Protein 1G2O (pdb70)

Secondary structure (DSSP, 8-state):
-HHHHHHHHHHHHHHHHS-S--SEEEEE-TT-GGGSGGG---SEEEEGGGSTT-PPP-STT---EEEEEEETTEEEEEEE----GGGT--HHHHSHHHHHHHHTT--EEEEEEEEEE-STT--TT-EEEEEEEEE-SS--S--SS-----TTSS-HHHHHHHHHH-TT-EEEEEEE---SSPPPHHHHHHHHHHT-SEEESSSHHHHHHHHHTT-EEEEEEEEEEEPTTSS-PPP-HHHHHHHHHTTHHHHHHHHHHHHHH-/-HHHHHHHHHHHHHHHHS-S--SEEEEE-TT-GGGGGGG---SEEEEGGGSTT-PPP-STT---EEEEEEETTEEEEEEE----GGGT--HHHHSHHHHHHHHTT--EEEEEEEEEE-STT--TT-EEEEEEEEE-SS--S--SS-----TTSS-HHHHHHHHHH-TT-EEEEEEE---SSPPPHHHHHHHHHTT-SEEESSSHHHHHHHHHTT-EEEEEEEEEEEPTTSS-PPP-HHHHHHHHHHHHHHHHHHHHHHHHH-/-HHHHHHHHHHHHHHHHT-S--SEEEEE-TT-GGGHHHH---SEEEEGGGSTT-PPP-STT---EEEEEEETTEEEEEEE----GGGT--HHHHSHHHHHHHHTT--EEEEEEEEEE-STT--TT-EEEEEEEEE-SS--S--SS-----TTSS-HHHHHHHHHH-TT-EEEEEEE---SSPPPHHHHHHHHHHT-SEEESSSHHHHHHHHHTT-EEEEEEEEEEEPTTTS-PPP-HHHHHHHHHHHHHHHHHHHHHHHHT-

Structure (mmCIF, N/CA/C/O backbone):
data_1G2O
#
_entry.id   1G2O
#
_cell.length_a   102.625
_cell.length_b   102.625
_cell.length_c   128.478
_cell.angle_alpha   90
_cell.angle_beta   90
_cell.angle_gamma   120
#
_symmetry.space_group_name_H-M   'P 32 2 1'
#
loop_
_entity.id
_entity.type
_entity.pdbx_description
1 polymer 'PURINE NUCLEOSIDE PHOSPHORYLASE'
2 non-polymer 'PHOSPHATE ION'
3 non-polymer 1,4-DIDEOXY-4-AZA-1-(S)-(9-DEAZAHYPOXANTHIN-9-YL)-D-RIBITOL
4 water water
#
loop_
_atom_site.group_PDB
_atom_site.id
_atom_site.type_symbol
_atom_site.label_atom_id
_atom_site.label_alt_id
_atom_site.label_comp_id
_atom_site.label_asym_id
_atom_site.label_entity_id
_atom_site.label_seq_id
_atom_site.pdbx_PDB_ins_code
_atom_site.Cartn_x
_atom_site.Cartn_y
_atom_site.Cartn_z
_atom_site.occupancy
_atom_site.B_iso_or_equiv
_atom_site.auth_seq_id
_atom_site.auth_comp_id
_atom_site.auth_asym_id
_atom_site.auth_atom_id
_atom_site.pdbx_PDB_model_num
ATOM 1 N N . ASP A 1 7 ? 65.481 35.981 63.049 1.00 32.87 7 ASP A N 1
ATOM 2 C CA . ASP A 1 7 ? 66.390 36.448 61.964 1.00 32.60 7 ASP A CA 1
ATOM 3 C C . ASP A 1 7 ? 66.999 35.279 61.191 1.00 31.94 7 ASP A C 1
ATOM 4 O O . ASP A 1 7 ? 67.744 34.469 61.746 1.00 31.65 7 ASP A O 1
ATOM 9 N N . PRO A 1 8 ? 66.690 35.184 59.888 1.00 31.28 8 PRO A N 1
ATOM 10 C CA . PRO A 1 8 ? 67.188 34.123 59.006 1.00 30.67 8 PRO A CA 1
ATOM 11 C C . PRO A 1 8 ? 68.711 33.987 58.958 1.00 30.02 8 PRO A C 1
ATOM 12 O O . PRO A 1 8 ? 69.236 32.876 58.885 1.00 29.34 8 PRO A O 1
ATOM 16 N N . ASP A 1 9 ? 69.414 35.115 58.993 1.00 29.69 9 ASP A N 1
ATOM 17 C CA . ASP A 1 9 ? 70.873 35.109 58.930 1.00 29.32 9 ASP A CA 1
ATOM 18 C C . ASP A 1 9 ? 71.523 34.460 60.142 1.00 28.25 9 ASP A C 1
ATOM 19 O O . ASP A 1 9 ? 72.393 33.600 60.003 1.00 27.74 9 ASP A O 1
ATOM 24 N N . GLU A 1 10 ? 71.101 34.875 61.331 1.00 27.20 10 GLU A N 1
ATOM 25 C CA . GLU A 1 10 ? 71.657 34.335 62.563 1.00 26.30 10 GLU A CA 1
ATOM 26 C C . GLU A 1 10 ? 71.332 32.848 62.676 1.00 24.81 10 GLU A C 1
ATOM 27 O O . GLU A 1 10 ? 72.147 32.059 63.156 1.00 24.04 10 GLU A O 1
ATOM 33 N N . LEU A 1 11 ? 70.141 32.469 62.224 1.00 22.74 11 LEU A N 1
ATOM 34 C CA . LEU A 1 11 ? 69.726 31.073 62.269 1.00 21.40 11 LEU A CA 1
ATOM 35 C C . LEU A 1 11 ? 70.626 30.269 61.333 1.00 20.44 11 LEU A C 1
ATOM 36 O O . LEU A 1 11 ? 71.039 29.155 61.652 1.00 19.96 11 LEU A O 1
ATOM 41 N N . ALA A 1 12 ? 70.930 30.850 60.177 1.00 19.58 12 ALA A N 1
ATOM 42 C CA . ALA A 1 12 ? 71.787 30.193 59.198 1.00 19.06 12 ALA A CA 1
ATOM 43 C C . ALA A 1 12 ? 73.193 30.024 59.763 1.00 18.93 12 ALA A C 1
ATOM 44 O O . ALA A 1 12 ? 73.813 28.975 59.597 1.00 17.53 12 ALA A O 1
ATOM 46 N N . ARG A 1 13 ? 73.692 31.057 60.437 1.00 19.27 13 ARG A N 1
ATOM 47 C CA . ARG A 1 13 ? 75.031 30.997 61.013 1.00 19.99 13 ARG A CA 1
ATOM 48 C C . ARG A 1 13 ? 75.121 29.913 62.078 1.00 19.28 13 ARG A C 1
ATOM 49 O O . ARG A 1 13 ? 76.093 29.164 62.125 1.00 18.91 13 ARG A O 1
ATOM 57 N N . ARG A 1 14 ? 74.106 29.829 62.932 1.00 18.80 14 ARG A N 1
ATOM 58 C CA . ARG A 1 14 ? 74.091 28.814 63.979 1.00 18.80 14 ARG A CA 1
ATOM 59 C C . ARG A 1 14 ? 74.100 27.418 63.361 1.00 17.94 14 ARG A C 1
ATOM 60 O O . ARG A 1 14 ? 74.800 26.524 63.831 1.00 17.73 14 ARG A O 1
ATOM 68 N N . ALA A 1 15 ? 73.317 27.235 62.302 1.00 16.91 15 ALA A N 1
ATOM 69 C CA . ALA A 1 15 ? 73.259 25.944 61.630 1.00 16.12 15 ALA A CA 1
ATOM 70 C C . ALA A 1 15 ? 74.612 25.617 61.010 1.00 15.61 15 ALA A C 1
ATOM 71 O O . ALA A 1 15 ? 75.092 24.489 61.111 1.00 14.76 15 ALA A O 1
ATOM 73 N N . ALA A 1 16 ? 75.224 26.610 60.373 1.00 14.94 16 ALA A N 1
ATOM 74 C CA . ALA A 1 16 ? 76.522 26.422 59.733 1.00 15.22 16 ALA A CA 1
ATOM 75 C C . ALA A 1 16 ? 77.598 26.077 60.759 1.00 15.39 16 ALA A C 1
ATOM 76 O O . ALA A 1 16 ? 78.499 25.288 60.478 1.00 15.44 16 ALA A O 1
ATOM 78 N N . GLN A 1 17 ? 77.508 26.669 61.946 1.00 16.09 17 GLN A N 1
ATOM 79 C CA . GLN A 1 17 ? 78.486 26.388 62.994 1.00 16.71 17 GLN A CA 1
ATOM 80 C C . GLN A 1 17 ? 78.382 24.926 63.412 1.00 15.94 17 GLN A C 1
ATOM 81 O O . GLN A 1 17 ? 79.396 24.254 63.611 1.00 16.58 17 GLN A O 1
ATOM 87 N N . VAL A 1 18 ? 77.157 24.428 63.544 1.00 15.25 18 VAL A N 1
ATOM 88 C CA . VAL A 1 18 ? 76.958 23.033 63.923 1.00 14.73 18 VAL A CA 1
ATOM 89 C C . VAL A 1 18 ? 77.482 22.128 62.808 1.00 14.87 18 VAL A C 1
ATOM 90 O O . VAL A 1 18 ? 78.108 21.103 63.075 1.00 14.75 18 VAL A O 1
ATOM 94 N N . ILE A 1 19 ? 77.236 22.514 61.556 1.00 14.91 19 ILE A N 1
ATOM 95 C CA . ILE A 1 19 ? 77.717 21.722 60.425 1.00 14.61 19 ILE A CA 1
ATOM 96 C C . ILE A 1 19 ? 79.238 21.620 60.488 1.00 15.22 19 ILE A C 1
ATOM 97 O O . ILE A 1 19 ? 79.811 20.548 60.282 1.00 14.58 19 ILE A O 1
ATOM 102 N N . ALA A 1 20 ? 79.888 22.739 60.789 1.00 15.56 20 ALA A N 1
ATOM 103 C CA . ALA A 1 20 ? 81.339 22.767 60.881 1.00 16.33 20 ALA A CA 1
ATOM 104 C C . ALA A 1 20 ? 81.832 21.901 62.035 1.00 17.04 20 ALA A C 1
ATOM 105 O O . ALA A 1 20 ? 82.807 21.167 61.889 1.00 16.60 20 ALA A O 1
ATOM 107 N N . ASP A 1 21 ? 81.152 21.984 63.176 1.00 18.27 21 ASP A N 1
ATOM 108 C CA . ASP A 1 21 ? 81.538 21.212 64.358 1.00 19.74 21 ASP A CA 1
ATOM 109 C C . ASP A 1 21 ? 81.367 19.706 64.193 1.00 20.27 21 ASP A C 1
ATOM 110 O O . ASP A 1 21 ? 82.193 18.925 64.667 1.00 20.30 21 ASP A O 1
ATOM 115 N N . ARG A 1 22 ? 80.294 19.303 63.520 1.00 20.50 22 ARG A N 1
ATOM 116 C CA . ARG A 1 22 ? 79.999 17.888 63.318 1.00 20.83 22 ARG A CA 1
ATOM 117 C C . ARG A 1 22 ? 80.760 17.232 62.164 1.00 20.97 22 ARG A C 1
ATOM 118 O O . ARG A 1 22 ? 81.063 16.039 62.218 1.00 20.92 22 ARG A O 1
ATOM 126 N N . THR A 1 23 ? 81.065 18.001 61.124 1.00 20.73 23 THR A N 1
ATOM 127 C CA . THR A 1 23 ? 81.784 17.458 59.975 1.00 20.70 23 THR A CA 1
ATOM 128 C C . THR A 1 23 ? 83.294 17.633 60.102 1.00 21.20 23 THR A C 1
ATOM 129 O O . THR A 1 23 ? 84.062 16.960 59.416 1.00 20.93 23 THR A O 1
ATOM 133 N N . GLY A 1 24 ? 83.714 18.537 60.980 1.00 21.53 24 GLY A N 1
ATOM 134 C CA . GLY A 1 24 ? 85.134 18.776 61.159 1.00 22.09 24 GLY A CA 1
ATOM 135 C C . GLY A 1 24 ? 85.697 19.577 60.003 1.00 22.49 24 GLY A C 1
ATOM 136 O O . GLY A 1 24 ? 86.911 19.721 59.864 1.00 22.64 24 GLY A O 1
ATOM 137 N N . ILE A 1 25 ? 84.804 20.094 59.165 1.00 22.59 25 ILE A N 1
ATOM 138 C CA . ILE A 1 25 ? 85.193 20.894 58.011 1.00 23.04 25 ILE A CA 1
ATOM 139 C C . ILE A 1 25 ? 84.741 22.329 58.248 1.00 22.94 25 ILE A C 1
ATOM 140 O O . ILE A 1 25 ? 83.546 22.607 58.342 1.00 23.00 25 ILE A O 1
ATOM 145 N N . GLY A 1 26 ? 85.705 23.239 58.340 1.00 22.75 26 GLY A N 1
ATOM 146 C CA . GLY A 1 26 ? 85.388 24.633 58.589 1.00 22.76 26 GLY A CA 1
ATOM 147 C C . GLY A 1 26 ? 84.571 25.324 57.517 1.00 22.34 26 GLY A C 1
ATOM 148 O O . GLY A 1 26 ? 83.841 26.272 57.807 1.00 22.85 26 GLY A O 1
ATOM 149 N N . GLU A 1 27 ? 84.681 24.857 56.279 1.00 21.86 27 GLU A N 1
ATOM 150 C CA . GLU A 1 27 ? 83.946 25.473 55.183 1.00 21.49 27 GLU A CA 1
ATOM 151 C C . GLU A 1 27 ? 83.736 24.525 54.008 1.00 20.00 27 GLU A C 1
ATOM 152 O O . GLU A 1 27 ? 84.655 23.819 53.595 1.00 20.53 27 GLU A O 1
ATOM 158 N N . HIS A 1 28 ? 82.514 24.500 53.482 1.00 17.89 28 HIS A N 1
ATOM 159 C CA . HIS A 1 28 ? 82.207 23.657 52.335 1.00 15.65 28 HIS A CA 1
ATOM 160 C C . HIS A 1 28 ? 82.155 24.545 51.097 1.00 15.14 28 HIS A C 1
ATOM 161 O O . HIS A 1 28 ? 82.022 25.763 51.207 1.00 14.73 28 HIS A O 1
ATOM 168 N N . ASP A 1 29 ? 82.257 23.939 49.921 1.00 14.12 29 ASP A N 1
ATOM 169 C CA . ASP A 1 29 ? 82.298 24.703 48.682 1.00 13.95 29 ASP A CA 1
ATOM 170 C C . ASP A 1 29 ? 81.050 24.643 47.821 1.00 12.87 29 ASP A C 1
ATOM 171 O O . ASP A 1 29 ? 80.736 25.589 47.098 1.00 12.63 29 ASP A O 1
ATOM 176 N N . VAL A 1 30 ? 80.350 23.520 47.890 1.00 11.79 30 VAL A N 1
ATOM 177 C CA . VAL A 1 30 ? 79.154 23.325 47.090 1.00 10.47 30 VAL A CA 1
ATOM 178 C C . VAL A 1 30 ? 78.109 22.607 47.924 1.00 10.64 30 VAL A C 1
ATOM 179 O O . VAL A 1 30 ? 78.442 21.879 48.855 1.00 10.81 30 VAL A O 1
ATOM 183 N N . ALA A 1 31 ? 76.844 22.829 47.595 1.00 9.75 31 ALA A N 1
ATOM 184 C CA . ALA A 1 31 ? 75.752 22.160 48.288 1.00 9.53 31 ALA A CA 1
ATOM 185 C C . ALA A 1 31 ? 74.821 21.610 47.221 1.00 8.86 31 ALA A C 1
ATOM 186 O O . ALA A 1 31 ? 74.597 22.248 46.193 1.00 9.30 31 ALA A O 1
ATOM 188 N N . VAL A 1 32 ? 74.297 20.415 47.455 1.00 8.29 32 VAL A N 1
ATOM 189 C CA . VAL A 1 32 ? 73.383 19.796 46.507 1.00 8.93 32 VAL A CA 1
ATOM 190 C C . VAL A 1 32 ? 72.140 19.335 47.241 1.00 8.36 32 VAL A C 1
ATOM 191 O O . VAL A 1 32 ? 72.238 18.678 48.271 1.00 8.68 32 VAL A O 1
ATOM 195 N N . VAL A 1 33 ? 70.970 19.694 46.725 1.00 8.34 33 VAL A N 1
ATOM 196 C CA . VAL A 1 33 ? 69.719 19.264 47.343 1.00 7.77 33 VAL A CA 1
ATOM 197 C C . VAL A 1 33 ? 69.128 18.181 46.451 1.00 7.92 33 VAL A C 1
ATOM 198 O O . VAL A 1 33 ? 68.870 18.418 45.272 1.00 7.27 33 VAL A O 1
ATOM 202 N N . LEU A 1 34 ? 68.937 16.988 47.010 1.00 7.72 34 LEU A N 1
ATOM 203 C CA . LEU A 1 34 ? 68.366 15.872 46.263 1.00 7.08 34 LEU A CA 1
ATOM 204 C C . LEU A 1 34 ? 66.849 15.890 46.455 1.00 7.56 34 LEU A C 1
ATOM 205 O O . LEU A 1 34 ? 66.362 15.798 47.581 1.00 7.87 34 LEU A O 1
ATOM 210 N N . GLY A 1 35 ? 66.111 16.011 45.353 1.00 6.47 35 GLY A N 1
ATOM 211 C CA . GLY A 1 35 ? 64.658 16.060 45.423 1.00 6.84 35 GLY A CA 1
ATOM 212 C C . GLY A 1 35 ? 63.957 14.720 45.280 1.00 6.85 35 GLY A C 1
ATOM 213 O O . GLY A 1 35 ? 64.574 13.662 45.417 1.00 7.84 35 GLY A O 1
ATOM 214 N N . SER A 1 36 ? 62.656 14.759 45.005 1.00 7.45 36 SER A N 1
ATOM 215 C CA . SER A 1 36 ? 61.886 13.527 44.853 1.00 7.34 36 SER A CA 1
ATOM 216 C C . SER A 1 36 ? 62.441 12.652 43.735 1.00 7.57 36 SER A C 1
ATOM 217 O O . SER A 1 36 ? 62.689 13.126 42.623 1.00 7.25 36 SER A O 1
ATOM 220 N N . GLY A 1 37 ? 62.634 11.374 44.045 1.00 7.38 37 GLY A N 1
ATOM 221 C CA . GLY A 1 37 ? 63.155 10.438 43.067 1.00 8.15 37 GLY A CA 1
ATOM 222 C C . GLY A 1 37 ? 64.669 10.376 43.017 1.00 8.32 37 GLY A C 1
ATOM 223 O O . GLY A 1 37 ? 65.228 9.423 42.470 1.00 7.94 37 GLY A O 1
ATOM 224 N N . TRP A 1 38 ? 65.330 11.377 43.595 1.00 7.81 38 TRP A N 1
ATOM 225 C CA . TRP A 1 38 ? 66.792 11.446 43.591 1.00 8.11 38 TRP A CA 1
ATOM 226 C C . TRP A 1 38 ? 67.483 10.764 44.769 1.00 8.44 38 TRP A C 1
ATOM 227 O O . TRP A 1 38 ? 68.711 10.658 44.795 1.00 8.90 38 TRP A O 1
ATOM 238 N N . LEU A 1 39 ? 66.707 10.309 45.743 1.00 8.52 39 LEU A N 1
ATOM 239 C CA . LEU A 1 39 ? 67.278 9.672 46.923 1.00 9.17 39 LEU A CA 1
ATOM 240 C C . LEU A 1 39 ? 68.350 8.613 46.642 1.00 10.25 39 LEU A C 1
ATOM 241 O O . LEU A 1 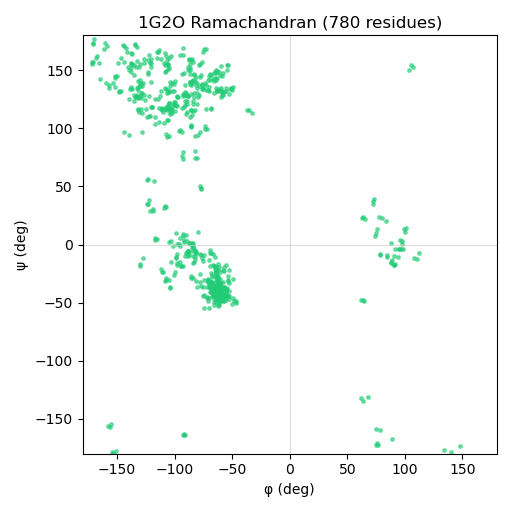39 ? 69.427 8.644 47.238 1.00 9.42 39 LEU A O 1
ATOM 246 N N . PRO A 1 40 ? 68.079 7.668 45.728 1.00 11.11 40 PRO A N 1
ATOM 247 C CA . PRO A 1 40 ? 69.084 6.637 45.441 1.00 11.78 40 PRO A CA 1
ATOM 248 C C . PRO A 1 40 ? 70.359 7.087 44.716 1.00 12.60 40 PRO A C 1
ATOM 249 O O . PRO A 1 40 ? 71.303 6.313 44.578 1.00 13.00 40 PRO A O 1
ATOM 253 N N . ALA A 1 41 ? 70.402 8.337 44.275 1.00 12.90 41 ALA A N 1
ATOM 254 C CA . ALA A 1 41 ? 71.580 8.842 43.574 1.00 13.56 41 ALA A CA 1
ATOM 255 C C . ALA A 1 41 ? 72.684 9.331 44.514 1.00 14.04 41 ALA A C 1
ATOM 256 O O . ALA A 1 41 ? 73.785 9.668 44.070 1.00 14.29 41 ALA A O 1
ATOM 258 N N . VAL A 1 42 ? 72.402 9.349 45.812 1.00 14.18 42 VAL A N 1
ATOM 259 C CA . VAL A 1 42 ? 73.357 9.854 46.795 1.00 15.19 42 VAL A CA 1
ATOM 260 C C . VAL A 1 42 ? 74.705 9.143 46.885 1.00 15.91 42 VAL A C 1
ATOM 261 O O . VAL A 1 42 ? 75.739 9.794 47.018 1.00 15.85 42 VAL A O 1
ATOM 265 N N . ALA A 1 43 ? 74.701 7.818 46.806 1.00 17.21 43 ALA A N 1
ATOM 266 C CA . ALA A 1 43 ? 75.936 7.045 46.905 1.00 18.30 43 ALA A CA 1
ATOM 267 C C . ALA A 1 43 ? 76.957 7.357 45.810 1.00 18.75 43 ALA A C 1
ATOM 268 O O . ALA A 1 43 ? 78.158 7.447 46.081 1.00 19.37 43 ALA A O 1
ATOM 270 N N . ALA A 1 44 ? 76.483 7.520 44.581 1.00 18.57 44 ALA A N 1
ATOM 271 C CA . ALA A 1 44 ? 77.369 7.802 43.454 1.00 18.98 44 ALA A CA 1
ATOM 272 C C . ALA A 1 44 ? 78.128 9.120 43.589 1.00 18.95 44 ALA A C 1
ATOM 273 O O . ALA A 1 44 ? 79.116 9.345 42.891 1.00 18.75 44 ALA A O 1
ATOM 275 N N . LEU A 1 45 ? 77.674 9.991 44.483 1.00 18.57 45 LEU A N 1
ATOM 276 C CA . LEU A 1 45 ? 78.336 11.277 44.673 1.00 18.84 45 LEU A CA 1
ATOM 277 C C . LEU A 1 45 ? 79.728 11.111 45.269 1.00 19.05 45 LEU A C 1
ATOM 278 O O . LEU A 1 45 ? 80.600 11.957 45.070 1.00 19.52 45 LEU A O 1
ATOM 283 N N . GLY A 1 46 ? 79.928 10.015 45.994 1.00 18.85 46 GLY A N 1
ATOM 284 C CA . GLY A 1 46 ? 81.211 9.750 46.617 1.00 19.56 46 GLY A CA 1
ATOM 285 C C . GLY A 1 46 ? 81.053 9.173 48.011 1.00 19.70 46 GLY A C 1
ATOM 286 O O . GLY A 1 46 ? 79.933 8.956 48.474 1.00 19.19 46 GLY A O 1
ATOM 287 N N . SER A 1 47 ? 82.171 8.923 48.685 1.00 19.58 47 SER A N 1
ATOM 288 C CA . SER A 1 47 ? 82.138 8.367 50.034 1.00 20.19 47 SER A CA 1
ATOM 289 C C . SER A 1 47 ? 82.071 9.485 51.075 1.00 19.66 47 SER A C 1
ATOM 290 O O . SER A 1 47 ? 83.010 10.265 51.231 1.00 19.21 47 SER A O 1
ATOM 293 N N . PRO A 1 48 ? 80.948 9.574 51.804 1.00 19.35 48 PRO A N 1
ATOM 294 C CA . PRO A 1 48 ? 80.741 10.598 52.835 1.00 19.01 48 PRO A CA 1
ATOM 295 C C . PRO A 1 48 ? 81.683 10.451 54.027 1.00 18.80 48 PRO A C 1
ATOM 296 O O . PRO A 1 48 ? 81.964 9.338 54.471 1.00 19.51 48 PRO A O 1
ATOM 300 N N . THR A 1 49 ? 82.164 11.574 54.548 1.00 18.06 49 THR A N 1
ATOM 301 C CA . THR A 1 49 ? 83.040 11.544 55.712 1.00 17.76 49 THR A CA 1
ATOM 302 C C . THR A 1 49 ? 82.175 11.768 56.948 1.00 17.65 49 THR A C 1
ATOM 303 O O . THR A 1 49 ? 82.597 11.516 58.077 1.00 17.63 49 THR A O 1
ATOM 307 N N . THR A 1 50 ? 80.951 12.236 56.717 1.00 16.98 50 THR A N 1
ATOM 308 C CA . THR A 1 50 ? 79.998 12.490 57.790 1.00 16.36 50 THR A CA 1
ATOM 309 C C . THR A 1 50 ? 78.574 12.373 57.263 1.00 15.53 50 THR A C 1
ATOM 310 O O . THR A 1 50 ? 78.274 12.812 56.150 1.00 15.01 50 THR A O 1
ATOM 314 N N . VAL A 1 51 ? 77.705 11.760 58.059 1.00 14.06 51 VAL A N 1
ATOM 315 C CA . VAL A 1 51 ? 76.300 11.616 57.699 1.00 13.49 51 VAL A CA 1
ATOM 316 C C . VAL A 1 51 ? 75.519 11.867 58.974 1.00 13.26 51 VAL A C 1
ATOM 317 O O . VAL A 1 51 ? 75.774 11.234 60.000 1.00 13.64 51 VAL A O 1
ATOM 321 N N . LEU A 1 52 ? 74.582 12.801 58.923 1.00 13.05 52 LEU A N 1
ATOM 322 C CA . LEU A 1 52 ? 73.791 13.107 60.104 1.00 12.63 52 LEU A CA 1
ATOM 323 C C . LEU A 1 52 ? 72.377 13.508 59.725 1.00 12.40 52 LEU A C 1
ATOM 324 O O . LEU A 1 52 ? 72.106 13.871 58.575 1.00 11.93 52 LEU A O 1
ATOM 329 N N . PRO A 1 53 ? 71.446 13.431 60.687 1.00 11.69 53 PRO A N 1
ATOM 330 C CA . PRO A 1 53 ? 70.047 13.788 60.443 1.00 11.52 53 PRO A CA 1
ATOM 331 C C . PRO A 1 53 ? 69.889 15.293 60.315 1.00 10.56 53 PRO A C 1
ATOM 332 O O . PRO A 1 53 ? 70.418 16.049 61.133 1.00 10.63 53 PRO A O 1
ATOM 336 N N . GLN A 1 54 ? 69.167 15.731 59.289 1.00 10.67 54 GLN A N 1
ATOM 337 C CA . GLN A 1 54 ? 68.948 17.156 59.098 1.00 10.53 54 GLN A CA 1
ATOM 338 C C . GLN A 1 54 ? 68.285 17.725 60.351 1.00 10.99 54 GLN A C 1
ATOM 339 O O . GLN A 1 54 ? 68.571 18.847 60.759 1.00 10.96 54 GLN A O 1
ATOM 345 N N . ALA A 1 55 ? 67.408 16.930 60.957 1.00 11.83 55 ALA A N 1
ATOM 346 C CA . ALA A 1 55 ? 66.681 17.335 62.154 1.00 13.13 55 ALA A CA 1
ATOM 347 C C . ALA A 1 55 ? 67.596 17.818 63.275 1.00 12.99 55 ALA A C 1
ATOM 348 O O . ALA A 1 55 ? 67.216 18.677 64.068 1.00 13.39 55 ALA A O 1
ATOM 350 N N . GLU A 1 56 ? 68.800 17.265 63.342 1.00 13.35 56 GLU A N 1
ATOM 351 C CA . GLU A 1 56 ? 69.753 17.650 64.380 1.00 13.30 56 GLU A CA 1
ATOM 352 C C . GLU A 1 56 ? 70.152 19.124 64.284 1.00 13.53 56 GLU A C 1
ATOM 353 O O . GLU A 1 56 ? 70.404 19.784 65.297 1.00 13.61 56 GLU A O 1
ATOM 359 N N . LEU A 1 57 ? 70.182 19.638 63.060 1.00 13.29 57 LEU A N 1
ATOM 360 C CA . LEU A 1 57 ? 70.593 21.014 62.790 1.00 12.84 57 LEU A CA 1
ATOM 361 C C . LEU A 1 57 ? 69.600 22.123 63.134 1.00 12.61 57 LEU A C 1
ATOM 362 O O . LEU A 1 57 ? 68.417 22.036 62.813 1.00 12.99 57 LEU A O 1
ATOM 367 N N . PRO A 1 58 ? 70.081 23.195 63.789 1.00 12.77 58 PRO A N 1
ATOM 368 C CA . PRO A 1 58 ? 69.214 24.318 64.161 1.00 12.52 58 PRO A CA 1
ATOM 369 C C . PRO A 1 58 ? 68.485 24.888 62.945 1.00 12.35 58 PRO A C 1
ATOM 370 O O . PRO A 1 58 ? 69.094 25.126 61.902 1.00 11.78 58 PRO A O 1
ATOM 374 N N . GLY A 1 59 ? 67.178 25.087 63.081 1.00 12.14 59 GLY A N 1
ATOM 375 C CA . GLY A 1 59 ? 66.399 25.650 61.993 1.00 12.43 59 GLY A CA 1
ATOM 376 C C . GLY A 1 59 ? 65.904 24.667 60.950 1.00 12.32 59 GLY A C 1
ATOM 377 O O . GLY A 1 59 ? 65.072 25.023 60.115 1.00 12.32 59 GLY A O 1
ATOM 378 N N . PHE A 1 60 ? 66.400 23.434 60.983 1.00 12.22 60 PHE A N 1
ATOM 379 C CA . PHE A 1 60 ? 65.969 22.443 60.001 1.00 12.29 60 PHE A CA 1
ATOM 380 C C . PHE A 1 60 ? 64.694 21.701 60.366 1.00 12.32 60 PHE A C 1
ATOM 381 O O . PHE A 1 60 ? 64.666 20.912 61.316 1.00 12.24 60 PHE A O 1
ATOM 389 N N . VAL A 1 61 ? 63.637 21.963 59.606 1.00 12.04 61 VAL A N 1
ATOM 390 C CA . VAL A 1 61 ? 62.371 21.276 59.797 1.00 11.84 61 VAL A CA 1
ATOM 391 C C . VAL A 1 61 ? 62.626 19.949 59.095 1.00 12.28 61 VAL A C 1
ATOM 392 O O . VAL A 1 61 ? 63.029 19.927 57.933 1.00 12.01 61 VAL A O 1
ATOM 396 N N . PRO A 1 62 ? 62.397 18.823 59.781 1.00 12.49 62 PRO A N 1
ATOM 397 C CA . PRO A 1 62 ? 62.656 17.556 59.094 1.00 12.91 62 PRO A CA 1
ATOM 398 C C . PRO A 1 62 ? 61.777 17.264 57.880 1.00 13.17 62 PRO A C 1
ATOM 399 O O . PRO A 1 62 ? 60.562 17.475 57.906 1.00 13.34 62 PRO A O 1
ATOM 403 N N . PRO A 1 63 ? 62.394 16.806 56.780 1.00 12.73 63 PRO A N 1
ATOM 404 C CA . PRO A 1 63 ? 61.612 16.491 55.585 1.00 12.85 63 PRO A CA 1
ATOM 405 C C . PRO A 1 63 ? 60.636 15.376 55.952 1.00 13.12 63 PRO A C 1
ATOM 406 O O . PRO A 1 63 ? 60.944 14.536 56.801 1.00 13.94 63 PRO A O 1
ATOM 410 N N . THR A 1 64 ? 59.467 15.366 55.322 1.00 12.66 64 THR A N 1
ATOM 411 C CA . THR A 1 64 ? 58.468 14.345 55.611 1.00 13.25 64 THR A CA 1
ATOM 412 C C . THR A 1 64 ? 57.907 13.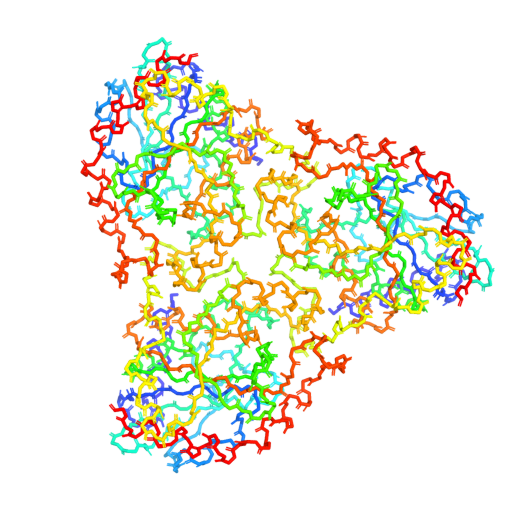665 54.367 1.00 12.72 64 THR A C 1
ATOM 413 O O . THR A 1 64 ? 57.297 12.601 54.464 1.00 13.53 64 THR A O 1
ATOM 417 N N . ALA A 1 65 ? 58.107 14.268 53.200 1.00 12.01 65 ALA A N 1
ATOM 418 C CA . ALA A 1 65 ? 57.590 13.690 51.963 1.00 11.30 65 ALA A CA 1
ATOM 419 C C . ALA A 1 65 ? 58.284 12.378 51.613 1.00 10.83 65 ALA A C 1
ATOM 420 O O . ALA A 1 65 ? 59.487 12.220 51.829 1.00 10.46 65 ALA A O 1
ATOM 422 N N . ALA A 1 66 ? 57.516 11.436 51.075 1.00 10.19 66 ALA A N 1
ATOM 423 C CA . ALA A 1 66 ? 58.070 10.148 50.682 1.00 10.11 66 ALA A CA 1
ATOM 424 C C . ALA A 1 66 ? 59.197 10.369 49.678 1.00 9.66 66 ALA A C 1
ATOM 425 O O . ALA A 1 66 ? 59.030 11.108 48.708 1.00 9.78 66 ALA A O 1
ATOM 427 N N . GLY A 1 67 ? 60.339 9.727 49.913 1.00 9.53 67 GLY A N 1
ATOM 428 C CA . GLY A 1 67 ? 61.466 9.868 49.005 1.00 9.80 67 GLY A CA 1
ATOM 429 C C . GLY A 1 67 ? 62.510 10.883 49.433 1.00 9.56 67 GLY A C 1
ATOM 430 O O . GLY A 1 67 ? 63.475 11.138 48.707 1.00 10.05 67 GLY A O 1
ATOM 431 N N . HIS A 1 68 ? 62.320 11.477 50.605 1.00 9.25 68 HIS A N 1
ATOM 432 C CA . HIS A 1 68 ? 63.271 12.450 51.128 1.00 8.93 68 HIS A CA 1
ATOM 433 C C . HIS A 1 68 ? 63.854 11.882 52.420 1.00 9.29 68 HIS A C 1
ATOM 434 O O . HIS A 1 68 ? 63.164 11.782 53.431 1.00 9.80 68 HIS A O 1
ATOM 441 N N . ALA A 1 69 ? 65.127 11.498 52.365 1.00 9.35 69 ALA A N 1
ATOM 442 C CA . ALA A 1 69 ? 65.814 10.884 53.502 1.00 9.70 69 ALA A CA 1
ATOM 443 C C . ALA A 1 69 ? 65.950 11.740 54.754 1.00 9.23 69 ALA A C 1
ATOM 444 O O . ALA A 1 69 ? 65.984 11.210 55.870 1.00 8.93 69 ALA A O 1
ATOM 446 N N . GLY A 1 70 ? 66.039 13.053 54.576 1.00 9.30 70 GLY A N 1
ATOM 447 C CA . GLY A 1 70 ? 66.193 13.933 55.718 1.00 9.46 70 GLY A CA 1
ATOM 448 C C . GLY A 1 70 ? 67.586 13.830 56.314 1.00 9.85 70 GLY A C 1
ATOM 449 O O . GLY A 1 70 ? 67.759 13.926 57.531 1.00 9.57 70 GLY A O 1
ATOM 450 N N . GLU A 1 71 ? 68.587 13.632 55.461 1.00 10.26 71 GLU A N 1
ATOM 451 C CA . GLU A 1 71 ? 69.966 13.527 55.925 1.00 11.40 71 GLU A CA 1
ATOM 452 C C . GLU A 1 71 ? 70.865 14.585 55.307 1.00 10.94 71 GLU A C 1
ATOM 453 O O . GLU A 1 71 ? 70.574 15.124 54.236 1.00 9.92 71 GLU A O 1
ATOM 459 N N . LEU A 1 72 ? 71.960 14.875 56.000 1.00 11.25 72 LEU A N 1
ATOM 460 C CA . LEU A 1 72 ? 72.958 15.813 55.510 1.00 11.41 72 LEU A CA 1
ATOM 461 C C . LEU A 1 72 ? 74.260 15.027 55.462 1.00 11.81 72 LEU A C 1
ATOM 462 O O . LEU A 1 72 ? 74.647 14.394 56.446 1.00 11.24 72 LEU A O 1
ATOM 467 N N . LEU A 1 73 ? 74.923 15.051 54.313 1.00 11.71 73 LEU A N 1
ATOM 468 C CA . LEU A 1 73 ? 76.187 14.343 54.161 1.00 12.21 73 LEU A CA 1
ATOM 469 C C . LEU A 1 73 ? 77.267 15.321 53.738 1.00 12.24 73 LEU A C 1
ATOM 470 O O . LEU A 1 73 ? 76.990 16.305 53.052 1.00 12.45 73 LEU A O 1
ATOM 475 N N . SER A 1 74 ? 78.493 15.056 54.169 1.00 12.04 74 SER A N 1
ATOM 476 C CA . SER A 1 74 ? 79.634 15.871 53.775 1.00 12.77 74 SER A CA 1
ATOM 477 C C . SER A 1 74 ? 80.404 14.916 52.878 1.00 12.65 74 SER A C 1
ATOM 478 O O . SER A 1 74 ? 80.845 13.853 53.325 1.00 12.74 74 SER A O 1
ATOM 481 N N . VAL A 1 75 ? 80.546 15.280 51.610 1.00 12.71 75 VAL A N 1
ATOM 482 C CA . VAL A 1 75 ? 81.219 14.411 50.658 1.00 13.32 75 VAL A CA 1
ATOM 483 C C . VAL A 1 75 ? 82.276 15.116 49.822 1.00 13.43 75 VAL A C 1
ATOM 484 O O . VAL A 1 75 ? 82.047 16.210 49.304 1.00 12.90 75 VAL A O 1
ATOM 488 N N . PRO A 1 76 ? 83.463 14.507 49.701 1.00 13.93 76 PRO A N 1
ATOM 489 C CA . PRO A 1 76 ? 84.494 15.148 48.888 1.00 14.46 76 PRO A CA 1
ATOM 490 C C . PRO A 1 76 ? 84.229 14.754 47.430 1.00 14.28 76 PRO A C 1
ATOM 491 O O . PRO A 1 76 ? 84.130 13.569 47.106 1.00 14.06 76 PRO A O 1
ATOM 495 N N . ILE A 1 77 ? 84.070 15.749 46.567 1.00 14.50 77 ILE A N 1
ATOM 496 C CA . ILE A 1 77 ? 83.822 15.506 45.148 1.00 14.59 77 ILE A CA 1
ATOM 497 C C . ILE A 1 77 ? 84.798 16.383 44.380 1.00 15.17 77 ILE A C 1
ATOM 498 O O . ILE A 1 77 ? 84.708 17.611 44.425 1.00 14.89 77 ILE A O 1
ATOM 503 N N . GLY A 1 78 ? 85.730 15.750 43.676 1.00 15.49 78 GLY A N 1
ATOM 504 C CA . GLY A 1 78 ? 86.729 16.514 42.955 1.00 16.15 78 GLY A CA 1
ATOM 505 C C . GLY A 1 78 ? 87.588 17.175 44.014 1.00 16.74 78 GLY A C 1
ATOM 506 O O . GLY A 1 78 ? 88.021 16.514 44.961 1.00 17.34 78 GLY A O 1
ATOM 507 N N . ALA A 1 79 ? 87.817 18.476 43.880 1.00 16.61 79 ALA A N 1
ATOM 508 C CA . ALA A 1 79 ? 88.622 19.204 44.853 1.00 16.70 79 ALA A CA 1
ATOM 509 C C . ALA A 1 79 ? 87.727 19.930 45.848 1.00 16.53 79 ALA A C 1
ATOM 510 O O . ALA A 1 79 ? 88.205 20.737 46.645 1.00 16.87 79 ALA A O 1
ATOM 512 N N . HIS A 1 80 ? 86.432 19.627 45.810 1.00 16.24 80 HIS A N 1
ATOM 513 C CA . HIS A 1 80 ? 85.469 20.286 46.689 1.00 15.88 80 HIS A CA 1
ATOM 514 C C . HIS A 1 80 ? 84.956 19.444 47.851 1.00 15.27 80 HIS A C 1
ATOM 515 O O . HIS A 1 80 ? 84.958 18.214 47.805 1.00 14.90 80 HIS A O 1
ATOM 522 N N . ARG A 1 81 ? 84.520 20.139 48.897 1.00 15.32 81 ARG A N 1
ATOM 523 C CA . ARG A 1 81 ? 83.905 19.513 50.055 1.00 15.21 81 ARG A CA 1
ATOM 524 C C . ARG A 1 81 ? 82.452 19.882 49.802 1.00 14.07 81 ARG A C 1
ATOM 525 O O . ARG A 1 81 ? 82.098 21.061 49.765 1.00 13.61 81 ARG A O 1
ATOM 533 N N . VAL A 1 82 ? 81.621 18.871 49.591 1.00 13.21 82 VAL A N 1
ATOM 534 C CA . VAL A 1 82 ? 80.225 19.100 49.255 1.00 12.32 82 VAL A CA 1
ATOM 535 C C . VAL A 1 82 ? 79.202 18.700 50.303 1.00 12.13 82 VAL A C 1
ATOM 536 O O . VAL A 1 82 ? 79.253 17.600 50.851 1.00 12.02 82 VAL A O 1
ATOM 540 N N . LEU A 1 83 ? 78.267 19.608 50.570 1.00 11.41 83 LEU A N 1
ATOM 541 C CA . LEU A 1 83 ? 77.190 19.343 51.511 1.00 10.99 83 LEU A CA 1
ATOM 542 C C . LEU A 1 83 ? 76.053 18.759 50.685 1.00 10.94 83 LEU A C 1
ATOM 543 O O . LEU A 1 83 ? 75.601 19.375 49.717 1.00 11.27 83 LEU A O 1
ATOM 548 N N . VAL A 1 84 ? 75.601 17.568 51.052 1.00 10.30 84 VAL A N 1
ATOM 549 C CA . VAL A 1 84 ? 74.507 16.946 50.331 1.00 10.02 84 VAL A CA 1
ATOM 550 C C . VAL A 1 84 ? 73.278 16.914 51.215 1.00 9.45 84 VAL A C 1
ATOM 551 O O . VAL A 1 84 ? 73.272 16.263 52.262 1.00 9.70 84 VAL A O 1
ATOM 555 N N . LEU A 1 85 ? 72.247 17.637 50.797 1.00 9.08 85 LEU A N 1
ATOM 556 C CA . LEU A 1 85 ? 70.993 17.670 51.530 1.00 9.42 85 LEU A CA 1
ATOM 557 C C . LEU A 1 85 ? 70.104 16.624 50.878 1.00 9.45 85 LEU A C 1
ATOM 558 O O . LEU A 1 85 ? 69.508 16.859 49.822 1.00 9.71 85 LEU A O 1
ATOM 563 N N . ALA A 1 86 ? 70.058 15.450 51.496 1.00 8.09 86 ALA A N 1
ATOM 564 C CA . ALA A 1 86 ? 69.252 14.355 50.990 1.00 7.83 86 ALA A CA 1
ATOM 565 C C . ALA A 1 86 ? 67.829 14.586 51.460 1.00 7.51 86 ALA A C 1
ATOM 566 O O . ALA A 1 86 ? 67.463 14.198 52.565 1.00 8.11 86 ALA A O 1
ATOM 568 N N . GLY A 1 87 ? 67.039 15.243 50.616 1.00 7.23 87 GLY A N 1
ATOM 569 C CA . GLY A 1 87 ? 65.663 15.536 50.964 1.00 6.75 87 GLY A CA 1
ATOM 570 C C . GLY A 1 87 ? 65.475 17.007 51.283 1.00 6.34 87 GLY A C 1
ATOM 571 O O . GLY A 1 87 ? 66.407 17.689 51.714 1.00 6.04 87 GLY A O 1
ATOM 572 N N . ARG A 1 88 ? 64.259 17.495 51.070 1.00 6.97 88 ARG A N 1
ATOM 573 C CA . ARG A 1 88 ? 63.929 18.895 51.323 1.00 7.39 88 ARG A CA 1
ATOM 574 C C . ARG A 1 88 ? 62.509 19.016 51.867 1.00 7.50 88 ARG A C 1
ATOM 575 O O . ARG A 1 88 ? 61.758 18.038 51.901 1.00 7.45 88 ARG A O 1
ATOM 583 N N . ILE A 1 89 ? 62.151 20.215 52.316 1.00 7.58 89 ILE A N 1
ATOM 584 C CA . ILE A 1 89 ? 60.791 20.453 52.767 1.00 7.93 89 ILE A CA 1
ATOM 585 C C . ILE A 1 89 ? 60.164 21.334 51.690 1.00 7.66 89 ILE A C 1
ATOM 586 O O . ILE A 1 89 ? 60.877 21.896 50.850 1.00 6.94 89 ILE A O 1
ATOM 591 N N . HIS A 1 90 ? 58.840 21.438 51.694 1.00 7.54 90 HIS A N 1
ATOM 592 C CA . HIS A 1 90 ? 58.140 22.224 50.677 1.00 8.51 90 HIS A CA 1
ATOM 593 C C . HIS A 1 90 ? 57.103 23.155 51.282 1.00 8.68 90 HIS A C 1
ATOM 594 O O . HIS A 1 90 ? 56.610 22.915 52.383 1.00 8.71 90 HIS A O 1
ATOM 601 N N . ALA A 1 91 ? 56.753 24.204 50.544 1.00 8.87 91 ALA A N 1
ATOM 602 C CA . ALA A 1 91 ? 55.755 25.153 51.018 1.00 8.32 91 ALA A CA 1
ATOM 603 C C . ALA A 1 91 ? 54.415 24.471 51.235 1.00 8.61 91 ALA A C 1
ATOM 604 O O . ALA A 1 91 ? 53.672 24.854 52.133 1.00 8.59 91 ALA A O 1
ATOM 606 N N . TYR A 1 92 ? 54.099 23.461 50.427 1.00 8.41 92 TYR A N 1
ATOM 607 C CA . TYR A 1 92 ? 52.815 22.786 50.583 1.00 8.55 92 TYR A CA 1
ATOM 608 C C . TYR A 1 92 ? 52.673 22.050 51.913 1.00 9.27 92 TYR A C 1
ATOM 609 O O . TYR A 1 92 ? 51.579 21.615 52.269 1.00 8.99 92 TYR A O 1
ATOM 618 N N . GLU A 1 93 ? 53.774 21.924 52.648 1.00 9.34 93 GLU A N 1
ATOM 619 C CA . GLU A 1 93 ? 53.751 21.264 53.946 1.00 10.46 93 GLU A CA 1
ATOM 620 C C . GLU A 1 93 ? 53.283 22.233 55.034 1.00 11.61 93 GLU A C 1
ATOM 621 O O . GLU A 1 93 ? 53.101 21.844 56.198 1.00 12.32 93 GLU A O 1
ATOM 627 N N . GLY A 1 94 ? 53.082 23.491 54.641 1.00 11.91 94 GLY A N 1
ATOM 628 C CA . GLY A 1 94 ? 52.591 24.506 55.562 1.00 13.31 94 GLY A CA 1
ATOM 629 C C . GLY A 1 94 ? 53.607 25.383 56.267 1.00 13.82 94 GLY A C 1
ATOM 630 O O . GLY A 1 94 ? 53.234 26.307 56.989 1.00 15.06 94 GLY A O 1
ATOM 631 N N . HIS A 1 95 ? 54.889 25.117 56.055 1.00 14.30 95 HIS A N 1
ATOM 632 C CA . HIS A 1 95 ? 55.938 25.887 56.711 1.00 14.83 95 HIS A CA 1
ATOM 633 C C . HIS A 1 95 ? 56.204 27.248 56.079 1.00 14.53 95 HIS A C 1
ATOM 634 O O . HIS A 1 95 ? 56.115 27.406 54.859 1.00 14.08 95 HIS A O 1
ATOM 641 N N . ASP A 1 96 ? 56.526 28.226 56.924 1.00 14.22 96 ASP A N 1
ATOM 642 C CA . ASP A 1 96 ? 56.847 29.575 56.463 1.00 14.30 96 ASP A CA 1
ATOM 643 C C . ASP A 1 96 ? 58.039 29.418 55.529 1.00 12.86 96 ASP A C 1
ATOM 644 O O . ASP A 1 96 ? 58.901 28.574 55.773 1.00 12.14 96 ASP A O 1
ATOM 649 N N . LEU A 1 97 ? 58.108 30.226 54.474 1.00 11.41 97 LEU A N 1
ATOM 650 C CA . LEU A 1 97 ? 59.212 30.099 53.527 1.00 10.41 97 LEU A CA 1
ATOM 651 C C . LEU A 1 97 ? 60.592 30.270 54.152 1.00 11.00 97 LEU A C 1
ATOM 652 O O . LEU A 1 97 ? 61.587 29.792 53.603 1.00 9.60 97 LEU A O 1
ATOM 657 N N . ARG A 1 98 ? 60.660 30.935 55.299 1.00 11.11 98 ARG A N 1
ATOM 658 C CA . ARG A 1 98 ? 61.940 31.120 55.967 1.00 13.15 98 ARG A CA 1
ATOM 659 C C . ARG A 1 98 ? 62.539 29.749 56.284 1.00 12.63 98 ARG A C 1
ATOM 660 O O . ARG A 1 98 ? 63.758 29.561 56.253 1.00 11.95 98 ARG A O 1
ATOM 668 N N . TYR A 1 99 ? 61.676 28.783 56.575 1.00 11.62 99 TYR A N 1
ATOM 669 C CA . TYR A 1 99 ? 62.144 27.436 56.872 1.00 11.66 99 TYR A CA 1
ATOM 670 C C . TYR A 1 99 ? 62.449 26.669 55.595 1.00 10.52 99 TYR A C 1
ATOM 671 O O . TYR A 1 99 ? 63.394 25.883 55.544 1.00 10.48 99 TYR A O 1
ATOM 680 N N . VAL A 1 100 ? 61.647 26.903 54.565 1.00 9.80 100 VAL A N 1
ATOM 681 C CA . VAL A 1 100 ? 61.835 26.230 53.283 1.00 9.11 100 VAL A CA 1
ATOM 682 C C . VAL A 1 100 ? 63.196 26.568 52.673 1.00 9.10 100 VAL A C 1
ATOM 683 O O . VAL A 1 100 ? 63.858 25.696 52.105 1.00 9.19 100 VAL A O 1
ATOM 687 N N . VAL A 1 101 ? 63.618 27.827 52.796 1.00 8.42 101 VAL A N 1
ATOM 688 C CA . VAL A 1 101 ? 64.905 28.243 52.231 1.00 8.54 101 VAL A CA 1
ATOM 689 C C . VAL A 1 101 ? 66.073 28.213 53.218 1.00 8.82 101 VAL A C 1
ATOM 690 O O . VAL A 1 101 ? 67.208 28.515 52.846 1.00 8.50 101 VAL A O 1
ATOM 694 N N . HIS A 1 102 ? 65.803 27.847 54.469 1.00 8.90 102 HIS A N 1
ATOM 695 C CA . HIS A 1 102 ? 66.860 27.779 55.479 1.00 9.63 102 HIS A CA 1
ATOM 696 C C . HIS A 1 102 ? 68.008 26.841 55.084 1.00 9.50 102 HIS A C 1
ATOM 697 O O . HIS A 1 102 ? 69.175 27.174 55.275 1.00 9.18 102 HIS A O 1
ATOM 704 N N . PRO A 1 103 ? 67.697 25.652 54.538 1.00 9.23 103 PRO A N 1
ATOM 705 C CA . PRO A 1 103 ? 68.801 24.762 54.163 1.00 8.88 103 PRO A CA 1
ATOM 706 C C . PRO A 1 103 ? 69.805 25.430 53.215 1.00 9.13 103 PRO A C 1
ATOM 707 O O . PRO A 1 103 ? 71.017 25.309 53.400 1.00 9.39 103 PRO A O 1
ATOM 711 N N . VAL A 1 104 ? 69.305 26.130 52.200 1.00 9.19 104 VAL A N 1
ATOM 712 C CA . VAL A 1 104 ? 70.186 26.819 51.257 1.00 9.31 104 VAL A CA 1
ATOM 713 C C . VAL A 1 104 ? 70.961 27.942 51.961 1.00 9.29 104 VAL A C 1
ATOM 714 O O . VAL A 1 104 ? 72.141 28.148 51.695 1.00 9.45 104 VAL A O 1
ATOM 718 N N . ARG A 1 105 ? 70.298 28.666 52.857 1.00 9.14 105 ARG A N 1
ATOM 719 C CA . ARG A 1 105 ? 70.962 29.748 53.582 1.00 9.25 105 ARG A CA 1
ATOM 720 C C . ARG A 1 105 ? 72.015 29.195 54.535 1.00 9.50 105 ARG A C 1
ATOM 721 O O . ARG A 1 105 ? 73.092 29.778 54.686 1.00 10.07 105 ARG A O 1
ATOM 729 N N . ALA A 1 106 ? 71.706 28.075 55.179 1.00 9.22 106 ALA A N 1
ATOM 730 C CA . ALA A 1 106 ? 72.661 27.449 56.089 1.00 9.45 106 ALA A CA 1
ATOM 731 C C . ALA A 1 106 ? 73.870 26.995 55.276 1.00 9.48 106 ALA A C 1
ATOM 732 O O . ALA A 1 106 ? 75.012 27.171 55.699 1.00 9.44 106 ALA A O 1
ATOM 734 N N . ALA A 1 107 ? 73.615 26.413 54.106 1.00 9.65 107 ALA A N 1
ATOM 735 C CA . ALA A 1 107 ? 74.695 25.944 53.240 1.00 9.98 107 ALA A CA 1
ATOM 736 C C . ALA A 1 107 ? 75.590 27.110 52.844 1.00 10.36 107 ALA A C 1
ATOM 737 O O . ALA A 1 107 ? 76.818 26.988 52.835 1.00 9.99 107 ALA A O 1
ATOM 739 N N . ARG A 1 108 ? 74.968 28.238 52.504 1.00 10.89 108 ARG A N 1
ATOM 740 C CA . ARG A 1 108 ? 75.713 29.432 52.118 1.00 12.02 108 ARG A CA 1
ATOM 741 C C . ARG A 1 108 ? 76.566 29.893 53.293 1.00 12.01 108 ARG A C 1
ATOM 742 O O . ARG A 1 108 ? 77.728 30.256 53.119 1.00 12.07 108 ARG A O 1
ATOM 750 N N . ALA A 1 109 ? 75.978 29.889 54.487 1.00 12.06 109 ALA A N 1
ATOM 751 C CA . ALA A 1 109 ? 76.693 30.307 55.689 1.00 12.51 109 ALA A CA 1
ATOM 752 C C . ALA A 1 109 ? 77.852 29.357 55.976 1.00 12.78 109 ALA A C 1
ATOM 753 O O . ALA A 1 109 ? 78.829 29.733 56.632 1.00 12.76 109 ALA A O 1
ATOM 755 N N . ALA A 1 110 ? 77.738 28.128 55.478 1.00 12.69 110 ALA A N 1
ATOM 756 C CA . ALA A 1 110 ? 78.774 27.117 55.665 1.00 12.74 110 ALA A CA 1
ATOM 757 C C . ALA A 1 110 ? 79.871 27.263 54.614 1.00 12.76 110 ALA A C 1
ATOM 758 O O . ALA A 1 110 ? 80.816 26.473 54.585 1.00 13.29 110 ALA A O 1
ATOM 760 N N . GLY A 1 111 ? 79.733 28.266 53.749 1.00 12.52 111 GLY A N 1
ATOM 761 C CA . GLY A 1 111 ? 80.730 28.516 52.720 1.00 12.24 111 GLY A CA 1
ATOM 762 C C . GLY A 1 111 ? 80.363 28.184 51.282 1.00 12.46 111 GLY A C 1
ATOM 763 O O . GLY A 1 111 ? 81.075 28.576 50.353 1.00 12.45 111 GLY A O 1
ATOM 764 N N . ALA A 1 112 ? 79.255 27.476 51.085 1.00 11.72 112 ALA A N 1
ATOM 765 C CA . ALA A 1 112 ? 78.836 27.077 49.744 1.00 11.83 112 ALA A CA 1
ATOM 766 C C . ALA A 1 112 ? 78.396 28.244 48.865 1.00 12.41 112 ALA A C 1
ATOM 767 O O . ALA A 1 112 ? 77.421 28.928 49.171 1.00 12.18 112 ALA A O 1
ATOM 769 N N . GLN A 1 113 ? 79.115 28.456 47.767 1.00 13.24 113 GLN A N 1
ATOM 770 C CA . GLN A 1 113 ? 78.788 29.531 46.844 1.00 14.46 113 GLN A CA 1
ATOM 771 C C . GLN A 1 113 ? 78.118 29.019 45.571 1.00 13.57 113 GLN A C 1
ATOM 772 O O . GLN A 1 113 ? 77.818 29.790 44.660 1.00 13.53 113 GLN A O 1
ATOM 778 N N . ILE A 1 114 ? 77.897 27.708 45.516 1.00 12.88 114 ILE A N 1
ATOM 779 C CA . ILE A 1 114 ? 77.203 27.092 44.389 1.00 11.78 114 ILE A CA 1
ATOM 780 C C . ILE A 1 114 ? 76.160 26.129 44.944 1.00 11.30 114 ILE A C 1
ATOM 781 O O . ILE A 1 114 ? 76.473 25.271 45.774 1.00 10.76 114 ILE A O 1
ATOM 786 N N . MET A 1 115 ? 74.920 26.287 44.497 1.00 10.43 115 MET A N 1
ATOM 787 C CA . MET A 1 115 ? 73.831 25.423 44.936 1.00 10.06 115 MET A CA 1
ATOM 788 C C . MET A 1 115 ? 73.335 24.599 43.758 1.00 9.87 115 MET A C 1
ATOM 789 O O . MET A 1 115 ? 72.987 25.152 42.715 1.00 10.55 115 MET A O 1
ATOM 794 N N . VAL A 1 116 ? 73.323 23.280 43.911 1.00 9.03 116 VAL A N 1
ATOM 795 C CA . VAL A 1 116 ? 72.799 22.419 42.860 1.00 8.36 116 VAL A CA 1
ATOM 796 C C . VAL A 1 116 ? 71.443 21.962 43.392 1.00 8.56 116 VAL A C 1
ATOM 797 O O . VAL A 1 116 ? 71.365 21.169 44.334 1.00 8.42 116 VAL A O 1
ATOM 801 N N . LEU A 1 117 ? 70.380 22.499 42.806 1.00 7.91 117 LEU A N 1
ATOM 802 C CA . LEU A 1 117 ? 69.023 22.166 43.217 1.00 7.88 117 LEU A CA 1
ATOM 803 C C . LEU A 1 117 ? 68.394 21.183 42.240 1.00 7.78 117 LEU A C 1
ATOM 804 O O . LEU A 1 117 ? 68.179 21.515 41.074 1.00 8.66 117 LEU A O 1
ATOM 809 N N . THR A 1 118 ? 68.097 19.976 42.713 1.00 7.59 118 THR A N 1
ATOM 810 C CA . THR A 1 118 ? 67.480 18.974 41.854 1.00 7.58 118 THR A CA 1
ATOM 811 C C . THR A 1 118 ? 66.036 18.758 42.277 1.00 7.59 118 THR A C 1
ATOM 812 O O . THR A 1 118 ? 65.659 19.028 43.420 1.00 6.77 118 THR A O 1
ATOM 816 N N . ASN A 1 119 ? 65.216 18.289 41.349 1.00 7.02 119 ASN A N 1
ATOM 817 C CA . ASN A 1 119 ? 63.828 18.026 41.679 1.00 7.17 119 ASN A CA 1
ATOM 818 C C . ASN A 1 119 ? 63.182 17.087 40.683 1.00 6.87 119 ASN A C 1
ATOM 819 O O . ASN A 1 119 ? 63.797 16.703 39.682 1.00 6.69 119 ASN A O 1
ATOM 824 N N . ALA A 1 120 ? 61.952 16.697 40.997 1.00 7.17 120 ALA A N 1
ATOM 825 C CA . ALA A 1 120 ? 61.146 15.832 40.149 1.00 6.95 120 ALA A CA 1
ATOM 826 C C . ALA A 1 120 ? 60.139 16.791 39.535 1.00 7.20 120 ALA A C 1
ATOM 827 O O . ALA A 1 120 ? 59.534 17.593 40.248 1.00 7.01 120 ALA A O 1
ATOM 829 N N . ALA A 1 121 ? 59.963 16.726 38.222 1.00 7.58 121 ALA A N 1
ATOM 830 C CA . ALA A 1 121 ? 59.034 17.629 37.561 1.00 7.60 121 ALA A CA 1
ATOM 831 C C . ALA A 1 121 ? 58.203 16.932 36.496 1.00 8.52 121 ALA A C 1
ATOM 832 O O . ALA A 1 121 ? 58.596 15.897 35.961 1.00 7.69 121 ALA A O 1
ATOM 834 N N . GLY A 1 122 ? 57.038 17.500 36.209 1.00 8.39 122 GLY A N 1
ATOM 835 C CA . GLY A 1 122 ? 56.195 16.952 35.167 1.00 8.62 122 GLY A CA 1
ATOM 836 C C . GLY A 1 122 ? 56.719 17.587 33.892 1.00 9.28 122 GLY A C 1
ATOM 837 O O . GLY A 1 122 ? 57.071 18.766 33.897 1.00 8.50 122 GLY A O 1
ATOM 838 N N . GLY A 1 123 ? 56.801 16.820 32.808 1.00 8.92 123 GLY A N 1
ATOM 839 C CA . GLY A 1 123 ? 57.301 17.382 31.563 1.00 10.03 123 GLY A CA 1
ATOM 840 C C . GLY A 1 123 ? 56.181 17.918 30.691 1.00 10.80 123 GLY A C 1
ATOM 841 O O . GLY A 1 123 ? 55.201 17.216 30.443 1.00 10.93 123 GLY A O 1
ATOM 842 N N . LEU A 1 124 ? 56.320 19.155 30.220 1.00 11.85 124 LEU A N 1
ATOM 843 C CA . LEU A 1 124 ? 55.292 19.760 29.379 1.00 13.81 124 LEU A CA 1
ATOM 844 C C . LEU A 1 124 ? 55.659 19.841 27.904 1.00 15.41 124 LEU A C 1
ATOM 845 O O . LEU A 1 124 ? 54.773 19.800 27.048 1.00 16.59 124 LEU A O 1
ATOM 850 N N . ARG A 1 125 ? 56.947 19.968 27.594 1.00 16.50 125 ARG A N 1
ATOM 851 C CA . ARG A 1 125 ? 57.346 20.055 26.194 1.00 17.96 125 ARG A CA 1
ATOM 852 C C . ARG A 1 125 ? 57.387 18.669 25.562 1.00 18.59 125 ARG A C 1
ATOM 853 O O . ARG A 1 125 ? 57.913 17.720 26.143 1.00 17.92 125 ARG A O 1
ATOM 861 N N . ALA A 1 126 ? 56.817 18.574 24.363 1.00 18.94 126 ALA A N 1
ATOM 862 C CA . ALA A 1 126 ? 56.714 17.327 23.609 1.00 19.41 126 ALA A CA 1
ATOM 863 C C . ALA A 1 126 ? 57.977 16.482 23.453 1.00 19.44 126 ALA A C 1
ATOM 864 O O . ALA A 1 126 ? 57.888 15.260 23.341 1.00 19.82 126 ALA A O 1
ATOM 866 N N . ASP A 1 127 ? 59.141 17.121 23.438 1.00 19.42 127 ASP A N 1
ATOM 867 C CA . ASP A 1 127 ? 60.404 16.407 23.263 1.00 19.54 127 ASP A CA 1
ATOM 868 C C . ASP A 1 127 ? 60.949 15.782 24.544 1.00 19.16 127 ASP A C 1
ATOM 869 O O . ASP A 1 127 ? 61.956 15.071 24.516 1.00 19.21 127 ASP A O 1
ATOM 874 N N . LEU A 1 128 ? 60.291 16.044 25.667 1.00 18.06 128 LEU A N 1
ATOM 875 C CA . LEU A 1 128 ? 60.742 15.500 26.944 1.00 17.67 128 LEU A CA 1
ATOM 876 C C . LEU A 1 128 ? 60.174 14.111 27.198 1.00 17.89 128 LEU A C 1
ATOM 877 O O . LEU A 1 128 ? 58.999 13.849 26.933 1.00 18.66 128 LEU A O 1
ATOM 882 N N . GLN A 1 129 ? 61.015 13.219 27.711 1.00 17.44 129 GLN A N 1
ATOM 883 C CA . GLN A 1 129 ? 60.594 11.856 28.000 1.00 17.26 129 GLN A CA 1
ATOM 884 C C . GLN A 1 129 ? 60.791 11.551 29.479 1.00 16.15 129 GLN A C 1
ATOM 885 O O . GLN A 1 129 ? 61.650 12.141 30.133 1.00 15.33 129 GLN A O 1
ATOM 891 N N . VAL A 1 130 ? 59.984 10.639 30.007 1.00 15.43 130 VAL A N 1
ATOM 892 C CA . VAL A 1 130 ? 60.098 10.262 31.408 1.00 14.77 130 VAL A CA 1
ATOM 893 C C . VAL A 1 130 ? 61.482 9.671 31.669 1.00 14.70 130 VAL A C 1
ATOM 894 O O . VAL A 1 130 ? 61.963 8.834 30.900 1.00 14.83 130 VAL A O 1
ATOM 898 N N . GLY A 1 131 ? 62.121 10.121 32.749 1.00 14.03 131 GLY A N 1
ATOM 899 C CA . GLY A 1 131 ? 63.443 9.628 33.102 1.00 13.62 131 GLY A CA 1
ATOM 900 C C . GLY A 1 131 ? 64.573 10.504 32.589 1.00 13.40 131 GLY A C 1
ATOM 901 O O . GLY A 1 131 ? 65.747 10.260 32.871 1.00 13.92 131 GLY A O 1
ATOM 902 N N . GLN A 1 132 ? 64.217 11.541 31.841 1.00 13.25 132 GLN A N 1
ATOM 903 C CA . GLN A 1 132 ? 65.203 12.447 31.268 1.00 12.44 132 GLN A CA 1
ATOM 904 C C . GLN A 1 132 ? 65.552 13.629 32.172 1.00 12.12 132 GLN A C 1
ATOM 905 O O . GLN A 1 132 ? 64.668 14.300 32.702 1.00 12.05 132 GLN A O 1
ATOM 911 N N . PRO A 1 133 ? 66.853 13.879 32.377 1.00 11.26 133 PRO A N 1
ATOM 912 C CA . PRO A 1 133 ? 67.305 14.996 33.212 1.00 11.50 133 PRO A CA 1
ATOM 913 C C . PRO A 1 133 ? 67.247 16.256 32.350 1.00 11.42 133 PRO A C 1
ATOM 914 O O . PRO A 1 133 ? 67.630 16.226 31.180 1.00 12.24 133 PRO A O 1
ATOM 918 N N . VAL A 1 134 ? 66.764 17.355 32.913 1.00 10.66 134 VAL A N 1
ATOM 919 C CA . VAL A 1 134 ? 66.669 18.598 32.161 1.00 10.28 134 VAL A CA 1
ATOM 920 C C . VAL A 1 134 ? 67.253 19.742 32.976 1.00 10.03 134 VAL A C 1
ATOM 921 O O . VAL A 1 134 ? 66.870 19.952 34.127 1.00 10.37 134 VAL A O 1
ATOM 925 N N . LEU A 1 135 ? 68.193 20.471 32.388 1.00 9.39 135 LEU A N 1
ATOM 926 C CA . LEU A 1 135 ? 68.796 21.601 33.083 1.00 9.26 135 LEU A CA 1
ATOM 927 C C . LEU A 1 135 ? 67.761 22.723 33.111 1.00 8.75 135 LEU A C 1
ATOM 928 O O . LEU A 1 135 ? 67.051 22.948 32.129 1.00 9.48 135 LEU A O 1
ATOM 933 N N . ILE A 1 136 ? 67.657 23.407 34.242 1.00 8.34 136 ILE A N 1
ATOM 934 C CA . ILE A 1 136 ? 66.709 24.502 34.364 1.00 8.15 136 ILE A CA 1
ATOM 935 C C . ILE A 1 136 ? 67.364 25.783 33.848 1.00 8.21 136 ILE A C 1
ATOM 936 O O . ILE A 1 136 ? 68.357 26.258 34.404 1.00 8.73 136 ILE A O 1
ATOM 941 N N . SER A 1 137 ? 66.815 26.322 32.764 1.00 8.01 137 SER A N 1
ATOM 942 C CA . SER A 1 137 ? 67.348 27.540 32.162 1.00 8.74 137 SER A CA 1
ATOM 943 C C . SER A 1 137 ? 66.803 28.785 32.841 1.00 8.19 137 SER A C 1
ATOM 944 O O . SER A 1 137 ? 67.459 29.821 32.873 1.00 8.62 137 SER A O 1
ATOM 947 N N . ASP A 1 138 ? 65.594 28.678 33.380 1.00 7.84 138 ASP A N 1
ATOM 948 C CA . ASP A 1 138 ? 64.963 29.804 34.054 1.00 7.69 138 ASP A CA 1
ATOM 949 C C . ASP A 1 138 ? 63.725 29.254 34.752 1.00 7.54 138 ASP A C 1
ATOM 950 O O . ASP A 1 138 ? 63.412 28.070 34.625 1.00 7.19 138 ASP A O 1
ATOM 955 N N . HIS A 1 139 ? 63.022 30.099 35.494 1.00 7.52 139 HIS A N 1
ATOM 956 C CA . HIS A 1 139 ? 61.822 29.629 36.161 1.00 7.19 139 HIS A CA 1
ATOM 957 C C . HIS A 1 139 ? 60.689 30.636 36.154 1.00 7.56 139 HIS A C 1
ATOM 958 O O . HIS A 1 139 ? 60.873 31.817 35.835 1.00 7.02 139 HIS A O 1
ATOM 965 N N . LEU A 1 140 ? 59.510 30.126 36.479 1.00 7.29 140 LEU A N 1
ATOM 966 C CA . LEU A 1 140 ? 58.299 30.914 36.588 1.00 7.52 140 LEU A CA 1
ATOM 967 C C . LEU A 1 140 ? 57.801 30.649 38.003 1.00 7.91 140 LEU A C 1
ATOM 968 O O . LEU A 1 140 ? 57.381 29.538 38.327 1.00 8.26 140 LEU A O 1
ATOM 973 N N . ASN A 1 141 ? 57.890 31.665 38.851 1.00 7.40 141 ASN A N 1
ATOM 974 C CA . ASN A 1 141 ? 57.426 31.553 40.226 1.00 7.26 141 ASN A CA 1
ATOM 975 C C . ASN A 1 141 ? 55.940 31.879 40.199 1.00 7.58 141 ASN A C 1
ATOM 976 O O . ASN A 1 141 ? 55.563 33.045 40.133 1.00 7.15 141 ASN A O 1
ATOM 981 N N . LEU A 1 142 ? 55.104 30.846 40.248 1.00 7.47 142 LEU A N 1
ATOM 982 C CA . LEU A 1 142 ? 53.658 31.036 40.211 1.00 7.85 142 LEU A CA 1
ATOM 983 C C . LEU A 1 142 ? 53.013 30.768 41.568 1.00 8.19 142 LEU A C 1
ATOM 984 O O . LEU A 1 142 ? 51.866 30.320 41.643 1.00 8.28 142 LEU A O 1
ATOM 989 N N . THR A 1 143 ? 53.748 31.066 42.636 1.00 7.95 143 THR A N 1
ATOM 990 C CA . THR A 1 143 ? 53.262 30.841 43.994 1.00 7.50 143 THR A CA 1
ATOM 991 C C . THR A 1 143 ? 52.700 32.094 44.655 1.00 7.53 143 THR A C 1
ATOM 992 O O . THR A 1 143 ? 52.075 32.006 45.710 1.00 7.36 143 THR A O 1
ATOM 996 N N . ALA A 1 144 ? 52.935 33.251 44.039 1.00 7.61 144 ALA A N 1
ATOM 997 C CA . ALA A 1 144 ? 52.478 34.538 44.564 1.00 7.71 144 ALA A CA 1
ATOM 998 C C . ALA A 1 144 ? 53.184 34.845 45.883 1.00 7.41 144 ALA A C 1
ATOM 999 O O . ALA A 1 144 ? 52.706 35.643 46.691 1.00 7.06 144 ALA A O 1
ATOM 1001 N N . ARG A 1 145 ? 54.333 34.205 46.082 1.00 7.18 145 ARG A N 1
ATOM 1002 C CA . ARG A 1 145 ? 55.121 34.391 47.293 1.00 7.48 145 ARG A CA 1
ATOM 1003 C C . ARG A 1 145 ? 56.591 34.619 46.965 1.00 7.28 145 ARG A C 1
ATOM 1004 O O . ARG A 1 145 ? 57.025 34.452 45.826 1.00 6.44 145 ARG A O 1
ATOM 1012 N N . SER A 1 146 ? 57.342 35.011 47.988 1.00 7.57 146 SER A N 1
ATOM 1013 C CA . SER A 1 146 ? 58.779 35.239 47.892 1.00 7.40 146 SER A CA 1
ATOM 1014 C C . SER A 1 146 ? 59.341 34.918 49.263 1.00 7.82 146 SER A C 1
ATOM 1015 O O . SER A 1 146 ? 58.682 35.154 50.279 1.00 8.50 146 SER A O 1
ATOM 1018 N N . PRO A 1 147 ? 60.555 34.355 49.314 1.00 8.48 147 PRO A N 1
ATOM 1019 C CA . PRO A 1 147 ? 61.168 34.024 50.601 1.00 8.90 147 PRO A CA 1
ATOM 1020 C C . PRO A 1 147 ? 61.819 35.266 51.205 1.00 9.94 147 PRO A C 1
ATOM 1021 O O . PRO A 1 147 ? 62.288 35.249 52.340 1.00 10.10 147 PRO A O 1
ATOM 1025 N N . LEU A 1 148 ? 61.836 36.347 50.431 1.00 10.42 148 LEU A N 1
ATOM 1026 C CA . LEU A 1 148 ? 62.429 37.600 50.877 1.00 11.28 148 LEU A CA 1
ATOM 1027 C C . LEU A 1 148 ? 61.368 38.499 51.501 1.00 12.59 148 LEU A C 1
ATOM 1028 O O . LEU A 1 148 ? 60.208 38.487 51.086 1.00 12.12 148 LEU A O 1
ATOM 1033 N N . VAL A 1 149 ? 61.770 39.270 52.505 1.00 13.71 149 VAL A N 1
ATOM 1034 C CA . VAL A 1 149 ? 60.855 40.183 53.177 1.00 15.21 149 VAL A CA 1
ATOM 1035 C C . VAL A 1 149 ? 61.496 41.562 53.254 1.00 15.30 149 VAL A C 1
ATOM 1036 O O . VAL A 1 149 ? 62.689 41.686 53.532 1.00 16.36 149 VAL A O 1
ATOM 1040 N N . GLY A 1 150 ? 60.705 42.599 52.995 1.00 15.31 150 GLY A N 1
ATOM 1041 C CA . GLY A 1 150 ? 61.239 43.945 53.024 1.00 15.05 150 GLY A CA 1
ATOM 1042 C C . GLY A 1 150 ? 61.782 44.336 51.664 1.00 15.64 150 GLY A C 1
ATOM 1043 O O . GLY A 1 150 ? 61.536 43.650 50.670 1.00 15.59 150 GLY A O 1
ATOM 1044 N N . GLY A 1 151 ? 62.535 45.430 51.618 1.00 15.86 151 GLY A N 1
ATOM 1045 C CA . GLY A 1 151 ? 63.086 45.901 50.358 1.00 16.61 151 GLY A CA 1
ATOM 1046 C C . GLY A 1 151 ? 64.305 45.161 49.836 1.00 16.34 151 GLY A C 1
ATOM 1047 O O . GLY A 1 151 ? 65.304 45.788 49.490 1.00 16.93 151 GLY A O 1
ATOM 1048 N N . GLU A 1 152 ? 64.234 43.834 49.783 1.00 15.95 152 GLU A N 1
ATOM 1049 C CA . GLU A 1 152 ? 65.345 43.029 49.274 1.00 15.40 152 GLU A CA 1
ATOM 1050 C C . GLU A 1 152 ? 65.102 42.814 47.787 1.00 13.99 152 GLU A C 1
ATOM 1051 O O . GLU A 1 152 ? 64.636 41.755 47.371 1.00 12.83 152 GLU A O 1
ATOM 1057 N N . PHE A 1 153 ? 65.435 43.822 46.990 1.00 12.71 153 PHE A N 1
ATOM 1058 C CA . PHE A 1 153 ? 65.213 43.763 45.550 1.00 11.68 153 PHE A CA 1
ATOM 1059 C C . PHE A 1 153 ? 66.312 43.013 44.809 1.00 11.39 153 PHE A C 1
ATOM 1060 O O . PHE A 1 153 ? 67.204 43.610 44.210 1.00 11.24 153 PHE A O 1
ATOM 1068 N N . VAL A 1 154 ? 66.218 41.691 44.838 1.00 10.43 154 VAL A N 1
ATOM 1069 C CA . VAL A 1 154 ? 67.211 40.841 44.201 1.00 10.41 154 VAL A CA 1
ATOM 1070 C C . VAL A 1 154 ? 66.942 40.601 42.721 1.00 9.89 154 VAL A C 1
ATOM 1071 O O . VAL A 1 154 ? 65.833 40.236 42.324 1.00 9.12 154 VAL A O 1
ATOM 1075 N N . ASP A 1 155 ? 67.971 40.822 41.908 1.00 9.76 155 ASP A N 1
ATOM 1076 C CA . ASP A 1 155 ? 67.862 40.615 40.473 1.00 9.79 155 ASP A CA 1
ATOM 1077 C C . ASP A 1 155 ? 67.911 39.125 40.159 1.00 9.75 155 ASP A C 1
ATOM 1078 O O . ASP A 1 155 ? 68.730 38.392 40.721 1.00 10.26 155 ASP A O 1
ATOM 1083 N N . LEU A 1 156 ? 67.039 38.684 39.256 1.00 9.42 156 LEU A N 1
ATOM 1084 C CA . LEU A 1 156 ? 66.981 37.278 38.861 1.00 9.75 156 LEU A CA 1
ATOM 1085 C C . LEU A 1 156 ? 67.273 37.083 37.371 1.00 10.49 156 LEU A C 1
ATOM 1086 O O . LEU A 1 156 ? 66.767 36.148 36.758 1.00 10.56 156 LEU A O 1
ATOM 1091 N N . THR A 1 157 ? 68.098 37.949 36.787 1.00 11.42 157 THR A N 1
ATOM 1092 C CA . THR A 1 157 ? 68.394 37.829 35.360 1.00 13.69 157 THR A CA 1
ATOM 1093 C C . THR A 1 157 ? 69.067 36.519 34.957 1.00 15.26 157 THR A C 1
ATOM 1094 O O . THR A 1 157 ? 68.604 35.837 34.042 1.00 18.07 157 THR A O 1
ATOM 1098 N N . ASP A 1 158 ? 70.155 36.156 35.614 1.00 15.49 158 ASP A N 1
ATOM 1099 C CA . ASP A 1 158 ? 70.799 34.884 35.284 1.00 14.90 158 ASP A CA 1
ATOM 1100 C C . ASP A 1 158 ? 70.746 34.030 36.541 1.00 13.67 158 ASP A C 1
ATOM 1101 O O . ASP A 1 158 ? 71.767 33.546 37.037 1.00 13.44 158 ASP A O 1
ATOM 1106 N N . ALA A 1 159 ? 69.529 33.863 37.051 1.00 12.05 159 ALA A N 1
ATOM 1107 C CA . ALA A 1 159 ? 69.287 33.090 38.265 1.00 11.60 159 ALA A CA 1
ATOM 1108 C C . ALA A 1 159 ? 69.901 31.700 38.181 1.00 10.98 159 ALA A C 1
ATOM 1109 O O . ALA A 1 159 ? 70.443 31.193 39.163 1.00 10.99 159 ALA A O 1
ATOM 1111 N N . TYR A 1 160 ? 69.795 31.077 37.013 1.00 10.75 160 TYR A N 1
ATOM 1112 C CA . TYR A 1 160 ? 70.383 29.762 36.799 1.00 10.73 160 TYR A CA 1
ATOM 1113 C C . TYR A 1 160 ? 71.604 29.991 35.917 1.00 10.93 160 TYR A C 1
ATOM 1114 O O . TYR A 1 160 ? 71.513 30.041 34.685 1.00 10.94 160 TYR A O 1
ATOM 1123 N N . SER A 1 161 ? 72.739 30.160 36.586 1.00 11.69 161 SER A N 1
ATOM 1124 C CA . SER A 1 161 ? 74.023 30.435 35.953 1.00 12.15 161 SER A CA 1
ATOM 1125 C C . SER A 1 161 ? 74.284 29.760 34.612 1.00 12.64 161 SER A C 1
ATOM 1126 O O . SER A 1 161 ? 74.359 28.532 34.521 1.00 12.20 161 SER A O 1
ATOM 1129 N N . PRO A 1 162 ? 74.426 30.562 33.546 1.00 13.04 162 PRO A N 1
ATOM 1130 C CA . PRO A 1 162 ? 74.692 29.993 32.221 1.00 13.66 162 PRO A CA 1
ATOM 1131 C C . PRO A 1 162 ? 76.002 29.200 32.251 1.00 13.93 162 PRO A C 1
ATOM 1132 O O . PRO A 1 162 ? 76.129 28.157 31.609 1.00 14.22 162 PRO A O 1
ATOM 1136 N N . ARG A 1 163 ? 76.966 29.706 33.013 1.00 14.84 163 ARG A N 1
ATOM 1137 C CA . ARG A 1 163 ? 78.273 29.068 33.132 1.00 15.67 163 ARG A CA 1
ATOM 1138 C C . ARG A 1 163 ? 78.136 27.643 33.662 1.00 14.98 163 ARG A C 1
ATOM 1139 O O . ARG A 1 163 ? 78.743 26.715 33.127 1.00 14.41 163 ARG A O 1
ATOM 1147 N N . LEU A 1 164 ? 77.332 27.469 34.708 1.00 13.96 164 LEU A N 1
ATOM 1148 C CA . LEU A 1 164 ? 77.140 26.146 35.290 1.00 13.26 164 LEU A CA 1
ATOM 1149 C C . LEU A 1 164 ? 76.426 25.191 34.342 1.00 13.42 164 LEU A C 1
ATOM 1150 O O . LEU A 1 164 ? 76.701 23.990 34.338 1.00 12.86 164 LEU A O 1
ATOM 1155 N N . ARG A 1 165 ? 75.501 25.715 33.544 1.00 13.08 165 ARG A N 1
ATOM 1156 C CA . ARG A 1 165 ? 74.791 24.874 32.592 1.00 13.61 165 ARG A CA 1
ATOM 1157 C C . ARG A 1 165 ? 75.768 24.442 31.493 1.00 14.16 165 ARG A C 1
ATOM 1158 O O . ARG A 1 165 ? 75.677 23.331 30.976 1.00 14.13 165 ARG A O 1
ATOM 1166 N N . GLU A 1 166 ? 76.714 25.313 31.154 1.00 15.00 166 GLU A N 1
ATOM 1167 C CA . GLU A 1 166 ? 77.700 24.989 30.124 1.00 15.66 166 GLU A CA 1
ATOM 1168 C C . GLU A 1 166 ? 78.613 23.881 30.654 1.00 15.20 166 GLU A C 1
ATOM 1169 O O . GLU A 1 166 ? 78.970 22.955 29.923 1.00 14.40 166 GLU A O 1
ATOM 1175 N N . LEU A 1 167 ? 78.990 23.980 31.928 1.00 14.42 167 LEU A N 1
ATOM 1176 C CA . LEU A 1 167 ? 79.840 22.965 32.547 1.00 14.11 167 LEU A CA 1
ATOM 1177 C C . LEU A 1 167 ? 79.107 21.626 32.586 1.00 13.93 167 LEU A C 1
ATOM 1178 O O . LEU A 1 167 ? 79.708 20.571 32.371 1.00 12.92 167 LEU A O 1
ATOM 1183 N N . ALA A 1 168 ? 77.806 21.667 32.856 1.00 13.80 168 ALA A N 1
ATOM 1184 C CA . ALA A 1 168 ? 77.012 20.445 32.890 1.00 14.52 168 ALA A CA 1
ATOM 1185 C C . ALA A 1 168 ? 77.053 19.819 31.500 1.00 15.30 168 ALA A C 1
ATOM 1186 O O . ALA A 1 168 ? 77.203 18.604 31.352 1.00 14.66 168 ALA A O 1
ATOM 1188 N N . ARG A 1 169 ? 76.929 20.672 30.489 1.00 16.08 169 ARG A N 1
ATOM 1189 C CA . ARG A 1 169 ? 76.945 20.248 29.096 1.00 18.38 169 ARG A CA 1
ATOM 1190 C C . ARG A 1 169 ? 78.304 19.646 28.732 1.00 18.60 169 ARG A C 1
ATOM 1191 O O . ARG A 1 169 ? 78.405 18.828 27.817 1.00 18.73 169 ARG A O 1
ATOM 1199 N N . GLN A 1 170 ? 79.350 20.064 29.438 1.00 18.90 170 GLN A N 1
ATOM 1200 C CA . GLN A 1 170 ? 80.685 19.531 29.185 1.00 19.73 170 GLN A CA 1
ATOM 1201 C C . GLN A 1 170 ? 80.748 18.087 29.668 1.00 19.86 170 GLN A C 1
ATOM 1202 O O . GLN A 1 170 ? 81.459 17.258 29.098 1.00 19.52 170 GLN A O 1
ATOM 1208 N N . SER A 1 171 ? 79.997 17.792 30.723 1.00 19.80 171 SER A N 1
ATOM 1209 C CA . SER A 1 171 ? 79.947 16.442 31.272 1.00 20.02 171 SER A CA 1
ATOM 1210 C C . SER A 1 171 ? 79.098 15.559 30.360 1.00 20.04 171 SER A C 1
ATOM 1211 O O . SER A 1 171 ? 79.470 14.425 30.050 1.00 19.87 171 SER A O 1
ATOM 1214 N N . ASP A 1 172 ? 77.956 16.090 29.932 1.00 19.39 172 ASP A N 1
ATOM 1215 C CA . ASP A 1 172 ? 77.046 15.371 29.046 1.00 19.07 172 ASP A CA 1
ATOM 1216 C C . ASP A 1 172 ? 76.412 16.357 28.064 1.00 18.85 172 ASP A C 1
ATOM 1217 O O . ASP A 1 172 ? 75.424 17.022 28.380 1.00 17.71 172 ASP A O 1
ATOM 1222 N N . PRO A 1 173 ? 76.977 16.454 26.852 1.00 19.14 173 PRO A N 1
ATOM 1223 C CA . PRO A 1 173 ? 76.526 17.340 25.775 1.00 18.74 173 PRO A CA 1
ATOM 1224 C C . PRO A 1 173 ? 75.058 17.235 25.372 1.00 18.64 173 PRO A C 1
ATOM 1225 O O . PRO A 1 173 ? 74.480 18.207 24.889 1.00 18.94 173 PRO A O 1
ATOM 1229 N N . GLN A 1 174 ? 74.456 16.068 25.572 1.00 17.94 174 GLN A N 1
ATOM 1230 C CA . GLN A 1 174 ? 73.065 15.860 25.174 1.00 18.24 174 GLN A CA 1
ATOM 1231 C C . GLN A 1 174 ? 72.009 16.506 26.066 1.00 17.48 174 GLN A C 1
ATOM 1232 O O . GLN A 1 174 ? 70.847 16.608 25.671 1.00 17.67 174 GLN A O 1
ATOM 1238 N N . LEU A 1 175 ? 72.404 16.944 27.256 1.00 16.20 175 LEU A N 1
ATOM 1239 C CA . LEU A 1 175 ? 71.456 17.554 28.183 1.00 15.11 175 LEU A CA 1
ATOM 1240 C C . LEU A 1 175 ? 70.641 18.695 27.585 1.00 14.64 175 LEU A C 1
ATOM 1241 O O . LEU A 1 175 ? 71.186 19.620 26.983 1.00 13.76 175 LEU A O 1
ATOM 1246 N N . ALA A 1 176 ? 69.326 18.613 27.762 1.00 14.01 176 ALA A N 1
ATOM 1247 C CA . ALA A 1 176 ? 68.414 19.636 27.271 1.00 13.73 176 ALA A CA 1
ATOM 1248 C C . ALA A 1 176 ? 68.181 20.652 28.386 1.00 13.58 176 ALA A C 1
ATOM 1249 O O . ALA A 1 176 ? 68.581 20.426 29.529 1.00 12.49 176 ALA A O 1
ATOM 1251 N N . GLU A 1 177 ? 67.553 21.772 28.040 1.00 13.73 177 GLU A N 1
ATOM 1252 C CA . GLU A 1 177 ? 67.242 22.829 29.000 1.00 14.09 177 GLU A CA 1
ATOM 1253 C C . GLU A 1 177 ? 65.758 23.132 28.915 1.00 12.96 177 GLU A C 1
ATOM 1254 O O . GLU A 1 177 ? 65.116 22.841 27.911 1.00 13.32 177 GLU A O 1
ATOM 1260 N N . GLY A 1 178 ? 65.221 23.746 29.963 1.00 11.98 178 GLY A N 1
ATOM 1261 C CA . GLY A 1 178 ? 63.813 24.084 29.957 1.00 10.46 178 GLY A CA 1
ATOM 1262 C C . GLY A 1 178 ? 63.453 25.022 31.087 1.00 9.33 178 GLY A C 1
ATOM 1263 O O . GLY A 1 178 ? 64.182 25.132 32.071 1.00 8.39 178 GLY A O 1
ATOM 1264 N N . VAL A 1 179 ? 62.323 25.702 30.936 1.00 8.52 179 VAL A N 1
ATOM 1265 C CA . VAL A 1 179 ? 61.836 26.629 31.945 1.00 8.74 179 VAL A CA 1
ATOM 1266 C C . VAL A 1 179 ? 60.972 25.865 32.944 1.00 8.59 179 VAL A C 1
ATOM 1267 O O . VAL A 1 179 ? 60.045 25.149 32.559 1.00 8.82 179 VAL A O 1
ATOM 1271 N N . TYR A 1 180 ? 61.286 26.022 34.226 1.00 7.95 180 TYR A N 1
ATOM 1272 C CA . TYR A 1 180 ? 60.566 25.346 35.300 1.00 8.28 180 TYR A CA 1
ATOM 1273 C C . TYR A 1 180 ? 59.506 26.243 35.944 1.00 7.33 180 TYR A C 1
ATOM 1274 O O . TYR A 1 180 ? 59.800 27.366 36.356 1.00 7.21 180 TYR A O 1
ATOM 1283 N N . ALA A 1 181 ? 58.278 25.744 36.028 1.00 7.31 181 ALA A N 1
ATOM 1284 C CA . ALA A 1 181 ? 57.198 26.497 36.654 1.00 7.24 181 ALA A CA 1
ATOM 1285 C C . ALA A 1 181 ? 57.021 25.958 38.065 1.00 6.86 181 ALA A C 1
ATOM 1286 O O . ALA A 1 181 ? 56.813 24.754 38.258 1.00 7.08 181 ALA A O 1
ATOM 1288 N N . GLY A 1 182 ? 57.136 26.847 39.047 1.00 6.37 182 GLY A N 1
ATOM 1289 C CA . GLY A 1 182 ? 56.972 26.450 40.432 1.00 6.00 182 GLY A CA 1
ATOM 1290 C C . GLY A 1 182 ? 55.592 26.839 40.931 1.00 6.43 182 GLY A C 1
ATOM 1291 O O . GLY A 1 182 ? 55.234 28.021 40.923 1.00 6.29 182 GLY A O 1
ATOM 1292 N N . LEU A 1 183 ? 54.813 25.844 41.346 1.00 6.57 183 LEU A N 1
ATOM 1293 C CA . LEU A 1 183 ? 53.461 26.064 41.859 1.00 6.37 183 LEU A CA 1
ATOM 1294 C C . LEU A 1 183 ? 53.389 25.703 43.346 1.00 7.05 183 LEU A C 1
ATOM 1295 O O . LEU A 1 183 ? 54.302 25.080 43.885 1.00 7.10 183 LEU A O 1
ATOM 1300 N N . PRO A 1 184 ? 52.301 26.096 44.026 1.00 7.32 184 PRO A N 1
ATOM 1301 C CA . PRO A 1 184 ? 52.125 25.806 45.454 1.00 7.84 184 PRO A CA 1
ATOM 1302 C C . PRO A 1 184 ? 51.980 24.324 45.788 1.00 7.68 184 PRO A C 1
ATOM 1303 O O . PRO A 1 184 ? 52.622 23.821 46.708 1.00 7.26 184 PRO A O 1
ATOM 1307 N N . GLY A 1 185 ? 51.134 23.629 45.038 1.00 8.19 185 GLY A N 1
ATOM 1308 C CA . GLY A 1 185 ? 50.901 22.226 45.329 1.00 7.90 185 GLY A CA 1
ATOM 1309 C C . GLY A 1 185 ? 50.001 22.175 46.555 1.00 7.82 185 GLY A C 1
ATOM 1310 O O . GLY A 1 185 ? 49.545 23.225 47.014 1.00 7.66 185 GLY A O 1
ATOM 1311 N N . PRO A 1 186 ? 49.776 20.995 47.155 1.00 8.01 186 PRO A N 1
ATOM 1312 C CA . PRO A 1 186 ? 50.313 19.689 46.769 1.00 7.64 186 PRO A CA 1
ATOM 1313 C C . PRO A 1 186 ? 49.494 18.930 45.727 1.00 8.09 186 PRO A C 1
ATOM 1314 O O . PRO A 1 186 ? 49.904 17.866 45.262 1.00 7.66 186 PRO A O 1
ATOM 1318 N N . HIS A 1 187 ? 48.326 19.450 45.371 1.00 7.33 187 HIS A N 1
ATOM 1319 C CA . HIS A 1 187 ? 47.526 18.775 44.359 1.00 7.70 187 HIS A CA 1
ATOM 1320 C C . HIS A 1 187 ? 48.257 18.901 43.023 1.00 7.94 187 HIS A C 1
ATOM 1321 O O . HIS A 1 187 ? 48.930 19.902 42.776 1.00 7.82 187 HIS A O 1
ATOM 1328 N N . TYR A 1 188 ? 48.152 17.881 42.176 1.00 7.59 188 TYR A N 1
ATOM 1329 C CA . TYR A 1 188 ? 48.777 17.943 40.861 1.00 8.13 188 TYR A CA 1
ATOM 1330 C C . TYR A 1 188 ? 47.911 18.868 40.013 1.00 8.05 188 TYR A C 1
ATOM 1331 O O . TYR A 1 188 ? 46.778 19.183 40.388 1.00 8.19 188 TYR A O 1
ATOM 1340 N N . GLU A 1 189 ? 48.436 19.300 38.872 1.00 8.15 189 GLU A N 1
ATOM 1341 C CA . GLU A 1 189 ? 47.708 20.214 37.994 1.00 8.22 189 GLU A CA 1
ATOM 1342 C C . GLU A 1 189 ? 46.590 19.562 37.179 1.00 8.34 189 GLU A C 1
ATOM 1343 O O . GLU A 1 189 ? 46.594 18.353 36.941 1.00 7.71 189 GLU A O 1
ATOM 1349 N N . THR A 1 190 ? 45.630 20.377 36.749 1.00 8.33 190 THR A N 1
ATOM 1350 C CA . THR A 1 190 ? 44.550 19.877 35.908 1.00 7.96 190 THR A CA 1
ATOM 1351 C C . THR A 1 190 ? 45.088 20.000 34.487 1.00 8.28 190 THR A C 1
ATOM 1352 O O . THR A 1 190 ? 46.030 20.748 34.238 1.00 8.15 190 THR A O 1
ATOM 1356 N N . PRO A 1 191 ? 44.513 19.247 33.543 1.00 8.06 191 PRO A N 1
ATOM 1357 C CA . PRO A 1 191 ? 44.983 19.334 32.159 1.00 8.42 191 PRO A CA 1
ATOM 1358 C C . PRO A 1 191 ? 44.892 20.767 31.632 1.00 8.23 191 PRO A C 1
ATOM 1359 O O . PRO A 1 191 ? 45.764 21.222 30.891 1.00 8.57 191 PRO A O 1
ATOM 1363 N N . ALA A 1 192 ? 43.844 21.487 32.025 1.00 8.09 192 ALA A N 1
ATOM 1364 C CA . ALA A 1 192 ? 43.684 22.866 31.577 1.00 7.93 192 ALA A CA 1
ATOM 1365 C C . ALA A 1 192 ? 44.807 23.741 32.133 1.00 7.88 192 ALA A C 1
ATOM 1366 O O . ALA A 1 192 ? 45.303 24.631 31.445 1.00 8.10 192 ALA A O 1
ATOM 1368 N N . GLU A 1 193 ? 45.212 23.494 33.376 1.00 7.58 193 GLU A N 1
ATOM 1369 C CA . GLU A 1 193 ? 46.292 24.278 33.967 1.00 7.66 193 GLU A CA 1
ATOM 1370 C C . GLU A 1 193 ? 47.597 23.998 33.230 1.00 7.80 193 GLU A C 1
ATOM 1371 O O . GLU A 1 193 ? 48.416 24.893 33.040 1.00 7.63 193 GLU A O 1
ATOM 1377 N N . ILE A 1 194 ? 47.785 22.756 32.798 1.00 8.07 194 ILE A N 1
ATOM 1378 C CA . ILE A 1 194 ? 48.991 22.404 32.062 1.00 9.35 194 ILE A CA 1
ATOM 1379 C C . ILE A 1 194 ? 49.006 23.138 30.717 1.00 9.34 194 ILE A C 1
ATOM 1380 O O . ILE A 1 194 ? 50.036 23.678 30.307 1.00 9.44 194 ILE A O 1
ATOM 1385 N N . ARG A 1 195 ? 47.865 23.179 30.034 1.00 9.79 195 ARG A N 1
ATOM 1386 C CA . ARG A 1 195 ? 47.802 23.899 28.767 1.00 9.73 195 ARG A CA 1
ATOM 1387 C C . ARG A 1 195 ? 48.107 25.375 29.018 1.00 9.77 195 ARG A C 1
ATOM 1388 O O . ARG A 1 195 ? 48.767 26.028 28.208 1.00 9.31 195 ARG A O 1
ATOM 1396 N N . MET A 1 196 ? 47.618 25.897 30.140 1.00 9.08 196 MET A N 1
ATOM 1397 C CA . MET A 1 196 ? 47.877 27.287 30.512 1.00 9.20 196 MET A CA 1
ATOM 1398 C C . MET A 1 196 ? 49.383 27.481 30.717 1.00 9.26 196 MET A C 1
ATOM 1399 O O . MET A 1 196 ? 49.967 28.445 30.218 1.00 9.04 196 MET A O 1
ATOM 1404 N N . LEU A 1 197 ? 50.012 26.568 31.454 1.00 9.89 197 LEU A N 1
ATOM 1405 C CA . LEU A 1 197 ? 51.450 26.674 31.710 1.00 9.95 197 LEU A CA 1
ATOM 1406 C C . LEU A 1 197 ? 52.256 26.650 30.416 1.00 10.42 197 LEU A C 1
ATOM 1407 O O . LEU A 1 197 ? 53.269 27.343 30.289 1.00 9.86 197 LEU A O 1
ATOM 1412 N N . GLN A 1 198 ? 51.815 25.841 29.459 1.00 10.32 198 GLN A N 1
ATOM 1413 C CA . GLN A 1 198 ? 52.500 25.772 28.175 1.00 11.16 198 GLN A CA 1
ATOM 1414 C C . GLN A 1 198 ? 52.441 27.148 27.527 1.00 11.20 198 GLN A C 1
ATOM 1415 O O . GLN A 1 198 ? 53.438 27.646 26.994 1.00 10.51 198 GLN A O 1
ATOM 1421 N N . THR A 1 199 ? 51.271 27.773 27.592 1.00 11.43 199 THR A N 1
ATOM 1422 C CA . THR A 1 199 ? 51.101 29.098 27.015 1.00 11.45 199 THR A CA 1
ATOM 1423 C C . THR A 1 199 ? 51.993 30.119 27.715 1.00 11.77 199 THR A C 1
ATOM 1424 O O . THR A 1 199 ? 52.466 31.070 27.087 1.00 11.87 199 THR A O 1
ATOM 1428 N N . LEU A 1 200 ? 52.234 29.909 29.008 1.00 11.79 200 LEU A N 1
ATOM 1429 C CA . LEU A 1 200 ? 53.072 30.808 29.798 1.00 12.59 200 LEU A CA 1
ATOM 1430 C C . LEU A 1 200 ? 54.568 30.608 29.540 1.00 12.30 200 LEU A C 1
ATOM 1431 O O . LEU A 1 200 ? 55.390 31.390 30.019 1.00 11.99 200 LEU A O 1
ATOM 1436 N N . GLY A 1 201 ? 54.919 29.556 28.803 1.00 11.93 201 GLY A N 1
ATOM 1437 C CA . GLY A 1 201 ? 56.321 29.305 28.496 1.00 11.33 201 GLY A CA 1
ATOM 1438 C C . GLY A 1 201 ? 57.009 28.260 29.361 1.00 11.23 201 GLY A C 1
ATOM 1439 O O . GLY A 1 201 ? 58.238 28.144 29.342 1.00 11.61 201 GLY A O 1
ATOM 1440 N N . ALA A 1 202 ? 56.228 27.491 30.111 1.00 10.57 202 ALA A N 1
ATOM 1441 C CA . ALA A 1 202 ? 56.787 26.463 30.984 1.00 10.41 202 ALA A CA 1
ATOM 1442 C C . ALA A 1 202 ? 57.050 25.152 30.250 1.00 10.16 202 ALA A C 1
ATOM 1443 O O . ALA A 1 202 ? 56.238 24.711 29.433 1.00 10.75 202 ALA A O 1
ATOM 1445 N N . ASP A 1 203 ? 58.182 24.525 30.564 1.00 9.93 203 ASP A N 1
ATOM 1446 C CA . ASP A 1 203 ? 58.559 23.250 29.955 1.00 9.46 203 ASP A CA 1
ATOM 1447 C C . ASP A 1 203 ? 58.508 22.142 30.999 1.00 8.97 203 ASP A C 1
ATOM 1448 O O . ASP A 1 203 ? 58.408 20.958 30.669 1.00 9.17 203 ASP A O 1
ATOM 1453 N N . LEU A 1 204 ? 58.586 22.549 32.262 1.00 8.17 204 LEU A N 1
ATOM 1454 C CA . LEU A 1 204 ? 58.587 21.640 33.404 1.00 8.34 204 LEU A CA 1
ATOM 1455 C C . LEU A 1 204 ? 57.692 22.231 34.486 1.00 7.74 204 LEU A C 1
ATOM 1456 O O . LEU A 1 204 ? 57.552 23.449 34.566 1.00 8.20 204 LEU A O 1
ATOM 1461 N N . VAL A 1 205 ? 57.104 21.377 35.319 1.00 8.12 205 VAL A N 1
ATOM 1462 C CA . VAL A 1 205 ? 56.252 21.848 36.413 1.00 6.99 205 VAL A CA 1
ATOM 1463 C C . VAL A 1 205 ? 56.531 21.083 37.706 1.00 6.56 205 VAL A C 1
ATOM 1464 O O . VAL A 1 205 ? 56.631 19.852 37.710 1.00 6.33 205 VAL A O 1
ATOM 1468 N N . GLY A 1 206 ? 56.654 21.827 38.803 1.00 6.21 206 GLY A N 1
ATOM 1469 C CA . GLY A 1 206 ? 56.928 21.227 40.097 1.00 6.22 206 GLY A CA 1
ATOM 1470 C C . GLY A 1 206 ? 56.403 22.095 41.222 1.00 6.26 206 GLY A C 1
ATOM 1471 O O . GLY A 1 206 ? 55.846 23.167 40.971 1.00 6.24 206 GLY A O 1
ATOM 1472 N N . MET A 1 207 ? 56.602 21.649 42.462 1.00 6.60 207 MET A N 1
ATOM 1473 C CA . MET A 1 207 ? 56.119 22.368 43.639 1.00 6.95 207 MET A CA 1
ATOM 1474 C C . MET A 1 207 ? 57.241 22.736 44.610 1.00 6.88 207 MET A C 1
ATOM 1475 O O . MET A 1 207 ? 57.066 22.680 45.833 1.00 6.96 207 MET A O 1
ATOM 1480 N N . SER A 1 208 ? 58.395 23.113 44.076 1.00 7.02 208 SER A N 1
ATOM 1481 C CA . SER A 1 208 ? 59.520 23.479 44.925 1.00 7.11 208 SER A CA 1
ATOM 1482 C C . SER A 1 208 ? 60.471 24.354 44.135 1.00 7.12 208 SER A C 1
ATOM 1483 O O . SER A 1 208 ? 60.075 25.028 43.185 1.00 6.65 208 SER A O 1
ATOM 1486 N N . THR A 1 209 ? 61.722 24.354 44.585 1.00 6.80 209 THR A N 1
ATOM 1487 C CA . THR A 1 209 ? 62.826 25.025 43.921 1.00 7.15 209 THR A CA 1
ATOM 1488 C C . THR A 1 209 ? 62.888 26.541 43.724 1.00 7.07 209 THR A C 1
ATOM 1489 O O . THR A 1 209 ? 63.918 27.145 44.000 1.00 6.56 209 THR A O 1
ATOM 1493 N N . VAL A 1 210 ? 61.811 27.161 43.254 1.00 7.40 210 VAL A N 1
ATOM 1494 C CA . VAL A 1 210 ? 61.857 28.599 42.994 1.00 7.18 210 VAL A CA 1
ATOM 1495 C C . VAL A 1 210 ? 62.270 29.491 44.166 1.00 7.54 210 VAL A C 1
ATOM 1496 O O . VAL A 1 210 ? 63.075 30.406 43.992 1.00 7.66 210 VAL A O 1
ATOM 1500 N N . HIS A 1 211 ? 61.748 29.233 45.360 1.00 7.52 211 HIS A N 1
ATOM 1501 C CA . HIS A 1 211 ? 62.120 30.055 46.510 1.00 7.17 211 HIS A CA 1
ATOM 1502 C C . HIS A 1 211 ? 63.559 29.815 46.925 1.00 7.36 211 HIS A C 1
ATOM 1503 O O . HIS A 1 211 ? 64.269 30.743 47.317 1.00 7.69 211 HIS A O 1
ATOM 1510 N N . GLU A 1 212 ? 63.998 28.569 46.819 1.00 7.34 212 GLU A N 1
ATOM 1511 C CA . GLU A 1 212 ? 65.366 28.229 47.177 1.00 7.35 212 GLU A CA 1
ATOM 1512 C C . GLU A 1 212 ? 66.328 28.952 46.235 1.00 7.25 212 GLU A C 1
ATOM 1513 O O . GLU A 1 212 ? 67.365 29.463 46.664 1.00 6.37 212 GLU A O 1
ATOM 1519 N N . THR A 1 213 ? 65.971 29.006 44.954 1.00 7.04 213 THR A N 1
ATOM 1520 C CA . THR A 1 213 ? 66.795 29.691 43.962 1.00 7.05 213 THR A CA 1
ATOM 1521 C C . THR A 1 213 ? 66.846 31.177 44.289 1.00 6.78 213 THR A C 1
ATOM 1522 O O . THR A 1 213 ? 67.906 31.798 44.261 1.00 6.48 213 THR A O 1
ATOM 1526 N N . ILE A 1 214 ? 65.691 31.754 44.599 1.00 6.85 214 ILE A N 1
ATOM 1527 C CA . ILE A 1 214 ? 65.646 33.169 44.937 1.00 6.57 214 ILE A CA 1
ATOM 1528 C C . ILE A 1 214 ? 66.513 33.445 46.164 1.00 6.81 214 ILE A C 1
ATOM 1529 O O . ILE A 1 214 ? 67.309 34.383 46.164 1.00 7.17 214 ILE A O 1
ATOM 1534 N N . ALA A 1 215 ? 66.373 32.618 47.197 1.00 6.54 215 ALA A N 1
ATOM 1535 C CA . ALA A 1 215 ? 67.150 32.783 48.422 1.00 7.35 215 ALA A CA 1
ATOM 1536 C C . ALA A 1 215 ? 68.645 32.639 48.151 1.00 7.92 215 ALA A C 1
ATOM 1537 O O . ALA A 1 215 ? 69.459 33.381 48.708 1.00 7.83 215 ALA A O 1
ATOM 1539 N N . ALA A 1 216 ? 69.001 31.681 47.299 1.00 8.06 216 ALA A N 1
ATOM 1540 C CA . ALA A 1 216 ? 70.398 31.452 46.952 1.00 9.44 216 ALA A CA 1
ATOM 1541 C C . ALA A 1 216 ? 70.978 32.700 46.301 1.00 9.56 216 ALA A C 1
ATOM 1542 O O . ALA A 1 216 ? 72.049 33.167 46.690 1.00 9.33 216 ALA A O 1
ATOM 1544 N N . ARG A 1 217 ? 70.267 33.242 45.312 1.00 10.05 217 ARG A N 1
ATOM 1545 C CA . ARG A 1 217 ? 70.721 34.444 44.613 1.00 11.27 217 ARG A CA 1
ATOM 1546 C C . ARG A 1 217 ? 70.840 35.623 45.577 1.00 11.13 217 ARG A C 1
ATOM 1547 O O . ARG A 1 217 ? 71.789 36.412 45.499 1.00 11.19 217 ARG A O 1
ATOM 1555 N N . ALA A 1 218 ? 69.872 35.743 46.481 1.00 10.85 218 ALA A N 1
ATOM 1556 C CA . ALA A 1 218 ? 69.869 36.824 47.460 1.00 10.85 218 ALA A CA 1
ATOM 1557 C C . ALA A 1 218 ? 71.069 36.702 48.391 1.00 11.21 218 ALA A C 1
ATOM 1558 O O . ALA A 1 218 ? 71.571 37.706 48.907 1.00 11.37 218 ALA A O 1
ATOM 1560 N N . ALA A 1 219 ? 71.529 35.469 48.590 1.00 11.37 219 ALA A N 1
ATOM 1561 C CA . ALA A 1 219 ? 72.665 35.199 49.464 1.00 12.13 219 ALA A CA 1
ATOM 1562 C C . ALA A 1 219 ? 74.001 35.198 48.725 1.00 12.53 219 ALA A C 1
ATOM 1563 O O . ALA A 1 219 ? 75.042 34.920 49.322 1.00 14.00 219 ALA A O 1
ATOM 1565 N N . GLY A 1 220 ? 73.966 35.488 47.426 1.00 12.77 220 GLY A N 1
ATOM 1566 C CA . GLY A 1 220 ? 75.186 35.550 46.634 1.00 12.86 220 GLY A CA 1
ATOM 1567 C C . GLY A 1 220 ? 75.748 34.250 46.087 1.00 12.84 220 GLY A C 1
ATOM 1568 O O . GLY A 1 220 ? 76.929 34.181 45.748 1.00 13.76 220 GLY A O 1
ATOM 1569 N N . ALA A 1 221 ? 74.919 33.218 45.998 1.00 12.44 221 ALA A N 1
ATOM 1570 C CA . ALA A 1 221 ? 75.369 31.933 45.479 1.00 12.01 221 ALA A CA 1
ATOM 1571 C C . ALA A 1 221 ? 74.836 31.690 44.076 1.00 11.85 221 ALA A C 1
ATOM 1572 O O . ALA A 1 221 ? 73.768 32.189 43.716 1.00 11.55 221 ALA A O 1
ATOM 1574 N N . GLU A 1 222 ? 75.591 30.933 43.282 1.00 11.69 222 GLU A N 1
ATOM 1575 C CA . GLU A 1 222 ? 75.165 30.598 41.929 1.00 11.75 222 GLU A CA 1
ATOM 1576 C C . GLU A 1 222 ? 74.291 29.366 42.054 1.00 11.18 222 GLU A C 1
ATOM 1577 O O . GLU A 1 222 ? 74.400 28.622 43.031 1.00 10.96 222 GLU A O 1
ATOM 1583 N N . VAL A 1 223 ? 73.451 29.137 41.054 1.00 9.65 223 VAL A N 1
ATOM 1584 C CA . VAL A 1 223 ? 72.550 27.994 41.073 1.00 9.18 223 VAL A CA 1
ATOM 1585 C C . VAL A 1 223 ? 72.545 27.188 39.782 1.00 9.18 223 VAL A C 1
ATOM 1586 O O . VAL A 1 223 ? 72.531 27.749 38.683 1.00 9.93 223 VAL A O 1
ATOM 1590 N N . LEU A 1 224 ? 72.577 25.867 39.936 1.00 9.03 224 LEU A N 1
ATOM 1591 C CA . LEU A 1 224 ? 72.473 24.939 38.821 1.00 8.71 224 LEU A CA 1
ATOM 1592 C C . LEU A 1 224 ? 71.215 24.153 39.186 1.00 8.79 224 LEU A C 1
ATOM 1593 O O . LEU A 1 224 ? 71.160 23.519 40.248 1.00 8.94 224 LEU A O 1
ATOM 1598 N N . GLY A 1 225 ? 70.196 24.225 38.337 1.00 7.78 225 GLY A N 1
ATOM 1599 C CA . GLY A 1 225 ? 68.969 23.499 38.610 1.00 8.11 225 GLY A CA 1
ATOM 1600 C C . GLY A 1 225 ? 68.822 22.309 37.686 1.00 8.25 225 GLY A C 1
ATOM 1601 O O . GLY A 1 225 ? 69.026 22.430 36.481 1.00 7.94 225 GLY A O 1
ATOM 1602 N N . VAL A 1 226 ? 68.474 21.155 38.239 1.00 8.00 226 VAL A N 1
ATOM 1603 C CA . VAL A 1 226 ? 68.303 19.968 37.410 1.00 8.60 226 VAL A CA 1
ATOM 1604 C C . VAL A 1 226 ? 67.001 19.257 37.726 1.00 8.37 226 VAL A C 1
ATOM 1605 O O . VAL A 1 226 ? 66.797 18.780 38.842 1.00 8.17 226 VAL A O 1
ATOM 1609 N N . SER A 1 227 ? 66.114 19.201 36.740 1.00 8.41 227 SER A N 1
ATOM 1610 C CA . SER A 1 227 ? 64.842 18.519 36.907 1.00 8.97 227 SER A CA 1
ATOM 1611 C C . SER A 1 227 ? 64.916 17.139 36.282 1.00 9.76 227 SER A C 1
ATOM 1612 O O . SER A 1 227 ? 65.526 16.955 35.230 1.00 10.01 227 SER A O 1
ATOM 1615 N N . LEU A 1 228 ? 64.315 16.163 36.948 1.00 9.85 228 LEU A N 1
ATOM 1616 C CA . LEU A 1 228 ? 64.245 14.822 36.401 1.00 10.06 228 LEU A CA 1
ATOM 1617 C C . LEU A 1 228 ? 62.776 14.704 35.995 1.00 9.99 228 LEU A C 1
ATOM 1618 O O . LEU A 1 228 ? 61.888 14.830 36.840 1.00 9.36 228 LEU A O 1
ATOM 1623 N N . VAL A 1 229 ? 62.510 14.505 34.708 1.00 8.75 229 VAL A N 1
ATOM 1624 C CA . VAL A 1 229 ? 61.127 14.382 34.258 1.00 9.66 229 VAL A CA 1
ATOM 1625 C C . VAL A 1 229 ? 60.621 13.034 34.755 1.00 9.84 229 VAL A C 1
ATOM 1626 O O . VAL A 1 229 ? 60.903 11.991 34.163 1.00 10.97 229 VAL A O 1
ATOM 1630 N N . THR A 1 230 ? 59.890 13.066 35.864 1.00 9.85 230 THR A N 1
ATOM 1631 C CA . THR A 1 230 ? 59.370 11.852 36.482 1.00 9.20 230 THR A CA 1
ATOM 1632 C C . THR A 1 230 ? 58.020 11.410 35.939 1.00 9.22 230 THR A C 1
ATOM 1633 O O . THR A 1 230 ? 57.548 10.312 36.248 1.00 9.65 230 THR A O 1
ATOM 1637 N N . ASN A 1 231 ? 57.402 12.266 35.132 1.00 9.59 231 ASN A N 1
ATOM 1638 C CA . ASN A 1 231 ? 56.094 11.980 34.565 1.00 9.94 231 ASN A CA 1
ATOM 1639 C C . ASN A 1 231 ? 55.753 13.048 33.535 1.00 10.22 231 ASN A C 1
ATOM 1640 O O . ASN A 1 231 ? 56.286 14.157 33.588 1.00 10.10 231 ASN A O 1
ATOM 1645 N N . LEU A 1 232 ? 54.885 12.718 32.586 1.00 10.13 232 LEU A N 1
ATOM 1646 C CA . LEU A 1 232 ? 54.468 13.724 31.624 1.00 10.47 232 LEU A CA 1
ATOM 1647 C C . LEU A 1 232 ? 53.392 14.504 32.370 1.00 10.44 232 LEU A C 1
ATOM 1648 O O . LEU A 1 232 ? 52.648 13.928 33.175 1.00 10.03 232 LEU A O 1
ATOM 1653 N N . ALA A 1 233 ? 53.338 15.812 32.134 1.00 10.86 233 ALA A N 1
ATOM 1654 C CA . ALA A 1 233 ? 52.375 16.676 32.807 1.00 11.41 233 ALA A CA 1
ATOM 1655 C C . ALA A 1 233 ? 50.935 16.196 32.641 1.00 11.70 233 ALA A C 1
ATOM 1656 O O . ALA A 1 233 ? 50.601 15.508 31.675 1.00 11.31 233 ALA A O 1
ATOM 1658 N N . ALA A 1 234 ? 50.087 16.568 33.596 1.00 11.77 234 ALA A N 1
ATOM 1659 C CA . ALA A 1 234 ? 48.685 16.167 33.584 1.00 12.39 234 ALA A CA 1
ATOM 1660 C C . ALA A 1 234 ? 48.007 16.438 32.248 1.00 13.23 234 ALA A C 1
ATOM 1661 O O . ALA A 1 234 ? 48.142 17.524 31.682 1.00 12.89 234 ALA A O 1
ATOM 1663 N N . GLY A 1 235 ? 47.283 15.439 31.749 1.00 15.19 235 GLY A N 1
ATOM 1664 C CA . GLY A 1 235 ? 46.570 15.597 30.494 1.00 17.51 235 GLY A CA 1
ATOM 1665 C C . GLY A 1 235 ? 47.317 15.209 29.231 1.00 19.72 235 GLY A C 1
ATOM 1666 O O . GLY A 1 235 ? 46.695 15.009 28.189 1.00 19.66 235 GLY A O 1
ATOM 1667 N N . ILE A 1 236 ? 48.641 15.103 29.304 1.00 21.32 236 ILE A N 1
ATOM 1668 C CA . ILE A 1 236 ? 49.428 14.741 28.129 1.00 23.16 236 ILE A CA 1
ATOM 1669 C C . ILE A 1 236 ? 49.112 13.312 27.696 1.00 24.00 236 ILE A C 1
ATOM 1670 O O . ILE A 1 236 ? 48.792 13.064 26.531 1.00 25.13 236 ILE A O 1
ATOM 1675 N N . THR A 1 237 ? 49.198 12.375 28.634 1.00 24.78 237 THR A N 1
ATOM 1676 C CA . THR A 1 237 ? 48.903 10.976 28.342 1.00 25.36 237 THR A CA 1
ATOM 1677 C C . THR A 1 237 ? 47.493 10.645 28.811 1.00 25.85 237 THR A C 1
ATOM 1678 O O . THR A 1 237 ? 46.861 9.713 28.311 1.00 26.06 237 THR A O 1
ATOM 1682 N N . GLY A 1 238 ? 47.005 11.421 29.774 1.00 25.58 238 GLY A N 1
ATOM 1683 C CA . GLY A 1 238 ? 45.677 11.187 30.307 1.00 25.05 238 GLY A CA 1
ATOM 1684 C C . GLY A 1 238 ? 45.751 10.248 31.493 1.00 24.50 238 GLY A C 1
ATOM 1685 O O . GLY A 1 238 ? 44.767 10.047 32.206 1.00 24.78 238 GLY A O 1
ATOM 1686 N N . GLU A 1 239 ? 46.927 9.666 31.703 1.00 23.84 239 GLU A N 1
ATOM 1687 C CA . GLU A 1 239 ? 47.134 8.749 32.815 1.00 22.80 239 GLU A CA 1
ATOM 1688 C C . GLU A 1 239 ? 47.268 9.551 34.101 1.00 21.66 239 GLU A C 1
ATOM 1689 O O . GLU A 1 239 ? 47.986 10.548 34.148 1.00 22.37 239 GLU A O 1
ATOM 1695 N N . PRO A 1 240 ? 46.575 9.124 35.164 1.00 20.45 240 PRO A N 1
ATOM 1696 C CA . PRO A 1 240 ? 46.642 9.832 36.445 1.00 18.91 240 PRO A CA 1
ATOM 1697 C C . PRO A 1 240 ? 48.058 9.858 37.010 1.00 17.31 240 PRO A C 1
ATOM 1698 O O . PRO A 1 240 ? 48.829 8.911 36.833 1.00 16.42 240 PRO A O 1
ATOM 1702 N N . LEU A 1 241 ? 48.398 10.951 37.682 1.00 15.35 241 LEU A N 1
ATOM 1703 C CA . LEU A 1 241 ? 49.717 11.091 38.275 1.00 13.63 241 LEU A CA 1
ATOM 1704 C C . LEU A 1 241 ? 49.705 10.501 39.681 1.00 13.13 241 LEU A C 1
ATOM 1705 O O . LEU A 1 241 ? 48.678 10.506 40.362 1.00 12.71 241 LEU A O 1
ATOM 1710 N N . SER A 1 242 ? 50.856 9.990 40.105 1.00 11.91 242 SER A N 1
ATOM 1711 C CA . SER A 1 242 ? 51.007 9.377 41.419 1.00 12.07 242 SER A CA 1
ATOM 1712 C C . SER A 1 242 ? 52.427 9.605 41.925 1.00 11.30 242 SER A C 1
ATOM 1713 O O . SER A 1 242 ? 53.390 9.370 41.199 1.00 11.42 242 SER A O 1
ATOM 1716 N N . HIS A 1 243 ? 52.555 10.057 43.170 1.00 10.43 243 HIS A N 1
ATOM 1717 C CA . HIS A 1 243 ? 53.871 10.308 43.746 1.00 9.45 243 HIS A CA 1
ATOM 1718 C C . HIS A 1 243 ? 54.702 9.030 43.797 1.00 8.97 243 HIS A C 1
ATOM 1719 O O . HIS A 1 243 ? 55.906 9.068 43.578 1.00 8.55 243 HIS A O 1
ATOM 1726 N N . ALA A 1 244 ? 54.070 7.898 44.088 1.00 8.82 244 ALA A N 1
ATOM 1727 C CA . ALA A 1 244 ? 54.806 6.641 44.137 1.00 8.61 244 ALA A CA 1
ATOM 1728 C C . ALA A 1 244 ? 55.434 6.379 42.770 1.00 9.11 244 ALA A C 1
ATOM 1729 O O . ALA A 1 244 ? 56.573 5.916 42.679 1.00 8.97 244 ALA A O 1
ATOM 1731 N N . GLU A 1 245 ? 54.693 6.680 41.710 1.00 9.74 245 GLU A N 1
ATOM 1732 C CA . GLU A 1 245 ? 55.204 6.478 40.360 1.00 10.61 245 GLU A CA 1
ATOM 1733 C C . GLU A 1 245 ? 56.299 7.492 40.058 1.00 10.08 245 GLU A C 1
ATOM 1734 O O . GLU A 1 245 ? 57.224 7.216 39.290 1.00 9.54 245 GLU A O 1
ATOM 1740 N N . VAL A 1 246 ? 56.198 8.667 40.670 1.00 9.80 246 VAL A N 1
ATOM 1741 C CA . VAL A 1 246 ? 57.218 9.689 40.492 1.00 9.11 246 VAL A CA 1
ATOM 1742 C C . VAL A 1 246 ? 58.524 9.146 41.081 1.00 9.08 246 VAL A C 1
ATOM 1743 O O . VAL A 1 246 ? 59.585 9.256 40.470 1.00 8.64 246 VAL A O 1
ATOM 1747 N N . LEU A 1 247 ? 58.439 8.549 42.266 1.00 9.02 247 LEU A N 1
ATOM 1748 C CA . LEU A 1 247 ? 59.622 7.987 42.907 1.00 9.44 247 LEU A CA 1
ATOM 1749 C C . LEU A 1 247 ? 60.180 6.817 42.093 1.00 9.72 247 LEU A C 1
ATOM 1750 O O . LEU A 1 247 ? 61.395 6.662 41.970 1.00 10.54 247 LEU A O 1
ATOM 17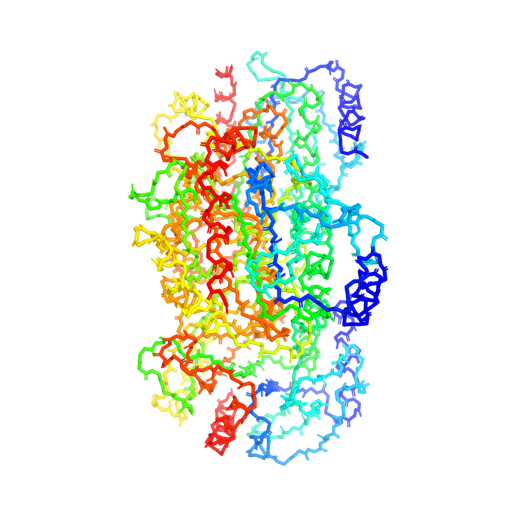55 N N . ALA A 1 248 ? 59.293 6.008 41.523 1.00 9.96 248 ALA A N 1
ATOM 1756 C CA . ALA A 1 248 ? 59.714 4.867 40.715 1.00 10.37 248 ALA A CA 1
ATOM 1757 C C . ALA A 1 248 ? 60.430 5.344 39.447 1.00 10.76 248 ALA A C 1
ATOM 1758 O O . ALA A 1 248 ? 61.479 4.810 39.074 1.00 10.79 248 ALA A O 1
ATOM 1760 N N . ALA A 1 249 ? 59.867 6.360 38.796 1.00 9.94 249 ALA A N 1
ATOM 1761 C CA . ALA A 1 249 ? 60.455 6.904 37.575 1.00 10.60 249 ALA A CA 1
ATOM 1762 C C .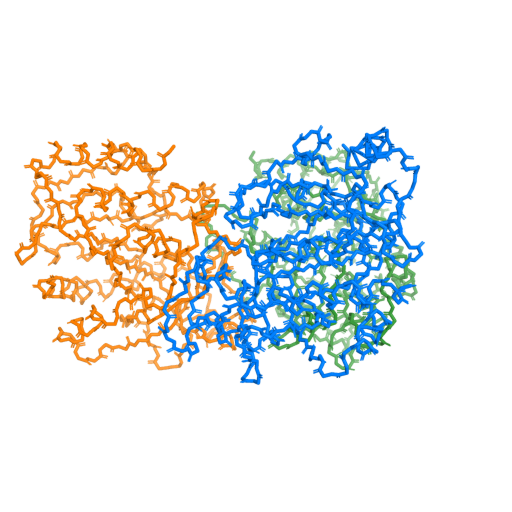 ALA A 1 249 ? 61.841 7.464 37.872 1.00 10.93 249 ALA A C 1
ATOM 1763 O O . ALA A 1 249 ? 62.770 7.313 37.075 1.00 10.50 249 ALA A O 1
ATOM 1765 N N . GLY A 1 250 ? 61.973 8.117 39.022 1.00 10.54 250 GLY A N 1
ATOM 1766 C CA . GLY A 1 250 ? 63.256 8.675 39.404 1.00 10.61 250 GLY A CA 1
ATOM 1767 C C . GLY A 1 250 ? 64.288 7.592 39.664 1.00 11.02 250 GLY A C 1
ATOM 1768 O O . GLY A 1 250 ? 65.460 7.738 39.310 1.00 11.62 250 GLY A O 1
ATOM 1769 N N . ALA A 1 251 ? 63.854 6.495 40.275 1.00 10.07 251 ALA A N 1
ATOM 1770 C CA . ALA A 1 251 ? 64.757 5.387 40.584 1.00 10.48 251 ALA A CA 1
ATOM 1771 C C . ALA A 1 251 ? 65.366 4.785 39.319 1.00 10.92 251 ALA A C 1
ATOM 1772 O O . ALA A 1 251 ? 66.521 4.350 39.316 1.00 10.83 251 ALA A O 1
ATOM 1774 N N . ALA A 1 252 ? 64.589 4.765 38.243 1.00 10.73 252 ALA A N 1
ATOM 1775 C CA . ALA A 1 252 ? 65.058 4.205 36.979 1.00 11.91 252 ALA A CA 1
ATOM 1776 C C . ALA A 1 252 ? 66.197 5.008 36.355 1.00 12.61 252 ALA A C 1
ATOM 1777 O O . ALA A 1 252 ? 66.923 4.493 35.503 1.00 13.24 252 ALA A O 1
ATOM 1779 N N . SER A 1 253 ? 66.360 6.259 36.777 1.00 12.80 253 SER A N 1
ATOM 1780 C CA . SER A 1 253 ? 67.424 7.107 36.241 1.00 13.90 253 SER A CA 1
ATOM 1781 C C . SER A 1 253 ? 68.450 7.482 37.299 1.00 14.48 253 SER A C 1
ATOM 1782 O O . SER A 1 253 ? 69.372 8.258 37.034 1.00 13.96 253 SER A O 1
ATOM 1785 N N . ALA A 1 254 ? 68.289 6.918 38.492 1.00 15.90 254 ALA A N 1
ATOM 1786 C CA . ALA A 1 254 ? 69.175 7.203 39.616 1.00 17.08 254 ALA A CA 1
ATOM 1787 C C . ALA A 1 254 ? 70.658 7.019 39.312 1.00 17.85 254 ALA A C 1
ATOM 1788 O O . ALA A 1 254 ? 71.476 7.877 39.644 1.00 18.07 254 ALA A O 1
ATOM 1790 N N . THR A 1 255 ? 71.008 5.904 38.680 1.00 18.65 255 THR A N 1
ATOM 1791 C CA . THR A 1 255 ? 72.405 5.636 38.364 1.00 19.11 255 THR A CA 1
ATOM 1792 C C . THR A 1 255 ? 73.002 6.706 37.450 1.00 18.78 255 THR A C 1
ATOM 1793 O O . THR A 1 255 ? 74.108 7.194 37.696 1.00 19.22 255 THR A O 1
ATOM 1797 N N . ARG A 1 256 ? 72.269 7.090 36.411 1.00 18.47 256 ARG A N 1
ATOM 1798 C CA . ARG A 1 256 ? 72.756 8.118 35.499 1.00 18.35 256 ARG A CA 1
ATOM 1799 C C . ARG A 1 256 ? 72.875 9.457 36.226 1.00 17.76 256 ARG A C 1
ATOM 1800 O O . ARG A 1 256 ? 73.867 10.167 36.074 1.00 17.63 256 ARG A O 1
ATOM 1808 N N . MET A 1 257 ? 71.861 9.788 37.021 1.00 16.68 257 MET A N 1
ATOM 1809 C CA . MET A 1 257 ? 71.842 11.050 37.756 1.00 16.60 257 MET A CA 1
ATOM 1810 C C . MET A 1 257 ? 72.985 11.206 38.746 1.00 15.63 257 MET A C 1
ATOM 1811 O O . MET A 1 257 ? 73.589 12.275 38.836 1.00 14.75 257 MET A O 1
ATOM 1816 N N . GLY A 1 258 ? 73.270 10.148 39.497 1.00 14.79 258 GLY A N 1
ATOM 1817 C CA . GLY A 1 258 ? 74.350 10.208 40.462 1.00 15.04 258 GLY A CA 1
ATOM 1818 C C . GLY A 1 258 ? 75.667 10.440 39.749 1.00 15.53 258 GLY A C 1
ATOM 1819 O O . GLY A 1 258 ? 76.482 11.261 40.170 1.00 15.55 258 GLY A O 1
ATOM 1820 N N . ALA A 1 259 ? 75.870 9.714 38.656 1.00 15.65 259 ALA A N 1
ATOM 1821 C CA . ALA A 1 259 ? 77.093 9.840 37.874 1.00 16.18 259 ALA A CA 1
ATOM 1822 C C . ALA A 1 259 ? 77.224 11.253 37.318 1.00 16.03 259 ALA A C 1
ATOM 1823 O O . ALA A 1 259 ? 78.311 11.836 37.319 1.00 16.89 259 ALA A O 1
ATOM 1825 N N . LEU A 1 260 ? 76.108 11.795 36.844 1.00 15.98 260 LEU A N 1
ATOM 1826 C CA . LEU A 1 260 ? 76.077 13.137 36.279 1.00 15.42 260 LEU A CA 1
ATOM 1827 C C . LEU A 1 260 ? 76.458 14.189 37.323 1.00 14.68 260 LEU A C 1
ATOM 1828 O O . LEU A 1 260 ? 77.321 15.036 37.077 1.00 14.31 260 LEU A O 1
ATOM 1833 N N . LEU A 1 261 ? 75.814 14.131 38.486 1.00 13.88 261 LEU A N 1
ATOM 1834 C CA . LEU A 1 261 ? 76.093 15.085 39.554 1.00 13.52 261 LEU A CA 1
ATOM 1835 C C . LEU A 1 261 ? 77.554 15.030 39.986 1.00 13.33 261 LEU A C 1
ATOM 1836 O O . LEU A 1 261 ? 78.194 16.064 40.174 1.00 12.59 261 LEU A O 1
ATOM 1841 N N . ALA A 1 262 ? 78.072 13.817 40.149 1.00 13.34 262 ALA A N 1
ATOM 1842 C CA . ALA A 1 262 ? 79.458 13.624 40.562 1.00 13.36 262 ALA A CA 1
ATOM 1843 C C . ALA A 1 262 ? 80.434 14.247 39.564 1.00 13.73 262 ALA A C 1
ATOM 1844 O O . ALA A 1 262 ? 81.404 14.900 39.951 1.00 14.16 262 ALA A O 1
ATOM 1846 N N . ASP A 1 263 ? 80.169 14.050 38.278 1.00 13.74 263 ASP A N 1
ATOM 1847 C CA . ASP A 1 263 ? 81.043 14.580 37.237 1.00 14.51 263 ASP A CA 1
ATOM 1848 C C . ASP A 1 263 ? 80.954 16.099 37.086 1.00 14.10 263 ASP A C 1
ATOM 1849 O O . ASP A 1 263 ? 81.974 16.783 36.994 1.00 14.62 263 ASP A O 1
ATOM 1854 N N . VAL A 1 264 ? 79.736 16.627 37.060 1.00 13.64 264 VAL A N 1
ATOM 1855 C CA . VAL A 1 264 ? 79.541 18.066 36.898 1.00 13.41 264 VAL A CA 1
ATOM 1856 C C . VAL A 1 264 ? 80.123 18.864 38.061 1.00 13.02 264 VAL A C 1
ATOM 1857 O O . VAL A 1 264 ? 80.824 19.854 37.858 1.00 12.45 264 VAL A O 1
ATOM 1861 N N . ILE A 1 265 ? 79.835 18.428 39.282 1.00 12.55 265 ILE A N 1
ATOM 1862 C CA . ILE A 1 265 ? 80.333 19.120 40.464 1.00 12.47 265 ILE A CA 1
ATOM 1863 C C . ILE A 1 265 ? 81.860 19.167 40.477 1.00 13.68 265 ILE A C 1
ATOM 1864 O O . ILE A 1 265 ? 82.453 20.172 40.862 1.00 13.94 265 ILE A O 1
ATOM 1869 N N . ALA A 1 266 ? 82.492 18.082 40.046 1.00 14.51 266 ALA A N 1
ATOM 1870 C CA . ALA A 1 266 ? 83.951 18.024 40.009 1.00 16.00 266 ALA A CA 1
ATOM 1871 C C . ALA A 1 266 ? 84.499 19.035 39.003 1.00 16.68 266 ALA A C 1
ATOM 1872 O O . ALA A 1 266 ? 85.663 19.439 39.081 1.00 17.64 266 ALA A O 1
ATOM 1874 N N . ARG A 1 267 ? 83.657 19.452 38.062 1.00 17.31 267 ARG A N 1
ATOM 1875 C CA . ARG A 1 267 ? 84.077 20.413 37.049 1.00 18.35 267 ARG A CA 1
ATOM 1876 C C . ARG A 1 267 ? 83.969 21.850 37.547 1.00 18.21 267 ARG A C 1
ATOM 1877 O O . ARG A 1 267 ? 84.553 22.760 36.956 1.00 18.25 267 ARG A O 1
ATOM 1885 N N . PHE A 1 268 ? 83.229 22.057 38.634 1.00 18.05 268 PHE A N 1
ATOM 1886 C CA . PHE A 1 268 ? 83.077 23.396 39.196 1.00 18.23 268 PHE A CA 1
ATOM 1887 C C . PHE A 1 268 ? 84.433 23.954 39.620 1.00 18.50 268 PHE A C 1
ATOM 1888 O O . PHE A 1 268 ? 84.600 25.189 39.564 1.00 19.07 268 PHE A O 1
ATOM 1897 N N . ASP B 1 7 ? 42.278 17.919 62.707 1.00 32.74 7 ASP B N 1
ATOM 1898 C CA . ASP B 1 7 ? 42.078 16.868 61.671 1.00 32.32 7 ASP B CA 1
ATOM 1899 C C . ASP B 1 7 ? 40.742 17.051 60.956 1.00 31.44 7 ASP B C 1
ATOM 1900 O O . ASP B 1 7 ? 39.676 16.820 61.531 1.00 31.08 7 ASP B O 1
ATOM 1905 N N . PRO B 1 8 ? 40.789 17.481 59.685 1.00 30.36 8 PRO B N 1
ATOM 1906 C CA . PRO B 1 8 ? 39.597 17.707 58.862 1.00 29.22 8 PRO B CA 1
ATOM 1907 C C . PRO B 1 8 ? 38.686 16.483 58.771 1.00 28.34 8 PRO B C 1
ATOM 1908 O O . PRO B 1 8 ? 37.462 16.603 58.835 1.00 27.29 8 PRO B O 1
ATOM 1912 N N . ASP B 1 9 ? 39.290 15.310 58.615 1.00 27.97 9 ASP B N 1
ATOM 1913 C CA . ASP B 1 9 ? 38.532 14.071 58.503 1.00 28.13 9 ASP B CA 1
ATOM 1914 C C . ASP B 1 9 ? 37.677 13.779 59.730 1.00 27.47 9 ASP B C 1
ATOM 1915 O O . ASP B 1 9 ? 36.546 13.311 59.603 1.00 27.26 9 ASP B O 1
ATOM 1920 N N . GLU B 1 10 ? 38.214 14.050 60.916 1.00 26.94 10 GLU B N 1
ATOM 1921 C CA . GLU B 1 10 ? 37.472 13.803 62.147 1.00 26.40 10 GLU B CA 1
ATOM 1922 C C . GLU B 1 10 ? 36.319 14.792 62.255 1.00 25.15 10 GLU B C 1
ATOM 1923 O O . GLU B 1 10 ? 35.213 14.429 62.648 1.00 24.65 10 GLU B O 1
ATOM 1929 N N . LEU B 1 11 ? 36.582 16.045 61.898 1.00 23.42 11 LEU B N 1
ATOM 1930 C CA . LEU B 1 11 ? 35.553 17.073 61.946 1.00 22.29 11 LEU B CA 1
ATOM 1931 C C . LEU B 1 11 ? 34.450 16.711 60.957 1.00 21.17 11 LEU B C 1
ATOM 1932 O O . LEU B 1 11 ? 33.268 16.916 61.228 1.00 20.86 11 LEU B O 1
ATOM 1937 N N . ALA B 1 12 ? 34.848 16.165 59.811 1.00 19.93 12 ALA B N 1
ATOM 1938 C CA . ALA B 1 12 ? 33.898 15.767 58.779 1.00 18.91 12 ALA B CA 1
ATOM 1939 C C . ALA B 1 12 ? 33.012 14.632 59.281 1.00 18.48 12 ALA B C 1
ATOM 1940 O O . ALA B 1 12 ? 31.797 14.650 59.077 1.00 17.31 12 ALA B O 1
ATOM 1942 N N . ARG B 1 13 ? 33.616 13.648 59.941 1.00 18.60 13 ARG B N 1
ATOM 1943 C CA . ARG B 1 13 ? 32.848 12.522 60.463 1.00 19.84 13 ARG B CA 1
ATOM 1944 C C . ARG B 1 13 ? 31.855 12.983 61.525 1.00 19.36 13 ARG B C 1
ATOM 1945 O O . ARG B 1 13 ? 30.713 12.522 61.552 1.00 19.31 13 ARG B O 1
ATOM 1953 N N . ARG B 1 14 ? 32.296 13.884 62.402 1.00 19.08 14 ARG B N 1
ATOM 1954 C CA . ARG B 1 14 ? 31.439 14.413 63.462 1.00 18.93 14 ARG B CA 1
ATOM 1955 C C . ARG B 1 14 ? 30.221 15.095 62.862 1.00 17.99 14 ARG B C 1
ATOM 1956 O O . ARG B 1 14 ? 29.094 14.880 63.307 1.00 17.54 14 ARG B O 1
ATOM 1964 N N . ALA B 1 15 ? 30.456 15.932 61.855 1.00 16.22 15 ALA B N 1
ATOM 1965 C CA . ALA B 1 15 ? 29.373 16.640 61.200 1.00 15.80 15 ALA B CA 1
ATOM 1966 C C . ALA B 1 15 ? 28.428 15.628 60.566 1.00 15.28 15 ALA B C 1
ATOM 1967 O O . ALA B 1 15 ? 27.210 15.760 60.666 1.00 15.79 15 ALA B O 1
ATOM 1969 N N . ALA B 1 16 ? 28.997 14.609 59.926 1.00 14.78 16 ALA B N 1
ATOM 1970 C CA . ALA B 1 16 ? 28.195 13.578 59.279 1.00 14.40 16 ALA B CA 1
ATOM 1971 C C . ALA B 1 16 ? 27.297 12.863 60.283 1.00 14.34 16 ALA B C 1
ATOM 1972 O O . ALA B 1 16 ? 26.171 12.498 59.959 1.00 14.16 16 ALA B O 1
ATOM 1974 N N . GLN B 1 17 ? 27.793 12.662 61.501 1.00 14.58 17 GLN B N 1
ATOM 1975 C CA . GLN B 1 17 ? 26.998 11.992 62.525 1.00 14.93 17 GLN B CA 1
ATOM 1976 C C . GLN B 1 17 ? 25.833 12.877 62.949 1.00 14.81 17 GLN B C 1
ATOM 1977 O O . GLN B 1 17 ? 24.718 12.394 63.150 1.00 14.50 17 GLN B O 1
ATOM 1983 N N . VAL B 1 18 ? 26.095 14.174 63.085 1.00 14.60 18 VAL B N 1
ATOM 1984 C CA . VAL B 1 18 ? 25.050 15.111 63.470 1.00 15.17 18 VAL B CA 1
ATOM 1985 C C . VAL B 1 18 ? 24.006 15.197 62.361 1.00 15.07 18 VAL B C 1
ATOM 1986 O O . VAL B 1 18 ? 22.808 15.285 62.631 1.00 15.31 18 VAL B O 1
ATOM 1990 N N . ILE B 1 19 ? 24.467 15.169 61.113 1.00 15.42 19 ILE B N 1
ATOM 1991 C CA . ILE B 1 19 ? 23.565 15.222 59.966 1.00 15.26 19 ILE B CA 1
ATOM 1992 C C . ILE B 1 19 ? 22.650 13.998 59.988 1.00 15.63 19 ILE B C 1
ATOM 1993 O O . ILE B 1 19 ? 21.438 14.108 59.792 1.00 15.58 19 ILE B O 1
ATOM 1998 N N . ALA B 1 20 ? 23.237 12.832 60.235 1.00 15.87 20 ALA B N 1
ATOM 1999 C CA . ALA B 1 20 ? 22.470 11.592 60.295 1.00 16.62 20 ALA B CA 1
ATOM 2000 C C . ALA B 1 20 ? 21.412 11.668 61.398 1.00 17.46 20 ALA B C 1
ATOM 2001 O O . ALA B 1 20 ? 20.254 11.308 61.184 1.00 17.53 20 ALA B O 1
ATOM 2003 N N . ASP B 1 21 ? 21.809 12.147 62.574 1.00 18.17 21 ASP B N 1
ATOM 2004 C CA . ASP B 1 21 ? 20.881 12.250 63.696 1.00 18.98 21 ASP B CA 1
ATOM 2005 C C . ASP B 1 21 ? 19.753 13.246 63.458 1.00 19.70 21 ASP B C 1
ATOM 2006 O O . ASP B 1 21 ? 18.597 12.964 63.766 1.00 19.77 21 ASP B O 1
ATOM 2011 N N . ARG B 1 22 ? 20.097 14.410 62.917 1.00 20.45 22 ARG B N 1
ATOM 2012 C CA . ARG B 1 22 ? 19.122 15.469 62.663 1.00 21.65 22 ARG B CA 1
ATOM 2013 C C . ARG B 1 22 ? 18.143 15.182 61.525 1.00 21.65 22 ARG B C 1
ATOM 2014 O O . ARG B 1 22 ? 17.010 15.664 61.539 1.00 21.15 22 ARG B O 1
ATOM 2022 N N . THR B 1 23 ? 18.576 14.405 60.541 1.00 21.33 23 THR B N 1
ATOM 2023 C CA . THR B 1 23 ? 17.723 14.090 59.401 1.00 21.68 23 THR B CA 1
ATOM 2024 C C . THR B 1 23 ? 17.048 12.730 59.544 1.00 22.08 23 THR B C 1
ATOM 2025 O O . THR B 1 23 ? 16.095 12.425 58.827 1.00 21.74 23 THR B O 1
ATOM 2029 N N . GLY B 1 24 ? 17.548 11.914 60.465 1.00 22.37 24 GLY B N 1
ATOM 2030 C CA . GLY B 1 24 ? 16.976 10.595 60.657 1.00 22.90 24 GLY B CA 1
ATOM 2031 C C . GLY B 1 24 ? 17.365 9.673 59.517 1.00 23.23 24 GLY B C 1
ATOM 2032 O O . GLY B 1 24 ? 16.877 8.548 59.419 1.00 23.85 24 GLY B O 1
ATOM 2033 N N . ILE B 1 25 ? 18.246 10.159 58.649 1.00 23.36 25 ILE B N 1
ATOM 2034 C CA . ILE B 1 25 ? 18.724 9.388 57.506 1.00 22.96 25 ILE B CA 1
ATOM 2035 C C . ILE B 1 25 ? 20.169 8.978 57.787 1.00 22.33 25 ILE B C 1
ATOM 2036 O O . ILE B 1 25 ? 21.051 9.827 57.917 1.00 22.27 25 ILE B O 1
ATOM 2041 N N . GLY B 1 26 ? 20.400 7.673 57.879 1.00 21.77 26 GLY B N 1
ATOM 2042 C CA . GLY B 1 26 ? 21.727 7.163 58.181 1.00 20.85 26 GLY B CA 1
ATOM 2043 C C . GLY B 1 26 ? 22.816 7.413 57.158 1.00 20.33 26 GLY B C 1
ATOM 2044 O O . GLY B 1 26 ? 24.001 7.322 57.478 1.00 19.84 26 GLY B O 1
ATOM 2045 N N . GLU B 1 27 ? 22.430 7.731 55.929 1.00 19.78 27 GLU B N 1
ATOM 2046 C CA . GLU B 1 27 ? 23.411 7.973 54.879 1.00 19.20 27 GLU B CA 1
ATOM 2047 C C . GLU B 1 27 ? 22.789 8.670 53.675 1.00 17.76 27 GLU B C 1
ATOM 2048 O O . GLU B 1 27 ? 21.647 8.400 53.315 1.00 18.09 27 GLU B O 1
ATOM 2054 N N . HIS B 1 28 ? 23.541 9.583 53.071 1.00 15.88 28 HIS B N 1
ATOM 2055 C CA . HIS B 1 28 ? 23.071 10.291 51.888 1.00 14.70 28 HIS B CA 1
ATOM 2056 C C . HIS B 1 28 ? 23.908 9.847 50.692 1.00 13.88 28 HIS B C 1
ATOM 2057 O O . HIS B 1 28 ? 25.013 9.338 50.861 1.00 14.13 28 HIS B O 1
ATOM 2064 N N . ASP B 1 29 ? 23.383 10.041 49.487 1.00 13.11 29 ASP B N 1
ATOM 2065 C CA . ASP B 1 29 ? 24.062 9.582 48.282 1.00 12.63 29 ASP B CA 1
ATOM 2066 C C . ASP B 1 29 ? 24.671 10.650 47.394 1.00 12.29 29 ASP B C 1
ATOM 2067 O O . ASP B 1 29 ? 25.671 10.407 46.722 1.00 12.17 29 ASP B O 1
ATOM 2072 N N . VAL B 1 30 ? 24.055 11.820 47.379 1.00 12.03 30 VAL B N 1
ATOM 2073 C CA . VAL B 1 30 ? 24.527 12.910 46.541 1.00 11.91 30 VAL B CA 1
ATOM 2074 C C . VAL B 1 30 ? 24.462 14.207 47.328 1.00 11.74 30 VAL B C 1
ATOM 2075 O O . VAL B 1 30 ? 23.608 14.366 48.197 1.00 11.71 30 VAL B O 1
ATOM 2079 N N . ALA B 1 31 ? 25.374 15.123 47.032 1.00 11.53 31 ALA B N 1
ATOM 2080 C CA . ALA B 1 31 ? 25.386 16.415 47.699 1.00 11.10 31 ALA B CA 1
ATOM 2081 C C . ALA B 1 31 ? 25.404 17.494 46.627 1.00 11.19 31 ALA B C 1
ATOM 2082 O O . ALA B 1 31 ? 26.098 17.366 45.619 1.00 11.21 31 ALA B O 1
ATOM 2084 N N . VAL B 1 32 ? 24.633 18.551 46.846 1.00 10.88 32 VAL B N 1
ATOM 2085 C CA . VAL B 1 32 ? 24.567 19.651 45.894 1.00 10.98 32 VAL B CA 1
ATOM 2086 C C . VAL B 1 32 ? 24.785 20.973 46.615 1.00 10.38 32 VAL B C 1
ATOM 2087 O O . VAL B 1 32 ? 24.111 21.259 47.603 1.00 10.30 32 VAL B O 1
ATOM 2091 N N . VAL B 1 33 ? 25.741 21.765 46.136 1.00 9.59 33 VAL B N 1
ATOM 2092 C CA . VAL B 1 33 ? 25.994 23.074 46.733 1.00 8.95 33 VAL B CA 1
ATOM 2093 C C . VAL B 1 33 ? 25.403 24.118 45.798 1.00 8.94 33 VAL B C 1
ATOM 2094 O O . VAL B 1 33 ? 25.819 24.226 44.647 1.00 8.54 33 VAL B O 1
ATOM 2098 N N . LEU B 1 34 ? 24.422 24.873 46.291 1.00 8.71 34 LEU B N 1
ATOM 2099 C CA . LEU B 1 34 ? 23.783 25.914 45.493 1.00 8.38 34 LEU B CA 1
ATOM 2100 C C . LEU B 1 34 ? 24.552 27.217 45.681 1.00 8.22 34 LEU B C 1
ATOM 2101 O O . LEU B 1 34 ? 24.677 27.717 46.801 1.00 8.14 34 LEU B O 1
ATOM 2106 N N . GLY B 1 35 ? 25.058 27.767 44.583 1.00 8.03 35 GLY B N 1
ATOM 2107 C CA . GLY B 1 35 ? 25.826 28.998 44.662 1.00 7.82 35 GLY B CA 1
ATOM 2108 C C . GLY B 1 35 ? 25.008 30.264 44.507 1.00 7.65 35 GLY B C 1
ATOM 2109 O O . GLY B 1 35 ? 23.777 30.243 44.617 1.00 8.01 35 GLY B O 1
ATOM 2110 N N . SER B 1 36 ? 25.698 31.372 44.246 1.00 7.85 36 SER B N 1
ATOM 2111 C CA . SER B 1 36 ? 25.039 32.666 44.080 1.00 7.92 36 SER B CA 1
ATOM 2112 C C . SER B 1 36 ? 24.009 32.638 42.957 1.00 8.11 36 SER B C 1
ATOM 2113 O O . SER B 1 36 ? 24.305 32.226 41.831 1.00 7.97 36 SER B O 1
ATOM 2116 N N . GLY B 1 37 ? 22.798 33.083 43.275 1.00 8.75 37 GLY B N 1
ATOM 2117 C CA . GLY B 1 37 ? 21.738 33.117 42.287 1.00 9.02 37 GLY B CA 1
ATOM 2118 C C . GLY B 1 37 ? 20.935 31.833 42.190 1.00 9.68 37 GLY B C 1
ATOM 2119 O O . GLY B 1 37 ? 19.852 31.833 41.608 1.00 9.78 37 GLY B O 1
ATOM 2120 N N . TRP B 1 38 ? 21.455 30.749 42.762 1.00 9.29 38 TRP B N 1
ATOM 2121 C CA . TRP B 1 38 ? 20.779 29.451 42.715 1.00 9.89 38 TRP B CA 1
ATOM 2122 C C . TRP B 1 38 ? 19.807 29.190 43.863 1.00 10.29 38 TRP B C 1
ATOM 2123 O O . TRP B 1 38 ? 19.098 28.185 43.854 1.00 10.19 38 TRP B O 1
ATOM 2134 N N . LEU B 1 39 ? 19.769 30.080 44.849 1.00 10.74 39 LEU B N 1
ATOM 2135 C CA . LEU B 1 39 ? 18.888 29.881 45.998 1.00 11.48 39 LEU B CA 1
ATOM 2136 C C . LEU B 1 39 ? 17.453 29.471 45.641 1.00 11.96 39 LEU B C 1
ATOM 2137 O O . LEU B 1 39 ? 16.928 28.494 46.180 1.00 11.06 39 LEU B O 1
ATOM 2142 N N . PRO B 1 40 ? 16.799 30.200 44.722 1.00 12.69 40 PRO B N 1
ATOM 2143 C CA . PRO B 1 40 ? 15.425 29.830 44.368 1.00 13.72 40 PRO B CA 1
ATOM 2144 C C . PRO B 1 40 ? 15.243 28.517 43.599 1.00 14.54 40 PRO B C 1
ATOM 2145 O O . PRO B 1 40 ? 14.112 28.090 43.346 1.00 15.06 40 PRO B O 1
ATOM 2149 N N . ALA B 1 41 ? 16.344 27.869 43.234 1.00 15.20 41 ALA B N 1
ATOM 2150 C CA . ALA B 1 41 ? 16.265 26.608 42.503 1.00 16.65 41 ALA B CA 1
ATOM 2151 C C . ALA B 1 41 ? 15.931 25.435 43.426 1.00 17.72 41 ALA B C 1
ATOM 2152 O O . ALA B 1 41 ? 15.671 24.326 42.960 1.00 18.49 41 ALA B O 1
ATOM 2154 N N . VAL B 1 42 ? 15.930 25.689 44.731 1.00 18.92 42 VAL B N 1
ATOM 2155 C CA . VAL B 1 42 ? 15.652 24.661 45.738 1.00 20.38 42 VAL B CA 1
ATOM 2156 C C . VAL B 1 42 ? 14.330 23.917 45.595 1.00 21.04 42 VAL B C 1
ATOM 2157 O O . VAL B 1 42 ? 14.291 22.690 45.686 1.00 21.21 42 VAL B O 1
ATOM 2161 N N . ALA B 1 43 ? 13.251 24.666 45.395 1.00 21.85 43 ALA B N 1
ATOM 2162 C CA . ALA B 1 43 ? 11.915 24.095 45.273 1.00 22.70 43 ALA B CA 1
ATOM 2163 C C . ALA B 1 43 ? 11.796 22.934 44.287 1.00 22.88 43 ALA B C 1
ATOM 2164 O O . ALA B 1 43 ? 11.193 21.905 44.601 1.00 23.20 43 ALA B O 1
ATOM 2166 N N . ALA B 1 44 ? 12.373 23.099 43.101 1.00 22.81 44 ALA B N 1
ATOM 2167 C CA . ALA B 1 44 ? 12.303 22.078 42.059 1.00 22.97 44 ALA B CA 1
ATOM 2168 C C . ALA B 1 44 ? 12.985 20.755 42.401 1.00 23.31 44 ALA B C 1
ATOM 2169 O O . ALA B 1 44 ? 12.692 19.728 41.788 1.00 22.74 44 ALA B O 1
ATOM 2171 N N . LEU B 1 45 ? 13.888 20.772 43.375 1.00 23.36 45 LEU B N 1
ATOM 2172 C CA . LEU B 1 45 ? 14.603 19.558 43.755 1.00 24.03 45 LEU B CA 1
ATOM 2173 C C . LEU B 1 45 ? 13.711 18.512 44.418 1.00 24.38 45 LEU B C 1
ATOM 2174 O O . LEU B 1 45 ? 14.018 17.319 44.385 1.00 25.14 45 LEU B O 1
ATOM 2179 N N . GLY B 1 46 ? 12.610 18.960 45.013 1.00 24.47 46 GLY B N 1
ATOM 2180 C CA . GLY B 1 46 ? 11.697 18.045 45.677 1.00 24.77 46 GLY B CA 1
ATOM 2181 C C . GLY B 1 46 ? 11.275 18.549 47.045 1.00 24.91 46 GLY B C 1
ATOM 2182 O O . GLY B 1 46 ? 11.650 19.647 47.450 1.00 24.98 46 GLY B O 1
ATOM 2183 N N . SER B 1 47 ? 10.495 17.746 47.762 1.00 25.03 47 SER B N 1
ATOM 2184 C CA . SER B 1 47 ? 10.025 18.126 49.090 1.00 24.99 47 SER B CA 1
ATOM 2185 C C . SER B 1 47 ? 11.007 17.656 50.158 1.00 24.39 47 SER B C 1
ATOM 2186 O O . SER B 1 47 ? 11.165 16.456 50.385 1.00 24.30 47 SER B O 1
ATOM 2189 N N . PRO B 1 48 ? 11.680 18.603 50.829 1.00 24.02 48 PRO B N 1
ATOM 2190 C CA . PRO B 1 48 ? 12.654 18.292 51.881 1.00 23.40 48 PRO B CA 1
ATOM 2191 C C . PRO B 1 48 ? 12.000 17.600 53.069 1.00 22.97 48 PRO B C 1
ATOM 2192 O O . PRO B 1 48 ? 10.868 17.921 53.431 1.00 23.33 48 PRO B O 1
ATOM 2196 N N . THR B 1 49 ? 12.710 16.653 53.672 1.00 22.22 49 THR B N 1
ATOM 2197 C CA . THR B 1 49 ? 12.184 15.953 54.837 1.00 22.01 49 THR B CA 1
ATOM 2198 C C . THR B 1 49 ? 12.771 16.601 56.086 1.00 21.45 49 THR B C 1
ATOM 2199 O O . THR B 1 49 ? 12.259 16.431 57.192 1.00 21.39 49 THR B O 1
ATOM 2203 N N . THR B 1 50 ? 13.848 17.354 55.891 1.00 20.54 50 THR B N 1
ATOM 2204 C CA . THR B 1 50 ? 14.507 18.057 56.982 1.00 20.09 50 THR B CA 1
ATOM 2205 C C . THR B 1 50 ? 15.202 19.304 56.453 1.00 19.73 50 THR B C 1
ATOM 2206 O O . THR B 1 50 ? 15.845 19.273 55.401 1.00 18.97 50 THR B O 1
ATOM 2210 N N . VAL B 1 51 ? 15.047 20.407 57.175 1.00 19.02 51 VAL B N 1
ATOM 2211 C CA . VAL B 1 51 ? 15.683 21.665 56.804 1.00 19.18 51 VAL B CA 1
ATOM 2212 C C . VAL B 1 51 ? 16.275 22.235 58.080 1.00 19.04 51 VAL B C 1
ATOM 2213 O O . VAL B 1 51 ? 15.566 22.428 59.068 1.00 19.32 51 VAL B O 1
ATOM 2217 N N . LEU B 1 52 ? 17.578 22.489 58.068 1.00 18.75 52 LEU B N 1
ATOM 2218 C CA . LEU B 1 52 ? 18.236 23.025 59.250 1.00 18.46 52 LEU B CA 1
ATOM 2219 C C . LEU B 1 52 ? 19.330 24.019 58.901 1.00 17.66 52 LEU B C 1
ATOM 2220 O O . LEU B 1 52 ? 19.864 24.011 57.789 1.00 17.66 52 LEU B O 1
ATOM 2225 N N . PRO B 1 53 ? 19.666 24.906 59.849 1.00 16.83 53 PRO B N 1
ATOM 2226 C CA . PRO B 1 53 ? 20.710 25.911 59.635 1.00 16.07 53 PRO B CA 1
ATOM 2227 C C . PRO B 1 53 ? 22.079 25.241 59.601 1.00 14.99 53 PRO B C 1
ATOM 2228 O O . PRO B 1 53 ? 22.399 24.420 60.457 1.00 14.58 53 PRO B O 1
ATOM 2232 N N . GLN B 1 54 ? 22.883 25.591 58.607 1.00 14.18 54 GLN B N 1
ATOM 2233 C CA . GLN B 1 54 ? 24.217 25.026 58.493 1.00 13.97 54 GLN B CA 1
ATOM 2234 C C . GLN B 1 54 ? 25.012 25.334 59.755 1.00 14.61 54 GLN B C 1
ATOM 2235 O O . GLN B 1 54 ? 25.789 24.508 60.234 1.00 14.76 54 GLN B O 1
ATOM 2241 N N . ALA B 1 55 ? 24.795 26.527 60.295 1.00 15.52 55 ALA B N 1
ATOM 2242 C CA . ALA B 1 55 ? 25.493 26.986 61.490 1.00 16.98 55 ALA B CA 1
ATOM 2243 C C . ALA B 1 55 ? 25.327 26.083 62.709 1.00 17.51 55 ALA B C 1
ATOM 2244 O O . ALA B 1 55 ? 26.125 26.153 63.642 1.00 18.37 55 ALA B O 1
ATOM 2246 N N . GLU B 1 56 ? 24.299 25.240 62.708 1.00 17.53 56 GLU B N 1
ATOM 2247 C CA . GLU B 1 56 ? 24.065 24.344 63.835 1.00 17.55 56 GLU B CA 1
ATOM 2248 C C . GLU B 1 56 ? 24.799 23.018 63.685 1.00 17.06 56 GLU B C 1
ATOM 2249 O O . GLU B 1 56 ? 24.674 22.127 64.528 1.00 17.13 56 GLU B O 1
ATOM 2255 N N . LEU B 1 57 ? 25.570 22.895 62.610 1.00 15.94 57 LEU B N 1
ATOM 2256 C CA . LEU B 1 57 ? 26.335 21.683 62.343 1.00 15.47 57 LEU B CA 1
ATOM 2257 C C . LEU B 1 57 ? 27.807 21.918 62.666 1.00 14.81 57 LEU B C 1
ATOM 2258 O O . LEU B 1 57 ? 28.351 22.986 62.380 1.00 14.15 57 LEU B O 1
ATOM 2263 N N . PRO B 1 58 ? 28.473 20.921 63.266 1.00 14.20 58 PRO B N 1
ATOM 2264 C CA . PRO B 1 58 ? 29.889 21.066 63.610 1.00 14.12 58 PRO B CA 1
ATOM 2265 C C . PRO B 1 58 ? 30.756 21.435 62.407 1.00 14.05 58 PRO B C 1
ATOM 2266 O O . PRO B 1 58 ? 30.613 20.858 61.329 1.00 13.64 58 PRO B O 1
ATOM 2270 N N . GLY B 1 59 ? 31.644 22.406 62.599 1.00 13.73 59 GLY B N 1
ATOM 2271 C CA . GLY B 1 59 ? 32.550 22.807 61.537 1.00 14.22 59 GLY B CA 1
ATOM 2272 C C . GLY B 1 59 ? 32.004 23.702 60.443 1.00 14.34 59 GLY B C 1
ATOM 2273 O O . GLY B 1 59 ? 32.774 24.186 59.613 1.00 14.70 59 GLY B O 1
ATOM 2274 N N . PHE B 1 60 ? 30.694 23.926 60.417 1.00 14.48 60 PHE B N 1
ATOM 2275 C CA . PHE B 1 60 ? 30.114 24.779 59.381 1.00 14.66 60 PHE B CA 1
ATOM 2276 C C . PHE B 1 60 ? 30.125 26.262 59.725 1.00 15.28 60 PHE B C 1
ATOM 2277 O O . PHE B 1 60 ? 29.395 26.710 60.611 1.00 16.20 60 PHE B O 1
ATOM 2285 N N . VAL B 1 61 ? 30.956 27.022 59.021 1.00 15.01 61 VAL B N 1
ATOM 2286 C CA . VAL B 1 61 ? 31.012 28.463 59.218 1.00 15.09 61 VAL B CA 1
ATOM 2287 C C . VAL B 1 61 ? 29.797 28.967 58.456 1.00 15.25 61 VAL B C 1
ATOM 2288 O O . VAL B 1 61 ? 29.605 28.621 57.293 1.00 15.00 61 VAL B O 1
ATOM 2292 N N . PRO B 1 62 ? 28.955 29.784 59.098 1.00 15.25 62 PRO B N 1
ATOM 2293 C CA . PRO B 1 62 ? 27.773 30.282 58.394 1.00 15.38 62 PRO B CA 1
ATOM 2294 C C . PRO B 1 62 ? 28.052 31.156 57.177 1.00 15.12 62 PRO B C 1
ATOM 2295 O O . PRO B 1 62 ? 28.902 32.050 57.213 1.00 14.89 62 PRO B O 1
ATOM 2299 N N . PRO B 1 63 ? 27.360 30.878 56.064 1.00 14.97 63 PRO B N 1
ATOM 2300 C CA . PRO B 1 63 ? 27.553 31.677 54.853 1.00 14.90 63 PRO B CA 1
ATOM 2301 C C . PRO B 1 63 ? 27.102 33.102 55.168 1.00 15.20 63 PRO B C 1
ATOM 2302 O O . PRO B 1 63 ? 26.212 33.304 55.999 1.00 15.34 63 PRO B O 1
ATOM 2306 N N . THR B 1 64 ? 27.708 34.086 54.514 1.00 15.67 64 THR B N 1
ATOM 2307 C CA . THR B 1 64 ? 27.353 35.479 54.760 1.00 15.85 64 THR B CA 1
ATOM 2308 C C . THR B 1 64 ? 27.073 36.283 53.490 1.00 15.59 64 THR B C 1
ATOM 2309 O O . THR B 1 64 ? 26.451 37.346 53.547 1.00 15.47 64 THR B O 1
ATOM 2313 N N . ALA B 1 65 ? 27.530 35.781 52.348 1.00 14.94 65 ALA B N 1
ATOM 2314 C CA . ALA B 1 65 ? 27.324 36.477 51.080 1.00 14.01 65 ALA B CA 1
ATOM 2315 C C . ALA B 1 65 ? 25.841 36.547 50.744 1.00 13.51 65 ALA B C 1
ATOM 2316 O O . ALA B 1 65 ? 25.091 35.605 51.008 1.00 13.73 65 ALA B O 1
ATOM 2318 N N . ALA B 1 66 ? 25.421 37.667 50.162 1.00 13.09 66 ALA B N 1
ATOM 2319 C CA . ALA B 1 66 ? 24.024 37.849 49.785 1.00 12.87 66 ALA B CA 1
ATOM 2320 C C . ALA B 1 66 ? 23.617 36.752 48.812 1.00 12.25 66 ALA B C 1
ATOM 2321 O O . ALA B 1 66 ? 24.332 36.477 47.853 1.00 11.64 66 ALA B O 1
ATOM 2323 N N . GLY B 1 67 ? 22.471 36.124 49.064 1.00 12.60 67 GLY B N 1
ATOM 2324 C CA . GLY B 1 67 ? 22.002 35.070 48.182 1.00 13.09 67 GLY B CA 1
ATOM 2325 C C . GLY B 1 67 ? 22.339 33.669 48.657 1.00 13.05 67 GLY B C 1
ATOM 2326 O O . GLY B 1 67 ? 22.013 32.685 47.994 1.00 13.77 67 GLY B O 1
ATOM 2327 N N . HIS B 1 68 ? 22.998 33.576 49.807 1.00 12.82 68 HIS B N 1
ATOM 2328 C CA . HIS B 1 68 ? 23.371 32.290 50.378 1.00 12.33 68 HIS B CA 1
ATOM 2329 C C . HIS B 1 68 ? 22.590 32.109 51.675 1.00 12.47 68 HIS B C 1
ATOM 2330 O O . HIS B 1 68 ? 22.890 32.740 52.690 1.00 12.47 68 HIS B O 1
ATOM 2337 N N . ALA B 1 69 ? 21.577 31.248 51.615 1.00 12.61 69 ALA B N 1
ATOM 2338 C CA . ALA B 1 69 ? 20.683 30.987 52.744 1.00 12.52 69 ALA B CA 1
ATOM 2339 C C . ALA B 1 69 ? 21.326 30.371 53.978 1.00 12.35 69 ALA B C 1
ATOM 2340 O O . ALA B 1 69 ? 20.862 30.592 55.098 1.00 11.85 69 ALA B O 1
ATOM 2342 N N . GLY B 1 70 ? 22.376 29.589 53.775 1.00 12.00 70 GLY B N 1
ATOM 2343 C CA . GLY B 1 70 ? 23.039 28.956 54.899 1.00 12.47 70 GLY B CA 1
ATOM 2344 C C . GLY B 1 70 ? 22.211 27.830 55.494 1.00 13.11 70 GLY B C 1
ATOM 2345 O O . GLY B 1 70 ? 22.179 27.650 56.713 1.00 12.90 70 GLY B O 1
ATOM 2346 N N . GLU B 1 71 ? 21.528 27.072 54.641 1.00 13.68 71 GLU B N 1
ATOM 2347 C CA . GLU B 1 71 ? 20.711 25.963 55.117 1.00 14.26 71 GLU B CA 1
ATOM 2348 C C . GLU B 1 71 ? 21.159 24.637 54.525 1.00 14.18 71 GLU B C 1
ATOM 2349 O O . GLU B 1 71 ? 21.831 24.588 53.495 1.00 13.28 71 GLU B O 1
ATOM 2355 N N . LEU B 1 72 ? 20.781 23.562 55.200 1.00 13.89 72 LEU B N 1
ATOM 2356 C CA . LEU B 1 72 ? 21.080 22.223 54.730 1.00 14.39 72 LEU B CA 1
ATOM 2357 C C . LEU B 1 72 ? 19.747 21.494 54.674 1.00 14.60 72 LEU B C 1
ATOM 2358 O O . LEU B 1 72 ? 19.023 21.440 55.666 1.00 14.61 72 LEU B O 1
ATOM 2363 N N . LEU B 1 73 ? 19.415 20.957 53.504 1.00 14.56 73 LEU B N 1
ATOM 2364 C CA . LEU B 1 73 ? 18.163 20.237 53.335 1.00 15.26 73 LEU B CA 1
ATOM 2365 C C . LEU B 1 73 ? 18.413 18.805 52.896 1.00 15.57 73 LEU B C 1
ATOM 2366 O O . LEU B 1 73 ? 19.299 18.545 52.077 1.00 15.70 73 LEU B O 1
ATOM 2371 N N . SER B 1 74 ? 17.637 17.879 53.452 1.00 15.11 74 SER B N 1
ATOM 2372 C CA . SER B 1 74 ? 17.728 16.476 53.071 1.00 15.63 74 SER B CA 1
ATOM 2373 C C . SER B 1 74 ? 16.514 16.294 52.175 1.00 15.89 74 SER B C 1
ATOM 2374 O O . SER B 1 74 ? 15.378 16.456 52.625 1.00 15.61 74 SER B O 1
ATOM 2377 N N . VAL B 1 75 ? 16.753 15.985 50.908 1.00 15.94 75 VAL B N 1
ATOM 2378 C CA . VAL B 1 75 ? 15.664 15.828 49.957 1.00 16.99 75 VAL B CA 1
ATOM 2379 C C . VAL B 1 75 ? 15.800 14.560 49.130 1.00 17.11 75 VAL B C 1
ATOM 2380 O O . VAL B 1 75 ? 16.883 14.238 48.646 1.00 16.79 75 VAL B O 1
ATOM 2384 N N . PRO B 1 76 ? 14.699 13.811 48.970 1.00 17.49 76 PRO B N 1
ATOM 2385 C CA . PRO B 1 76 ? 14.784 12.592 48.170 1.00 17.82 76 PRO B CA 1
ATOM 2386 C C . PRO B 1 76 ? 14.608 12.970 46.698 1.00 17.74 76 PRO B C 1
ATOM 2387 O O . PRO B 1 76 ? 13.602 13.567 46.320 1.00 18.18 76 PRO B O 1
ATOM 2391 N N . ILE B 1 77 ? 15.603 12.652 45.877 1.00 17.91 77 ILE B N 1
ATOM 2392 C CA . ILE B 1 77 ? 15.545 12.954 44.450 1.00 17.32 77 ILE B CA 1
ATOM 2393 C C . ILE B 1 77 ? 15.762 11.642 43.712 1.00 17.85 77 ILE B C 1
ATOM 2394 O O . ILE B 1 77 ? 16.824 11.025 43.817 1.00 17.67 77 ILE B O 1
ATOM 2399 N N . GLY B 1 78 ? 14.753 11.214 42.963 1.00 17.79 78 GLY B N 1
ATOM 2400 C CA . GLY B 1 78 ? 14.871 9.951 42.266 1.00 17.81 78 GLY B CA 1
ATOM 2401 C C . GLY B 1 78 ? 15.035 8.886 43.332 1.00 17.65 78 GLY B C 1
ATOM 2402 O O . GLY B 1 78 ? 14.298 8.873 44.318 1.00 18.49 78 GLY B O 1
ATOM 2403 N N . ALA B 1 79 ? 16.015 8.008 43.155 1.00 17.42 79 ALA B N 1
ATOM 2404 C CA . ALA B 1 79 ? 16.263 6.940 44.119 1.00 17.14 79 ALA B CA 1
ATOM 2405 C C . ALA B 1 79 ? 17.294 7.355 45.164 1.00 16.59 79 ALA B C 1
ATOM 2406 O O . ALA B 1 79 ? 17.707 6.543 45.995 1.00 16.99 79 ALA B O 1
ATOM 2408 N N . HIS B 1 80 ? 17.690 8.624 45.137 1.00 16.08 80 HIS B N 1
ATOM 2409 C CA . HIS B 1 80 ? 18.716 9.119 46.052 1.00 15.58 80 HIS B CA 1
ATOM 2410 C C . HIS B 1 80 ? 18.242 9.998 47.201 1.00 15.17 80 HIS B C 1
ATOM 2411 O O . HIS B 1 80 ? 17.202 10.649 47.122 1.00 14.70 80 HIS B O 1
ATOM 2418 N N . ARG B 1 81 ? 19.030 9.998 48.272 1.00 14.93 81 ARG B N 1
ATOM 2419 C CA . ARG B 1 81 ? 18.783 10.852 49.427 1.00 15.23 81 ARG B CA 1
ATOM 2420 C C . ARG B 1 81 ? 19.853 11.911 49.199 1.00 14.41 81 ARG B C 1
ATOM 2421 O O . ARG B 1 81 ? 21.047 11.619 49.253 1.00 13.83 81 ARG B O 1
ATOM 2429 N N . VAL B 1 82 ? 19.416 13.133 48.925 1.00 13.70 82 VAL B N 1
ATOM 2430 C CA . VAL B 1 82 ? 20.337 14.213 48.605 1.00 13.04 82 VAL B CA 1
ATOM 2431 C C . VAL B 1 82 ? 20.511 15.298 49.661 1.00 12.95 82 VAL B C 1
ATOM 2432 O O . VAL B 1 82 ? 19.541 15.787 50.235 1.00 13.26 82 VAL B O 1
ATOM 2436 N N . LEU B 1 83 ? 21.765 15.664 49.907 1.00 12.47 83 LEU B N 1
ATOM 2437 C CA . LEU B 1 83 ? 22.077 16.726 50.850 1.00 12.54 83 LEU B CA 1
ATOM 2438 C C . LEU B 1 83 ? 22.188 17.986 50.011 1.00 12.51 83 LEU B C 1
ATOM 2439 O O . LEU B 1 83 ? 23.039 18.074 49.122 1.00 12.57 83 LEU B O 1
ATOM 2444 N N . VAL B 1 84 ? 21.319 18.953 50.270 1.00 12.19 84 VAL B N 1
ATOM 2445 C CA . VAL B 1 84 ? 21.362 20.200 49.531 1.00 11.91 84 VAL B CA 1
ATOM 2446 C C . VAL B 1 84 ? 21.922 21.287 50.428 1.00 12.31 84 VAL B C 1
ATOM 2447 O O . VAL B 1 84 ? 21.329 21.632 51.453 1.00 11.66 84 VAL B O 1
ATOM 2451 N N . LEU B 1 85 ? 23.080 21.809 50.043 1.00 12.14 85 LEU B N 1
ATOM 2452 C CA . LEU B 1 85 ? 23.722 22.872 50.796 1.00 12.74 85 LEU B CA 1
ATOM 2453 C C . LEU B 1 85 ? 23.335 24.188 50.139 1.00 12.53 85 LEU B C 1
ATOM 2454 O O . LEU B 1 85 ? 23.919 24.589 49.130 1.00 12.61 85 LEU B O 1
ATOM 2459 N N . ALA B 1 86 ? 22.321 24.842 50.701 1.00 11.59 86 ALA B N 1
ATOM 2460 C CA . ALA B 1 86 ? 21.850 26.110 50.171 1.00 11.07 86 ALA B CA 1
ATOM 2461 C C . ALA B 1 86 ? 22.789 27.200 50.655 1.00 10.39 86 ALA B C 1
ATOM 2462 O O . ALA B 1 86 ? 22.634 27.733 51.756 1.00 9.99 86 ALA B O 1
ATOM 2464 N N . GLY B 1 87 ? 23.770 27.521 49.817 1.00 10.20 87 GLY B N 1
ATOM 2465 C CA . GLY B 1 87 ? 24.743 28.537 50.163 1.00 8.98 87 GLY B CA 1
ATOM 2466 C C . GLY B 1 87 ? 26.079 27.924 50.527 1.00 8.79 87 GLY B C 1
ATOM 2467 O O . GLY B 1 87 ? 26.155 26.769 50.959 1.00 8.09 87 GLY B O 1
ATOM 2468 N N . ARG B 1 88 ? 27.141 28.701 50.351 1.00 8.41 88 ARG B N 1
ATOM 2469 C CA . ARG B 1 88 ? 28.491 28.241 50.663 1.00 7.81 88 ARG B CA 1
ATOM 2470 C C . ARG B 1 88 ? 29.306 29.404 51.211 1.00 7.67 88 ARG B C 1
ATOM 2471 O O . ARG B 1 88 ? 28.854 30.546 51.190 1.00 7.75 88 ARG B O 1
ATOM 2479 N N . ILE B 1 89 ? 30.504 29.111 51.709 1.00 7.75 89 ILE B N 1
ATOM 2480 C CA . ILE B 1 89 ? 31.382 30.170 52.185 1.00 7.61 89 ILE B CA 1
ATOM 2481 C C . ILE B 1 89 ? 32.483 30.275 51.140 1.00 7.96 89 ILE B C 1
ATOM 2482 O O . ILE B 1 89 ? 32.663 29.360 50.331 1.00 8.33 89 ILE B O 1
ATOM 2487 N N . HIS B 1 90 ? 33.205 31.389 51.142 1.00 7.83 90 HIS B N 1
ATOM 2488 C CA . HIS B 1 90 ? 34.250 31.611 50.150 1.00 8.28 90 HIS B CA 1
ATOM 2489 C C . HIS B 1 90 ? 35.559 32.033 50.790 1.00 8.23 90 HIS B C 1
ATOM 2490 O O . HIS B 1 90 ? 35.576 32.590 51.880 1.00 9.08 90 HIS B O 1
ATOM 2497 N N . ALA B 1 91 ? 36.662 31.778 50.097 1.00 8.12 91 ALA B N 1
ATOM 2498 C CA . ALA B 1 91 ? 37.963 32.161 50.612 1.00 8.14 91 ALA B CA 1
ATOM 2499 C C . ALA B 1 91 ? 38.059 33.673 50.806 1.00 8.58 91 ALA B C 1
ATOM 2500 O O . ALA B 1 91 ? 38.768 34.135 51.698 1.00 8.50 91 ALA B O 1
ATOM 2502 N N . TYR B 1 92 ? 37.341 34.451 49.997 1.00 9.00 92 TYR B N 1
ATOM 2503 C CA . TYR B 1 92 ? 37.425 35.903 50.145 1.00 9.23 92 TYR B CA 1
ATOM 2504 C C . TYR B 1 92 ? 36.801 36.402 51.442 1.00 9.81 92 TYR B C 1
ATOM 2505 O O . TYR B 1 92 ? 36.926 37.574 51.787 1.00 10.17 92 TYR B O 1
ATOM 2514 N N . GLU B 1 93 ? 36.142 35.505 52.167 1.00 10.28 93 GLU B N 1
ATOM 2515 C CA . GLU B 1 93 ? 35.537 35.868 53.440 1.00 10.91 93 GLU B CA 1
ATOM 2516 C C . GLU B 1 93 ? 36.587 35.761 54.544 1.00 11.82 93 GLU B C 1
ATOM 2517 O O . GLU B 1 93 ? 36.319 36.076 55.704 1.00 12.63 93 GLU B O 1
ATOM 2523 N N . GLY B 1 94 ? 37.781 35.308 54.165 1.00 12.16 94 GLY B N 1
ATOM 2524 C CA . GLY B 1 94 ? 38.888 35.208 55.105 1.00 13.11 94 GLY B CA 1
ATOM 2525 C C . GLY B 1 94 ? 39.105 33.913 55.861 1.00 13.53 94 GLY B C 1
ATOM 2526 O O . GLY B 1 94 ? 40.088 33.788 56.594 1.00 14.92 94 GLY B O 1
ATOM 2527 N N . HIS B 1 95 ? 38.218 32.942 55.682 1.00 13.32 95 HIS B N 1
ATOM 2528 C CA . HIS B 1 95 ? 38.334 31.673 56.390 1.00 13.65 95 HIS B CA 1
ATOM 2529 C C . HIS B 1 95 ? 39.388 30.739 55.808 1.00 13.49 95 HIS B C 1
ATOM 2530 O O . HIS B 1 95 ? 39.605 30.703 54.597 1.00 12.86 95 HIS B O 1
ATOM 2537 N N . ASP B 1 96 ? 40.037 29.979 56.684 1.00 13.69 96 ASP B N 1
ATOM 2538 C CA . ASP B 1 96 ? 41.042 29.014 56.255 1.00 14.37 96 ASP B CA 1
ATOM 2539 C C . ASP B 1 96 ? 40.330 28.067 55.294 1.00 13.33 96 ASP B C 1
ATOM 2540 O O . ASP B 1 96 ? 39.144 27.792 55.467 1.00 13.30 96 ASP B O 1
ATOM 2545 N N . LEU B 1 97 ? 41.042 27.552 54.297 1.00 12.46 97 LEU B N 1
ATOM 2546 C CA . LEU B 1 97 ? 40.408 26.667 53.324 1.00 12.16 97 LEU B CA 1
ATOM 2547 C C . LEU B 1 97 ? 39.835 25.386 53.920 1.00 12.67 97 LEU B C 1
ATOM 2548 O O . LEU B 1 97 ? 38.982 24.744 53.307 1.00 11.62 97 LEU B O 1
ATOM 2553 N N . ARG B 1 98 ? 40.301 25.014 55.109 1.00 12.88 98 ARG B N 1
ATOM 2554 C CA . ARG B 1 98 ? 39.792 23.822 55.777 1.00 14.40 98 ARG B CA 1
ATOM 2555 C C . ARG B 1 98 ? 38.289 24.002 55.990 1.00 13.85 98 ARG B C 1
ATOM 2556 O O . ARG B 1 98 ? 37.508 23.054 55.876 1.00 13.02 98 ARG B O 1
ATOM 2564 N N . TYR B 1 99 ? 37.885 25.228 56.301 1.00 12.88 99 TYR B N 1
ATOM 2565 C CA . TYR B 1 99 ? 36.475 25.520 56.513 1.00 12.91 99 TYR B CA 1
ATOM 2566 C C . TYR B 1 99 ? 35.722 25.626 55.197 1.00 11.71 99 TYR B C 1
ATOM 2567 O O . TYR B 1 99 ? 34.561 25.222 55.101 1.00 11.46 99 TYR B O 1
ATOM 2576 N N . VAL B 1 100 ? 36.384 26.166 54.180 1.00 10.33 100 VAL B N 1
ATOM 2577 C CA . VAL B 1 100 ? 35.762 26.309 52.871 1.00 9.72 100 VAL B CA 1
ATOM 2578 C C . VAL B 1 100 ? 35.379 24.959 52.271 1.00 9.56 100 VAL B C 1
ATOM 2579 O O . VAL B 1 100 ? 34.330 24.842 51.637 1.00 10.12 100 VAL B O 1
ATOM 2583 N N . VAL B 1 101 ? 36.213 23.939 52.474 1.00 8.82 101 VAL B N 1
ATOM 2584 C CA . VAL B 1 101 ? 35.922 22.619 51.911 1.00 8.93 101 VAL B CA 1
ATOM 2585 C C . VAL B 1 101 ? 35.272 21.647 52.896 1.00 9.33 101 VAL B C 1
ATOM 2586 O O . VAL B 1 101 ? 34.985 20.505 52.546 1.00 9.30 101 VAL B O 1
ATOM 2590 N N . HIS B 1 102 ? 35.035 22.097 54.125 1.00 9.77 102 HIS B N 1
ATOM 2591 C CA . HIS B 1 102 ? 34.416 21.236 55.129 1.00 10.70 102 HIS B CA 1
ATOM 2592 C C . HIS B 1 102 ? 33.048 20.699 54.695 1.00 10.38 102 HIS B C 1
ATOM 2593 O O . HIS B 1 102 ? 32.767 19.511 54.851 1.00 10.26 102 HIS B O 1
ATOM 2600 N N . PRO B 1 103 ? 32.177 21.564 54.149 1.00 9.98 103 PRO B N 1
ATOM 2601 C CA . PRO B 1 103 ? 30.858 21.080 53.723 1.00 10.05 103 PRO B CA 1
ATOM 2602 C C . PRO B 1 103 ? 30.952 19.878 52.789 1.00 9.90 103 PRO B C 1
ATOM 2603 O O . PRO B 1 103 ? 30.216 18.902 52.944 1.00 9.77 103 PRO B O 1
ATOM 2607 N N . VAL B 1 104 ? 31.859 19.950 51.819 1.00 9.93 104 VAL B N 1
ATOM 2608 C CA . VAL B 1 104 ? 32.045 18.848 50.886 1.00 10.19 104 VAL B CA 1
ATOM 2609 C C . VAL B 1 104 ? 32.592 17.608 51.598 1.00 9.48 104 VAL B C 1
ATOM 2610 O O . VAL B 1 104 ? 32.163 16.488 51.320 1.00 9.85 104 VAL B O 1
ATOM 2614 N N . ARG B 1 105 ? 33.532 17.800 52.518 1.00 9.58 105 ARG B N 1
ATOM 2615 C CA . ARG B 1 105 ? 34.100 16.671 53.251 1.00 9.66 105 ARG B CA 1
ATOM 2616 C C . ARG B 1 105 ? 33.056 16.056 54.185 1.00 10.06 105 ARG B C 1
ATOM 2617 O O . ARG B 1 105 ? 33.008 14.839 54.352 1.00 10.65 105 ARG B O 1
ATOM 2625 N N . ALA B 1 106 ? 32.222 16.898 54.787 1.00 10.46 106 ALA B N 1
ATOM 2626 C CA . ALA B 1 106 ? 31.166 16.416 55.674 1.00 10.26 106 ALA B CA 1
ATOM 2627 C C . ALA B 1 106 ? 30.177 15.608 54.846 1.00 10.78 106 ALA B C 1
ATOM 2628 O O . ALA B 1 106 ? 29.687 14.563 55.283 1.00 10.85 106 ALA B O 1
ATOM 2630 N N . ALA B 1 107 ? 29.884 16.096 53.644 1.00 10.62 107 ALA B N 1
ATOM 2631 C CA . ALA B 1 107 ? 28.957 15.410 52.749 1.00 11.24 107 ALA B CA 1
ATOM 2632 C C . ALA B 1 107 ? 29.523 14.046 52.368 1.00 11.40 107 ALA B C 1
ATOM 2633 O O . ALA B 1 107 ? 28.797 13.054 52.328 1.00 11.23 107 ALA B O 1
ATOM 2635 N N . ARG B 1 108 ? 30.821 13.997 52.084 1.00 11.67 108 ARG B N 1
ATOM 2636 C CA . ARG B 1 108 ? 31.453 12.732 51.725 1.00 12.00 108 ARG B CA 1
ATOM 2637 C C . ARG B 1 108 ? 31.360 11.768 52.903 1.00 11.83 108 ARG B C 1
ATOM 2638 O O . ARG B 1 108 ? 31.027 10.598 52.729 1.00 11.93 108 ARG B O 1
ATOM 2646 N N . ALA B 1 109 ? 31.648 12.270 54.101 1.00 12.09 109 ALA B N 1
ATOM 2647 C CA . ALA B 1 109 ? 31.600 11.445 55.304 1.00 12.62 109 ALA B CA 1
ATOM 2648 C C . ALA B 1 109 ? 30.182 10.954 55.578 1.00 12.91 109 ALA B C 1
ATOM 2649 O O . ALA B 1 109 ? 29.990 9.933 56.244 1.00 13.23 109 ALA B O 1
ATOM 2651 N N . ALA B 1 110 ? 29.192 11.680 55.064 1.00 12.48 110 ALA B N 1
ATOM 2652 C CA . ALA B 1 110 ? 27.798 11.297 55.251 1.00 12.62 110 ALA B CA 1
ATOM 2653 C C . ALA B 1 110 ? 27.398 10.259 54.206 1.00 12.68 110 ALA B C 1
ATOM 2654 O O . ALA B 1 110 ? 26.268 9.769 54.209 1.00 12.97 110 ALA B O 1
ATOM 2656 N N . GLY B 1 111 ? 28.329 9.929 53.312 1.00 12.61 111 GLY B N 1
ATOM 2657 C CA . GLY B 1 111 ? 28.054 8.928 52.294 1.00 12.83 111 GLY B CA 1
ATOM 2658 C C . GLY B 1 111 ? 27.975 9.391 50.848 1.00 12.93 111 GLY B C 1
ATOM 2659 O O . GLY B 1 111 ? 27.892 8.566 49.935 1.00 12.34 111 GLY B O 1
ATOM 2660 N N . ALA B 1 112 ? 28.009 10.700 50.626 1.00 13.15 112 ALA B N 1
ATOM 2661 C CA . ALA B 1 112 ? 27.913 11.239 49.274 1.00 13.27 112 ALA B CA 1
ATOM 2662 C C . ALA B 1 112 ? 29.178 11.023 48.456 1.00 13.62 112 ALA B C 1
ATOM 2663 O O . ALA B 1 112 ? 30.231 11.551 48.793 1.00 13.50 112 ALA B O 1
ATOM 2665 N N . GLN B 1 113 ? 29.063 10.255 47.375 1.00 13.93 113 GLN B N 1
ATOM 2666 C CA . GLN B 1 113 ? 30.199 9.991 46.500 1.00 14.32 113 GLN B CA 1
ATOM 2667 C C . GLN B 1 113 ? 30.106 10.831 45.226 1.00 13.39 113 GLN B C 1
ATOM 2668 O O . GLN B 1 113 ? 30.941 10.719 44.327 1.00 13.25 113 GLN B O 1
ATOM 2674 N N . ILE B 1 114 ? 29.076 11.668 45.160 1.00 12.59 114 ILE B N 1
ATOM 2675 C CA . ILE B 1 114 ? 28.887 12.572 44.030 1.00 12.29 114 ILE B CA 1
ATOM 2676 C C . ILE B 1 114 ? 28.592 13.962 44.576 1.00 11.66 114 ILE B C 1
ATOM 2677 O O . ILE B 1 114 ? 27.709 14.129 45.419 1.00 11.00 114 ILE B O 1
ATOM 2682 N N . MET B 1 115 ? 29.338 14.949 44.095 1.00 11.03 115 MET B N 1
ATOM 2683 C CA . MET B 1 115 ? 29.158 16.333 44.518 1.00 10.91 115 MET B CA 1
ATOM 2684 C C . MET B 1 115 ? 28.745 17.166 43.314 1.00 10.27 115 MET B C 1
ATOM 2685 O O . MET B 1 115 ? 29.427 17.163 42.289 1.00 10.02 115 MET B O 1
ATOM 2690 N N . VAL B 1 116 ? 27.626 17.870 43.427 1.00 8.91 116 VAL B N 1
ATOM 2691 C CA . VAL B 1 116 ? 27.203 18.735 42.340 1.00 8.99 116 VAL B CA 1
ATOM 2692 C C . VAL B 1 116 ? 27.495 20.133 42.849 1.00 8.47 116 VAL B C 1
ATOM 2693 O O . VAL B 1 116 ? 26.813 20.627 43.748 1.00 8.43 116 VAL B O 1
ATOM 2697 N N . LEU B 1 117 ? 28.529 20.750 42.294 1.00 8.76 117 LEU B N 1
ATOM 2698 C CA . LEU B 1 117 ? 28.922 22.089 42.705 1.00 8.65 117 LEU B CA 1
ATOM 2699 C C . LEU B 1 117 ? 28.439 23.110 41.689 1.00 8.42 117 LEU B C 1
ATOM 2700 O O . LEU B 1 117 ? 28.901 23.121 40.551 1.00 8.74 117 LEU B O 1
ATOM 2705 N N . THR B 1 118 ? 27.504 23.964 42.100 1.00 8.60 118 THR B N 1
ATOM 2706 C CA . THR B 1 118 ? 26.982 24.994 41.211 1.00 8.02 118 THR B CA 1
ATOM 2707 C C . THR B 1 118 ? 27.530 26.351 41.624 1.00 7.82 118 THR B C 1
ATOM 2708 O O . THR B 1 118 ? 27.918 26.556 42.771 1.00 7.21 118 THR B O 1
ATOM 2712 N N . ASN B 1 119 ? 27.574 27.280 40.682 1.00 7.91 119 ASN B N 1
ATOM 2713 C CA . ASN B 1 119 ? 28.054 28.613 41.003 1.00 8.19 119 ASN B CA 1
ATOM 2714 C C . ASN B 1 119 ? 27.611 29.621 39.964 1.00 8.06 119 ASN B C 1
ATOM 2715 O O . ASN B 1 119 ? 27.067 29.249 38.924 1.00 8.56 119 ASN B O 1
ATOM 2720 N N . ALA B 1 120 ? 27.792 30.898 40.287 1.00 8.01 120 ALA B N 1
ATOM 2721 C CA . ALA B 1 120 ? 27.473 31.992 39.381 1.00 8.49 120 ALA B CA 1
ATOM 2722 C C . ALA B 1 120 ? 28.826 32.378 38.800 1.00 8.71 120 ALA B C 1
ATOM 2723 O O . ALA B 1 120 ? 29.800 32.525 39.538 1.00 8.77 120 ALA B O 1
ATOM 2725 N N . ALA B 1 121 ? 28.900 32.524 37.484 1.00 9.10 121 ALA B N 1
ATOM 2726 C CA . ALA B 1 121 ? 30.164 32.871 36.851 1.00 8.78 121 ALA B CA 1
ATOM 2727 C C . ALA B 1 121 ? 30.004 33.904 35.753 1.00 9.57 121 ALA B C 1
ATOM 2728 O O . ALA B 1 121 ? 28.926 34.053 35.172 1.00 9.08 121 ALA B O 1
ATOM 2730 N N . GLY B 1 122 ? 31.087 34.624 35.477 1.00 9.07 122 GLY B N 1
ATOM 2731 C CA . GLY B 1 122 ? 31.063 35.601 34.410 1.00 9.08 122 GLY B CA 1
ATOM 2732 C C . GLY B 1 122 ? 31.412 34.827 33.152 1.00 9.51 122 GLY B C 1
ATOM 2733 O O . G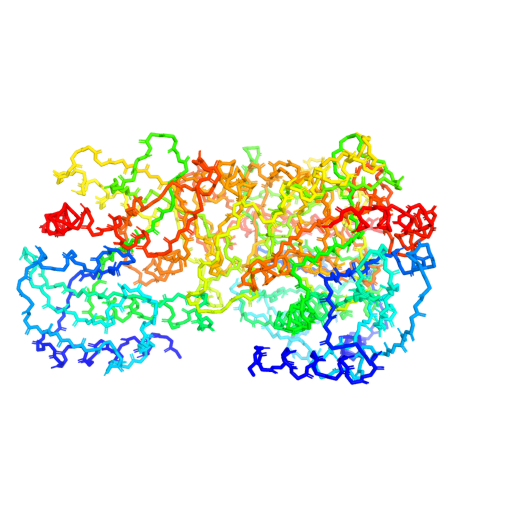LY B 1 122 ? 32.279 33.954 33.188 1.00 8.21 122 GLY B O 1
ATOM 2734 N N . GLY B 1 123 ? 30.742 35.121 32.043 1.00 9.60 123 GLY B N 1
ATOM 2735 C CA . GLY B 1 123 ? 31.030 34.399 30.815 1.00 10.75 123 GLY B CA 1
ATOM 2736 C C . GLY B 1 123 ? 32.076 35.073 29.947 1.00 11.53 123 GLY B C 1
ATOM 2737 O O . GLY B 1 123 ? 31.962 36.264 29.658 1.00 12.14 123 GLY B O 1
ATOM 2738 N N . LEU B 1 124 ? 33.093 34.321 29.531 1.00 12.56 124 LEU B N 1
ATOM 2739 C CA . LEU B 1 124 ? 34.150 34.872 28.688 1.00 14.11 124 LEU B CA 1
ATOM 2740 C C . LEU B 1 124 ? 34.037 34.454 27.223 1.00 15.35 124 LEU B C 1
ATOM 2741 O O . LEU B 1 124 ? 34.340 35.244 26.329 1.00 16.32 124 LEU B O 1
ATOM 2746 N N . ARG B 1 125 ? 33.608 33.221 26.971 1.00 16.37 125 ARG B N 1
ATOM 2747 C CA . ARG B 1 125 ? 33.490 32.744 25.593 1.00 17.52 125 ARG B CA 1
ATOM 2748 C C . ARG B 1 125 ? 32.333 33.444 24.885 1.00 18.07 125 ARG B C 1
ATOM 2749 O O . ARG B 1 125 ? 31.246 33.588 25.439 1.00 17.71 125 ARG B O 1
ATOM 2757 N N . ALA B 1 126 ? 32.581 33.869 23.651 1.00 18.49 126 ALA B N 1
ATOM 2758 C CA . ALA B 1 126 ? 31.598 34.598 22.854 1.00 19.07 126 ALA B CA 1
ATOM 2759 C C . ALA B 1 126 ? 30.214 33.973 22.680 1.00 19.34 126 ALA B C 1
ATOM 2760 O O . ALA B 1 126 ? 29.224 34.700 22.584 1.00 19.43 126 ALA B O 1
ATOM 2762 N N . ASP B 1 127 ? 30.129 32.647 22.638 1.00 19.67 127 ASP B N 1
ATOM 2763 C CA . ASP B 1 127 ? 28.834 31.993 22.447 1.00 20.51 127 ASP B CA 1
ATOM 2764 C C . ASP B 1 127 ? 28.012 31.769 23.712 1.00 20.33 127 ASP B C 1
ATOM 2765 O O . ASP B 1 127 ? 26.911 31.220 23.649 1.00 19.87 127 ASP B O 1
ATOM 2770 N N . LEU B 1 128 ? 28.541 32.186 24.858 1.00 19.64 128 LEU B N 1
ATOM 2771 C CA . LEU B 1 128 ? 27.826 32.023 26.118 1.00 19.49 128 LEU B CA 1
ATOM 2772 C C . LEU B 1 128 ? 26.969 33.255 26.398 1.00 19.42 128 LEU B C 1
ATOM 2773 O O . LEU B 1 128 ? 27.408 34.387 26.196 1.00 20.47 128 LEU B O 1
ATOM 2778 N N . GLN B 1 129 ? 25.741 33.034 26.858 1.00 18.85 129 GLN B N 1
ATOM 2779 C CA . GLN B 1 129 ? 24.836 34.138 27.157 1.00 18.20 129 GLN B CA 1
ATOM 2780 C C . GLN B 1 129 ? 24.387 34.125 28.605 1.00 16.69 129 GLN B C 1
ATOM 2781 O O . GLN B 1 129 ? 24.390 33.086 29.259 1.00 15.99 129 GLN B O 1
ATOM 2787 N N . VAL B 1 130 ? 23.993 35.292 29.095 1.00 16.22 130 VAL B N 1
ATOM 2788 C CA . VAL B 1 130 ? 23.515 35.415 30.461 1.00 15.36 130 VAL B CA 1
ATOM 2789 C C . VAL B 1 130 ? 22.288 34.523 30.615 1.00 15.47 130 VAL B C 1
ATOM 2790 O O . VAL B 1 130 ? 21.389 34.533 29.766 1.00 15.37 130 VAL B O 1
ATOM 2794 N N . GLY B 1 131 ? 22.271 33.737 31.687 1.00 14.98 131 GLY B N 1
ATOM 2795 C CA . GLY B 1 131 ? 21.157 32.842 31.946 1.00 14.83 131 GLY B CA 1
ATOM 2796 C C . GLY B 1 131 ? 21.405 31.425 31.461 1.00 15.02 131 GLY B C 1
ATOM 2797 O O . GLY B 1 131 ? 20.585 30.533 31.678 1.00 15.14 131 GLY B O 1
ATOM 2798 N N . GLN B 1 132 ? 22.544 31.213 30.812 1.00 14.84 132 GLN B N 1
ATOM 2799 C CA . GLN B 1 132 ? 22.886 29.898 30.290 1.00 14.68 132 GLN B CA 1
ATOM 2800 C C . GLN B 1 132 ? 23.682 29.059 31.280 1.00 14.69 132 GLN B C 1
ATOM 2801 O O . GLN B 1 132 ? 24.644 29.539 31.885 1.00 13.28 132 GLN B O 1
ATOM 2807 N N . PRO B 1 133 ? 23.268 27.803 31.485 1.00 14.22 133 PRO B N 1
ATOM 2808 C CA . PRO B 1 133 ? 23.992 26.925 32.405 1.00 14.21 133 PRO B CA 1
ATOM 2809 C C . PRO B 1 133 ? 25.134 26.331 31.588 1.00 14.12 133 PRO B C 1
ATOM 2810 O O . PRO B 1 133 ? 24.961 26.025 30.405 1.00 14.05 133 PRO B O 1
ATOM 2814 N N . VAL B 1 134 ? 26.304 26.182 32.199 1.00 12.76 134 VAL B N 1
ATOM 2815 C CA . VAL B 1 134 ? 27.446 25.631 31.487 1.00 12.17 134 VAL B CA 1
ATOM 2816 C C . VAL B 1 134 ? 28.128 24.584 32.349 1.00 11.38 134 VAL B C 1
ATOM 2817 O O . VAL B 1 134 ? 28.457 24.837 33.507 1.00 11.43 134 VAL B O 1
ATOM 2821 N N . LEU B 1 135 ? 28.316 23.395 31.791 1.00 11.17 135 LEU B N 1
ATOM 2822 C CA . LEU B 1 135 ? 28.985 22.333 32.523 1.00 10.55 135 LEU B CA 1
ATOM 2823 C C . LEU B 1 135 ? 30.470 22.676 32.597 1.00 10.29 135 LEU B C 1
ATOM 2824 O O . LEU B 1 135 ? 31.059 23.132 31.619 1.00 10.99 135 LEU B O 1
ATOM 2829 N N . ILE B 1 136 ? 31.071 22.474 33.763 1.00 9.08 136 ILE B N 1
ATOM 2830 C CA . ILE B 1 136 ? 32.488 22.761 33.923 1.00 9.35 136 ILE B CA 1
ATOM 2831 C C . ILE B 1 136 ? 33.282 21.537 33.473 1.00 9.21 136 ILE B C 1
ATOM 2832 O O . ILE B 1 136 ? 33.165 20.459 34.056 1.00 9.53 136 ILE B O 1
ATOM 2837 N N . SER B 1 137 ? 34.070 21.700 32.416 1.00 8.96 137 SER B N 1
ATOM 2838 C CA . SER B 1 137 ? 34.861 20.591 31.895 1.00 10.12 137 SER B CA 1
ATOM 2839 C C . SER B 1 137 ? 36.194 20.461 32.617 1.00 9.52 137 SER B C 1
ATOM 2840 O O . SER B 1 137 ? 36.758 19.374 32.699 1.00 9.90 137 SER B O 1
ATOM 2843 N N . ASP B 1 138 ? 36.695 21.575 33.141 1.00 8.97 138 ASP B N 1
ATOM 2844 C CA . ASP B 1 138 ? 37.969 21.578 33.856 1.00 8.65 138 ASP B CA 1
ATOM 2845 C C . ASP B 1 138 ? 38.104 22.949 34.503 1.00 8.51 138 ASP B C 1
ATOM 2846 O O . ASP B 1 138 ? 37.287 23.839 34.258 1.00 7.27 138 ASP B O 1
ATOM 2851 N N . HIS B 1 139 ? 39.127 23.131 35.328 1.00 8.27 139 HIS B N 1
ATOM 2852 C CA . HIS B 1 139 ? 39.301 24.429 35.957 1.00 8.01 139 HIS B CA 1
ATOM 2853 C C . HIS B 1 139 ? 40.735 24.916 35.996 1.00 8.26 139 HIS B C 1
ATOM 2854 O O . HIS B 1 139 ? 41.686 24.159 35.763 1.00 7.80 139 HIS B O 1
ATOM 2861 N N . LEU B 1 140 ? 40.866 26.209 36.262 1.00 7.59 140 LEU B N 1
ATOM 2862 C CA . LEU B 1 140 ? 42.158 26.847 36.397 1.00 7.45 140 LEU B CA 1
ATOM 2863 C C . LEU B 1 140 ? 42.129 27.441 37.801 1.00 7.64 140 LEU B C 1
ATOM 2864 O O . LEU B 1 140 ? 41.367 28.367 38.075 1.00 7.43 140 LEU B O 1
ATOM 2869 N N . ASN B 1 141 ? 42.931 26.871 38.694 1.00 6.96 141 ASN B N 1
ATOM 2870 C CA . ASN B 1 141 ? 43.025 27.354 40.066 1.00 7.37 141 ASN B CA 1
ATOM 2871 C C . ASN B 1 141 ? 44.060 28.472 40.050 1.00 7.47 141 ASN B C 1
ATOM 2872 O O . ASN B 1 141 ? 45.266 28.216 39.992 1.00 7.79 141 ASN B O 1
ATOM 2877 N N . LEU B 1 142 ? 43.583 29.709 40.088 1.00 6.91 142 LEU B N 1
ATOM 2878 C CA . LEU B 1 142 ? 44.471 30.861 40.059 1.00 7.38 142 LEU B CA 1
ATOM 2879 C C . LEU B 1 142 ? 44.488 31.568 41.412 1.00 7.75 142 LEU B C 1
ATOM 2880 O O . LEU B 1 142 ? 44.682 32.783 41.487 1.00 8.72 142 LEU B O 1
ATOM 2885 N N . THR B 1 143 ? 44.304 30.799 42.482 1.00 7.70 143 THR B N 1
ATOM 2886 C CA . THR B 1 143 ? 44.291 31.359 43.837 1.00 7.46 143 THR B CA 1
ATOM 2887 C C . THR B 1 143 ? 45.632 31.216 44.553 1.00 7.18 143 THR B C 1
ATOM 2888 O O . THR B 1 143 ? 45.816 31.768 45.640 1.00 7.03 143 THR B O 1
ATOM 2892 N N . ALA B 1 144 ? 46.555 30.472 43.947 1.00 7.07 144 ALA B N 1
ATOM 2893 C CA . ALA B 1 144 ? 47.877 30.228 44.525 1.00 7.33 144 ALA B CA 1
ATOM 2894 C C . ALA B 1 144 ? 47.748 29.468 45.845 1.00 7.17 144 ALA B C 1
ATOM 2895 O O . ALA B 1 144 ? 48.645 29.499 46.690 1.00 7.28 144 ALA B O 1
ATOM 2897 N N . ARG B 1 145 ? 46.629 28.773 46.009 1.00 7.19 145 ARG B N 1
ATOM 2898 C CA . ARG B 1 145 ? 46.374 28.004 47.226 1.00 7.11 145 ARG B CA 1
ATOM 2899 C C . ARG B 1 145 ? 45.849 26.604 46.930 1.00 7.30 145 ARG B C 1
ATOM 2900 O O . ARG B 1 145 ? 45.537 26.263 45.788 1.00 7.69 145 ARG B O 1
ATOM 2908 N N . SER B 1 146 ? 45.751 25.804 47.986 1.00 6.94 146 SER B N 1
ATOM 2909 C CA . SER B 1 146 ? 45.240 24.440 47.905 1.00 7.49 146 SER B CA 1
ATOM 2910 C C . SER B 1 146 ? 44.628 24.102 49.253 1.00 7.69 146 SER B C 1
ATOM 2911 O O . SER B 1 146 ? 45.115 24.558 50.287 1.00 7.65 146 SER B O 1
ATOM 2914 N N . PRO B 1 147 ? 43.541 23.314 49.263 1.00 8.41 147 PRO B N 1
ATOM 2915 C CA . PRO B 1 147 ? 42.909 22.946 50.532 1.00 8.65 147 PRO B CA 1
ATOM 2916 C C . PRO B 1 147 ? 43.648 21.769 51.171 1.00 9.73 147 PRO B C 1
ATOM 2917 O O . PRO B 1 147 ? 43.410 21.420 52.331 1.00 9.89 147 PRO B O 1
ATOM 2921 N N . LEU B 1 148 ? 44.557 21.172 50.405 1.00 10.20 148 LEU B N 1
ATOM 2922 C CA . LEU B 1 148 ? 45.329 20.032 50.882 1.00 11.02 148 LEU B CA 1
ATOM 2923 C C . LEU B 1 148 ? 46.610 20.480 51.592 1.00 12.24 148 LEU B C 1
ATOM 2924 O O . LEU B 1 148 ? 47.152 21.548 51.312 1.00 11.00 148 LEU B O 1
ATOM 2929 N N . VAL B 1 149 ? 47.085 19.657 52.521 1.00 13.90 149 VAL B N 1
ATOM 2930 C CA . VAL B 1 149 ? 48.296 19.968 53.271 1.00 15.81 149 VAL B CA 1
ATOM 2931 C C . VAL B 1 149 ? 49.186 18.736 53.352 1.00 16.21 149 VAL B C 1
ATOM 2932 O O . VAL B 1 149 ? 48.695 17.610 53.428 1.00 16.92 149 VAL B O 1
ATOM 2936 N N . GLY B 1 150 ? 50.497 18.952 53.336 1.00 16.53 150 GLY B N 1
ATOM 2937 C CA . GLY B 1 150 ? 51.419 17.835 53.398 1.00 16.52 150 GLY B CA 1
ATOM 2938 C C . GLY B 1 150 ? 51.481 17.112 52.068 1.00 16.83 150 GLY B C 1
ATOM 2939 O O . GLY B 1 150 ? 51.113 17.674 51.036 1.00 16.96 150 GLY B O 1
ATOM 2940 N N . GLY B 1 151 ? 51.924 15.858 52.099 1.00 17.03 151 GLY B N 1
ATOM 2941 C CA . GLY B 1 151 ? 52.046 15.069 50.885 1.00 16.64 151 GLY B CA 1
ATOM 2942 C C . GLY B 1 151 ? 50.772 14.487 50.297 1.00 16.52 151 GLY B C 1
ATOM 2943 O O . GLY B 1 151 ? 50.722 13.299 49.972 1.00 16.89 151 GLY B O 1
ATOM 2944 N N . GLU B 1 152 ? 49.737 15.308 50.160 1.00 16.12 152 GLU B N 1
ATOM 2945 C CA . GLU B 1 152 ? 48.481 14.849 49.573 1.00 15.56 152 GLU B CA 1
ATOM 2946 C C . GLU B 1 152 ? 48.542 15.151 48.079 1.00 14.23 152 GLU B C 1
ATOM 2947 O O . GLU B 1 152 ? 47.889 16.072 47.589 1.00 13.52 152 GLU B O 1
ATOM 2953 N N . PHE B 1 153 ? 49.336 14.359 47.364 1.00 13.25 153 PHE B N 1
ATOM 2954 C CA . PHE B 1 153 ? 49.532 14.540 45.930 1.00 12.09 153 PHE B CA 1
ATOM 2955 C C . PHE B 1 153 ? 48.378 13.946 45.131 1.00 12.21 153 PHE B C 1
ATOM 2956 O O . PHE B 1 153 ? 48.509 12.894 44.504 1.00 12.31 153 PHE B O 1
ATOM 2964 N N . VAL B 1 154 ? 47.251 14.646 45.151 1.00 10.93 154 VAL B N 1
ATOM 2965 C CA . VAL B 1 154 ? 46.043 14.199 44.470 1.00 11.07 154 VAL B CA 1
ATOM 2966 C C . VAL B 1 154 ? 46.003 14.540 42.983 1.00 10.02 154 VAL B C 1
ATOM 2967 O O . VAL B 1 154 ? 46.251 15.678 42.585 1.00 9.77 154 VAL B O 1
ATOM 2971 N N . ASP B 1 155 ? 45.690 13.540 42.167 1.00 10.03 155 ASP B N 1
ATOM 2972 C CA . ASP B 1 155 ? 45.604 13.736 40.727 1.00 9.64 155 ASP B CA 1
ATOM 2973 C C . ASP B 1 155 ? 44.292 14.423 40.352 1.00 10.17 155 ASP B C 1
ATOM 2974 O O . ASP B 1 155 ? 43.233 14.067 40.867 1.00 10.48 155 ASP B O 1
ATOM 2979 N N . LEU B 1 156 ? 44.368 15.403 39.455 1.00 10.06 156 LEU B N 1
ATOM 2980 C CA . LEU B 1 156 ? 43.182 16.135 39.018 1.00 10.98 156 LEU B CA 1
ATOM 2981 C C . LEU B 1 156 ? 42.932 15.980 37.517 1.00 11.99 156 LEU B C 1
ATOM 2982 O O . LEU B 1 156 ? 42.349 16.860 36.894 1.00 12.00 156 LEU B O 1
ATOM 2987 N N . THR B 1 157 ? 43.350 14.854 36.944 1.00 13.45 157 THR B N 1
ATOM 2988 C CA . THR B 1 157 ? 43.178 14.620 35.507 1.00 15.65 157 THR B CA 1
ATOM 2989 C C . THR B 1 157 ? 41.743 14.691 34.986 1.00 16.75 157 THR B C 1
ATOM 2990 O O . THR B 1 157 ? 41.477 15.342 33.974 1.00 19.30 157 THR B O 1
ATOM 2994 N N . ASP B 1 158 ? 40.823 14.005 35.646 1.00 16.60 158 ASP B N 1
ATOM 2995 C CA . ASP B 1 158 ? 39.419 14.056 35.239 1.00 16.25 158 ASP B CA 1
ATOM 2996 C C . ASP B 1 158 ? 38.663 14.538 36.464 1.00 14.72 158 ASP B C 1
ATOM 2997 O O . ASP B 1 158 ? 37.744 13.875 36.946 1.00 14.24 158 ASP B O 1
ATOM 3002 N N . ALA B 1 159 ? 39.073 15.699 36.969 1.00 13.07 159 ALA B N 1
ATOM 3003 C CA . ALA B 1 159 ? 38.460 16.277 38.157 1.00 12.27 159 ALA B CA 1
ATOM 3004 C C . ALA B 1 159 ? 36.951 16.437 38.020 1.00 11.62 159 ALA B C 1
ATOM 3005 O O . ALA B 1 159 ? 36.210 16.224 38.979 1.00 11.98 159 ALA B O 1
ATOM 3007 N N . TYR B 1 160 ? 36.495 16.836 36.837 1.00 11.04 160 TYR B N 1
ATOM 3008 C CA . TYR B 1 160 ? 35.064 16.974 36.606 1.00 11.25 160 TYR B CA 1
ATOM 3009 C C . TYR B 1 160 ? 34.655 15.780 35.750 1.00 11.08 160 TYR B C 1
ATOM 3010 O O . TYR B 1 160 ? 34.762 15.795 34.523 1.00 10.80 160 TYR B O 1
ATOM 3019 N N . SER B 1 161 ? 34.213 14.737 36.441 1.00 11.91 161 SER B N 1
ATOM 3020 C CA . SER B 1 161 ? 33.804 13.472 35.842 1.00 12.47 161 SER B CA 1
ATOM 3021 C C . SER B 1 161 ? 33.168 13.535 34.459 1.00 13.16 161 SER B C 1
ATOM 3022 O O . SER B 1 161 ? 32.073 14.070 34.290 1.00 12.46 161 SER B O 1
ATOM 3025 N N . PRO B 1 162 ? 33.855 12.989 33.444 1.00 13.57 162 PRO B N 1
ATOM 3026 C CA . PRO B 1 162 ? 33.286 13.009 32.094 1.00 14.65 162 PRO B CA 1
ATOM 3027 C C . PRO B 1 162 ? 31.962 12.238 32.097 1.00 15.05 162 PRO B C 1
ATOM 3028 O O . PRO B 1 162 ? 31.017 12.582 31.384 1.00 15.55 162 PRO B O 1
ATOM 3032 N N . ARG B 1 163 ? 31.909 11.200 32.924 1.00 15.85 163 ARG B N 1
ATOM 3033 C CA . ARG B 1 163 ? 30.725 10.361 33.046 1.00 16.73 163 ARG B CA 1
ATOM 3034 C C . ARG B 1 163 ? 29.522 11.176 33.518 1.00 16.12 163 ARG B C 1
ATOM 3035 O O . ARG B 1 163 ? 28.433 11.057 32.960 1.00 15.98 163 ARG B O 1
ATOM 3043 N N . LEU B 1 164 ? 29.714 12.007 34.539 1.00 15.19 164 LEU B N 1
ATOM 3044 C CA . LEU B 1 164 ? 28.617 12.821 35.047 1.00 14.95 164 LEU B CA 1
ATOM 3045 C C . LEU B 1 164 ? 28.185 13.877 34.038 1.00 15.28 164 LEU B C 1
ATOM 3046 O O . LEU B 1 164 ? 27.012 14.234 33.975 1.00 14.85 164 LEU B O 1
ATOM 3051 N N . ARG B 1 165 ? 29.130 14.381 33.250 1.00 15.82 165 ARG B N 1
ATOM 3052 C CA . ARG B 1 165 ? 28.803 15.379 32.241 1.00 17.42 165 ARG B CA 1
ATOM 3053 C C . ARG B 1 165 ? 27.949 14.723 31.156 1.00 18.21 165 ARG B C 1
ATOM 3054 O O . ARG B 1 165 ? 27.074 15.359 30.568 1.00 18.18 165 ARG B O 1
ATOM 3062 N N . GLU B 1 166 ? 28.198 13.441 30.912 1.00 19.28 166 GLU B N 1
ATOM 3063 C CA . GLU B 1 166 ? 27.442 12.687 29.914 1.00 20.98 166 GLU B CA 1
ATOM 3064 C C . GLU B 1 166 ? 25.997 12.561 30.403 1.00 20.78 166 GLU B C 1
ATOM 3065 O O . GLU B 1 166 ? 25.053 12.761 29.639 1.00 20.78 166 GLU B O 1
ATOM 3071 N N . LEU B 1 167 ? 25.832 12.236 31.683 1.00 21.18 167 LEU B N 1
ATOM 3072 C CA . LEU B 1 167 ? 24.503 12.097 32.275 1.00 21.28 167 LEU B CA 1
ATOM 3073 C C . LEU B 1 167 ? 23.731 13.411 32.204 1.00 21.77 167 LEU B C 1
ATOM 3074 O O . LEU B 1 167 ? 22.549 13.429 31.862 1.00 21.44 167 LEU B O 1
ATOM 3079 N N . ALA B 1 168 ? 24.401 14.509 32.535 1.00 22.00 168 ALA B N 1
ATOM 3080 C CA . ALA B 1 168 ? 23.768 15.820 32.491 1.00 22.90 168 ALA B CA 1
ATOM 3081 C C . ALA B 1 168 ? 23.297 16.088 31.066 1.00 23.95 168 ALA B C 1
ATOM 3082 O O . ALA B 1 168 ? 22.238 16.677 30.844 1.00 23.28 168 ALA B O 1
ATOM 3084 N N . ARG B 1 169 ? 24.093 15.635 30.104 1.00 25.25 169 ARG B N 1
ATOM 3085 C CA . ARG B 1 169 ? 23.778 15.821 28.695 1.00 27.36 169 ARG B CA 1
ATOM 3086 C C . ARG B 1 169 ? 22.541 15.016 28.290 1.00 28.05 169 ARG B C 1
ATOM 3087 O O . ARG B 1 169 ? 21.826 15.391 27.359 1.00 28.40 169 ARG B O 1
ATOM 3095 N N . GLN B 1 170 ? 22.291 13.907 28.979 1.00 28.60 170 GLN B N 1
ATOM 3096 C CA . GLN B 1 170 ? 21.126 13.088 28.665 1.00 29.23 170 GLN B CA 1
ATOM 3097 C C . GLN B 1 170 ? 19.870 13.848 29.068 1.00 29.32 170 GLN B C 1
ATOM 3098 O O . GLN B 1 170 ? 18.816 13.705 28.446 1.00 29.40 170 GLN B O 1
ATOM 3104 N N . SER B 1 171 ? 19.990 14.660 30.114 1.00 28.80 171 SER B N 1
ATOM 3105 C CA . SER B 1 171 ? 18.868 15.456 30.588 1.00 28.88 171 SER B CA 1
ATOM 3106 C C . SER B 1 171 ? 18.646 16.613 29.619 1.00 28.88 171 SER B C 1
ATOM 3107 O O . SER B 1 171 ? 17.547 16.803 29.101 1.00 29.13 171 SER B O 1
ATOM 3110 N N . ASP B 1 172 ? 19.701 17.384 29.380 1.00 28.59 172 ASP B N 1
ATOM 3111 C CA . ASP B 1 172 ? 19.635 18.512 28.461 1.00 28.40 172 ASP B CA 1
ATOM 3112 C C . ASP B 1 172 ? 20.770 18.396 27.452 1.00 28.02 172 ASP B C 1
ATOM 3113 O O . ASP B 1 172 ? 21.903 18.797 27.720 1.00 28.16 172 ASP B O 1
ATOM 3118 N N . PRO B 1 173 ? 20.473 17.833 26.271 1.00 27.84 173 PRO B N 1
ATOM 3119 C CA . PRO B 1 173 ? 21.425 17.628 25.175 1.00 27.26 173 PRO B CA 1
ATOM 3120 C C . PRO B 1 173 ? 22.128 18.880 24.662 1.00 26.69 173 PRO B C 1
ATOM 3121 O O . PRO B 1 173 ? 23.198 18.787 24.065 1.00 26.85 173 PRO B O 1
ATOM 3125 N N . GLN B 1 174 ? 21.532 20.046 24.887 1.00 26.32 174 GLN B N 1
ATOM 3126 C CA . GLN B 1 174 ? 22.119 21.298 24.415 1.00 25.66 174 GLN B CA 1
ATOM 3127 C C . GLN B 1 174 ? 23.135 21.924 25.368 1.00 24.43 174 GLN B C 1
ATOM 3128 O O . GLN B 1 174 ? 23.688 22.985 25.073 1.00 24.26 174 GLN B O 1
ATOM 3134 N N . LEU B 1 175 ? 23.381 21.277 26.503 1.00 22.68 175 LEU B N 1
ATOM 3135 C CA . LEU B 1 175 ? 24.327 21.808 27.482 1.00 20.94 175 LEU B CA 1
ATOM 3136 C C . LEU B 1 175 ? 25.733 22.008 26.932 1.00 19.73 175 LEU B C 1
ATOM 3137 O O . LEU B 1 175 ? 26.320 21.096 26.351 1.00 19.40 175 LEU B O 1
ATOM 3142 N N . ALA B 1 176 ? 26.268 23.208 27.127 1.00 18.63 176 ALA B N 1
ATOM 3143 C CA . ALA B 1 176 ? 27.615 23.535 26.676 1.00 17.16 176 ALA B CA 1
ATOM 3144 C C . ALA B 1 176 ? 28.591 23.261 27.814 1.00 16.50 176 ALA B C 1
ATOM 3145 O O . ALA B 1 176 ? 28.178 23.119 28.964 1.00 15.34 176 ALA B O 1
ATOM 3147 N N . GLU B 1 177 ? 29.879 23.177 27.483 1.00 15.74 177 GLU B N 1
ATOM 3148 C CA . GLU B 1 177 ? 30.925 22.939 28.477 1.00 15.18 177 GLU B CA 1
ATOM 3149 C C . GLU B 1 177 ? 31.939 24.067 28.413 1.00 13.85 177 GLU B C 1
ATOM 3150 O O . GLU B 1 177 ? 32.064 24.739 27.394 1.00 13.98 177 GLU B O 1
ATOM 3156 N N . GLY B 1 178 ? 32.686 24.249 29.495 1.00 12.66 178 GLY B N 1
ATOM 3157 C CA . GLY B 1 178 ? 33.688 25.294 29.511 1.00 11.57 178 GLY B CA 1
ATOM 3158 C C . GLY B 1 178 ? 34.641 25.167 30.678 1.00 10.66 178 GLY B C 1
ATOM 3159 O O . GLY B 1 178 ? 34.354 24.475 31.654 1.00 10.30 178 GLY B O 1
ATOM 3160 N N . VAL B 1 179 ? 35.784 25.836 30.568 1.00 10.24 179 VAL B N 1
ATOM 3161 C CA . VAL B 1 179 ? 36.792 25.822 31.615 1.00 9.69 179 VAL B CA 1
ATOM 3162 C C . VAL B 1 179 ? 36.529 26.975 32.580 1.00 9.33 179 VAL B C 1
ATOM 3163 O O . VAL B 1 179 ? 36.373 28.125 32.172 1.00 8.88 179 VAL B O 1
ATOM 3167 N N . TYR B 1 180 ? 36.480 26.644 33.864 1.00 8.67 180 TYR B N 1
ATOM 3168 C CA . TYR B 1 180 ? 36.219 27.615 34.920 1.00 8.77 180 TYR B CA 1
ATOM 3169 C C . TYR B 1 180 ? 37.506 28.122 35.567 1.00 8.42 180 TYR B C 1
ATOM 3170 O O . TYR B 1 180 ? 38.332 27.332 36.021 1.00 8.83 180 TYR B O 1
ATOM 3179 N N . ALA B 1 181 ? 37.673 29.438 35.615 1.00 7.75 181 ALA B N 1
ATOM 3180 C CA . ALA B 1 181 ? 38.853 30.019 36.244 1.00 7.58 181 ALA B CA 1
ATOM 3181 C C . ALA B 1 181 ? 38.460 30.460 37.654 1.00 7.52 181 ALA B C 1
ATOM 3182 O O . ALA B 1 181 ? 37.554 31.279 37.829 1.00 7.87 181 ALA B O 1
ATOM 3184 N N . GLY B 1 182 ? 39.121 29.894 38.660 1.00 7.40 182 GLY B N 1
ATOM 3185 C CA . GLY B 1 182 ? 38.826 30.257 40.035 1.00 7.08 182 GLY B CA 1
ATOM 3186 C C . GLY B 1 182 ? 39.814 31.282 40.563 1.00 7.57 182 GLY B C 1
ATOM 3187 O O . GLY B 1 182 ? 41.018 31.024 40.610 1.00 7.19 182 GLY B O 1
ATOM 3188 N N . LEU B 1 183 ? 39.306 32.449 40.950 1.00 7.31 183 LEU B N 1
ATOM 3189 C CA . LEU B 1 183 ? 40.140 33.527 41.471 1.00 7.31 183 LEU B CA 1
ATOM 3190 C C . LEU B 1 183 ? 39.830 33.801 42.941 1.00 7.59 183 LEU B C 1
ATOM 3191 O O . LEU B 1 183 ? 38.810 33.356 43.459 1.00 7.37 183 LEU B O 1
ATOM 3196 N N . PRO B 1 184 ? 40.712 34.544 43.630 1.00 8.00 184 PRO B N 1
ATOM 3197 C CA . PRO B 1 184 ? 40.522 34.869 45.047 1.00 8.20 184 PRO B CA 1
ATOM 3198 C C . PRO B 1 184 ? 39.304 35.739 45.355 1.00 8.13 184 PRO B C 1
ATOM 3199 O O . PRO B 1 184 ? 38.556 35.457 46.294 1.00 7.62 184 PRO B O 1
ATOM 3203 N N . GLY B 1 185 ? 39.106 36.795 44.567 1.00 8.15 185 GLY B N 1
ATOM 3204 C CA . GLY B 1 185 ? 37.999 37.701 44.831 1.00 7.96 185 GLY B CA 1
ATOM 3205 C C . GLY B 1 185 ? 38.377 38.544 46.040 1.00 7.70 185 GLY B C 1
ATOM 3206 O O . GLY B 1 185 ? 39.505 38.437 46.511 1.00 7.56 185 GLY B O 1
ATOM 3207 N N . PRO B 1 186 ? 37.463 39.359 46.594 1.00 7.37 186 PRO B N 1
ATOM 3208 C CA . PRO B 1 186 ? 36.077 39.547 46.161 1.00 7.00 186 PRO B CA 1
ATOM 3209 C C . PRO B 1 186 ? 35.871 40.633 45.105 1.00 7.21 186 PRO B C 1
ATOM 3210 O O . PRO B 1 186 ? 34.759 40.822 44.621 1.00 6.79 186 PRO B O 1
ATOM 3214 N N . HIS B 1 187 ? 36.921 41.370 44.759 1.00 6.84 187 HIS B N 1
ATOM 3215 C CA . HIS B 1 187 ? 36.756 42.386 43.727 1.00 6.49 187 HIS B CA 1
ATOM 3216 C C . HIS B 1 187 ? 36.542 41.667 42.397 1.00 6.58 187 HIS B C 1
ATOM 3217 O O . HIS B 1 187 ? 37.084 40.584 42.188 1.00 6.38 187 HIS B O 1
ATOM 3224 N N . TYR B 1 188 ? 35.738 42.251 41.514 1.00 6.45 188 TYR B N 1
ATOM 3225 C CA . TYR B 1 188 ? 35.519 41.659 40.196 1.00 6.77 188 TYR B CA 1
ATOM 3226 C C . TYR B 1 188 ? 36.775 41.917 39.367 1.00 7.07 188 TYR B C 1
ATOM 3227 O O . TYR B 1 188 ? 37.630 42.712 39.757 1.00 7.38 188 TYR B O 1
ATOM 3236 N N . GLU B 1 189 ? 36.884 41.261 38.218 1.00 6.73 189 GLU B N 1
ATOM 3237 C CA . GLU B 1 189 ? 38.064 41.410 37.369 1.00 7.09 189 GLU B CA 1
ATOM 3238 C C . GLU B 1 189 ? 38.106 42.692 36.541 1.00 7.23 189 GLU B C 1
ATOM 3239 O O . GLU B 1 189 ? 37.071 43.291 36.245 1.00 8.24 189 GLU B O 1
ATOM 3245 N N . THR B 1 190 ? 39.311 43.112 36.170 1.00 7.56 190 THR B N 1
ATOM 3246 C CA . THR B 1 190 ? 39.455 44.283 35.315 1.00 7.26 190 THR B CA 1
ATOM 3247 C C . THR B 1 190 ? 39.350 43.716 33.906 1.00 7.62 190 THR B C 1
ATOM 3248 O O . THR B 1 190 ? 39.551 42.515 33.692 1.00 8.05 190 THR B O 1
ATOM 3252 N N . PRO B 1 191 ? 39.009 44.559 32.927 1.00 7.63 191 PRO B N 1
ATOM 3253 C CA . PRO B 1 191 ? 38.903 44.059 31.553 1.00 7.99 191 PRO B CA 1
ATOM 3254 C C . PRO B 1 191 ? 40.210 43.404 31.093 1.00 8.02 191 PRO B C 1
ATOM 3255 O O . PRO B 1 191 ? 40.195 42.381 30.397 1.00 8.67 191 PRO B O 1
ATOM 3259 N N . ALA B 1 192 ? 41.340 43.986 31.488 1.00 7.47 192 ALA B N 1
ATOM 3260 C CA . ALA B 1 192 ? 42.639 43.435 31.117 1.00 7.76 192 ALA B CA 1
ATOM 3261 C C . ALA B 1 192 ? 42.811 42.037 31.710 1.00 7.50 192 ALA B C 1
ATOM 3262 O O . ALA B 1 192 ? 43.370 41.146 31.072 1.00 7.61 192 ALA B O 1
ATOM 3264 N N . GLU B 1 193 ? 42.331 41.844 32.935 1.00 7.68 193 GLU B N 1
ATOM 3265 C CA . GLU B 1 193 ? 42.441 40.537 33.573 1.00 7.54 193 GLU B CA 1
ATOM 3266 C C . GLU B 1 193 ? 41.580 39.526 32.833 1.00 7.46 193 GLU B C 1
ATOM 3267 O O . GLU B 1 193 ? 41.961 38.367 32.686 1.00 6.75 193 GLU B O 1
ATOM 3273 N N . ILE B 1 194 ? 40.425 39.971 32.346 1.00 7.73 194 ILE B N 1
ATOM 3274 C CA . ILE B 1 194 ? 39.548 39.080 31.603 1.00 8.96 194 ILE B CA 1
ATOM 3275 C C . ILE B 1 194 ? 40.219 38.680 30.288 1.00 9.68 194 ILE B C 1
ATOM 3276 O O . ILE B 1 194 ? 40.133 37.524 29.870 1.00 9.56 194 ILE B O 1
ATOM 3281 N N . ARG B 1 195 ? 40.887 39.625 29.632 1.00 9.50 195 ARG B N 1
ATOM 3282 C CA . ARG B 1 195 ? 41.573 39.293 28.386 1.00 10.02 195 ARG B CA 1
ATOM 3283 C C . ARG B 1 195 ? 42.659 38.269 28.699 1.00 9.58 195 ARG B C 1
ATOM 3284 O O . ARG B 1 195 ? 42.890 37.330 27.934 1.00 9.98 195 ARG B O 1
ATOM 3292 N N . MET B 1 196 ? 43.328 38.455 29.832 1.00 9.32 196 MET B N 1
ATOM 3293 C CA . MET B 1 196 ? 44.360 37.519 30.259 1.00 9.44 196 MET B CA 1
ATOM 3294 C C . MET B 1 196 ? 43.748 36.125 30.462 1.00 9.83 196 MET B C 1
ATOM 3295 O O . MET B 1 196 ? 44.293 35.124 29.990 1.00 9.43 196 MET B O 1
ATOM 3300 N N . LEU B 1 197 ? 42.618 36.058 31.161 1.00 9.99 197 LEU B N 1
ATOM 3301 C CA . LEU B 1 197 ? 41.975 34.770 31.413 1.00 10.18 197 LEU B CA 1
ATOM 3302 C C . LEU B 1 197 ? 41.604 34.059 30.115 1.00 10.62 197 LEU B C 1
ATOM 3303 O O . LEU B 1 197 ? 41.689 32.834 30.027 1.00 10.18 197 LEU B O 1
ATOM 3308 N N . GLN B 1 198 ? 41.190 34.823 29.108 1.00 10.96 198 GLN B N 1
ATOM 3309 C CA . GLN B 1 198 ? 40.839 34.228 27.823 1.00 11.93 198 GLN B CA 1
ATOM 3310 C C . GLN B 1 198 ? 42.077 33.572 27.222 1.00 11.66 198 GLN B C 1
ATOM 3311 O O . GLN B 1 198 ? 42.015 32.459 26.700 1.00 12.01 198 GLN B O 1
ATOM 3317 N N . THR B 1 199 ? 43.206 34.267 27.311 1.00 11.70 199 THR B N 1
ATOM 3318 C CA . THR B 1 199 ? 44.465 33.751 26.792 1.00 12.06 199 THR B CA 1
ATOM 3319 C C . THR B 1 199 ? 44.853 32.473 27.531 1.00 12.27 199 THR B C 1
ATOM 3320 O O . THR B 1 199 ? 45.401 31.541 26.932 1.00 12.64 199 THR B O 1
ATOM 3324 N N . LEU B 1 200 ? 44.555 32.429 28.829 1.00 11.78 200 LEU B N 1
ATOM 3325 C CA . LEU B 1 200 ? 44.873 31.269 29.661 1.00 11.89 200 LEU B CA 1
ATOM 3326 C C . LEU B 1 200 ? 43.949 30.079 29.396 1.00 11.55 200 LEU B C 1
ATOM 3327 O O . LEU B 1 200 ? 44.184 28.984 29.911 1.00 11.72 200 LEU B O 1
ATOM 3332 N N . GLY B 1 201 ? 42.895 30.302 28.611 1.00 10.68 201 GLY B N 1
ATOM 3333 C CA . GLY B 1 201 ? 41.968 29.228 28.281 1.00 10.64 201 GLY B CA 1
ATOM 3334 C C . GLY B 1 201 ? 40.666 29.182 29.063 1.00 10.79 201 GLY B C 1
ATOM 3335 O O . GLY B 1 201 ? 39.920 28.205 28.973 1.00 10.76 201 GLY B O 1
ATOM 3336 N N . ALA B 1 202 ? 40.382 30.232 29.826 1.00 10.10 202 ALA B N 1
ATOM 3337 C CA . ALA B 1 202 ? 39.163 30.283 30.626 1.00 10.50 202 ALA B CA 1
ATOM 3338 C C . ALA B 1 202 ? 37.929 30.676 29.816 1.00 10.30 202 ALA B C 1
ATOM 3339 O O . ALA B 1 202 ? 37.992 31.566 28.964 1.00 10.46 202 ALA B O 1
ATOM 3341 N N . ASP B 1 203 ? 36.813 30.008 30.099 1.00 10.07 203 ASP B N 1
ATOM 3342 C CA . ASP B 1 203 ? 35.540 30.283 29.437 1.00 9.99 203 ASP B CA 1
ATOM 3343 C C . ASP B 1 203 ? 34.591 30.920 30.450 1.00 9.47 203 ASP B C 1
ATOM 3344 O O . ASP B 1 203 ? 33.650 31.627 30.086 1.00 9.99 203 ASP B O 1
ATOM 3349 N N . LEU B 1 204 ? 34.856 30.650 31.725 1.00 9.03 204 LEU B N 1
ATOM 3350 C CA . LEU B 1 204 ? 34.048 31.146 32.836 1.00 8.40 204 LEU B CA 1
ATOM 3351 C C . LEU B 1 204 ? 34.985 31.653 33.924 1.00 8.72 204 LEU B C 1
ATOM 3352 O O . LEU B 1 204 ? 36.123 31.195 34.022 1.00 7.50 204 LEU B O 1
ATOM 3357 N N . VAL B 1 205 ? 34.510 32.589 34.741 1.00 8.41 205 VAL B N 1
ATOM 3358 C CA . VAL B 1 205 ? 35.323 33.115 35.832 1.00 7.93 205 VAL B CA 1
ATOM 3359 C C . VAL B 1 205 ? 34.477 33.259 37.096 1.00 8.36 205 VAL B C 1
ATOM 3360 O O . VAL B 1 205 ? 33.341 33.736 37.045 1.00 7.95 205 VAL B O 1
ATOM 3364 N N . GLY B 1 206 ? 35.040 32.833 38.225 1.00 7.05 206 GLY B N 1
ATOM 3365 C CA . GLY B 1 206 ? 34.336 32.910 39.491 1.00 7.50 206 GLY B CA 1
ATOM 3366 C C . GLY B 1 206 ? 35.299 32.978 40.661 1.00 6.82 206 GLY B C 1
ATOM 3367 O O . GLY B 1 206 ? 36.514 32.978 40.468 1.00 6.18 206 GLY B O 1
ATOM 3368 N N . MET B 1 207 ? 34.758 33.014 41.876 1.00 6.63 207 MET B N 1
ATOM 3369 C CA . MET B 1 207 ? 35.579 33.120 43.080 1.00 6.86 207 MET B CA 1
ATOM 3370 C C . MET B 1 207 ? 35.331 31.999 44.078 1.00 6.97 207 MET B C 1
ATOM 3371 O O . MET B 1 207 ? 35.395 32.219 45.285 1.00 7.54 207 MET B O 1
ATOM 3376 N N . SER B 1 208 ? 35.053 30.800 43.583 1.00 7.38 208 SER B N 1
ATOM 3377 C CA . SER B 1 208 ? 34.787 29.669 44.466 1.00 7.44 208 SER B CA 1
ATOM 3378 C C . SER B 1 208 ? 35.088 28.389 43.713 1.00 7.64 208 SER B C 1
ATOM 3379 O O . SER B 1 208 ? 35.890 28.380 42.780 1.00 7.51 208 SER B O 1
ATOM 3382 N N . THR B 1 209 ? 34.459 27.313 44.173 1.00 7.11 209 THR B N 1
ATOM 3383 C CA . THR B 1 209 ? 34.509 26.003 43.533 1.00 7.54 209 THR B CA 1
ATOM 3384 C C . THR B 1 209 ? 35.787 25.175 43.389 1.00 7.83 209 THR B C 1
ATOM 3385 O O . THR B 1 209 ? 35.776 23.983 43.687 1.00 7.90 209 THR B O 1
ATOM 3389 N N . VAL B 1 210 ? 36.874 25.777 42.922 1.00 7.80 210 VAL B N 1
ATOM 3390 C CA . VAL B 1 210 ? 38.100 25.008 42.705 1.00 7.77 210 VAL B CA 1
ATOM 3391 C C . VAL B 1 210 ? 38.610 24.214 43.904 1.00 7.86 210 VAL B C 1
ATOM 3392 O O . VAL B 1 210 ? 38.977 23.047 43.762 1.00 8.40 210 VAL B O 1
ATOM 3396 N N . HIS B 1 211 ? 38.622 24.822 45.084 1.00 7.13 211 HIS B N 1
ATOM 3397 C CA . HIS B 1 211 ? 39.111 24.117 46.261 1.00 6.86 211 HIS B CA 1
ATOM 3398 C C . HIS B 1 211 ? 38.162 23.007 46.673 1.00 6.95 211 HIS B C 1
ATOM 3399 O O . HIS B 1 211 ? 38.595 21.946 47.123 1.00 6.72 211 HIS B O 1
ATOM 3406 N N . GLU B 1 212 ? 36.867 23.247 46.505 1.00 6.64 212 GLU B N 1
ATOM 3407 C CA . GLU B 1 212 ? 35.878 22.242 46.854 1.00 7.33 212 GLU B CA 1
ATOM 3408 C C . GLU B 1 212 ? 36.044 21.041 45.929 1.00 7.27 212 GLU B C 1
ATOM 3409 O O . GLU B 1 212 ? 35.948 19.891 46.365 1.00 7.86 212 GLU B O 1
ATOM 3415 N N . THR B 1 213 ? 36.318 21.307 44.655 1.00 7.36 213 THR B N 1
ATOM 3416 C CA . THR B 1 213 ? 36.522 20.229 43.695 1.00 7.49 213 THR B CA 1
ATOM 3417 C C . THR B 1 213 ? 37.747 19.413 44.087 1.00 7.46 213 THR B C 1
ATOM 3418 O O . THR B 1 213 ? 37.706 18.188 44.093 1.00 7.81 213 THR B O 1
ATOM 3422 N N . ILE B 1 214 ? 38.838 20.096 44.421 1.00 7.42 214 ILE B N 1
ATOM 3423 C CA . ILE B 1 214 ? 40.064 19.414 44.824 1.00 6.63 214 ILE B CA 1
ATOM 3424 C C . ILE B 1 214 ? 39.826 18.548 46.061 1.00 7.15 214 ILE B C 1
ATOM 3425 O O . ILE B 1 214 ? 40.244 17.389 46.104 1.00 6.91 214 ILE B O 1
ATOM 3430 N N . ALA B 1 215 ? 39.150 19.108 47.061 1.00 7.04 215 ALA B N 1
ATOM 3431 C CA . ALA B 1 215 ? 38.858 18.376 48.293 1.00 7.42 215 ALA B CA 1
ATOM 3432 C C . ALA B 1 215 ? 37.979 17.161 47.991 1.00 7.68 215 ALA B C 1
ATOM 3433 O O . ALA B 1 215 ? 38.210 16.068 48.518 1.00 7.58 215 ALA B O 1
ATOM 3435 N N . ALA B 1 216 ? 36.980 17.351 47.134 1.00 7.92 216 ALA B N 1
ATOM 3436 C CA . ALA B 1 216 ? 36.090 16.256 46.761 1.00 8.79 216 ALA B CA 1
ATOM 3437 C C . ALA B 1 216 ? 36.896 15.123 46.128 1.00 9.36 216 ALA B C 1
ATOM 3438 O O . ALA B 1 216 ? 36.700 13.956 46.456 1.00 9.21 216 ALA B O 1
ATOM 3440 N N . ARG B 1 217 ? 37.800 15.473 45.216 1.00 10.45 217 ARG B N 1
ATOM 3441 C CA . ARG B 1 217 ? 38.626 14.471 44.546 1.00 11.05 217 ARG B CA 1
ATOM 3442 C C . ARG B 1 217 ? 39.527 13.749 45.547 1.00 11.14 217 ARG B C 1
ATOM 3443 O O . ARG B 1 217 ? 39.681 12.527 45.492 1.00 11.10 217 ARG B O 1
ATOM 3451 N N . ALA B 1 218 ? 40.123 14.505 46.463 1.00 10.45 218 ALA B N 1
ATOM 3452 C CA . ALA B 1 218 ? 41.009 13.913 47.462 1.00 10.67 218 ALA B CA 1
ATOM 3453 C C . ALA B 1 218 ? 40.238 12.965 48.374 1.00 10.91 218 ALA B C 1
ATOM 3454 O O . ALA B 1 218 ? 40.806 12.010 48.914 1.00 10.89 218 ALA B O 1
ATOM 3456 N N . ALA B 1 219 ? 38.941 13.228 48.528 1.00 10.89 219 ALA B N 1
ATOM 3457 C CA . ALA B 1 219 ? 38.073 12.418 49.377 1.00 11.65 219 ALA B CA 1
ATOM 3458 C C . ALA B 1 219 ? 37.383 11.277 48.629 1.00 11.77 219 ALA B C 1
ATOM 3459 O O . ALA B 1 219 ? 36.544 10.571 49.197 1.00 12.28 219 ALA B O 1
ATOM 3461 N N . GLY B 1 220 ? 37.715 11.114 47.353 1.00 11.99 220 GLY B N 1
ATOM 3462 C CA . GLY B 1 220 ? 37.137 10.032 46.571 1.00 12.27 220 GLY B CA 1
ATOM 3463 C C . GLY B 1 220 ? 35.740 10.213 46.007 1.00 12.46 220 GLY B C 1
ATOM 3464 O O . GLY B 1 220 ? 35.050 9.228 45.724 1.00 12.91 220 GLY B O 1
ATOM 3465 N N . ALA B 1 221 ? 35.305 11.456 45.842 1.00 11.79 221 ALA B N 1
ATOM 3466 C CA . ALA B 1 221 ? 33.982 11.708 45.282 1.00 11.62 221 ALA B CA 1
ATOM 3467 C C . ALA B 1 221 ? 34.117 12.265 43.874 1.00 11.75 221 ALA B C 1
ATOM 3468 O O . ALA B 1 221 ? 35.093 12.952 43.563 1.00 11.64 221 ALA B O 1
ATOM 3470 N N . GLU B 1 222 ? 33.144 11.956 43.023 1.00 11.49 222 GLU B N 1
ATOM 3471 C CA . GLU B 1 222 ? 33.135 12.471 41.661 1.00 12.57 222 GLU B CA 1
ATOM 3472 C C . GLU B 1 222 ? 32.502 13.851 41.758 1.00 12.07 222 GLU B C 1
ATOM 3473 O O . GLU B 1 222 ? 31.752 14.129 42.697 1.00 12.56 222 GLU B O 1
ATOM 3479 N N . VAL B 1 223 ? 32.788 14.703 40.784 1.00 11.14 223 VAL B N 1
ATOM 3480 C CA . VAL B 1 223 ? 32.253 16.055 40.791 1.0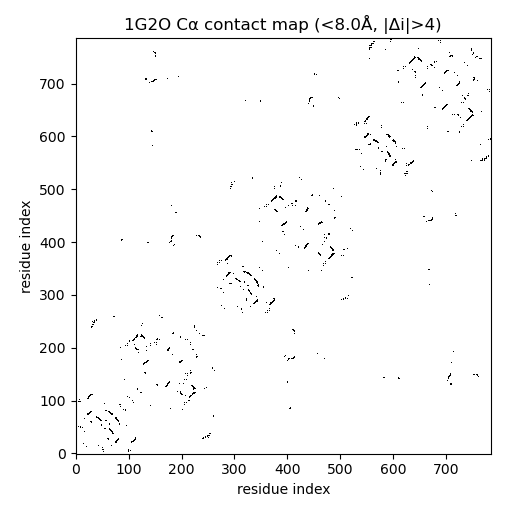0 10.21 223 VAL B CA 1
ATOM 3481 C C . VAL B 1 223 ? 31.592 16.455 39.476 1.00 9.82 223 VAL B C 1
ATOM 3482 O O . VAL B 1 223 ? 32.114 16.175 38.397 1.00 9.56 223 VAL B O 1
ATOM 3486 N N . LEU B 1 224 ? 30.432 17.097 39.583 1.00 9.70 224 LEU B N 1
ATOM 3487 C CA . LEU B 1 224 ? 29.721 17.623 38.421 1.00 9.83 224 LEU B CA 1
ATOM 3488 C C . LEU B 1 224 ? 29.667 19.112 38.719 1.00 9.76 224 LEU B C 1
ATOM 3489 O O . LEU B 1 224 ? 29.104 19.522 39.735 1.00 10.26 224 LEU B O 1
ATOM 3494 N N . GLY B 1 225 ? 30.273 19.914 37.854 1.00 9.27 225 GLY B N 1
ATOM 3495 C CA . GLY B 1 225 ? 30.277 21.347 38.074 1.00 9.15 225 GLY B CA 1
ATOM 3496 C C . GLY B 1 225 ? 29.348 22.062 37.122 1.00 8.76 225 GLY B C 1
ATOM 3497 O O . GLY B 1 225 ? 29.396 21.837 35.916 1.00 8.65 225 GLY B O 1
ATOM 3498 N N . VAL B 1 226 ? 28.496 22.926 37.657 1.00 7.84 226 VAL B N 1
ATOM 3499 C CA . VAL B 1 226 ? 27.577 23.665 36.810 1.00 8.60 226 VAL B CA 1
ATOM 3500 C C . VAL B 1 226 ? 27.636 25.150 37.108 1.00 8.63 226 VAL B C 1
ATOM 3501 O O . VAL B 1 226 ? 27.326 25.580 38.217 1.00 7.95 226 VAL B O 1
ATOM 3505 N N . SER B 1 227 ? 28.050 25.929 36.118 1.00 9.12 227 SER B N 1
ATOM 3506 C CA . SER B 1 227 ? 28.106 27.375 36.269 1.00 9.72 227 SER B CA 1
ATOM 3507 C C . SER B 1 227 ? 26.916 27.981 35.553 1.00 10.23 227 SER B C 1
ATOM 3508 O O . SER B 1 227 ? 26.538 27.533 34.468 1.00 10.92 227 SER B O 1
ATOM 3511 N N . LEU B 1 228 ? 26.307 28.979 36.176 1.00 9.84 228 LEU B N 1
ATOM 3512 C CA . LEU B 1 228 ? 25.216 29.697 35.543 1.00 9.85 228 LEU B CA 1
ATOM 3513 C C . LEU B 1 228 ? 25.866 31.014 35.140 1.00 9.81 228 LEU B C 1
ATOM 3514 O O . LEU B 1 228 ? 26.423 31.711 35.989 1.00 9.29 228 LEU B O 1
ATOM 3519 N N . VAL B 1 229 ? 25.836 31.344 33.852 1.00 9.51 229 VAL B N 1
ATOM 3520 C CA . VAL B 1 229 ? 26.425 32.603 33.408 1.00 9.62 229 VAL B CA 1
ATOM 3521 C C . VAL B 1 229 ? 25.477 33.699 33.870 1.00 10.41 229 VAL B C 1
ATOM 3522 O O . VAL B 1 229 ? 24.426 33.925 33.263 1.00 10.83 229 VAL B O 1
ATOM 3526 N N . THR B 1 230 ? 25.855 34.367 34.955 1.00 9.83 230 THR B N 1
ATOM 3527 C CA . THR B 1 230 ? 25.035 35.419 35.538 1.00 9.80 230 THR B CA 1
ATOM 3528 C C . THR B 1 230 ? 25.346 36.803 34.990 1.00 9.51 230 THR B C 1
ATOM 3529 O O . THR B 1 230 ? 24.617 37.760 35.251 1.00 10.12 230 THR B O 1
ATOM 3533 N N . ASN B 1 231 ? 26.428 36.896 34.228 1.00 9.68 231 ASN B N 1
ATOM 3534 C CA . ASN B 1 231 ? 26.863 38.160 33.651 1.00 9.83 231 ASN B CA 1
ATOM 3535 C C . ASN B 1 231 ? 27.984 37.874 32.671 1.00 10.14 231 ASN B C 1
ATOM 3536 O O . ASN B 1 231 ? 28.645 36.845 32.765 1.00 10.11 231 ASN B O 1
ATOM 3541 N N . LEU B 1 232 ? 28.193 38.773 31.717 1.00 10.55 232 LEU B N 1
ATOM 3542 C CA . LEU B 1 232 ? 29.297 38.585 30.796 1.00 10.89 232 LEU B CA 1
ATOM 3543 C C . LEU B 1 232 ? 30.494 39.153 31.555 1.00 10.47 232 LEU B C 1
ATOM 3544 O O . LEU B 1 232 ? 30.341 40.091 32.343 1.00 10.04 232 LEU B O 1
ATOM 3549 N N . ALA B 1 233 ? 31.668 38.564 31.348 1.00 10.49 233 ALA B N 1
ATOM 3550 C CA . ALA B 1 233 ? 32.884 38.994 32.039 1.00 11.14 233 ALA B CA 1
ATOM 3551 C C . ALA B 1 233 ? 33.179 40.484 31.864 1.00 11.12 233 ALA B C 1
ATOM 3552 O O . ALA B 1 233 ? 32.824 41.086 30.850 1.00 11.53 233 ALA B O 1
ATOM 3554 N N . ALA B 1 234 ? 33.829 41.073 32.865 1.00 11.09 234 ALA B N 1
ATOM 3555 C CA . ALA B 1 234 ? 34.159 42.497 32.843 1.00 11.98 234 ALA B CA 1
ATOM 3556 C C . ALA B 1 234 ? 34.822 42.920 31.538 1.00 12.88 234 ALA B C 1
ATOM 3557 O O . ALA B 1 234 ? 35.710 42.237 31.030 1.00 12.51 234 ALA B O 1
ATOM 3559 N N . GLY B 1 235 ? 34.380 44.048 30.996 1.00 14.00 235 GLY B N 1
ATOM 3560 C CA . GLY B 1 235 ? 34.965 44.544 29.764 1.00 16.14 235 GLY B CA 1
ATOM 3561 C C . GLY B 1 235 ? 34.303 44.072 28.484 1.00 18.10 235 GLY B C 1
ATOM 3562 O O . GLY B 1 235 ? 34.504 44.671 27.425 1.00 18.31 235 GLY B O 1
ATOM 3563 N N . ILE B 1 236 ? 33.513 43.008 28.562 1.00 19.01 236 ILE B N 1
ATOM 3564 C CA . ILE B 1 236 ? 32.852 42.500 27.364 1.00 21.00 236 ILE B CA 1
ATOM 3565 C C . ILE B 1 236 ? 31.724 43.428 26.913 1.00 21.60 236 ILE B C 1
ATOM 3566 O O . ILE B 1 236 ? 31.604 43.730 25.725 1.00 22.68 236 ILE B O 1
ATOM 3571 N N . THR B 1 237 ? 30.897 43.879 27.851 1.00 22.57 237 THR B N 1
ATOM 3572 C CA . THR B 1 237 ? 29.794 44.779 27.512 1.00 22.95 237 THR B CA 1
ATOM 3573 C C . THR B 1 237 ? 30.157 46.219 27.842 1.00 23.26 237 THR B C 1
ATOM 3574 O O . THR B 1 237 ? 29.633 47.156 27.236 1.00 23.75 237 THR B O 1
ATOM 3578 N N . GLY B 1 238 ? 31.056 46.389 28.806 1.00 22.83 238 GLY B N 1
ATOM 3579 C CA . GLY B 1 238 ? 31.465 47.723 29.203 1.00 22.65 238 GLY B CA 1
ATOM 3580 C C . GLY B 1 238 ? 30.645 48.213 30.381 1.00 22.12 238 GLY B C 1
ATOM 3581 O O . GLY B 1 238 ? 30.958 49.239 30.988 1.00 22.59 238 GLY B O 1
ATOM 3582 N N . GLU B 1 239 ? 29.584 47.475 30.699 1.00 21.40 239 GLU B N 1
ATOM 3583 C CA . GLU B 1 239 ? 28.716 47.820 31.817 1.00 19.80 239 GLU B CA 1
ATOM 3584 C C . GLU B 1 239 ? 29.313 47.243 33.099 1.00 18.99 239 GLU B C 1
ATOM 3585 O O . GLU B 1 239 ? 29.848 46.135 33.099 1.00 19.32 239 GLU B O 1
ATOM 3591 N N . PRO B 1 240 ? 29.235 47.992 34.208 1.00 17.61 240 PRO B N 1
ATOM 3592 C CA . PRO B 1 240 ? 29.784 47.514 35.478 1.00 16.36 240 PRO B CA 1
ATOM 3593 C C . PRO B 1 240 ? 29.068 46.286 36.018 1.00 15.51 240 PRO B C 1
ATOM 3594 O O . PRO B 1 240 ? 27.864 46.111 35.813 1.00 15.25 240 PRO B O 1
ATOM 3598 N N . LEU B 1 241 ? 29.815 45.438 36.715 1.00 13.81 241 LEU B N 1
ATOM 3599 C CA . LEU B 1 241 ? 29.244 44.236 37.300 1.00 12.93 241 LEU B CA 1
ATOM 3600 C C . LEU B 1 241 ? 28.677 44.569 38.672 1.00 12.48 241 LEU B C 1
ATOM 3601 O O . LEU B 1 241 ? 29.152 45.481 39.343 1.00 11.40 241 LEU B O 1
ATOM 3606 N N . SER B 1 242 ? 27.656 43.822 39.080 1.00 12.39 242 SER B N 1
ATOM 3607 C CA . SER B 1 242 ? 27.005 44.034 40.364 1.00 11.76 242 SER B CA 1
ATOM 3608 C C . SER B 1 242 ? 26.484 42.705 40.902 1.00 10.75 242 SER B C 1
ATOM 3609 O O . SER B 1 242 ? 25.825 41.959 40.179 1.00 10.49 242 SER B O 1
ATOM 3612 N N . HIS B 1 243 ? 26.773 42.412 42.166 1.00 9.58 243 HIS B N 1
ATOM 3613 C CA . HIS B 1 243 ? 26.323 41.163 42.764 1.00 9.59 243 HIS B CA 1
ATOM 3614 C C . HIS B 1 243 ? 24.795 41.086 42.813 1.00 9.29 243 HIS B C 1
ATOM 3615 O O . HIS B 1 243 ? 24.222 40.013 42.647 1.00 8.94 243 HIS B O 1
ATOM 3622 N N . ALA B 1 244 ? 24.135 42.221 43.036 1.00 9.08 244 ALA B N 1
ATOM 3623 C CA . ALA B 1 244 ? 22.675 42.227 43.075 1.00 9.29 244 ALA B CA 1
ATOM 3624 C C . ALA B 1 244 ? 22.142 41.805 41.709 1.00 9.55 244 ALA B C 1
ATOM 3625 O O . ALA B 1 244 ? 21.143 41.094 41.618 1.00 9.52 244 ALA B O 1
ATOM 3627 N N . GLU B 1 245 ? 22.811 42.244 40.645 1.00 9.70 245 GLU B N 1
ATOM 3628 C CA . GLU B 1 245 ? 22.393 41.882 39.294 1.00 10.74 245 GLU B CA 1
ATOM 3629 C C . GLU B 1 245 ? 22.678 40.406 39.049 1.00 10.37 245 GLU B C 1
ATOM 3630 O O . GLU B 1 245 ? 21.941 39.733 38.328 1.00 9.84 245 GLU B O 1
ATOM 3636 N N . VAL B 1 246 ? 23.758 39.909 39.646 1.00 9.70 246 VAL B N 1
ATOM 3637 C CA . VAL B 1 246 ? 24.106 38.498 39.518 1.00 9.10 246 VAL B CA 1
ATOM 3638 C C . VAL B 1 246 ? 22.971 37.666 40.117 1.00 8.88 246 VAL B C 1
ATOM 3639 O O . VAL B 1 246 ? 22.533 36.677 39.529 1.00 7.95 246 VAL B O 1
ATOM 3643 N N . LEU B 1 247 ? 22.486 38.079 41.283 1.00 8.95 247 LEU B N 1
ATOM 3644 C CA . LEU B 1 247 ? 21.397 37.359 41.934 1.00 9.05 247 LEU B CA 1
ATOM 3645 C C . LEU B 1 247 ? 20.115 37.461 41.110 1.00 9.57 247 LEU B C 1
ATOM 3646 O O . LEU B 1 247 ? 19.344 36.500 41.018 1.00 10.11 247 LEU B O 1
ATOM 3651 N N . ALA B 1 248 ? 19.887 38.621 40.503 1.00 9.50 248 ALA B N 1
ATOM 3652 C CA . ALA B 1 248 ? 18.694 38.813 39.685 1.00 9.59 248 ALA B CA 1
ATOM 3653 C C . ALA B 1 248 ? 18.749 37.909 38.452 1.00 9.93 248 ALA B C 1
ATOM 3654 O O . ALA B 1 248 ? 17.746 37.300 38.073 1.00 9.42 248 ALA B O 1
ATOM 3656 N N . ALA B 1 249 ? 19.920 37.821 37.828 1.00 10.17 249 ALA B N 1
ATOM 3657 C CA . ALA B 1 249 ? 20.086 36.977 36.649 1.00 10.53 249 ALA B CA 1
ATOM 3658 C C . ALA B 1 249 ? 19.848 35.524 37.037 1.00 10.59 249 ALA B C 1
ATOM 3659 O O . ALA B 1 249 ? 19.237 34.762 36.286 1.00 10.77 249 ALA B O 1
ATOM 3661 N N . GLY B 1 250 ? 20.340 35.147 38.215 1.00 10.37 250 GLY B N 1
ATOM 3662 C CA . GLY B 1 250 ? 20.156 33.790 38.690 1.00 10.06 250 GLY B CA 1
ATOM 3663 C C . GLY B 1 250 ? 18.682 33.500 38.877 1.00 10.34 250 GLY B C 1
ATOM 3664 O O . GLY B 1 250 ? 18.195 32.428 38.508 1.00 11.22 250 GLY B O 1
ATOM 3665 N N . ALA B 1 251 ? 17.963 34.461 39.447 1.00 10.14 251 ALA B N 1
ATOM 3666 C CA . ALA B 1 251 ? 16.532 34.299 39.674 1.00 10.05 251 ALA B CA 1
ATOM 3667 C C . ALA B 1 251 ? 15.778 34.084 38.366 1.00 10.08 251 ALA B C 1
ATOM 3668 O O . ALA B 1 251 ? 14.829 33.300 38.311 1.00 9.81 251 ALA B O 1
ATOM 3670 N N . ALA B 1 252 ? 16.205 34.774 37.313 1.00 10.43 252 ALA B N 1
ATOM 3671 C CA . ALA B 1 252 ? 15.550 34.659 36.013 1.00 11.11 252 ALA B CA 1
ATOM 3672 C C . ALA B 1 252 ? 15.718 33.279 35.379 1.00 11.97 252 ALA B C 1
ATOM 3673 O O . ALA B 1 252 ? 14.974 32.918 34.467 1.00 11.97 252 ALA B O 1
ATOM 3675 N N . SER B 1 253 ? 16.694 32.510 35.857 1.00 12.26 253 SER B N 1
ATOM 3676 C CA . SER B 1 253 ? 16.943 31.175 35.319 1.00 13.68 253 SER B CA 1
ATOM 3677 C C . SER B 1 253 ? 16.721 30.083 36.360 1.00 13.63 253 SER B C 1
ATOM 3678 O O . SER B 1 253 ? 16.975 28.906 36.100 1.00 13.81 253 SER B O 1
ATOM 3681 N N . ALA B 1 254 ? 16.239 30.479 37.534 1.00 13.82 254 ALA B N 1
ATOM 3682 C CA . ALA B 1 254 ? 16.005 29.546 38.631 1.00 14.72 254 ALA B CA 1
ATOM 3683 C C . ALA B 1 254 ? 15.123 28.356 38.270 1.00 15.20 254 ALA B C 1
ATOM 3684 O O . ALA B 1 254 ? 15.434 27.217 38.631 1.00 15.32 254 ALA B O 1
ATOM 3686 N N . THR B 1 255 ? 14.024 28.608 37.565 1.00 15.49 255 THR B N 1
ATOM 3687 C CA . THR B 1 255 ? 13.122 27.524 37.190 1.00 16.85 255 THR B CA 1
ATOM 3688 C C . THR B 1 255 ? 13.829 26.489 36.319 1.00 16.40 255 THR B C 1
ATOM 3689 O O . THR B 1 255 ? 13.691 25.286 36.536 1.00 15.98 255 THR B O 1
ATOM 3693 N N . ARG B 1 256 ? 14.588 26.963 35.337 1.00 16.62 256 ARG B N 1
ATOM 3694 C CA . ARG B 1 256 ? 15.314 26.073 34.441 1.00 17.24 256 ARG B CA 1
ATOM 3695 C C . ARG B 1 256 ? 16.408 25.325 35.198 1.00 16.45 256 ARG B C 1
ATOM 3696 O O . ARG B 1 256 ? 16.615 24.130 34.994 1.00 15.97 256 ARG B O 1
ATOM 3704 N N . MET B 1 257 ? 17.100 26.031 36.083 1.00 15.33 257 MET B N 1
ATOM 3705 C CA . MET B 1 257 ? 18.176 25.420 36.845 1.00 14.74 257 MET B CA 1
ATOM 3706 C C . MET B 1 257 ? 17.682 24.339 37.792 1.00 14.36 257 MET B C 1
ATOM 3707 O O . MET B 1 257 ? 18.291 23.274 37.898 1.00 14.19 257 MET B O 1
ATOM 3712 N N . GLY B 1 258 ? 16.581 24.613 38.483 1.00 13.87 258 GLY B N 1
ATOM 3713 C CA . GLY B 1 258 ? 16.038 23.638 39.408 1.00 14.41 258 GLY B CA 1
ATOM 3714 C C . GLY B 1 258 ? 15.579 22.385 38.689 1.00 14.66 258 GLY B C 1
ATOM 3715 O O . GLY B 1 258 ? 15.814 21.270 39.155 1.00 15.38 258 GLY B O 1
ATOM 3716 N N . ALA B 1 259 ? 14.925 22.569 37.546 1.00 14.83 259 ALA B N 1
ATOM 3717 C CA . ALA B 1 259 ? 14.431 21.442 36.763 1.00 14.89 259 ALA B CA 1
ATOM 3718 C C . ALA B 1 259 ? 15.604 20.621 36.245 1.00 15.23 259 ALA B C 1
ATOM 3719 O O . ALA B 1 259 ? 15.552 19.391 36.208 1.00 14.71 259 ALA B O 1
ATOM 3721 N N . LEU B 1 260 ? 16.664 21.313 35.844 1.00 15.06 260 LEU B N 1
ATOM 3722 C CA . LEU B 1 260 ? 17.853 20.649 35.333 1.00 15.72 260 LEU B CA 1
ATOM 3723 C C . LEU B 1 260 ? 18.478 19.774 36.416 1.00 15.40 260 LEU B C 1
ATOM 3724 O O . LEU B 1 260 ? 18.724 18.586 36.204 1.00 15.34 260 LEU B O 1
ATOM 3729 N N . LEU B 1 261 ? 18.729 20.368 37.578 1.00 15.95 261 LEU B N 1
ATOM 3730 C CA . LEU B 1 261 ? 19.327 19.642 38.694 1.00 15.92 261 LEU B CA 1
ATOM 3731 C C . LEU B 1 261 ? 18.499 18.428 39.102 1.00 16.22 261 LEU B C 1
ATOM 3732 O O . LEU B 1 261 ? 19.029 17.324 39.249 1.00 15.52 261 LEU B O 1
ATOM 3737 N N . ALA B 1 262 ? 17.198 18.630 39.278 1.00 15.98 262 ALA B N 1
ATOM 3738 C CA . ALA B 1 262 ? 16.317 17.538 39.677 1.00 16.10 262 ALA B CA 1
ATOM 3739 C C . ALA B 1 262 ? 16.398 16.362 38.706 1.00 16.60 262 ALA B C 1
ATOM 3740 O O . ALA B 1 262 ? 16.487 15.206 39.125 1.00 16.52 262 ALA B O 1
ATOM 3742 N N . ASP B 1 263 ? 16.384 16.661 37.410 1.00 16.58 263 ASP B N 1
ATOM 3743 C CA . ASP B 1 263 ? 16.436 15.623 36.383 1.00 17.65 263 ASP B CA 1
ATOM 3744 C C . ASP B 1 263 ? 17.796 14.926 36.291 1.00 17.35 263 ASP B C 1
ATOM 3745 O O . ASP B 1 263 ? 17.866 13.699 36.221 1.00 17.57 263 ASP B O 1
ATOM 3750 N N . VAL B 1 264 ? 18.874 15.704 36.288 1.00 16.59 264 VAL B N 1
ATOM 3751 C CA . VAL B 1 264 ? 20.215 15.132 36.194 1.00 16.45 264 VAL B CA 1
ATOM 3752 C C . VAL B 1 264 ? 20.537 14.221 37.377 1.00 15.82 264 VAL B C 1
ATOM 3753 O O . VAL B 1 264 ? 21.018 13.102 37.194 1.00 16.34 264 VAL B O 1
ATOM 3757 N N . ILE B 1 265 ? 20.270 14.698 38.589 1.00 15.94 265 ILE B N 1
ATOM 3758 C CA . ILE B 1 265 ? 20.549 13.919 39.790 1.00 15.70 265 ILE B CA 1
ATOM 3759 C C . ILE B 1 265 ? 19.778 12.599 39.792 1.00 16.27 265 ILE B C 1
ATOM 3760 O O . ILE B 1 265 ? 20.292 11.573 40.235 1.00 16.23 265 ILE B O 1
ATOM 3765 N N . ALA B 1 266 ? 18.549 12.622 39.288 1.00 16.33 266 ALA B N 1
ATOM 3766 C CA . ALA B 1 266 ? 17.742 11.410 39.235 1.00 17.11 266 ALA B CA 1
ATOM 3767 C C . ALA B 1 266 ? 18.395 10.375 38.318 1.00 17.40 266 ALA B C 1
ATOM 3768 O O . ALA B 1 266 ? 18.146 9.176 38.450 1.00 17.87 266 ALA B O 1
ATOM 3770 N N . ARG B 1 267 ? 19.235 10.845 37.399 1.00 17.73 267 ARG B N 1
ATOM 3771 C CA . ARG B 1 267 ? 19.922 9.967 36.455 1.00 18.43 267 ARG B CA 1
ATOM 3772 C C . ARG B 1 267 ? 21.182 9.329 37.037 1.00 18.46 267 ARG B C 1
ATOM 3773 O O . ARG B 1 267 ? 21.711 8.366 36.476 1.00 18.12 267 ARG B O 1
ATOM 3781 N N . PHE B 1 268 ? 21.665 9.863 38.156 1.00 18.12 268 PHE B N 1
ATOM 3782 C CA . PHE B 1 268 ? 22.859 9.316 38.793 1.00 17.97 268 PHE B CA 1
ATOM 3783 C C . PHE B 1 268 ? 22.591 7.901 39.290 1.00 18.34 268 PHE B C 1
ATOM 3784 O O . PHE B 1 268 ? 23.564 7.125 39.402 1.00 18.70 268 PHE B O 1
ATOM 3793 N N . ASP C 1 7 ? 38.933 48.811 62.976 1.00 28.42 7 ASP C N 1
ATOM 3794 C CA . ASP C 1 7 ? 37.999 49.013 61.830 1.00 28.06 7 ASP C CA 1
ATOM 3795 C C . ASP C 1 7 ? 38.662 49.909 60.783 1.00 26.99 7 ASP C C 1
ATOM 3796 O O . ASP C 1 7 ? 39.004 51.055 61.066 1.00 26.54 7 ASP C O 1
ATOM 3801 N N . PRO C 1 8 ? 38.849 49.395 59.557 1.00 26.25 8 PRO C N 1
ATOM 3802 C CA . PRO C 1 8 ? 39.479 50.173 58.485 1.00 25.59 8 PRO C CA 1
ATOM 3803 C C . PRO C 1 8 ? 38.890 51.569 58.280 1.00 25.21 8 PRO C C 1
ATOM 3804 O O . PRO C 1 8 ? 39.625 52.554 58.240 1.00 24.69 8 PRO C O 1
ATOM 3808 N N . ASP C 1 9 ? 37.570 51.654 58.152 1.00 25.06 9 ASP C N 1
ATOM 3809 C CA . ASP C 1 9 ? 36.923 52.946 57.942 1.00 25.18 9 ASP C CA 1
ATOM 3810 C C . ASP C 1 9 ? 37.116 53.912 59.108 1.00 24.71 9 ASP C C 1
ATOM 3811 O O . ASP C 1 9 ? 37.386 55.095 58.903 1.00 24.48 9 ASP C O 1
ATOM 3816 N N . GLU C 1 10 ? 36.980 53.415 60.332 1.00 24.21 10 GLU C N 1
ATOM 3817 C CA . GLU C 1 10 ? 37.140 54.276 61.495 1.00 23.85 10 GLU C CA 1
ATOM 3818 C C . GLU C 1 10 ? 38.601 54.700 61.633 1.00 22.84 10 GLU C C 1
ATOM 3819 O O . GLU C 1 10 ? 38.894 55.833 62.005 1.00 21.97 10 GLU C O 1
ATOM 3825 N N . LEU C 1 11 ? 39.515 53.789 61.313 1.00 21.85 11 LEU C N 1
ATOM 3826 C CA . LEU C 1 11 ? 40.940 54.090 61.394 1.00 21.09 11 LEU C CA 1
ATOM 3827 C C . LEU C 1 11 ? 41.259 55.188 60.381 1.00 20.44 11 LEU C C 1
ATOM 3828 O O . LEU C 1 11 ? 42.074 56.075 60.638 1.00 19.29 11 LEU C O 1
ATOM 3833 N N . ALA C 1 12 ? 40.605 55.117 59.226 1.00 19.55 12 ALA C N 1
ATOM 3834 C CA . ALA C 1 12 ? 40.797 56.103 58.169 1.00 19.50 12 ALA C CA 1
ATOM 3835 C C . ALA C 1 12 ? 40.260 57.461 58.615 1.00 19.42 12 ALA C C 1
ATOM 3836 O O . ALA C 1 12 ? 40.861 58.499 58.335 1.00 18.60 12 ALA C O 1
ATOM 3838 N N . ARG C 1 13 ? 39.125 57.451 59.308 1.00 19.59 13 ARG C N 1
ATOM 3839 C CA . ARG C 1 13 ? 38.532 58.698 59.786 1.00 20.31 13 ARG C CA 1
ATOM 3840 C C . ARG C 1 13 ? 39.450 59.364 60.803 1.00 19.84 13 ARG C C 1
ATOM 3841 O O . ARG C 1 13 ? 39.633 60.581 60.784 1.00 20.00 13 ARG C O 1
ATOM 3849 N N . ARG C 1 14 ? 40.024 58.565 61.698 1.00 19.81 14 ARG C N 1
ATOM 3850 C CA . ARG C 1 14 ? 40.931 59.095 62.710 1.00 19.47 14 ARG C CA 1
ATOM 3851 C C . ARG C 1 14 ? 42.142 59.752 62.057 1.00 18.73 14 ARG C C 1
ATOM 3852 O O . ARG C 1 14 ? 42.567 60.835 62.460 1.00 18.14 14 ARG C O 1
ATOM 3860 N N . ALA C 1 15 ? 42.703 59.091 61.049 1.00 17.87 15 ALA C N 1
ATOM 3861 C CA . ALA C 1 15 ? 43.868 59.631 60.358 1.00 17.36 15 ALA C CA 1
ATOM 3862 C C . ALA C 1 15 ? 43.505 60.935 59.657 1.00 17.27 15 ALA C C 1
ATOM 3863 O O . ALA C 1 15 ? 44.263 61.906 59.695 1.00 16.96 15 ALA C O 1
ATOM 3865 N N . ALA C 1 16 ? 42.337 60.952 59.022 1.00 17.00 16 ALA C N 1
ATOM 3866 C CA . ALA C 1 16 ? 41.882 62.137 58.309 1.00 17.22 16 ALA C CA 1
ATOM 3867 C C . ALA C 1 16 ? 41.702 63.315 59.265 1.00 17.72 16 ALA C C 1
ATOM 3868 O O . ALA C 1 16 ? 41.960 64.464 58.905 1.00 17.31 16 ALA C O 1
ATOM 3870 N N . GLN C 1 17 ? 41.264 63.031 60.487 1.00 18.15 17 GLN C N 1
ATOM 3871 C CA . GLN C 1 17 ? 41.063 64.092 61.463 1.00 18.84 17 GLN C CA 1
ATOM 3872 C C . GLN C 1 17 ? 42.397 64.706 61.870 1.00 18.61 17 GLN C C 1
ATOM 3873 O O . GLN C 1 17 ? 42.525 65.925 61.956 1.00 18.99 17 GLN C O 1
ATOM 3879 N N . VAL C 1 18 ? 43.391 63.862 62.124 1.00 18.51 18 VAL C N 1
ATOM 3880 C CA . VAL C 1 18 ? 44.707 64.357 62.502 1.00 18.26 18 VAL C CA 1
ATOM 3881 C C . VAL C 1 18 ? 45.293 65.171 61.348 1.00 18.46 18 VAL C C 1
ATOM 3882 O O . VAL C 1 18 ? 45.965 66.178 61.566 1.00 18.46 18 VAL C O 1
ATOM 3886 N N . ILE C 1 19 ? 45.029 64.741 60.117 1.00 18.61 19 ILE C N 1
ATOM 3887 C CA . ILE C 1 19 ? 45.533 65.463 58.954 1.00 18.85 19 ILE C CA 1
ATOM 3888 C C . ILE C 1 19 ? 44.923 66.861 58.918 1.00 19.44 19 ILE C C 1
ATOM 3889 O O . ILE C 1 19 ? 45.609 67.844 58.638 1.00 19.54 19 ILE C O 1
ATOM 3894 N N . ALA C 1 20 ? 43.630 66.946 59.208 1.00 20.13 20 ALA C N 1
ATOM 3895 C CA . ALA C 1 20 ? 42.937 68.227 59.216 1.00 21.02 20 ALA C CA 1
ATOM 3896 C C . ALA C 1 20 ? 43.508 69.140 60.305 1.00 21.87 20 ALA C C 1
ATOM 3897 O O . ALA C 1 20 ? 43.790 70.312 60.059 1.00 21.80 20 ALA C O 1
ATOM 3899 N N . ASP C 1 21 ? 43.688 68.600 61.506 1.00 23.09 21 ASP C N 1
ATOM 3900 C CA . ASP C 1 21 ? 44.221 69.389 62.616 1.00 23.85 21 ASP C CA 1
ATOM 3901 C C . ASP C 1 21 ? 45.649 69.871 62.374 1.00 24.52 21 ASP C C 1
ATOM 3902 O O . ASP C 1 21 ? 45.971 71.030 62.627 1.00 24.57 21 ASP C O 1
ATOM 3907 N N . ARG C 1 22 ? 46.500 68.976 61.882 1.00 24.81 22 ARG C N 1
ATOM 3908 C CA . ARG C 1 22 ? 47.902 69.296 61.629 1.00 25.48 22 ARG C CA 1
ATOM 3909 C C . ARG C 1 22 ? 48.154 70.230 60.447 1.00 25.24 22 ARG C C 1
ATOM 3910 O O . ARG C 1 22 ? 49.114 71.000 60.462 1.00 25.24 22 ARG C O 1
ATOM 3918 N N . THR C 1 23 ? 47.307 70.163 59.424 1.00 25.05 23 THR C N 1
ATOM 3919 C CA . THR C 1 23 ? 47.475 71.017 58.249 1.00 24.90 23 THR C CA 1
ATOM 3920 C C . THR C 1 23 ? 46.641 72.286 58.348 1.00 25.30 23 THR C C 1
ATOM 3921 O O . THR C 1 23 ? 46.899 73.262 57.643 1.00 24.92 23 THR C O 1
ATOM 3925 N N . GLY C 1 24 ? 45.640 72.268 59.222 1.00 25.36 24 GLY C N 1
ATOM 3926 C CA . GLY C 1 24 ? 44.775 73.422 59.371 1.00 25.67 24 GLY C CA 1
ATOM 3927 C C . GLY C 1 24 ? 43.807 73.510 58.206 1.00 26.01 24 GLY C C 1
ATOM 3928 O O . GLY C 1 24 ? 43.152 74.533 58.003 1.00 26.34 24 GLY C O 1
ATOM 3929 N N . ILE C 1 25 ? 43.724 72.428 57.436 1.00 25.77 25 ILE C N 1
ATOM 3930 C CA . ILE C 1 25 ? 42.836 72.355 56.280 1.00 25.31 25 ILE C CA 1
ATOM 3931 C C . ILE C 1 25 ? 41.753 71.315 56.559 1.00 24.83 25 ILE C C 1
ATOM 3932 O O . ILE C 1 25 ? 42.045 70.131 56.725 1.00 24.58 25 ILE C O 1
ATOM 3937 N N . GLY C 1 26 ? 40.504 71.766 56.602 1.00 24.20 26 GLY C N 1
ATOM 3938 C CA . GLY C 1 26 ? 39.396 70.874 56.890 1.00 23.26 26 GLY C CA 1
ATOM 3939 C C . GLY C 1 26 ? 39.159 69.743 55.909 1.00 22.92 26 GLY C C 1
ATOM 3940 O O . GLY C 1 26 ? 38.631 68.700 56.283 1.00 22.57 26 GLY C O 1
ATOM 3941 N N . GLU C 1 27 ? 39.547 69.938 54.654 1.00 22.42 27 GLU C N 1
ATOM 3942 C CA . GLU C 1 27 ? 39.338 68.909 53.646 1.00 21.94 27 GLU C CA 1
ATOM 3943 C C . GLU C 1 27 ? 40.255 69.099 52.446 1.00 20.39 27 GLU C C 1
ATOM 3944 O O . GLU C 1 27 ? 40.479 70.222 51.999 1.00 20.71 27 GLU C O 1
ATOM 3950 N N . HIS C 1 28 ? 40.799 67.999 51.938 1.00 18.16 28 HIS C N 1
ATOM 3951 C CA . HIS C 1 28 ? 41.660 68.064 50.771 1.00 16.62 28 HIS C CA 1
ATOM 3952 C C . HIS C 1 28 ? 40.859 67.546 49.586 1.00 15.86 28 HIS C C 1
ATOM 3953 O O . HIS C 1 28 ? 39.852 66.862 49.763 1.00 16.37 28 HIS C O 1
ATOM 3960 N N . ASP C 1 29 ? 41.301 67.877 48.380 1.00 14.59 29 ASP C N 1
ATOM 3961 C CA . ASP C 1 29 ? 40.577 67.489 47.180 1.00 13.47 29 ASP C CA 1
ATOM 3962 C C . ASP C 1 29 ? 41.211 66.386 46.345 1.00 12.54 29 ASP C C 1
ATOM 3963 O O . ASP C 1 29 ? 40.513 65.639 45.665 1.00 11.75 29 ASP C O 1
ATOM 3968 N N . VAL C 1 30 ? 42.533 66.296 46.391 1.00 11.80 30 VAL C N 1
ATOM 3969 C CA . VAL C 1 30 ? 43.254 65.300 45.617 1.00 10.76 30 VAL C CA 1
ATOM 3970 C C . VAL C 1 30 ? 44.377 64.734 46.471 1.00 10.90 30 VAL C C 1
ATOM 3971 O O . VAL C 1 30 ? 44.892 65.415 47.350 1.00 10.45 30 VAL C O 1
ATOM 3975 N N . ALA C 1 31 ? 44.737 63.480 46.223 1.00 10.54 31 ALA C N 1
ATOM 3976 C CA . ALA C 1 31 ? 45.832 62.850 46.945 1.00 10.29 31 ALA C CA 1
ATOM 3977 C C . ALA C 1 31 ? 46.769 62.236 45.914 1.00 10.53 31 ALA C C 1
ATOM 3978 O O . ALA C 1 31 ? 46.323 61.653 44.921 1.00 10.29 31 ALA C O 1
ATOM 3980 N N . VAL C 1 32 ? 48.066 62.384 46.149 1.00 10.45 32 VAL C N 1
ATOM 3981 C CA . VAL C 1 32 ? 49.073 61.848 45.253 1.00 10.81 32 VAL C CA 1
ATOM 3982 C C . VAL C 1 32 ? 50.034 60.999 46.062 1.00 10.62 32 VAL C C 1
ATOM 3983 O O . VAL C 1 32 ? 50.534 61.442 47.094 1.00 10.47 32 VAL C O 1
ATOM 3987 N N . VAL C 1 33 ? 50.265 59.770 45.613 1.00 9.53 33 VAL C N 1
ATOM 3988 C CA . VAL C 1 33 ? 51.210 58.895 46.293 1.00 9.18 33 VAL C CA 1
ATOM 3989 C C . VAL C 1 33 ? 52.446 58.845 45.411 1.00 8.53 33 VAL C C 1
ATOM 3990 O O . VAL C 1 33 ? 52.370 58.429 44.253 1.00 8.27 33 VAL C O 1
ATOM 3994 N N . LEU C 1 34 ? 53.573 59.307 45.945 1.00 8.20 34 LEU C N 1
ATOM 3995 C CA . LEU C 1 34 ? 54.827 59.304 45.201 1.00 7.82 34 LEU C CA 1
ATOM 3996 C C . LEU C 1 34 ? 55.536 57.975 45.436 1.00 7.98 34 LEU C C 1
ATOM 3997 O O . LEU C 1 34 ? 55.810 57.608 46.580 1.00 8.00 34 LEU C O 1
ATOM 4002 N N . GLY C 1 35 ? 55.829 57.261 44.350 1.00 7.18 35 GLY C N 1
ATOM 4003 C CA . GLY C 1 35 ? 56.490 55.970 44.462 1.00 7.62 35 GLY C CA 1
ATOM 4004 C C . GLY C 1 35 ? 58.007 56.023 44.394 1.00 7.47 35 GLY C C 1
ATOM 4005 O O . GLY C 1 35 ? 58.613 57.090 44.551 1.00 7.61 35 GLY C O 1
ATOM 4006 N N . SER C 1 36 ? 58.625 54.868 44.148 1.00 7.75 36 SER C N 1
ATOM 4007 C CA . SER C 1 36 ? 60.083 54.780 44.069 1.00 8.11 36 SER C CA 1
ATOM 4008 C C . SER C 1 36 ? 60.655 55.665 42.967 1.00 8.11 36 SER C C 1
ATOM 4009 O O . SER C 1 36 ? 60.248 55.571 41.807 1.00 8.69 36 SER C O 1
ATOM 4012 N N . GLY C 1 37 ? 61.609 56.509 43.344 1.00 8.57 37 GLY C N 1
ATOM 4013 C CA . GLY C 1 37 ? 62.239 57.404 42.392 1.00 8.34 37 GLY C CA 1
ATOM 4014 C C . GLY C 1 37 ? 61.551 58.756 42.290 1.00 8.70 37 GLY C C 1
ATOM 4015 O O . GLY C 1 37 ? 62.141 59.712 41.784 1.00 8.29 37 GLY C O 1
ATOM 4016 N N . TRP C 1 38 ? 60.315 58.838 42.780 1.00 8.56 38 TRP C N 1
ATOM 4017 C CA . TRP C 1 38 ? 59.533 60.074 42.722 1.00 8.84 38 TRP C CA 1
ATOM 4018 C C . TRP C 1 38 ? 59.738 61.014 43.910 1.00 9.17 38 TRP C C 1
ATOM 4019 O O . TRP C 1 38 ? 59.203 62.117 43.922 1.00 8.95 38 TRP C O 1
ATOM 4030 N N . LEU C 1 39 ? 60.499 60.582 44.907 1.00 10.05 39 LEU C N 1
ATOM 4031 C CA . LEU C 1 39 ? 60.723 61.406 46.091 1.00 10.46 39 LEU C CA 1
ATOM 4032 C C . LEU C 1 39 ? 61.129 62.861 45.808 1.00 10.90 39 LEU C C 1
ATOM 4033 O O . LEU C 1 39 ? 60.547 63.795 46.372 1.00 11.43 39 LEU C O 1
ATOM 4038 N N . PRO C 1 40 ? 62.118 63.081 44.926 1.00 11.06 40 PRO C N 1
ATOM 4039 C CA . PRO C 1 40 ? 62.528 64.459 44.646 1.00 11.08 40 PRO C CA 1
ATOM 4040 C C . PRO C 1 40 ? 61.651 65.248 43.676 1.00 11.66 40 PRO C C 1
ATOM 4041 O O . PRO C 1 40 ? 62.028 66.332 43.239 1.00 11.03 40 PRO C O 1
ATOM 4045 N N . ALA C 1 41 ? 60.484 64.712 43.337 1.00 11.86 41 ALA C N 1
ATOM 4046 C CA . ALA C 1 41 ? 59.586 65.410 42.425 1.00 12.96 41 ALA C CA 1
ATOM 4047 C C . ALA C 1 41 ? 58.725 66.424 43.177 1.00 13.61 41 ALA C C 1
ATOM 4048 O O . ALA C 1 41 ? 58.053 67.250 42.563 1.00 13.43 41 ALA C O 1
ATOM 4050 N N . VAL C 1 42 ? 58.760 66.371 44.505 1.00 15.04 42 VAL C N 1
ATOM 4051 C CA . VAL C 1 42 ? 57.944 67.265 45.325 1.00 17.10 42 VAL C CA 1
ATOM 4052 C C . VAL C 1 42 ? 58.124 68.753 45.058 1.00 18.26 42 VAL C C 1
ATOM 4053 O O . VAL C 1 42 ? 57.151 69.504 45.049 1.00 18.77 42 VAL C O 1
ATOM 4057 N N . ALA C 1 43 ? 59.363 69.181 44.847 1.00 19.66 43 ALA C N 1
ATOM 4058 C CA . ALA C 1 43 ? 59.642 70.590 44.591 1.00 21.26 43 ALA C CA 1
ATOM 4059 C C . ALA C 1 43 ? 58.842 71.114 43.402 1.00 21.80 43 ALA C C 1
ATOM 4060 O O . ALA C 1 43 ? 58.265 72.203 43.458 1.00 22.33 43 ALA C O 1
ATOM 4062 N N . ALA C 1 44 ? 58.807 70.331 42.329 1.00 21.84 44 ALA C N 1
ATOM 4063 C CA . ALA C 1 44 ? 58.092 70.719 41.117 1.00 22.01 44 ALA C CA 1
ATOM 4064 C C . ALA C 1 44 ? 56.569 70.716 41.265 1.00 22.31 44 ALA C C 1
ATOM 4065 O O . ALA C 1 44 ? 55.864 71.241 40.407 1.00 22.10 44 ALA C O 1
ATOM 4067 N N . LEU C 1 45 ? 56.059 70.123 42.343 1.00 23.06 45 LEU C N 1
ATOM 4068 C CA . LEU C 1 45 ? 54.614 70.077 42.575 1.00 23.86 45 LEU C CA 1
ATOM 4069 C C . LEU C 1 45 ? 54.073 71.418 43.042 1.00 24.46 45 LEU C C 1
ATOM 4070 O O . LEU C 1 45 ? 52.961 71.809 42.690 1.00 24.52 45 LEU C O 1
ATOM 4075 N N . GLY C 1 46 ? 54.870 72.104 43.852 1.00 24.87 46 GLY C N 1
ATOM 4076 C CA . GLY C 1 46 ? 54.477 73.390 44.394 1.00 25.68 46 GLY C CA 1
ATOM 4077 C C . GLY C 1 46 ? 55.107 73.523 45.767 1.00 26.06 46 GLY C C 1
ATOM 4078 O O . GLY C 1 46 ? 55.904 72.672 46.162 1.00 26.32 46 GLY C O 1
ATOM 4079 N N . SER C 1 47 ? 54.762 74.576 46.499 1.00 26.15 47 SER C N 1
ATOM 4080 C CA . SER C 1 47 ? 55.327 74.772 47.829 1.00 26.24 47 SER C CA 1
ATOM 4081 C C . SER C 1 47 ? 54.361 74.308 48.912 1.00 25.66 47 SER C C 1
ATOM 4082 O O . SER C 1 47 ? 53.244 74.807 49.021 1.00 25.32 47 SER C O 1
ATOM 4085 N N . PRO C 1 48 ? 54.786 73.333 49.729 1.00 25.56 48 PRO C N 1
ATOM 4086 C CA . PRO C 1 48 ? 53.966 72.785 50.814 1.00 25.21 48 PRO C CA 1
ATOM 4087 C C . PRO C 1 48 ? 53.660 73.829 51.881 1.00 24.96 48 PRO C C 1
ATOM 4088 O O . PRO C 1 48 ? 54.468 74.723 52.130 1.00 25.13 48 PRO C O 1
ATOM 4092 N N . THR C 1 49 ? 52.491 73.715 52.501 1.00 24.50 49 THR C N 1
ATOM 4093 C CA . THR C 1 49 ? 52.107 74.631 53.565 1.00 24.47 49 THR C CA 1
ATOM 4094 C C . THR C 1 49 ? 52.285 73.881 54.880 1.00 24.37 49 THR C C 1
ATOM 4095 O O . THR C 1 49 ? 52.303 74.478 55.957 1.00 24.66 49 THR C O 1
ATOM 4099 N N . THR C 1 50 ? 52.419 72.563 54.771 1.00 23.81 50 THR C N 1
ATOM 4100 C CA . THR C 1 50 ? 52.618 71.695 55.923 1.00 23.57 50 THR C CA 1
ATOM 4101 C C . THR C 1 50 ? 53.289 70.395 55.499 1.00 23.24 50 THR C C 1
ATOM 4102 O O . THR C 1 50 ? 52.943 69.810 54.472 1.00 22.78 50 THR C O 1
ATOM 4106 N N . VAL C 1 51 ? 54.262 69.961 56.293 1.00 22.61 51 VAL C N 1
ATOM 4107 C CA . VAL C 1 51 ? 54.983 68.720 56.040 1.00 22.04 51 VAL C CA 1
ATOM 4108 C C . VAL C 1 51 ? 55.104 67.980 57.366 1.00 21.76 51 VAL C C 1
ATOM 4109 O O . VAL C 1 51 ? 55.535 68.556 58.367 1.00 21.61 51 VAL C O 1
ATOM 4113 N N . LEU C 1 52 ? 54.720 66.709 57.379 1.00 21.10 52 LEU C N 1
ATOM 4114 C CA . LEU C 1 52 ? 54.796 65.926 58.604 1.00 20.95 52 LEU C CA 1
ATOM 4115 C C . LEU C 1 52 ? 55.053 64.447 58.334 1.00 20.36 52 LEU C C 1
ATOM 4116 O O . LEU C 1 52 ? 54.753 63.938 57.251 1.00 19.91 52 LEU C O 1
ATOM 4121 N N . PRO C 1 53 ? 55.621 63.738 59.321 1.00 19.99 53 PRO C N 1
ATOM 4122 C CA . PRO C 1 53 ? 55.928 62.310 59.202 1.00 19.61 53 PRO C CA 1
ATOM 4123 C C . PRO C 1 53 ? 54.661 61.464 59.183 1.00 19.18 53 PRO C C 1
ATOM 4124 O O . PRO C 1 53 ? 53.773 61.649 60.013 1.00 18.72 53 PRO C O 1
ATOM 4128 N N . GLN C 1 54 ? 54.575 60.539 58.234 1.00 18.89 54 GLN C N 1
ATOM 4129 C CA . GLN C 1 54 ? 53.412 59.669 58.149 1.00 19.01 54 GLN C CA 1
ATOM 4130 C C . GLN C 1 54 ? 53.271 58.888 59.454 1.00 20.01 54 GLN C C 1
ATOM 4131 O O . GLN C 1 54 ? 52.165 58.676 59.950 1.00 19.58 54 GLN C O 1
ATOM 4137 N N . ALA C 1 55 ? 54.407 58.479 60.011 1.00 21.25 55 ALA C N 1
ATOM 4138 C CA . ALA C 1 55 ? 54.432 57.712 61.253 1.00 22.60 55 ALA C CA 1
ATOM 4139 C C . ALA C 1 55 ? 53.643 58.370 62.381 1.00 23.06 55 ALA C C 1
ATOM 4140 O O . ALA C 1 55 ? 53.228 57.697 63.327 1.00 23.83 55 ALA C O 1
ATOM 4142 N N . GLU C 1 56 ? 53.435 59.680 62.280 1.00 23.30 56 GLU C N 1
ATOM 4143 C CA . GLU C 1 56 ? 52.703 60.417 63.305 1.00 23.29 56 GLU C CA 1
ATOM 4144 C C . GLU C 1 56 ? 51.193 60.418 63.076 1.00 22.62 56 GLU C C 1
ATOM 4145 O O . GLU C 1 56 ? 50.441 61.017 63.846 1.00 22.99 56 GLU C O 1
ATOM 4151 N N . LEU C 1 57 ? 50.754 59.745 62.019 1.00 20.92 57 LEU C N 1
ATOM 4152 C CA . LEU C 1 57 ? 49.334 59.677 61.693 1.00 19.71 57 LEU C CA 1
ATOM 4153 C C . LEU C 1 57 ? 48.761 58.318 62.078 1.00 18.56 57 LEU C C 1
ATOM 4154 O O . LEU C 1 57 ? 49.373 57.283 61.824 1.00 18.15 57 LEU C O 1
ATOM 4159 N N . PRO C 1 58 ? 47.571 58.303 62.695 1.00 18.43 58 PRO C N 1
ATOM 4160 C CA . PRO C 1 58 ? 46.945 57.042 63.101 1.00 17.96 58 PRO C CA 1
ATOM 4161 C C . PRO C 1 58 ? 46.852 56.035 61.956 1.00 17.67 58 PRO C C 1
ATOM 4162 O O . PRO C 1 58 ? 46.455 56.386 60.842 1.00 16.91 58 PRO C O 1
ATOM 4166 N N . GLY C 1 59 ? 47.226 54.790 62.237 1.00 17.17 59 GLY C N 1
ATOM 4167 C CA . GLY C 1 59 ? 47.142 53.741 61.235 1.00 16.81 59 GLY C CA 1
ATOM 4168 C C . GLY C 1 59 ? 48.229 53.678 60.178 1.00 16.81 59 GLY C C 1
ATOM 4169 O O . GLY C 1 59 ? 48.276 52.721 59.404 1.00 16.29 59 GLY C O 1
ATOM 4170 N N . PHE C 1 60 ? 49.103 54.677 60.129 1.00 16.43 60 PHE C N 1
ATOM 4171 C CA . PHE C 1 60 ? 50.167 54.678 59.130 1.00 16.27 60 PHE C CA 1
ATOM 4172 C C . PHE C 1 60 ? 51.406 53.880 59.521 1.00 16.82 60 PHE C C 1
ATOM 4173 O O . PHE C 1 60 ? 52.105 54.228 60.472 1.00 17.20 60 PHE C O 1
ATOM 4181 N N . VAL C 1 61 ? 51.672 52.808 58.784 1.00 16.53 61 VAL C N 1
ATOM 4182 C CA . VAL C 1 61 ? 52.859 52.002 59.026 1.00 16.55 61 VAL C CA 1
ATOM 4183 C C . VAL C 1 61 ? 53.966 52.739 58.281 1.00 16.91 61 VAL C C 1
ATOM 4184 O O . VAL C 1 61 ? 53.829 53.035 57.093 1.00 16.12 61 VAL C O 1
ATOM 4188 N N . PRO C 1 62 ? 55.076 53.052 58.966 1.00 17.28 62 PRO C N 1
ATOM 4189 C CA . PRO C 1 62 ? 56.168 53.768 58.303 1.00 17.78 62 PRO C CA 1
ATOM 4190 C C . PRO C 1 62 ? 56.829 53.021 57.151 1.00 17.25 62 PRO C C 1
ATOM 4191 O O . PRO C 1 62 ? 57.161 51.840 57.266 1.00 17.12 62 PRO C O 1
ATOM 4195 N N . PRO C 1 63 ? 57.003 53.702 56.008 1.00 17.39 63 PRO C N 1
ATOM 4196 C CA . PRO C 1 63 ? 57.642 53.057 54.857 1.00 17.22 63 PRO C CA 1
ATOM 4197 C C . PRO C 1 63 ? 59.082 52.696 55.223 1.00 17.15 63 PRO C C 1
ATOM 4198 O O . PRO C 1 63 ? 59.706 53.381 56.036 1.00 17.63 63 PRO C O 1
ATOM 4202 N N . THR C 1 64 ? 59.605 51.622 54.639 1.00 17.12 64 THR C N 1
ATOM 4203 C CA . THR C 1 64 ? 60.975 51.209 54.924 1.00 17.09 64 THR C CA 1
ATOM 4204 C C . THR C 1 64 ? 61.810 51.012 53.668 1.00 15.99 64 THR C C 1
ATOM 4205 O O . THR C 1 64 ? 63.027 50.869 53.748 1.00 16.07 64 THR C O 1
ATOM 4209 N N . ALA C 1 65 ? 61.163 50.995 52.508 1.00 14.76 65 ALA C N 1
ATOM 4210 C CA . ALA C 1 65 ? 61.894 50.814 51.260 1.00 13.78 65 ALA C CA 1
ATOM 4211 C C . ALA C 1 65 ? 62.696 52.068 50.948 1.00 13.03 65 ALA C C 1
ATOM 4212 O O . ALA C 1 65 ? 62.230 53.187 51.173 1.00 12.04 65 ALA C O 1
ATOM 4214 N N . ALA C 1 66 ? 63.904 51.877 50.428 1.00 13.11 66 ALA C N 1
ATOM 4215 C CA . ALA C 1 66 ? 64.767 52.999 50.087 1.00 12.78 66 ALA C CA 1
ATOM 4216 C C . ALA C 1 66 ? 64.075 53.881 49.053 1.00 12.73 66 ALA C C 1
ATOM 4217 O O . ALA C 1 66 ? 63.510 53.379 48.079 1.00 12.00 66 ALA C O 1
ATOM 4219 N N . GLY C 1 67 ? 64.117 55.193 49.268 1.00 12.75 67 GLY C N 1
ATOM 4220 C CA . GLY C 1 67 ? 63.486 56.113 48.334 1.00 12.99 67 GLY C CA 1
ATOM 4221 C C . GLY C 1 67 ? 62.079 56.520 48.736 1.00 12.77 67 GLY C C 1
ATOM 4222 O O . GLY C 1 67 ? 61.391 57.229 48.000 1.00 13.42 67 GLY C O 1
ATOM 4223 N N . HIS C 1 68 ? 61.641 56.063 49.903 1.00 12.94 68 HIS C N 1
ATOM 4224 C CA . HIS C 1 68 ? 60.311 56.388 50.407 1.00 12.45 68 HIS C CA 1
ATOM 4225 C C . HIS C 1 68 ? 60.467 57.181 51.700 1.00 12.93 68 HIS C C 1
ATOM 4226 O O . HIS C 1 68 ? 60.770 56.620 52.756 1.00 13.41 68 HIS C O 1
ATOM 4233 N N . ALA C 1 69 ? 60.261 58.491 51.594 1.00 13.20 69 ALA C N 1
ATOM 4234 C CA . ALA C 1 69 ? 60.420 59.423 52.711 1.00 13.56 69 ALA C CA 1
ATOM 4235 C C . ALA C 1 69 ? 59.514 59.203 53.913 1.00 13.72 69 ALA C C 1
ATOM 4236 O O . ALA C 1 69 ? 59.919 59.445 55.053 1.00 13.35 69 ALA C O 1
ATOM 4238 N N . GLY C 1 70 ? 58.287 58.760 53.667 1.00 13.88 70 GLY C N 1
ATOM 4239 C CA . GLY C 1 70 ? 57.367 58.546 54.770 1.00 14.36 70 GLY C CA 1
ATOM 4240 C C . GLY C 1 70 ? 56.868 59.867 55.323 1.00 14.88 70 GLY C C 1
ATOM 4241 O O . GLY C 1 70 ? 56.732 60.041 56.538 1.00 15.09 70 GLY C O 1
ATOM 4242 N N . GLU C 1 71 ? 56.603 60.811 54.427 1.00 15.26 71 GLU C N 1
ATOM 4243 C CA . GLU C 1 71 ? 56.103 62.118 54.824 1.00 16.04 71 GLU C CA 1
ATOM 4244 C C . GLU C 1 71 ? 54.773 62.401 54.152 1.00 15.55 71 GLU C C 1
ATOM 4245 O O . GLU C 1 71 ? 54.408 61.752 53.171 1.00 15.13 71 GLU C O 1
ATOM 4251 N N . LEU C 1 72 ? 54.054 63.376 54.693 1.00 14.97 72 LEU C N 1
ATOM 4252 C CA . LEU C 1 72 ? 52.780 63.790 54.133 1.00 15.40 72 LEU C CA 1
ATOM 4253 C C . LEU C 1 72 ? 52.853 65.301 54.003 1.00 15.27 72 LEU C C 1
ATOM 4254 O O . LEU C 1 72 ? 53.202 65.996 54.954 1.00 15.52 72 LEU C O 1
ATOM 4259 N N . LEU C 1 73 ? 52.555 65.807 52.814 1.00 15.13 73 LEU C N 1
ATOM 4260 C CA . LEU C 1 73 ? 52.594 67.241 52.582 1.00 15.35 73 LEU C CA 1
ATOM 4261 C C . LEU C 1 73 ? 51.248 67.736 52.080 1.00 15.59 73 LEU C C 1
ATOM 4262 O O . LEU C 1 73 ? 50.528 67.017 51.387 1.00 15.56 73 LEU C O 1
ATOM 4267 N N . SER C 1 74 ? 50.903 68.960 52.458 1.00 15.04 74 SER C N 1
ATOM 4268 C CA . SER C 1 74 ? 49.671 69.577 51.999 1.00 14.66 74 SER C CA 1
ATOM 4269 C C . SER C 1 74 ? 50.157 70.641 51.030 1.00 14.83 74 SER C C 1
ATOM 4270 O O . SER C 1 74 ? 50.875 71.564 51.418 1.00 14.62 74 SER C O 1
ATOM 4273 N N . VAL C 1 75 ? 49.788 70.505 49.764 1.00 14.31 75 VAL C N 1
ATOM 4274 C CA . VAL C 1 75 ? 50.241 71.451 48.759 1.00 14.39 75 VAL C CA 1
ATOM 4275 C C . VAL C 1 75 ? 49.124 72.031 47.915 1.00 14.44 75 VAL C C 1
ATOM 4276 O O . VAL C 1 75 ? 48.277 71.300 47.400 1.00 14.88 75 VAL C O 1
ATOM 4280 N N . PRO C 1 76 ? 49.099 73.363 47.772 1.00 14.30 76 PRO C N 1
ATOM 4281 C CA . PRO C 1 76 ? 48.055 73.977 46.954 1.00 14.32 76 PRO C CA 1
ATOM 4282 C C . PRO C 1 76 ? 48.478 73.858 45.489 1.00 14.28 76 PRO C C 1
ATOM 4283 O O . PRO C 1 76 ? 49.551 74.325 45.104 1.00 13.92 76 PRO C O 1
ATOM 4287 N N . ILE C 1 77 ? 47.657 73.196 44.685 1.00 13.97 77 ILE C N 1
ATOM 4288 C CA . ILE C 1 77 ? 47.949 73.039 43.266 1.00 14.47 77 ILE C CA 1
ATOM 4289 C C . ILE C 1 77 ? 46.713 73.499 42.505 1.00 15.05 77 ILE C C 1
ATOM 4290 O O . ILE C 1 77 ? 45.655 72.869 42.574 1.00 15.14 77 ILE C O 1
ATOM 4295 N N . GLY C 1 78 ? 46.850 74.604 41.783 1.00 15.69 78 GLY C N 1
ATOM 4296 C CA . GLY C 1 78 ? 45.712 75.135 41.061 1.00 16.47 78 GLY C CA 1
ATOM 4297 C C . GLY C 1 78 ? 44.687 75.513 42.112 1.00 16.95 78 GLY C C 1
ATOM 4298 O O . GLY C 1 78 ? 45.035 76.112 43.130 1.00 17.31 78 GLY C O 1
ATOM 4299 N N . ALA C 1 79 ? 43.430 75.149 41.891 1.00 16.86 79 ALA C N 1
ATOM 4300 C CA . ALA C 1 79 ? 42.381 75.472 42.850 1.00 16.97 79 ALA C CA 1
ATOM 4301 C C . ALA C 1 79 ? 42.229 74.365 43.891 1.00 16.60 79 ALA C C 1
ATOM 4302 O O . ALA C 1 79 ? 41.312 74.399 44.709 1.00 16.94 79 ALA C O 1
ATOM 4304 N N . HIS C 1 80 ? 43.142 73.399 43.877 1.00 16.02 80 HIS C N 1
ATOM 4305 C CA . HIS C 1 80 ? 43.055 72.266 44.790 1.00 15.75 80 HIS C CA 1
ATOM 4306 C C . HIS C 1 80 ? 44.014 72.248 45.968 1.00 15.55 80 HIS C C 1
ATOM 4307 O O . HIS C 1 80 ? 45.111 72.803 45.914 1.00 15.42 80 HIS C O 1
ATOM 4314 N N . ARG C 1 81 ? 43.571 71.596 47.037 1.00 15.97 81 ARG C N 1
ATOM 4315 C CA . ARG C 1 81 ? 44.384 71.395 48.226 1.00 16.13 81 ARG C CA 1
ATOM 4316 C C . ARG C 1 81 ? 44.766 69.932 48.047 1.00 15.01 81 ARG C C 1
ATOM 4317 O O . ARG C 1 81 ? 43.910 69.044 48.096 1.00 14.67 81 ARG C O 1
ATOM 4325 N N . VAL C 1 82 ? 46.048 69.690 47.808 1.00 13.53 82 VAL C N 1
ATOM 4326 C CA . VAL C 1 82 ? 46.526 68.342 47.548 1.00 12.90 82 VAL C CA 1
ATOM 4327 C C . VAL C 1 82 ? 47.295 67.656 48.663 1.00 12.51 82 VAL C C 1
ATOM 4328 O O . VAL C 1 82 ? 48.215 68.227 49.248 1.00 12.60 82 VAL C O 1
ATOM 4332 N N . LEU C 1 83 ? 46.904 66.418 48.945 1.00 12.15 83 LEU C N 1
ATOM 4333 C CA . LEU C 1 83 ? 47.574 65.609 49.949 1.00 12.61 83 LEU C CA 1
ATOM 4334 C C . LEU C 1 83 ? 48.642 64.834 49.202 1.00 12.42 83 LEU C C 1
ATOM 4335 O O . LEU C 1 83 ? 48.326 64.050 48.303 1.00 12.17 83 LEU C O 1
ATOM 4340 N N . VAL C 1 84 ? 49.900 65.054 49.558 1.00 11.68 84 VAL C N 1
ATOM 4341 C CA . VAL C 1 84 ? 50.984 64.344 48.899 1.00 11.83 84 VAL C CA 1
ATOM 4342 C C . VAL C 1 84 ? 51.615 63.345 49.851 1.00 12.12 84 VAL C C 1
ATOM 4343 O O . VAL C 1 84 ? 52.215 63.725 50.861 1.00 12.55 84 VAL C O 1
ATOM 4347 N N . LEU C 1 85 ? 51.456 62.065 49.531 1.00 11.96 85 LEU C N 1
ATOM 4348 C CA . LEU C 1 85 ? 52.031 60.999 50.338 1.00 12.53 85 LEU C CA 1
ATOM 4349 C C . LEU C 1 85 ? 53.392 60.636 49.756 1.00 12.45 85 LEU C C 1
ATOM 4350 O O . LEU C 1 85 ? 53.486 59.865 48.795 1.00 12.14 85 LEU C O 1
ATOM 4355 N N . ALA C 1 86 ? 54.447 61.212 50.328 1.00 11.75 86 ALA C N 1
ATOM 4356 C CA . ALA C 1 86 ? 55.801 60.945 49.865 1.00 11.00 86 ALA C CA 1
ATOM 4357 C C . ALA C 1 86 ? 56.228 59.598 50.421 1.00 11.21 86 ALA C C 1
ATOM 4358 O O . ALA C 1 86 ? 56.667 59.497 51.570 1.00 10.70 86 ALA C O 1
ATOM 4360 N N . GLY C 1 87 ? 56.082 58.564 49.597 1.00 10.19 87 GLY C N 1
ATOM 4361 C CA . GLY C 1 87 ? 56.439 57.224 50.019 1.00 9.68 87 GLY C CA 1
ATOM 4362 C C . GLY C 1 87 ? 55.217 56.389 50.359 1.00 9.45 87 GLY C C 1
ATOM 4363 O O . GLY C 1 87 ? 54.187 56.912 50.799 1.00 8.27 87 GLY C O 1
ATOM 4364 N N . ARG C 1 88 ? 55.341 55.083 50.157 1.00 9.23 88 ARG C N 1
ATOM 4365 C CA . ARG C 1 88 ? 54.258 54.146 50.434 1.00 9.19 88 ARG C CA 1
ATOM 4366 C C . ARG C 1 88 ? 54.833 52.865 51.021 1.00 9.25 88 ARG C C 1
ATOM 4367 O O . ARG C 1 88 ? 56.045 52.660 51.017 1.00 9.26 88 ARG C O 1
ATOM 4375 N N . ILE C 1 89 ? 53.961 52.007 51.536 1.00 9.56 89 ILE C N 1
ATOM 4376 C CA . ILE C 1 89 ? 54.413 50.721 52.037 1.00 9.16 89 ILE C CA 1
ATOM 4377 C C . ILE C 1 89 ? 53.931 49.717 51.001 1.00 9.12 89 ILE C C 1
ATOM 4378 O O . ILE C 1 89 ? 53.008 50.008 50.229 1.00 9.45 89 ILE C O 1
ATOM 4383 N N . HIS C 1 90 ? 54.560 48.549 50.972 1.00 8.30 90 HIS C N 1
ATOM 4384 C CA . HIS C 1 90 ? 54.219 47.521 49.993 1.00 8.62 90 HIS C CA 1
ATOM 4385 C C . HIS C 1 90 ? 53.914 46.187 50.655 1.00 8.88 90 HIS C C 1
ATOM 4386 O O . HIS C 1 90 ? 54.381 45.912 51.759 1.00 8.91 90 HIS C O 1
ATOM 4393 N N . ALA C 1 91 ? 53.150 45.348 49.965 1.00 8.50 91 ALA C N 1
ATOM 4394 C CA . ALA C 1 91 ? 52.815 44.041 50.509 1.00 8.96 91 ALA C CA 1
ATOM 4395 C C . ALA C 1 91 ? 54.067 43.218 50.825 1.00 9.22 91 ALA C C 1
ATOM 4396 O O . ALA C 1 91 ? 54.065 42.428 51.772 1.00 9.73 91 ALA C O 1
ATOM 4398 N N . TYR C 1 92 ? 55.137 43.402 50.052 1.00 9.34 92 TYR C N 1
ATOM 4399 C CA . TYR C 1 92 ? 56.357 42.634 50.297 1.00 9.49 92 TYR C CA 1
ATOM 4400 C C . TYR C 1 92 ? 57.035 42.965 51.621 1.00 10.32 92 TYR C C 1
ATOM 4401 O O . TYR C 1 92 ? 57.972 42.281 52.035 1.00 10.06 92 TYR C O 1
ATOM 4410 N N . GLU C 1 93 ? 56.555 44.001 52.298 1.00 10.80 93 GLU C N 1
ATOM 4411 C CA . GLU C 1 93 ? 57.133 44.364 53.582 1.00 12.03 93 GLU C CA 1
ATOM 4412 C C . GLU C 1 93 ? 56.492 43.549 54.703 1.00 12.36 93 GLU C C 1
ATOM 4413 O O . GLU C 1 93 ? 56.826 43.717 55.880 1.00 12.29 93 GLU C O 1
ATOM 4419 N N . GLY C 1 94 ? 55.569 42.668 54.319 1.00 11.89 94 GLY C N 1
ATOM 4420 C CA . GLY C 1 94 ? 54.907 41.788 55.269 1.00 13.20 94 GLY C CA 1
ATOM 4421 C C . GLY C 1 94 ? 53.653 42.244 55.990 1.00 13.54 94 GLY C C 1
ATOM 4422 O O . GLY C 1 94 ? 53.108 41.492 56.803 1.00 14.74 94 GLY C O 1
ATOM 4423 N N . HIS C 1 95 ? 53.174 43.450 55.707 1.00 13.40 95 HIS C N 1
ATOM 4424 C CA . HIS C 1 95 ? 51.980 43.953 56.381 1.00 13.87 95 HIS C CA 1
ATOM 4425 C C . HIS C 1 95 ? 50.691 43.529 55.695 1.00 13.52 95 HIS C C 1
ATOM 4426 O O . HIS C 1 95 ? 50.643 43.401 54.471 1.00 12.56 95 HIS C O 1
ATOM 4433 N N . ASP C 1 96 ? 49.645 43.309 56.487 1.00 13.25 96 ASP C N 1
ATOM 4434 C CA . ASP C 1 96 ? 48.356 42.936 55.920 1.00 13.41 96 ASP C CA 1
ATOM 4435 C C . ASP C 1 96 ? 47.943 44.069 54.989 1.00 12.28 96 ASP C C 1
ATOM 4436 O O . ASP C 1 96 ? 48.344 45.218 55.179 1.00 11.38 96 ASP C O 1
ATOM 4441 N N . LEU C 1 97 ? 47.138 43.751 53.984 1.00 11.46 97 LEU C N 1
ATOM 4442 C CA . LEU C 1 97 ? 46.741 44.765 53.025 1.00 10.98 97 LEU C CA 1
ATOM 4443 C C . LEU C 1 97 ? 45.950 45.922 53.618 1.00 11.51 97 LEU C C 1
ATOM 4444 O O . LEU C 1 97 ? 45.919 47.003 53.037 1.00 9.77 97 LEU C O 1
ATOM 4449 N N . ARG C 1 98 ? 45.317 45.711 54.770 1.00 12.13 98 ARG C N 1
ATOM 4450 C CA . ARG C 1 98 ? 44.572 46.800 55.393 1.00 13.66 98 ARG C CA 1
ATOM 4451 C C . ARG C 1 98 ? 45.528 47.969 55.630 1.00 12.91 98 ARG C C 1
ATOM 4452 O O . ARG C 1 98 ? 45.157 49.133 55.486 1.00 11.48 98 ARG C O 1
ATOM 4460 N N . TYR C 1 99 ? 46.765 47.654 55.993 1.00 12.94 99 TYR C N 1
ATOM 4461 C CA . TYR C 1 99 ? 47.755 48.694 56.243 1.00 12.88 99 TYR C CA 1
ATOM 4462 C C . TYR C 1 99 ? 48.313 49.271 54.954 1.00 12.16 99 TYR C C 1
ATOM 4463 O O . TYR C 1 99 ? 48.655 50.452 54.892 1.00 12.24 99 TYR C O 1
ATOM 4472 N N . VAL C 1 100 ? 48.402 48.439 53.924 1.00 11.04 100 VAL C N 1
ATOM 4473 C CA . VAL C 1 100 ? 48.906 48.885 52.635 1.00 9.88 100 VAL C CA 1
ATOM 4474 C C . VAL C 1 100 ? 47.961 49.898 51.988 1.00 9.36 100 VAL C C 1
ATOM 4475 O O . VAL C 1 100 ? 48.414 50.877 51.394 1.00 9.20 100 VAL C O 1
ATOM 4479 N N . VAL C 1 101 ? 46.653 49.676 52.112 1.00 8.87 101 VAL C N 1
ATOM 4480 C CA . VAL C 1 101 ? 45.673 50.581 51.503 1.00 8.82 101 VAL C CA 1
ATOM 4481 C C . VAL C 1 101 ? 45.118 51.654 52.442 1.00 9.44 101 VAL C C 1
ATOM 4482 O O . VAL C 1 101 ? 44.292 52.471 52.034 1.00 8.88 101 VAL C O 1
ATOM 4486 N N . HIS C 1 102 ? 45.579 51.658 53.689 1.00 9.29 102 HIS C N 1
ATOM 4487 C CA . HIS C 1 102 ? 45.127 52.645 54.664 1.00 10.16 102 HIS C CA 1
ATOM 4488 C C . HIS C 1 102 ? 45.384 54.087 54.206 1.00 9.63 102 HIS C C 1
ATOM 4489 O O . HIS C 1 102 ? 44.512 54.945 54.329 1.00 9.66 102 HIS C O 1
ATOM 4496 N N . PRO C 1 103 ? 46.584 54.375 53.673 1.00 8.96 103 PRO C N 1
ATOM 4497 C CA . PRO C 1 103 ? 46.872 55.741 53.222 1.00 9.00 103 PRO C CA 1
ATOM 4498 C C . PRO C 1 103 ? 45.827 56.281 52.248 1.00 8.92 103 PRO C C 1
ATOM 4499 O O . PRO C 1 103 ? 45.383 57.427 52.375 1.00 8.85 103 PRO C O 1
ATOM 4503 N N . VAL C 1 104 ? 45.432 55.458 51.279 1.00 8.97 104 VAL C N 1
ATOM 4504 C CA . VAL C 1 104 ? 44.425 55.864 50.305 1.00 9.34 104 VAL C CA 1
ATOM 4505 C C . VAL C 1 104 ? 43.067 56.058 50.980 1.00 9.54 104 VAL C C 1
ATOM 4506 O O . VAL C 1 104 ? 42.341 57.010 50.680 1.00 9.27 104 VAL C O 1
ATOM 4510 N N . ARG C 1 105 ? 42.727 55.166 51.901 1.00 9.51 105 ARG C N 1
ATOM 4511 C CA . ARG C 1 105 ? 41.451 55.282 52.598 1.00 9.60 105 ARG C CA 1
ATOM 4512 C C . ARG C 1 105 ? 41.438 56.514 53.495 1.00 9.83 105 ARG C C 1
ATOM 4513 O O . ARG C 1 105 ? 40.399 57.156 53.660 1.00 10.06 105 ARG C O 1
ATOM 4521 N N . ALA C 1 106 ? 42.594 56.847 54.065 1.00 9.72 106 ALA C N 1
ATOM 4522 C CA . ALA C 1 106 ? 42.706 58.024 54.922 1.00 10.06 106 ALA C CA 1
ATOM 4523 C C . ALA C 1 106 ? 42.525 59.269 54.066 1.00 10.62 106 ALA C C 1
ATOM 4524 O O . ALA C 1 106 ? 41.883 60.230 54.482 1.00 10.80 106 ALA C O 1
ATOM 4526 N N . ALA C 1 107 ? 43.095 59.245 52.865 1.00 10.29 107 ALA C N 1
ATOM 4527 C CA . ALA C 1 107 ? 42.978 60.371 51.945 1.00 10.97 107 ALA C CA 1
ATOM 4528 C C . ALA C 1 107 ? 41.523 60.563 51.531 1.00 10.85 107 ALA C C 1
ATOM 4529 O O . ALA C 1 107 ? 41.036 61.690 51.447 1.00 11.07 107 ALA C O 1
ATOM 4531 N N . ARG C 1 108 ? 40.828 59.462 51.266 1.00 11.45 108 ARG C N 1
ATOM 4532 C CA . ARG C 1 108 ? 39.425 59.545 50.879 1.00 11.84 108 ARG C CA 1
ATOM 4533 C C . ARG C 1 108 ? 38.633 60.165 52.027 1.00 11.84 108 ARG C C 1
ATOM 4534 O O . ARG C 1 108 ? 37.795 61.044 51.816 1.00 11.75 108 ARG C O 1
ATOM 4542 N N . ALA C 1 109 ? 38.913 59.702 53.242 1.00 11.55 109 ALA C N 1
ATOM 4543 C CA . ALA C 1 109 ? 38.231 60.203 54.432 1.00 12.15 109 ALA C CA 1
ATOM 4544 C C . ALA C 1 109 ? 38.544 61.680 54.652 1.00 12.63 109 ALA C C 1
ATOM 4545 O O . ALA C 1 109 ? 37.773 62.398 55.292 1.00 12.13 109 ALA C O 1
ATOM 4547 N N . ALA C 1 110 ? 39.677 62.128 54.118 1.00 12.46 110 ALA C N 1
ATOM 4548 C CA . ALA C 1 110 ? 40.083 63.521 54.245 1.00 12.54 110 ALA C CA 1
ATOM 4549 C C . ALA C 1 110 ? 39.429 64.375 53.162 1.00 13.06 110 ALA C C 1
ATOM 4550 O O . ALA C 1 110 ? 39.647 65.588 53.106 1.00 13.21 110 ALA C O 1
ATOM 4552 N N . GLY C 1 111 ? 38.648 63.734 52.294 1.00 13.22 111 GLY C N 1
ATOM 4553 C CA . GLY C 1 111 ? 37.952 64.455 51.239 1.00 13.73 111 GLY C CA 1
ATOM 4554 C C . GLY C 1 111 ? 38.415 64.221 49.810 1.00 13.68 111 GLY C C 1
ATOM 4555 O O . GLY C 1 111 ? 37.726 64.609 48.864 1.00 13.66 111 GLY C O 1
ATOM 4556 N N . ALA C 1 112 ? 39.565 63.580 49.636 1.00 13.67 112 ALA C N 1
ATOM 4557 C CA . ALA C 1 112 ? 40.096 63.336 48.296 1.00 14.43 112 ALA C CA 1
ATOM 4558 C C . ALA C 1 112 ? 39.264 62.343 47.488 1.00 14.67 112 ALA C C 1
ATOM 4559 O O . ALA C 1 112 ? 39.145 61.176 47.859 1.00 15.11 112 ALA C O 1
ATOM 4561 N N . GLN C 1 113 ? 38.688 62.815 46.385 1.00 14.91 113 GLN C N 1
ATOM 4562 C CA . GLN C 1 113 ? 37.880 61.961 45.521 1.00 14.88 113 GLN C CA 1
ATOM 4563 C C . GLN C 1 113 ? 38.683 61.534 44.298 1.00 13.71 113 GLN C C 1
ATOM 4564 O O . GLN C 1 113 ? 38.192 60.794 43.443 1.00 12.69 113 GLN C O 1
ATOM 4570 N N . ILE C 1 114 ? 39.916 62.021 44.216 1.00 12.55 114 ILE C N 1
ATOM 4571 C CA . ILE C 1 114 ? 40.806 61.657 43.128 1.00 12.07 114 ILE C CA 1
ATOM 4572 C C . ILE C 1 114 ? 42.141 61.242 43.720 1.00 11.08 114 ILE C C 1
ATOM 4573 O O . ILE C 1 114 ? 42.732 61.975 44.517 1.00 10.26 114 ILE C O 1
ATOM 4578 N N . MET C 1 115 ? 42.596 60.054 43.335 1.00 10.47 115 MET C N 1
ATOM 4579 C CA . MET C 1 115 ? 43.870 59.520 43.792 1.00 10.18 115 MET C CA 1
ATOM 4580 C C . MET C 1 115 ? 44.810 59.447 42.597 1.00 9.41 115 MET C C 1
ATOM 4581 O O . MET C 1 115 ? 44.454 58.889 41.564 1.00 9.66 115 MET C O 1
ATOM 4586 N N . VAL C 1 116 ? 45.998 60.019 42.734 1.00 8.31 116 VAL C N 1
ATOM 4587 C CA . VAL C 1 116 ? 46.998 59.951 41.677 1.00 8.27 116 VAL C CA 1
ATOM 4588 C C . VAL C 1 116 ? 48.054 59.009 42.237 1.00 7.92 116 VAL C C 1
ATOM 4589 O O . VAL C 1 116 ? 48.825 59.380 43.126 1.00 8.16 116 VAL C O 1
ATOM 4593 N N . LEU C 1 117 ? 48.065 57.779 41.733 1.00 7.44 117 LEU C N 1
ATOM 4594 C CA . LEU C 1 117 ? 49.006 56.780 42.211 1.00 7.37 117 LEU C CA 1
ATOM 4595 C C . LEU C 1 117 ? 50.176 56.673 41.247 1.00 7.53 117 LEU C C 1
ATOM 4596 O O . LEU C 1 117 ? 50.003 56.296 40.089 1.00 7.32 117 LEU C O 1
ATOM 4601 N N . THR C 1 118 ? 51.364 57.032 41.720 1.00 7.58 118 THR C N 1
ATOM 4602 C CA . THR C 1 118 ? 52.547 56.957 40.878 1.00 7.06 118 THR C CA 1
ATOM 4603 C C . THR C 1 118 ? 53.432 55.818 41.349 1.00 7.22 118 THR C C 1
ATOM 4604 O O . THR C 1 118 ? 53.388 55.414 42.513 1.00 7.32 118 THR C O 1
ATOM 4608 N N . ASN C 1 119 ? 54.233 55.288 40.439 1.00 7.22 119 ASN C N 1
ATOM 4609 C CA . ASN C 1 119 ? 55.145 54.220 40.812 1.00 7.66 119 ASN C CA 1
ATOM 4610 C C . ASN C 1 119 ? 56.289 54.118 39.822 1.00 7.70 119 ASN C C 1
ATOM 4611 O O . ASN C 1 119 ? 56.297 54.803 38.794 1.00 6.89 119 ASN C O 1
ATOM 4616 N N . ALA C 1 120 ? 57.274 53.301 40.178 1.00 7.83 120 ALA C N 1
ATOM 4617 C CA . ALA C 1 120 ? 58.419 53.030 39.327 1.00 8.10 120 ALA C CA 1
ATOM 4618 C C . ALA C 1 120 ? 58.067 51.664 38.758 1.00 8.26 120 ALA C C 1
ATOM 4619 O O . ALA C 1 120 ? 57.656 50.769 39.500 1.00 8.15 120 ALA C O 1
ATOM 4621 N N . ALA C 1 121 ? 58.191 51.501 37.449 1.00 7.42 121 ALA C N 1
ATOM 4622 C CA . ALA C 1 121 ? 57.858 50.221 36.839 1.00 7.10 121 ALA C CA 1
ATOM 4623 C C . ALA C 1 121 ? 58.875 49.800 35.793 1.00 7.51 121 ALA C C 1
ATOM 4624 O O . ALA C 1 121 ? 59.576 50.630 35.220 1.00 6.93 121 ALA C O 1
ATOM 4626 N N . GLY C 1 122 ? 58.954 48.495 35.556 1.00 7.56 122 GLY C N 1
ATOM 4627 C CA . GLY C 1 122 ? 59.851 47.992 34.534 1.00 7.34 122 GLY C CA 1
ATOM 4628 C C . GLY C 1 122 ? 59.053 48.039 33.243 1.00 7.61 122 GLY C C 1
ATOM 4629 O O . GLY C 1 122 ? 57.855 47.741 33.246 1.00 7.25 122 GLY C O 1
ATOM 4630 N N . GLY C 1 123 ? 59.695 48.427 32.144 1.00 7.81 123 GLY C N 1
ATOM 4631 C CA . GLY C 1 123 ? 58.993 48.505 30.875 1.00 8.49 123 GLY C CA 1
ATOM 4632 C C . GLY C 1 123 ? 59.105 47.236 30.052 1.00 8.80 123 GLY C C 1
ATOM 4633 O O . GLY C 1 123 ? 60.208 46.745 29.813 1.00 9.12 123 GLY C O 1
ATOM 4634 N N . LEU C 1 124 ? 57.969 46.696 29.618 1.00 9.56 124 LEU C N 1
ATOM 4635 C CA . LEU C 1 124 ? 57.972 45.477 28.818 1.00 10.40 124 LEU C CA 1
ATOM 4636 C C . LEU C 1 124 ? 57.706 45.732 27.344 1.00 10.90 124 LEU C C 1
ATOM 4637 O O . LEU C 1 124 ? 58.293 45.077 26.484 1.00 11.68 124 LEU C O 1
ATOM 4642 N N . ARG C 1 125 ? 56.817 46.674 27.048 1.00 11.18 125 ARG C N 1
ATOM 4643 C CA . ARG C 1 125 ? 56.492 46.962 25.658 1.00 11.29 125 ARG C CA 1
ATOM 4644 C C . ARG C 1 125 ? 57.669 47.627 24.943 1.00 11.44 125 ARG C C 1
ATOM 4645 O O . ARG C 1 125 ? 58.371 48.462 25.515 1.00 10.44 125 ARG C O 1
ATOM 4653 N N . ALA C 1 126 ? 57.858 47.245 23.682 1.00 11.06 126 ALA C N 1
ATOM 4654 C CA . ALA C 1 126 ? 58.961 47.711 22.843 1.00 11.25 126 ALA C CA 1
ATOM 4655 C C . ALA C 1 126 ? 59.180 49.214 22.672 1.00 11.66 126 ALA C C 1
ATOM 4656 O O . ALA C 1 126 ? 60.312 49.657 22.470 1.00 11.28 126 ALA C O 1
ATOM 4658 N N . ASP C 1 127 ? 58.110 49.995 22.737 1.00 11.70 127 ASP C N 1
ATOM 4659 C CA . ASP C 1 127 ? 58.211 51.444 22.573 1.00 12.30 127 ASP C CA 1
ATOM 4660 C C . ASP C 1 127 ? 58.724 52.166 23.815 1.00 12.61 127 ASP C C 1
ATOM 4661 O O . ASP C 1 127 ? 59.285 53.261 23.718 1.00 12.35 127 ASP C O 1
ATOM 4666 N N . LEU C 1 128 ? 58.524 51.557 24.979 1.00 13.05 128 LEU C N 1
ATOM 4667 C CA . LEU C 1 128 ? 58.919 52.174 26.239 1.00 12.87 128 LEU C CA 1
ATOM 4668 C C . LEU C 1 128 ? 60.416 52.397 26.420 1.00 13.45 128 LEU C C 1
ATOM 4669 O O . LEU C 1 128 ? 61.242 51.569 26.032 1.00 13.09 128 LEU C O 1
ATOM 4674 N N . GLN C 1 129 ? 60.751 53.534 27.025 1.00 13.54 129 GLN C N 1
ATOM 4675 C CA . GLN C 1 129 ? 62.135 53.903 27.277 1.00 13.72 129 GLN C CA 1
ATOM 4676 C C . GLN C 1 129 ? 62.316 54.343 28.723 1.00 12.76 129 GLN C C 1
ATOM 4677 O O . GLN C 1 129 ? 61.377 54.826 29.357 1.00 11.47 129 GLN C O 1
ATOM 4683 N N . VAL C 1 130 ? 63.524 54.178 29.247 1.00 11.81 130 VAL C N 1
ATOM 4684 C CA . VAL C 1 130 ? 63.784 54.590 30.616 1.00 11.51 130 VAL C CA 1
ATOM 4685 C C . VAL C 1 130 ? 63.583 56.099 30.687 1.00 11.66 130 VAL C C 1
ATOM 4686 O O . VAL C 1 130 ? 64.076 56.837 29.828 1.00 11.45 130 VAL C O 1
ATOM 4690 N N . GLY C 1 131 ? 62.841 56.545 31.697 1.00 11.00 131 GLY C N 1
ATOM 4691 C CA . GLY C 1 131 ? 62.579 57.965 31.864 1.00 10.61 131 GLY C CA 1
ATOM 4692 C C . GLY C 1 131 ? 61.225 58.373 31.312 1.00 10.90 131 GLY C C 1
ATOM 4693 O O . GLY C 1 131 ? 60.808 59.522 31.445 1.00 10.82 131 GLY C O 1
ATOM 4694 N N . GLN C 1 132 ? 60.522 57.427 30.701 1.00 10.81 132 GLN C N 1
ATOM 4695 C CA . GLN C 1 132 ? 59.221 57.727 30.117 1.00 10.52 132 GLN C CA 1
ATOM 4696 C C . GLN C 1 132 ? 58.044 57.534 31.069 1.00 10.56 132 GLN C C 1
ATOM 4697 O O . GLN C 1 132 ? 57.918 56.494 31.712 1.00 10.92 132 GLN C O 1
ATOM 4703 N N . PRO C 1 133 ? 57.183 58.556 31.198 1.00 9.87 133 PRO C N 1
ATOM 4704 C CA . PRO C 1 133 ? 56.022 58.425 32.082 1.00 9.63 133 PRO C CA 1
ATOM 4705 C C . PRO C 1 133 ? 54.951 57.719 31.255 1.00 9.54 133 PRO C C 1
ATOM 4706 O O . PRO C 1 133 ? 54.806 57.998 30.058 1.00 9.36 133 PRO C O 1
ATOM 4710 N N . VAL C 1 134 ? 54.215 56.805 31.877 1.00 8.71 134 VAL C N 1
ATOM 4711 C CA . VAL C 1 134 ? 53.176 56.067 31.175 1.00 8.58 134 VAL C CA 1
AT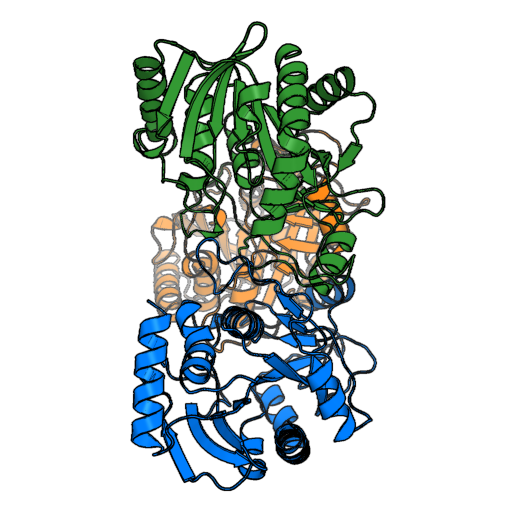OM 4712 C C . VAL C 1 134 ? 51.893 56.051 31.990 1.00 8.60 134 VAL C C 1
ATOM 4713 O O . VAL C 1 134 ? 51.900 55.692 33.169 1.00 8.87 134 VAL C O 1
ATOM 4717 N N . LEU C 1 135 ? 50.792 56.456 31.367 1.00 7.83 135 LEU C N 1
ATOM 4718 C CA . LEU C 1 135 ? 49.508 56.461 32.052 1.00 8.29 135 LEU C CA 1
ATOM 4719 C C . LEU C 1 135 ? 49.020 55.015 32.148 1.00 8.28 135 LEU C C 1
ATOM 4720 O O . LEU C 1 135 ? 49.098 54.262 31.180 1.00 7.98 135 LEU C O 1
ATOM 4725 N N . ILE C 1 136 ? 48.532 54.625 33.319 1.00 7.59 136 ILE C N 1
ATOM 4726 C CA . ILE C 1 136 ? 48.035 53.268 33.505 1.00 7.89 136 ILE C CA 1
ATOM 4727 C C . ILE C 1 136 ? 46.599 53.178 32.982 1.00 7.21 136 ILE C C 1
ATOM 4728 O O . ILE C 1 136 ? 45.700 53.836 33.498 1.00 8.02 136 ILE C O 1
ATOM 4733 N N . SER C 1 137 ? 46.395 52.377 31.939 1.00 7.30 137 SER C N 1
ATOM 4734 C CA . SER C 1 137 ? 45.070 52.219 31.346 1.00 7.83 137 SER C CA 1
ATOM 4735 C C . SER C 1 137 ? 44.252 51.156 32.066 1.00 7.58 137 SER C C 1
ATOM 4736 O O . SER C 1 137 ? 43.024 51.224 32.102 1.00 8.20 137 SER C O 1
ATOM 4739 N N . ASP C 1 138 ? 44.940 50.172 32.634 1.00 7.81 138 ASP C N 1
ATOM 4740 C CA . ASP C 1 138 ? 44.280 49.083 33.347 1.00 7.53 138 ASP C CA 1
ATOM 4741 C C . ASP C 1 138 ? 45.385 48.307 34.046 1.00 7.61 138 ASP C C 1
ATOM 4742 O O . ASP C 1 138 ? 46.566 48.581 33.830 1.00 7.64 138 ASP C O 1
ATOM 4747 N N . HIS C 1 139 ? 45.015 47.346 34.883 1.00 7.45 139 HIS C N 1
ATOM 4748 C CA . HIS C 1 139 ? 46.034 46.567 35.563 1.00 8.28 139 HIS C CA 1
ATOM 4749 C C . HIS C 1 139 ? 45.730 45.083 35.604 1.00 8.48 139 HIS C C 1
ATOM 4750 O O . HIS C 1 139 ? 44.608 44.650 35.329 1.00 8.32 139 HIS C O 1
ATOM 4757 N N . LEU C 1 140 ? 46.767 44.316 35.916 1.00 8.54 140 LEU C N 1
ATOM 4758 C CA . LEU C 1 140 ? 46.676 42.875 36.062 1.00 8.57 140 LEU C CA 1
ATOM 4759 C C . LEU C 1 140 ? 47.136 42.627 37.493 1.00 8.04 140 LEU C C 1
ATOM 4760 O O . LEU C 1 140 ? 48.307 42.825 37.821 1.00 7.83 140 LEU C O 1
ATOM 4765 N N . ASN C 1 141 ? 46.203 42.229 38.351 1.00 8.39 141 ASN C N 1
ATOM 4766 C CA . ASN C 1 141 ? 46.520 41.944 39.745 1.00 8.03 141 ASN C CA 1
ATOM 4767 C C . ASN C 1 141 ? 46.998 40.498 39.792 1.00 8.36 141 ASN C C 1
ATOM 4768 O O . ASN C 1 141 ? 46.193 39.570 39.738 1.00 7.59 141 ASN C O 1
ATOM 4773 N N . LEU C 1 142 ? 48.311 40.315 39.879 1.00 7.52 142 LEU C N 1
ATOM 4774 C CA . LEU C 1 142 ? 48.884 38.975 39.912 1.00 8.22 142 LEU C CA 1
ATOM 4775 C C . LEU C 1 142 ? 49.434 38.618 41.294 1.00 8.22 142 LEU C C 1
ATOM 4776 O O . LEU C 1 142 ? 50.404 37.861 41.412 1.00 8.75 142 LEU C O 1
ATOM 4781 N N . THR C 1 143 ? 48.791 39.140 42.337 1.00 7.86 143 THR C N 1
ATOM 4782 C CA . THR C 1 143 ? 49.220 38.890 43.712 1.00 7.32 143 THR C CA 1
ATOM 4783 C C . THR C 1 143 ? 48.422 37.795 44.410 1.00 7.33 143 THR C C 1
ATOM 4784 O O . THR C 1 143 ? 48.808 37.338 45.488 1.00 6.93 143 THR C O 1
ATOM 4788 N N . ALA C 1 144 ? 47.322 37.379 43.789 1.00 7.85 144 ALA C N 1
ATOM 4789 C CA . ALA C 1 144 ? 46.428 36.363 44.346 1.00 8.24 144 ALA C CA 1
ATOM 4790 C C . ALA C 1 144 ? 45.803 36.879 45.641 1.00 7.97 144 ALA C C 1
ATOM 4791 O O . ALA C 1 144 ? 45.366 36.101 46.490 1.00 8.68 144 ALA C O 1
ATOM 4793 N N . ARG C 1 145 ? 45.752 38.201 45.780 1.00 8.22 145 ARG C N 1
ATOM 4794 C CA . ARG C 1 145 ? 45.184 38.827 46.969 1.00 7.62 145 ARG C CA 1
ATOM 4795 C C . ARG C 1 145 ? 44.246 39.975 46.613 1.00 7.59 145 ARG C C 1
ATOM 4796 O O . ARG C 1 145 ? 44.145 40.389 45.456 1.00 6.72 145 ARG C O 1
ATOM 4804 N N . SER C 1 146 ? 43.562 40.476 47.634 1.00 6.93 146 SER C N 1
ATOM 4805 C CA . SER C 1 146 ? 42.643 41.604 47.505 1.00 7.54 146 SER C CA 1
ATOM 4806 C C . SER C 1 146 ? 42.608 42.311 48.849 1.00 7.62 146 SER C C 1
ATOM 4807 O O . SER C 1 146 ? 42.683 41.661 49.890 1.00 7.63 146 SER C O 1
ATOM 4810 N N . PRO C 1 147 ? 42.506 43.651 48.846 1.00 8.02 147 PRO C N 1
ATOM 4811 C CA . PRO C 1 147 ? 42.458 44.410 50.099 1.00 8.91 147 PRO C CA 1
ATOM 4812 C C . PRO C 1 147 ? 41.035 44.400 50.664 1.00 10.07 147 PRO C C 1
ATOM 4813 O O . PRO C 1 147 ? 40.786 44.870 51.777 1.00 10.17 147 PRO C O 1
ATOM 4817 N N . LEU C 1 148 ? 40.107 43.858 49.883 1.00 10.25 148 LEU C N 1
ATOM 4818 C CA . LEU C 1 148 ? 38.711 43.794 50.290 1.00 11.52 148 LEU C CA 1
ATOM 4819 C C . LEU C 1 148 ? 38.425 42.478 51.006 1.00 13.16 148 LEU C C 1
ATOM 4820 O O . LEU C 1 148 ? 39.033 41.445 50.711 1.00 13.32 148 LEU C O 1
ATOM 4825 N N . VAL C 1 149 ? 37.503 42.521 51.960 1.00 15.27 149 VAL C N 1
ATOM 4826 C CA . VAL C 1 149 ? 37.151 41.333 52.726 1.00 17.19 149 VAL C CA 1
ATOM 4827 C C . VAL C 1 149 ? 35.643 41.135 52.755 1.00 17.90 149 VAL C C 1
ATOM 4828 O O . VAL C 1 149 ? 34.885 42.099 52.850 1.00 19.06 149 VAL C O 1
ATOM 4832 N N . GLY C 1 150 ? 35.209 39.883 52.673 1.00 17.71 150 GLY C N 1
ATOM 4833 C CA . GLY C 1 150 ? 33.789 39.603 52.683 1.00 17.66 150 GLY C CA 1
ATOM 4834 C C . GLY C 1 150 ? 33.162 39.881 51.332 1.00 18.03 150 GLY C C 1
ATOM 4835 O O . GLY C 1 150 ? 33.864 39.951 50.320 1.00 18.38 150 GLY C O 1
ATOM 4836 N N . GLY C 1 151 ? 31.845 40.062 51.321 1.00 17.82 151 GLY C N 1
ATOM 4837 C CA . GLY C 1 151 ? 31.126 40.314 50.084 1.00 17.76 151 GLY C CA 1
ATOM 4838 C C . GLY C 1 151 ? 31.216 41.710 49.492 1.00 17.48 151 GLY C C 1
ATOM 4839 O O . GLY C 1 151 ? 30.197 42.296 49.117 1.00 18.23 151 GLY C O 1
ATOM 4840 N N . GLU C 1 152 ? 32.429 42.248 49.408 1.00 16.74 152 GLU C N 1
ATOM 4841 C CA . GLU C 1 152 ? 32.650 43.570 48.829 1.00 15.77 152 GLU C CA 1
ATOM 4842 C C . GLU C 1 152 ? 32.973 43.357 47.356 1.00 14.19 152 GLU C C 1
ATOM 4843 O O . GLU C 1 152 ? 34.129 43.450 46.939 1.00 12.74 152 GLU C O 1
ATOM 4849 N N . PHE C 1 153 ? 31.933 43.076 46.578 1.00 12.57 153 PHE C N 1
ATOM 4850 C CA . PHE C 1 153 ? 32.071 42.804 45.149 1.00 11.44 153 PHE C CA 1
ATOM 4851 C C . PHE C 1 153 ? 32.159 44.078 44.323 1.00 11.37 153 PHE C C 1
ATOM 4852 O O . PHE C 1 153 ? 31.220 44.456 43.625 1.00 11.91 153 PHE C O 1
ATOM 4860 N N . VAL C 1 154 ? 33.317 44.722 44.394 1.00 10.31 154 VAL C N 1
ATOM 4861 C CA . VAL C 1 154 ? 33.552 45.973 43.688 1.00 10.45 154 VAL C CA 1
ATOM 4862 C C . VAL C 1 154 ? 33.900 45.801 42.210 1.00 9.77 154 VAL C C 1
ATOM 4863 O O . VAL C 1 154 ? 34.778 45.012 41.857 1.00 9.41 154 VAL C O 1
ATOM 4867 N N . ASP C 1 155 ? 33.203 46.547 41.354 1.00 9.42 155 ASP C N 1
ATOM 4868 C CA . ASP C 1 155 ? 33.448 46.498 39.916 1.00 9.47 155 ASP C CA 1
ATOM 4869 C C . ASP C 1 155 ? 34.713 47.274 39.576 1.00 9.25 155 ASP C C 1
ATOM 4870 O O . ASP C 1 155 ? 34.935 48.367 40.102 1.00 9.48 155 ASP C O 1
ATOM 4875 N N . LEU C 1 156 ? 35.528 46.720 38.682 1.00 9.01 156 LEU C N 1
ATOM 4876 C CA . LEU C 1 156 ? 36.779 47.364 38.287 1.00 9.53 156 LEU C CA 1
ATOM 4877 C C . LEU C 1 156 ? 36.852 47.649 36.792 1.00 10.95 156 LEU C C 1
ATOM 4878 O O . LEU C 1 156 ? 37.939 47.691 36.218 1.00 11.29 156 LEU C O 1
ATOM 4883 N N . THR C 1 157 ? 35.703 47.865 36.163 1.00 12.29 157 THR C N 1
ATOM 4884 C CA . THR C 1 157 ? 35.673 48.120 34.724 1.00 14.77 157 THR C CA 1
ATOM 4885 C C . THR C 1 157 ? 36.468 49.327 34.233 1.00 16.22 157 THR C C 1
ATOM 4886 O O . THR C 1 157 ? 37.204 49.232 33.243 1.00 19.41 157 THR C O 1
ATOM 4890 N N . ASP C 1 158 ? 36.311 50.465 34.889 1.00 16.07 158 ASP C N 1
ATOM 4891 C CA . ASP C 1 158 ? 37.070 51.654 34.503 1.00 14.83 158 ASP C CA 1
ATOM 4892 C C . ASP C 1 158 ? 37.812 52.102 35.752 1.00 13.79 158 ASP C C 1
ATOM 4893 O O . ASP C 1 158 ? 37.680 53.242 36.202 1.00 13.64 158 ASP C O 1
ATOM 4898 N N . ALA C 1 159 ? 38.584 51.174 36.313 1.00 12.17 159 ALA C N 1
ATOM 4899 C CA . ALA C 1 159 ? 39.357 51.425 37.526 1.00 11.01 159 ALA C CA 1
ATOM 4900 C C . ALA C 1 159 ? 40.259 52.642 37.385 1.00 10.45 159 ALA C C 1
ATOM 4901 O O . ALA C 1 159 ? 40.446 53.399 38.338 1.00 10.10 159 ALA C O 1
ATOM 4903 N N . TYR C 1 160 ? 40.832 52.821 36.200 1.00 9.61 160 TYR C N 1
ATOM 4904 C CA . TYR C 1 160 ? 41.680 53.978 35.946 1.00 9.63 160 TYR C CA 1
ATOM 4905 C C . TYR C 1 160 ? 40.875 54.891 35.035 1.00 9.76 160 TYR C C 1
ATOM 4906 O O . TYR C 1 160 ? 40.843 54.714 33.818 1.00 10.01 160 TYR C O 1
ATOM 4915 N N . SER C 1 161 ? 40.205 55.850 35.662 1.00 10.14 161 SER C N 1
ATOM 4916 C CA . SER C 1 161 ? 39.335 56.807 34.986 1.00 10.10 161 SER C CA 1
ATOM 4917 C C . SER C 1 161 ? 39.793 57.303 33.617 1.00 10.39 161 SER C C 1
ATOM 4918 O O . SER C 1 161 ? 40.827 57.960 33.491 1.00 9.75 161 SER C O 1
ATOM 4921 N N . PRO C 1 162 ? 39.022 56.990 32.567 1.00 10.74 162 PRO C N 1
ATOM 4922 C CA . PRO C 1 162 ? 39.383 57.438 31.217 1.00 11.36 162 PRO C CA 1
ATOM 4923 C C . PRO C 1 162 ? 39.388 58.968 31.190 1.00 11.91 162 PRO C C 1
ATOM 4924 O O . PRO C 1 162 ? 40.182 59.599 30.488 1.00 12.28 162 PRO C O 1
ATOM 4928 N N . ARG C 1 163 ? 38.494 59.548 31.984 1.00 12.51 163 ARG C N 1
ATOM 4929 C CA . ARG C 1 163 ? 38.343 60.995 32.087 1.00 13.27 163 ARG C CA 1
ATOM 4930 C C . ARG C 1 163 ? 39.639 61.656 32.558 1.00 12.48 163 ARG C C 1
ATOM 4931 O O . ARG C 1 163 ? 40.071 62.661 31.993 1.00 11.11 163 ARG C O 1
ATOM 4939 N N . LEU C 1 164 ? 40.256 61.090 33.593 1.00 11.80 164 LEU C N 1
ATOM 4940 C CA . LEU C 1 164 ? 41.499 61.645 34.121 1.00 11.67 164 LEU C CA 1
ATOM 4941 C C . LEU C 1 164 ? 42.659 61.452 33.145 1.00 11.63 164 LEU C C 1
ATOM 4942 O O . LEU C 1 164 ? 43.542 62.304 33.048 1.00 11.44 164 LEU C O 1
ATOM 4947 N N . ARG C 1 165 ? 42.665 60.336 32.423 1.00 11.85 165 ARG C N 1
ATOM 4948 C CA . ARG C 1 165 ? 43.728 60.100 31.455 1.00 12.45 165 ARG C CA 1
ATOM 4949 C C . ARG C 1 165 ? 43.583 61.123 30.324 1.00 13.08 165 ARG C C 1
ATOM 4950 O O . ARG C 1 165 ? 44.572 61.581 29.754 1.00 12.66 165 ARG C O 1
ATOM 4958 N N . GLU C 1 166 ? 42.342 61.494 30.024 1.00 13.44 166 GLU C N 1
ATOM 4959 C CA . GLU C 1 166 ? 42.067 62.476 28.976 1.00 14.54 166 GLU C CA 1
ATOM 4960 C C . GLU C 1 166 ? 42.643 63.831 29.403 1.00 14.00 166 GLU C C 1
ATOM 4961 O O . GLU C 1 166 ? 43.278 64.528 28.609 1.00 13.83 166 GLU C O 1
ATOM 4967 N N . LEU C 1 167 ? 42.425 64.200 30.662 1.00 13.10 167 LEU C N 1
ATOM 4968 C CA . LEU C 1 167 ? 42.946 65.464 31.180 1.00 13.21 167 LEU C CA 1
ATOM 4969 C C . LEU C 1 167 ? 44.472 65.445 31.153 1.00 13.35 167 LEU C C 1
ATOM 4970 O O . LEU C 1 167 ? 45.109 66.442 30.809 1.00 13.09 167 LEU C O 1
ATOM 4975 N N . ALA C 1 168 ? 45.053 64.303 31.512 1.00 13.49 168 ALA C N 1
ATOM 4976 C CA . ALA C 1 168 ? 46.503 64.164 31.516 1.00 14.16 168 ALA C CA 1
ATOM 4977 C C . ALA C 1 168 ? 47.060 64.401 30.118 1.00 14.65 168 ALA C C 1
ATOM 4978 O O . ALA C 1 168 ? 48.096 65.046 29.960 1.00 15.24 168 ALA C O 1
ATOM 4980 N N . ARG C 1 169 ? 46.374 63.886 29.103 1.00 15.71 169 ARG C N 1
ATOM 4981 C CA . ARG C 1 169 ? 46.833 64.066 27.729 1.00 17.41 169 ARG C CA 1
ATOM 4982 C C . ARG C 1 169 ? 46.705 65.509 27.247 1.00 18.01 169 ARG C C 1
ATOM 4983 O O . ARG C 1 169 ? 47.345 65.900 26.271 1.00 17.67 169 ARG C O 1
ATOM 4991 N N . GLN C 1 170 ? 45.880 66.302 27.923 1.00 18.14 170 GLN C N 1
ATOM 4992 C CA . GLN C 1 170 ? 45.736 67.705 27.543 1.00 19.08 170 GLN C CA 1
ATOM 4993 C C . GLN C 1 170 ? 46.998 68.424 28.010 1.00 18.98 170 GLN C C 1
ATOM 4994 O O . GLN C 1 170 ? 47.443 69.396 27.398 1.00 18.53 170 GLN C O 1
ATOM 5000 N N . SER C 1 171 ? 47.573 67.931 29.102 1.00 18.85 171 SER C N 1
ATOM 5001 C CA . SER C 1 171 ? 48.796 68.504 29.647 1.00 18.94 171 SER C CA 1
ATOM 5002 C C . SER C 1 171 ? 49.973 68.095 28.762 1.00 19.19 171 SER C C 1
ATOM 5003 O O . SER C 1 171 ? 50.837 68.914 28.437 1.00 19.09 171 SER C O 1
ATOM 5006 N N . ASP C 1 172 ? 49.996 66.824 28.371 1.00 18.90 172 ASP C N 1
ATOM 5007 C CA . ASP C 1 172 ? 51.054 66.296 27.515 1.00 19.23 172 ASP C CA 1
ATOM 5008 C C . ASP C 1 172 ? 50.449 65.339 26.489 1.00 19.44 172 ASP C C 1
ATOM 5009 O O . ASP C 1 172 ? 50.260 64.151 26.758 1.00 18.90 172 ASP C O 1
ATOM 5014 N N . PRO C 1 173 ? 50.140 65.853 25.290 1.00 19.97 173 PRO C N 1
ATOM 5015 C CA . PRO C 1 173 ? 49.548 65.084 24.190 1.00 20.15 173 PRO C CA 1
ATOM 5016 C C . PRO C 1 173 ? 50.319 63.838 23.764 1.00 20.01 173 PRO C C 1
ATOM 5017 O O . PRO C 1 173 ? 49.764 62.961 23.101 1.00 20.35 173 PRO C O 1
ATOM 5021 N N . GLN C 1 174 ? 51.591 63.758 24.142 1.00 19.89 174 GLN C N 1
ATOM 5022 C CA . GLN C 1 174 ? 52.415 62.616 23.764 1.00 19.98 174 GLN C CA 1
ATOM 5023 C C . GLN C 1 174 ? 52.502 61.502 24.803 1.00 18.77 174 GLN C C 1
ATOM 5024 O O . GLN C 1 174 ? 53.251 60.540 24.626 1.00 18.66 174 GLN C O 1
ATOM 5030 N N . LEU C 1 175 ? 51.744 61.629 25.886 1.00 17.25 175 LEU C N 1
ATOM 5031 C CA . LEU C 1 175 ? 51.747 60.600 26.921 1.00 15.59 175 LEU C CA 1
ATOM 5032 C C . LEU C 1 175 ? 51.161 59.306 26.382 1.00 14.82 175 LEU C C 1
ATOM 5033 O O . LEU C 1 175 ? 50.083 59.301 25.781 1.00 14.56 175 LEU C O 1
ATOM 5038 N N . ALA C 1 176 ? 51.877 58.209 26.596 1.00 13.44 176 ALA C N 1
ATOM 5039 C CA . ALA C 1 176 ? 51.416 56.902 26.152 1.00 12.97 176 ALA C CA 1
ATOM 5040 C C . ALA C 1 176 ? 50.695 56.224 27.314 1.00 12.29 176 ALA C C 1
ATOM 5041 O O . ALA C 1 176 ? 50.835 56.647 28.462 1.00 12.16 176 ALA C O 1
ATOM 5043 N N . GLU C 1 177 ? 49.920 55.187 27.005 1.00 12.11 177 GLU C N 1
ATOM 5044 C CA . GLU C 1 177 ? 49.183 54.423 28.012 1.00 12.62 177 GLU C CA 1
ATOM 5045 C C . GLU C 1 177 ? 49.727 53.004 28.033 1.00 11.00 177 GLU C C 1
ATOM 5046 O O . GLU C 1 177 ? 50.341 52.551 27.064 1.00 11.42 177 GLU C O 1
ATOM 5052 N N . GLY C 1 178 ? 49.466 52.291 29.122 1.00 10.03 178 GLY C N 1
ATOM 5053 C CA . GLY C 1 178 ? 49.926 50.919 29.216 1.00 8.35 178 GLY C CA 1
ATOM 5054 C C . GLY C 1 178 ? 49.267 50.160 30.349 1.00 8.12 178 GLY C C 1
ATOM 5055 O O . GLY C 1 178 ? 48.794 50.760 31.319 1.00 7.01 178 GLY C O 1
ATOM 5056 N N . VAL C 1 179 ? 49.228 48.839 30.221 1.00 7.59 179 VAL C N 1
ATOM 5057 C CA . VAL C 1 179 ? 48.646 47.983 31.248 1.00 7.53 179 VAL C CA 1
ATOM 5058 C C . VAL C 1 179 ? 49.723 47.625 32.273 1.00 7.22 179 VAL C C 1
ATOM 5059 O O . VAL C 1 179 ? 50.801 47.145 31.917 1.00 6.78 179 VAL C O 1
ATOM 5063 N N . TYR C 1 180 ? 49.416 47.859 33.546 1.00 6.08 180 TYR C N 1
ATOM 5064 C CA . TYR C 1 180 ? 50.341 47.599 34.648 1.00 6.64 180 TYR C CA 1
ATOM 5065 C C . TYR C 1 180 ? 50.090 46.259 35.346 1.00 6.13 180 TYR C C 1
ATOM 5066 O O . TYR C 1 180 ? 48.978 45.978 35.785 1.00 6.64 180 TYR C O 1
ATOM 5075 N N . ALA C 1 181 ? 51.133 45.443 35.461 1.00 6.29 181 ALA C N 1
ATOM 5076 C CA . ALA C 1 181 ? 51.022 44.155 36.136 1.00 6.20 181 ALA C CA 1
ATOM 5077 C C . ALA C 1 181 ? 51.585 44.310 37.546 1.00 5.91 181 ALA C C 1
ATOM 5078 O O . ALA C 1 181 ? 52.740 44.708 37.718 1.00 6.61 181 ALA C O 1
ATOM 5080 N N . GLY C 1 182 ? 50.763 44.006 38.548 1.00 6.31 182 GLY C N 1
ATOM 5081 C CA . GLY C 1 182 ? 51.193 44.107 39.934 1.00 6.00 182 GLY C CA 1
ATOM 5082 C C . GLY C 1 182 ? 51.537 42.741 40.512 1.00 6.62 182 GLY C C 1
ATOM 5083 O O . GLY C 1 182 ? 50.695 41.836 40.543 1.00 6.36 182 GLY C O 1
ATOM 5084 N N . LEU C 1 183 ? 52.780 42.591 40.958 1.00 6.56 183 LEU C N 1
ATOM 5085 C CA . LEU C 1 183 ? 53.261 41.337 41.533 1.00 6.72 183 LEU C CA 1
ATOM 5086 C C . LEU C 1 183 ? 53.605 41.515 43.008 1.00 6.83 183 LEU C C 1
ATOM 5087 O O . LEU C 1 183 ? 53.722 42.637 43.497 1.00 7.30 183 LEU C O 1
ATOM 5092 N N . PRO C 1 184 ? 53.783 40.403 43.738 1.00 7.03 184 PRO C N 1
ATOM 5093 C CA . PRO C 1 184 ? 54.111 40.460 45.168 1.00 7.45 184 PRO C CA 1
ATOM 5094 C C . PRO C 1 184 ? 55.465 41.077 45.512 1.00 7.84 184 PRO C C 1
ATOM 5095 O O . PRO C 1 184 ? 55.572 41.897 46.427 1.00 7.96 184 PRO C O 1
ATOM 5099 N N . GLY C 1 185 ? 56.500 40.677 44.782 1.00 8.44 185 GLY C N 1
ATOM 5100 C CA . GLY C 1 185 ? 57.830 41.173 45.081 1.00 8.35 185 GLY C CA 1
ATOM 5101 C C . GLY C 1 185 ? 58.339 40.430 46.309 1.00 8.37 185 GLY C C 1
ATOM 5102 O O . GLY C 1 185 ? 57.670 39.513 46.788 1.00 7.65 185 GLY C O 1
ATOM 5103 N N . PRO C 1 186 ? 59.489 40.824 46.879 1.00 7.85 186 PRO C N 1
ATOM 5104 C CA . PRO C 1 186 ? 60.355 41.927 46.459 1.00 6.98 186 PRO C CA 1
ATOM 5105 C C . PRO C 1 186 ? 61.431 41.569 45.427 1.00 7.14 186 PRO C C 1
ATOM 5106 O O . PRO C 1 186 ? 62.153 42.446 44.956 1.00 7.27 186 PRO C O 1
ATOM 5110 N N . HIS C 1 187 ? 61.564 40.290 45.092 1.00 6.87 187 HIS C N 1
ATOM 5111 C CA . HIS C 1 187 ? 62.552 39.899 44.094 1.00 6.92 187 HIS C CA 1
ATOM 5112 C C . HIS C 1 187 ? 62.083 40.411 42.738 1.00 7.38 187 HIS C C 1
ATOM 5113 O O . HIS C 1 187 ? 60.879 40.452 42.470 1.00 7.28 187 HIS C O 1
ATOM 5120 N N . TYR C 1 188 ? 63.024 40.814 41.890 1.00 7.46 188 TYR C N 1
ATOM 5121 C CA . TYR C 1 188 ? 62.667 41.273 40.554 1.00 7.80 188 TYR C CA 1
ATOM 5122 C C . TYR C 1 188 ? 62.272 40.035 39.751 1.00 7.71 188 TYR C C 1
ATOM 5123 O O . TYR C 1 188 ? 62.512 38.91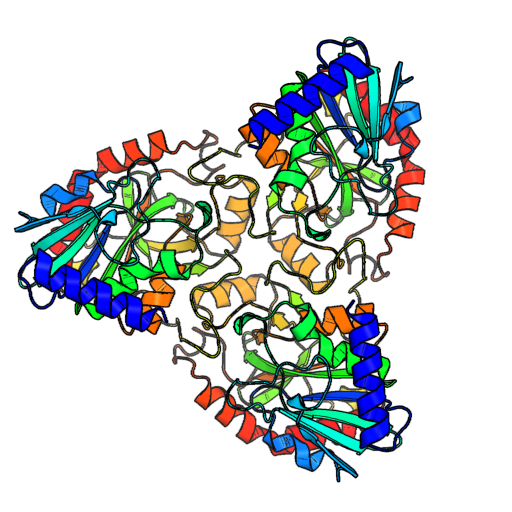3 40.189 1.00 8.16 188 TYR C O 1
ATOM 5132 N N . GLU C 1 189 ? 61.673 40.232 38.579 1.00 7.54 189 GLU C N 1
ATOM 5133 C CA . GLU C 1 189 ? 61.231 39.102 37.759 1.00 7.55 189 GLU C CA 1
ATOM 5134 C C . GLU C 1 189 ? 62.346 38.433 36.965 1.00 7.19 189 GLU C C 1
ATOM 5135 O O . GLU C 1 189 ? 63.360 39.050 36.645 1.00 7.67 189 GLU C O 1
ATOM 5141 N N . THR C 1 190 ? 62.157 37.159 36.641 1.00 7.88 190 THR C N 1
ATOM 5142 C CA . THR C 1 190 ? 63.140 36.467 35.819 1.00 7.27 190 THR C CA 1
ATOM 5143 C C . THR C 1 190 ? 62.735 36.808 34.388 1.00 7.74 190 THR C C 1
ATOM 5144 O O . THR C 1 190 ? 61.598 37.214 34.137 1.00 7.60 190 THR C O 1
ATOM 5148 N N . PRO C 1 191 ? 63.662 36.665 33.431 1.00 8.12 191 PRO C N 1
ATOM 5149 C CA . PRO C 1 191 ? 63.338 36.961 32.031 1.00 8.00 191 PRO C CA 1
ATOM 5150 C C . PRO C 1 191 ? 62.143 36.128 31.540 1.00 8.13 191 PRO C C 1
ATOM 5151 O O . PRO C 1 191 ? 61.311 36.609 30.767 1.00 8.24 191 PRO C O 1
ATOM 5155 N N . ALA C 1 192 ? 62.056 34.882 31.997 1.00 8.62 192 ALA C N 1
ATOM 5156 C CA . ALA C 1 192 ? 60.952 34.005 31.614 1.00 8.30 192 ALA C CA 1
ATOM 5157 C C . ALA C 1 192 ? 59.632 34.574 32.130 1.00 7.96 192 ALA C C 1
ATOM 5158 O O . ALA C 1 192 ? 58.614 34.557 31.432 1.00 7.13 192 ALA C O 1
ATOM 5160 N N . GLU C 1 193 ? 59.645 35.070 33.363 1.00 8.03 193 GLU C N 1
ATOM 5161 C CA . GLU C 1 193 ? 58.439 35.650 33.939 1.00 7.61 193 GLU C CA 1
ATOM 5162 C C . GLU C 1 193 ? 58.031 36.883 33.142 1.00 7.46 193 GLU C C 1
ATOM 5163 O O . GLU C 1 193 ? 56.843 37.140 32.951 1.00 7.70 193 GLU C O 1
ATOM 5169 N N . ILE C 1 194 ? 59.014 37.637 32.660 1.00 7.73 194 ILE C N 1
ATOM 5170 C CA . ILE C 1 194 ? 58.714 38.824 31.870 1.00 8.15 194 ILE C CA 1
ATOM 5171 C C . ILE C 1 194 ? 58.073 38.419 30.549 1.00 8.33 194 ILE C C 1
ATOM 5172 O O . ILE C 1 194 ? 57.117 39.051 30.106 1.00 7.90 194 ILE C O 1
ATOM 5177 N N . ARG C 1 195 ? 58.586 37.366 29.916 1.00 8.43 195 ARG C N 1
ATOM 5178 C CA . ARG C 1 195 ? 57.985 36.921 28.664 1.00 8.88 195 ARG C CA 1
ATOM 5179 C C . ARG C 1 195 ? 56.557 36.463 28.948 1.00 8.74 195 ARG C C 1
ATOM 5180 O O . ARG C 1 195 ? 55.651 36.668 28.133 1.00 8.73 195 ARG C O 1
ATOM 5188 N N . MET C 1 196 ? 56.356 35.848 30.111 1.00 8.61 196 MET C N 1
ATOM 5189 C CA . MET C 1 196 ? 55.028 35.397 30.509 1.00 8.67 196 MET C CA 1
ATOM 5190 C C . MET C 1 196 ? 54.097 36.606 30.657 1.00 8.56 196 MET C C 1
ATOM 5191 O O . MET C 1 196 ? 52.970 36.593 30.164 1.00 9.22 196 MET C O 1
ATOM 5196 N N . LEU C 1 197 ? 54.570 37.650 31.335 1.00 9.10 197 LEU C N 1
ATOM 5197 C CA . LEU C 1 197 ? 53.751 38.842 31.533 1.00 9.10 197 LEU C CA 1
ATOM 5198 C C . LEU C 1 197 ? 53.381 39.502 30.207 1.00 9.23 197 LEU C C 1
ATOM 5199 O O . LEU C 1 197 ? 52.300 40.070 30.070 1.00 8.90 197 LEU C O 1
ATOM 5204 N N . GLN C 1 198 ? 54.276 39.437 29.228 1.00 10.20 198 GLN C N 1
ATOM 5205 C CA . GLN C 1 198 ? 53.974 40.027 27.931 1.00 10.96 198 GLN C CA 1
ATOM 5206 C C . GLN C 1 198 ? 52.809 39.261 27.314 1.00 10.96 198 GLN C C 1
ATOM 5207 O O . GLN C 1 198 ? 51.899 39.845 26.726 1.00 11.02 198 GLN C O 1
ATOM 5213 N N . THR C 1 199 ? 52.829 37.944 27.472 1.00 10.42 199 THR C N 1
ATOM 5214 C CA . THR C 1 199 ? 51.759 37.113 26.944 1.00 10.51 199 THR C CA 1
ATOM 5215 C C . THR C 1 199 ? 50.445 37.423 27.660 1.00 10.43 199 THR C C 1
ATOM 5216 O O . THR C 1 199 ? 49.373 37.365 27.052 1.00 10.86 199 THR C O 1
ATOM 5220 N N . LEU C 1 200 ? 50.533 37.785 28.940 1.00 10.03 200 LEU C N 1
ATOM 5221 C CA . LEU C 1 200 ? 49.348 38.106 29.740 1.00 10.21 200 LEU C CA 1
ATOM 5222 C C . LEU C 1 200 ? 48.780 39.483 29.406 1.00 9.66 200 LEU C C 1
ATOM 5223 O O . LEU C 1 200 ? 47.685 39.831 29.846 1.00 9.61 200 LEU C O 1
ATOM 5228 N N . GLY C 1 201 ? 49.535 40.268 28.645 1.00 9.64 201 GLY C N 1
ATOM 5229 C CA . GLY C 1 201 ? 49.072 41.591 28.261 1.00 9.72 201 GLY C CA 1
ATOM 5230 C C . GLY C 1 201 ? 49.643 42.756 29.053 1.00 10.11 201 GLY C C 1
ATOM 5231 O O . GLY C 1 201 ? 49.124 43.872 28.976 1.00 10.06 201 GLY C O 1
ATOM 5232 N N . ALA C 1 202 ? 50.710 42.506 29.805 1.00 9.23 202 ALA C N 1
ATOM 5233 C CA . ALA C 1 202 ? 51.343 43.546 30.609 1.00 9.24 202 ALA C CA 1
ATOM 5234 C C . ALA C 1 202 ? 52.359 44.367 29.820 1.00 8.98 202 ALA C C 1
ATOM 5235 O O . ALA C 1 202 ? 53.155 43.818 29.050 1.00 9.66 202 ALA C O 1
ATOM 5237 N N . ASP C 1 203 ? 52.323 45.681 30.024 1.00 8.97 203 ASP C N 1
ATOM 5238 C CA . ASP C 1 203 ? 53.245 46.610 29.368 1.00 8.59 203 ASP C CA 1
ATOM 5239 C C . ASP C 1 203 ? 54.219 47.177 30.394 1.00 8.20 203 ASP C C 1
ATOM 5240 O O . ASP C 1 203 ? 55.317 47.622 30.051 1.00 8.41 203 ASP C O 1
ATOM 5245 N N . LEU C 1 204 ? 53.792 47.165 31.653 1.00 7.41 204 LEU C N 1
ATOM 5246 C CA . LEU C 1 204 ? 54.578 47.674 32.776 1.00 7.13 204 LEU C CA 1
ATOM 5247 C C . LEU C 1 204 ? 54.504 46.644 33.903 1.00 7.22 204 LEU C C 1
ATOM 5248 O O . LEU C 1 204 ? 53.525 45.903 33.997 1.00 6.46 204 LEU C O 1
ATOM 5253 N N . VAL C 1 205 ? 55.522 46.596 34.759 1.00 7.04 205 VAL C N 1
ATOM 5254 C CA . VAL C 1 205 ? 55.499 45.660 35.881 1.00 7.88 205 VAL C CA 1
ATOM 5255 C C . VAL C 1 205 ? 56.024 46.312 37.153 1.00 7.47 205 VAL C C 1
ATOM 5256 O O . VAL C 1 205 ? 57.049 46.991 37.141 1.00 7.31 205 VAL C O 1
ATOM 5260 N N . GLY C 1 206 ? 55.307 46.109 38.253 1.00 6.80 206 GLY C N 1
ATOM 5261 C CA . GLY C 1 206 ? 55.713 46.689 39.516 1.00 6.52 206 GLY C CA 1
ATOM 5262 C C . GLY C 1 206 ? 55.255 45.823 40.667 1.00 6.11 206 GLY C C 1
ATOM 5263 O O . GLY C 1 206 ? 54.655 44.770 40.447 1.00 5.49 206 GLY C O 1
ATOM 5264 N N . MET C 1 207 ? 55.519 46.272 41.891 1.00 5.92 207 MET C N 1
ATOM 5265 C CA . MET C 1 207 ? 55.151 45.515 43.087 1.00 6.90 207 MET C CA 1
ATOM 5266 C C . MET C 1 207 ? 54.260 46.312 44.037 1.00 6.88 207 MET C C 1
ATOM 5267 O O . MET C 1 207 ? 54.358 46.172 45.258 1.00 8.07 207 MET C O 1
ATOM 5272 N N . SER C 1 208 ? 53.385 47.141 43.481 1.00 7.30 208 SER C N 1
ATOM 5273 C CA . SER C 1 208 ? 52.494 47.953 44.303 1.00 6.50 208 SER C CA 1
ATOM 5274 C C . SER C 1 208 ? 51.265 48.301 43.492 1.00 6.91 208 SER C C 1
ATOM 5275 O O . SER C 1 208 ? 50.885 47.579 42.572 1.00 6.63 208 SER C O 1
ATOM 5278 N N . THR C 1 209 ? 50.654 49.416 43.884 1.00 6.66 209 THR C N 1
ATOM 5279 C CA . THR C 1 209 ? 49.522 50.023 43.202 1.00 6.88 209 THR C CA 1
ATOM 5280 C C . THR C 1 209 ? 48.180 49.317 43.035 1.00 6.70 209 THR C C 1
ATOM 5281 O O . THR C 1 209 ? 47.139 49.924 43.288 1.00 7.14 209 THR C O 1
ATOM 5285 N N . VAL C 1 210 ? 48.179 48.060 42.608 1.00 6.96 210 VAL C N 1
ATOM 5286 C CA . VAL C 1 210 ? 46.904 47.384 42.370 1.00 7.47 210 VAL C CA 1
ATOM 5287 C C . VAL C 1 210 ? 45.920 47.355 43.537 1.00 7.72 210 VAL C C 1
ATOM 5288 O O . VAL C 1 210 ? 44.730 47.594 43.348 1.00 7.83 210 VAL C O 1
ATOM 5292 N N . HIS C 1 211 ? 46.398 47.075 44.742 1.00 8.00 211 HIS C N 1
ATOM 5293 C CA . HIS C 1 211 ? 45.495 47.032 45.885 1.00 7.83 211 HIS C CA 1
ATOM 5294 C C . HIS C 1 211 ? 44.989 48.417 46.239 1.00 8.06 211 HIS C C 1
ATOM 5295 O O . HIS C 1 211 ? 43.822 48.586 46.595 1.00 7.91 211 HIS C O 1
ATOM 5302 N N . GLU C 1 212 ? 45.861 49.412 46.118 1.00 7.73 212 GLU C N 1
ATOM 5303 C CA . GLU C 1 212 ? 45.477 50.783 46.415 1.00 7.78 212 GLU C CA 1
ATOM 5304 C C . GLU C 1 212 ? 44.374 51.229 45.458 1.00 7.58 212 GLU C C 1
ATOM 5305 O O . GLU C 1 212 ? 43.417 51.881 45.866 1.00 7.20 212 GLU C O 1
ATOM 5311 N N . THR C 1 213 ? 44.510 50.864 44.185 1.00 7.38 213 THR C N 1
ATOM 5312 C CA . THR C 1 213 ? 43.509 51.213 43.184 1.00 7.26 213 THR C CA 1
ATOM 5313 C C . THR C 1 213 ? 42.181 50.555 43.550 1.00 7.31 213 THR C C 1
ATOM 5314 O O . THR C 1 213 ? 41.132 51.198 43.512 1.00 7.19 213 THR C O 1
ATOM 5318 N N . ILE C 1 214 ? 42.230 49.274 43.910 1.00 7.76 214 ILE C N 1
ATOM 5319 C CA . ILE C 1 214 ? 41.018 48.551 44.281 1.00 7.27 214 ILE C CA 1
ATOM 5320 C C . ILE C 1 214 ? 40.339 49.221 45.473 1.00 7.69 214 ILE C C 1
ATOM 5321 O O . ILE C 1 214 ? 39.129 49.470 45.448 1.00 7.22 214 ILE C O 1
ATOM 5326 N N . ALA C 1 215 ? 41.120 49.528 46.506 1.00 7.42 215 ALA C N 1
ATOM 5327 C CA . ALA C 1 215 ? 40.583 50.177 47.697 1.00 7.54 215 ALA C CA 1
ATOM 5328 C C . ALA C 1 215 ? 39.993 51.545 47.351 1.00 8.15 215 ALA C C 1
ATOM 5329 O O . ALA C 1 215 ? 38.919 51.911 47.841 1.00 8.28 215 ALA C O 1
ATOM 5331 N N . ALA C 1 216 ? 40.690 52.299 46.504 1.00 7.71 216 ALA C N 1
ATOM 5332 C CA . ALA C 1 216 ? 40.209 53.618 46.096 1.00 8.35 216 ALA C CA 1
ATOM 5333 C C . ALA C 1 216 ? 38.854 53.484 45.407 1.00 8.71 216 ALA C C 1
ATOM 5334 O O . ALA C 1 216 ? 37.921 54.239 45.693 1.00 8.40 216 ALA C O 1
ATOM 5336 N N . ARG C 1 217 ? 38.748 52.523 44.494 1.00 9.42 217 ARG C N 1
ATOM 5337 C CA . ARG C 1 217 ? 37.498 52.299 43.781 1.00 10.37 217 ARG C CA 1
ATOM 5338 C C . ARG C 1 217 ? 36.401 51.906 44.768 1.00 10.18 217 ARG C C 1
ATOM 5339 O O . ARG C 1 217 ? 35.279 52.402 44.691 1.00 10.34 217 ARG C O 1
ATOM 5347 N N . ALA C 1 218 ? 36.722 51.013 45.697 1.00 10.27 218 ALA C N 1
ATOM 5348 C CA . ALA C 1 218 ? 35.730 50.574 46.673 1.00 10.11 218 ALA C CA 1
ATOM 5349 C C . ALA C 1 218 ? 35.260 51.741 47.530 1.00 10.75 218 ALA C C 1
ATOM 5350 O O . ALA C 1 218 ? 34.119 51.753 48.002 1.00 10.81 218 ALA C O 1
ATOM 5352 N N . ALA C 1 219 ? 36.134 52.728 47.710 1.00 10.46 219 ALA C N 1
ATOM 5353 C CA . ALA C 1 219 ? 35.827 53.896 48.528 1.00 11.58 219 ALA C CA 1
ATOM 5354 C C . ALA C 1 219 ? 35.248 55.071 47.744 1.00 11.88 219 ALA C C 1
ATOM 5355 O O . ALA C 1 219 ? 35.116 56.169 48.287 1.00 13.09 219 ALA C O 1
ATOM 5357 N N . GLY C 1 220 ? 34.926 54.843 46.472 1.00 11.80 220 GLY C N 1
ATOM 5358 C CA . GLY C 1 220 ? 34.333 55.886 45.647 1.00 12.07 220 GLY C CA 1
ATOM 5359 C C . GLY C 1 220 ? 35.241 56.970 45.091 1.00 12.37 220 GLY C C 1
ATOM 5360 O O . GLY C 1 220 ? 34.774 58.069 44.775 1.00 12.84 220 GLY C O 1
ATOM 5361 N N . ALA C 1 221 ? 36.531 56.683 44.962 1.00 11.56 221 ALA C N 1
ATOM 5362 C CA . ALA C 1 221 ? 37.454 57.671 44.420 1.00 10.71 221 ALA C CA 1
ATOM 5363 C C . ALA C 1 221 ? 37.884 57.282 43.014 1.00 11.25 221 ALA C C 1
ATOM 5364 O O . ALA C 1 221 ? 37.936 56.098 42.681 1.00 10.84 221 ALA C O 1
ATOM 5366 N N . GLU C 1 222 ? 38.164 58.281 42.183 1.00 11.00 222 GLU C N 1
ATOM 5367 C CA . GLU C 1 222 ? 38.643 58.018 40.831 1.00 11.46 222 GLU C CA 1
ATOM 5368 C C . GLU C 1 222 ? 40.151 57.881 40.961 1.00 10.67 222 GLU C C 1
ATOM 5369 O O . GLU C 1 222 ? 40.751 58.443 41.881 1.00 10.65 222 GLU C O 1
ATOM 5375 N N . VAL C 1 223 ? 40.760 57.157 40.029 1.00 9.38 223 VAL C N 1
ATOM 5376 C CA . VAL C 1 223 ? 42.197 56.938 40.068 1.00 8.54 223 VAL C CA 1
ATOM 5377 C C . VAL C 1 223 ? 42.915 57.272 38.767 1.00 8.08 223 VAL C C 1
ATOM 5378 O O . VAL C 1 223 ? 42.437 56.945 37.680 1.00 8.38 223 VAL C O 1
ATOM 5382 N N . LEU C 1 224 ? 44.057 57.941 38.895 1.00 8.05 224 LEU C N 1
ATOM 5383 C CA . LEU C 1 224 ? 44.915 58.249 37.757 1.00 8.01 224 LEU C CA 1
ATOM 5384 C C . LEU C 1 224 ? 46.222 57.560 38.123 1.00 8.08 224 LEU C C 1
ATOM 5385 O O . LEU C 1 224 ? 46.822 57.875 39.149 1.00 8.42 224 LEU C O 1
ATOM 5390 N N . GLY C 1 225 ? 46.644 56.606 37.301 1.00 7.84 225 GLY C N 1
ATOM 5391 C CA . GLY C 1 225 ? 47.883 55.900 37.568 1.00 7.91 225 GLY C CA 1
ATOM 5392 C C . GLY C 1 225 ? 48.985 56.354 36.631 1.00 7.59 225 GLY C C 1
ATOM 5393 O O . GLY C 1 225 ? 48.778 56.462 35.419 1.00 7.78 225 GLY C O 1
ATOM 5394 N N . VAL C 1 226 ? 50.157 56.638 37.184 1.00 8.14 226 VAL C N 1
ATOM 5395 C CA . VAL C 1 226 ? 51.281 57.061 36.358 1.00 7.98 226 VAL C CA 1
ATOM 5396 C C . VAL C 1 226 ? 52.529 56.275 36.724 1.00 7.87 226 VAL C C 1
ATOM 5397 O O . VAL C 1 226 ? 53.028 56.371 37.846 1.00 7.62 226 VAL C O 1
ATOM 5401 N N . SER C 1 227 ? 53.017 55.483 35.778 1.00 8.23 227 SER C N 1
ATOM 5402 C CA . SER C 1 227 ? 54.229 54.707 35.999 1.00 8.05 227 SER C CA 1
ATOM 5403 C C . SER C 1 227 ? 55.388 55.424 35.335 1.00 8.44 227 SER C C 1
ATOM 5404 O O . SER C 1 227 ? 55.243 55.958 34.236 1.00 8.97 227 SER C O 1
ATOM 5407 N N . LEU C 1 228 ? 56.527 55.466 36.014 1.00 8.25 228 LEU C N 1
ATOM 5408 C CA . LEU C 1 228 ? 57.722 56.049 35.423 1.00 8.08 228 LEU C CA 1
ATOM 5409 C C . LEU C 1 228 ? 58.543 54.818 35.079 1.00 8.22 228 LEU C C 1
ATOM 5410 O O . LEU C 1 228 ? 58.818 53.997 35.958 1.00 6.98 228 LEU C O 1
ATOM 5415 N N . VAL C 1 229 ? 58.895 54.655 33.805 1.00 7.42 229 VAL C N 1
ATOM 5416 C CA . VAL C 1 229 ? 59.693 53.499 33.403 1.00 8.01 229 VAL C CA 1
ATOM 5417 C C . VAL C 1 229 ? 61.102 53.774 33.922 1.00 8.56 229 VAL C C 1
ATOM 5418 O O . VAL C 1 229 ? 61.862 54.537 33.321 1.00 9.46 229 VAL C O 1
ATOM 5422 N N . THR C 1 230 ? 61.432 53.164 35.056 1.00 8.54 230 THR C N 1
ATOM 5423 C CA . THR C 1 230 ? 62.732 53.356 35.686 1.00 7.99 230 THR C CA 1
ATOM 5424 C C . THR C 1 230 ? 63.784 52.385 35.181 1.00 7.99 230 THR C C 1
ATOM 5425 O O . THR C 1 230 ? 64.970 52.538 35.477 1.00 9.14 230 THR C O 1
ATOM 5429 N N . ASN C 1 231 ? 63.344 51.393 34.419 1.00 8.05 231 ASN C N 1
ATOM 5430 C CA . ASN C 1 231 ? 64.236 50.372 33.884 1.00 9.14 231 ASN C CA 1
ATOM 5431 C C . ASN C 1 231 ? 63.462 49.519 32.895 1.00 8.96 231 ASN C C 1
ATOM 5432 O O . ASN C 1 231 ? 62.237 49.460 32.957 1.00 9.12 231 ASN C O 1
ATOM 5437 N N . LEU C 1 232 ? 64.161 48.869 31.972 1.00 9.22 232 LEU C N 1
ATOM 5438 C CA . LEU C 1 232 ? 63.464 47.988 31.047 1.00 9.45 232 LEU C CA 1
ATOM 5439 C C . LEU C 1 232 ? 63.335 46.681 31.831 1.00 9.60 232 LEU C C 1
ATOM 5440 O O . LEU C 1 232 ? 64.210 46.350 32.640 1.00 9.61 232 LEU C O 1
ATOM 5445 N N . ALA C 1 233 ? 62.234 45.967 31.622 1.00 9.57 233 ALA C N 1
ATOM 5446 C CA . ALA C 1 233 ? 61.976 44.715 32.333 1.00 9.97 233 ALA C CA 1
ATOM 5447 C C . ALA C 1 233 ? 63.117 43.714 32.216 1.00 10.34 233 ALA C C 1
ATOM 5448 O O . ALA C 1 233 ? 63.897 43.752 31.264 1.00 9.80 233 ALA C O 1
ATOM 5450 N N . ALA C 1 234 ? 63.210 42.824 33.201 1.00 10.22 234 ALA C N 1
ATOM 5451 C CA . ALA C 1 234 ? 64.260 41.815 33.237 1.00 10.92 234 ALA C CA 1
ATOM 5452 C C . ALA C 1 234 ? 64.364 41.045 31.930 1.00 11.26 234 ALA C C 1
ATOM 5453 O O . ALA C 1 234 ? 63.357 40.625 31.365 1.00 10.60 234 ALA C O 1
ATOM 5455 N N . GLY C 1 235 ? 65.592 40.872 31.453 1.00 12.97 235 GLY C N 1
ATOM 5456 C CA . GLY C 1 235 ? 65.811 40.125 30.229 1.00 15.06 235 GLY C CA 1
ATOM 5457 C C . GLY C 1 235 ? 65.757 40.920 28.940 1.00 17.43 235 GLY C C 1
ATOM 5458 O O . GLY C 1 235 ? 66.169 40.419 27.893 1.00 17.96 235 GLY C O 1
ATOM 5459 N N . ILE C 1 236 ? 65.249 42.147 28.997 1.00 18.57 236 ILE C N 1
ATOM 5460 C CA . ILE C 1 236 ? 65.168 42.973 27.795 1.00 20.39 236 ILE C CA 1
ATOM 5461 C C . ILE C 1 236 ? 66.569 43.406 27.366 1.00 21.08 236 ILE C C 1
ATOM 5462 O O . ILE C 1 236 ? 66.978 43.181 26.225 1.00 22.09 236 ILE C O 1
ATOM 5467 N N . THR C 1 237 ? 67.309 44.018 28.285 1.00 21.80 237 THR C N 1
ATOM 5468 C CA . THR C 1 237 ? 68.665 44.474 27.993 1.00 22.35 237 THR C CA 1
ATOM 5469 C C . THR C 1 237 ? 69.677 43.413 28.410 1.00 22.60 237 THR C C 1
ATOM 5470 O O . THR C 1 237 ? 70.828 43.428 27.971 1.00 23.12 237 THR C O 1
ATOM 5474 N N . GLY C 1 238 ? 69.245 42.493 29.265 1.00 22.52 238 GLY C N 1
ATOM 5475 C CA . GLY C 1 238 ? 70.145 41.459 29.737 1.00 22.11 238 GLY C CA 1
ATOM 5476 C C . GLY C 1 238 ? 70.948 41.978 30.914 1.00 21.65 238 GLY C C 1
ATOM 5477 O O . GLY C 1 238 ? 71.663 41.224 31.574 1.00 21.96 238 GLY C O 1
ATOM 5478 N N . GLU C 1 239 ? 70.835 43.278 31.173 1.00 21.00 239 GLU C N 1
ATOM 5479 C CA . GLU C 1 239 ? 71.550 43.906 32.287 1.00 19.94 239 GLU C CA 1
ATOM 5480 C C . GLU C 1 239 ? 70.740 43.670 33.559 1.00 18.99 239 GLU C C 1
ATOM 5481 O O . GLU C 1 239 ? 69.510 43.729 33.547 1.00 18.91 239 GLU C O 1
ATOM 5487 N N . PRO C 1 240 ? 71.428 43.393 34.675 1.00 18.01 240 PRO C N 1
ATOM 5488 C CA . PRO C 1 240 ? 70.738 43.158 35.945 1.00 16.86 240 PRO C CA 1
ATOM 5489 C C . PRO C 1 240 ? 70.025 44.402 36.458 1.00 15.84 240 PRO C C 1
ATOM 5490 O O . PRO C 1 240 ? 70.478 45.527 36.239 1.00 15.64 240 PRO C O 1
ATOM 5494 N N . LEU C 1 241 ? 68.902 44.193 37.135 1.00 14.15 241 LEU C N 1
ATOM 5495 C CA . LEU C 1 241 ? 68.137 45.300 37.688 1.00 13.31 241 LEU C CA 1
ATOM 5496 C C . LEU C 1 241 ? 68.678 45.645 39.068 1.00 12.32 241 LEU C C 1
ATOM 5497 O O . LEU C 1 241 ? 69.191 44.781 39.777 1.00 11.94 241 LEU C O 1
ATOM 5502 N N . SER C 1 242 ? 68.556 46.915 39.439 1.00 11.58 242 SER C N 1
ATOM 5503 C CA . SER C 1 242 ? 69.041 47.405 40.720 1.00 11.19 242 SER C CA 1
ATOM 5504 C C . SER C 1 242 ? 68.127 48.515 41.237 1.00 10.78 242 SER C C 1
ATOM 5505 O O . SER C 1 242 ? 67.787 49.437 40.497 1.00 10.08 242 SER C O 1
ATOM 5508 N N . HIS C 1 243 ? 67.739 48.429 42.506 1.00 10.75 243 HIS C N 1
ATOM 5509 C CA . HIS C 1 243 ? 66.862 49.437 43.090 1.00 10.57 243 HIS C CA 1
ATOM 5510 C C . HIS C 1 243 ? 67.549 50.799 43.139 1.00 10.68 243 HIS C C 1
ATOM 5511 O O . HIS C 1 243 ? 66.910 51.823 42.915 1.00 9.95 243 HIS C O 1
ATOM 5518 N N . ALA C 1 244 ? 68.849 50.810 43.426 1.00 10.55 244 ALA C N 1
ATOM 5519 C CA . ALA C 1 244 ? 69.587 52.067 43.479 1.00 10.62 244 ALA C CA 1
ATOM 5520 C C . ALA C 1 244 ? 69.516 52.738 42.112 1.00 10.42 244 ALA C C 1
ATOM 5521 O O . ALA C 1 244 ? 69.398 53.962 42.017 1.00 9.75 244 ALA C O 1
ATOM 5523 N N . GLU C 1 245 ? 69.586 51.934 41.054 1.00 10.69 245 GLU C N 1
ATOM 5524 C CA . GLU C 1 245 ? 69.511 52.461 39.696 1.00 11.86 245 GLU C CA 1
ATOM 5525 C C . GLU C 1 245 ? 68.092 52.931 39.399 1.00 11.01 245 GLU C C 1
ATOM 5526 O O . GLU C 1 245 ? 67.899 53.884 38.647 1.00 10.68 245 GLU C O 1
ATOM 5532 N N . VAL C 1 246 ? 67.102 52.261 39.987 1.00 10.36 246 VAL C N 1
ATOM 5533 C CA . VAL C 1 246 ? 65.711 52.668 39.799 1.00 9.87 246 VAL C CA 1
ATOM 5534 C C . VAL C 1 246 ? 65.557 54.068 40.392 1.00 9.70 246 VAL C C 1
ATOM 5535 O O . VAL C 1 246 ? 64.940 54.947 39.789 1.00 9.22 246 VAL C O 1
ATOM 5539 N N . LEU C 1 247 ? 66.124 54.268 41.578 1.00 10.03 247 LEU C N 1
ATOM 5540 C CA . LEU C 1 247 ? 66.047 55.570 42.234 1.00 10.16 247 LEU C CA 1
ATOM 5541 C C . LEU C 1 247 ? 66.827 56.617 41.439 1.00 10.13 247 LEU C C 1
ATOM 5542 O O . LEU C 1 247 ? 66.409 57.771 41.342 1.00 10.47 247 LEU C O 1
ATOM 5547 N N . ALA C 1 248 ? 67.961 56.218 40.866 1.00 9.96 248 ALA C N 1
ATOM 5548 C CA . ALA C 1 248 ? 68.758 57.146 40.068 1.00 9.56 248 ALA C CA 1
ATOM 5549 C C . ALA C 1 248 ? 67.974 57.556 38.817 1.00 10.03 248 ALA C C 1
ATOM 5550 O O . ALA C 1 248 ? 67.968 58.728 38.434 1.00 10.08 248 ALA C O 1
ATOM 5552 N N . ALA C 1 249 ? 67.313 56.593 38.178 1.00 9.42 249 ALA C N 1
ATOM 5553 C CA . ALA C 1 249 ? 66.521 56.889 36.985 1.00 9.30 249 ALA C CA 1
ATOM 5554 C C . ALA C 1 249 ? 65.393 57.847 37.361 1.00 9.29 249 ALA C C 1
ATOM 5555 O O . ALA C 1 249 ? 65.089 58.798 36.630 1.00 9.11 249 ALA C O 1
ATOM 5557 N N . GLY C 1 250 ? 64.774 57.588 38.507 1.00 8.92 250 GLY C N 1
ATOM 5558 C CA . GLY C 1 250 ? 63.699 58.442 38.968 1.00 8.82 250 GLY C CA 1
ATOM 5559 C C . GLY C 1 250 ? 64.195 59.858 39.182 1.00 8.58 250 GLY C C 1
ATOM 5560 O O . GLY C 1 250 ? 63.528 60.818 38.798 1.00 8.60 250 GLY C O 1
ATOM 5561 N N . ALA C 1 251 ? 65.371 59.991 39.789 1.00 8.35 251 ALA C N 1
ATOM 5562 C CA . ALA C 1 251 ? 65.940 61.309 40.052 1.00 8.48 251 ALA C CA 1
ATOM 5563 C C . ALA C 1 251 ? 66.135 62.096 38.759 1.00 8.52 251 ALA C C 1
ATOM 5564 O O . ALA C 1 251 ? 65.869 63.298 38.706 1.00 8.87 251 ALA C O 1
ATOM 5566 N N . ALA C 1 252 ? 66.589 61.410 37.715 1.00 8.84 252 ALA C N 1
ATOM 5567 C CA . ALA C 1 252 ? 66.831 62.042 36.422 1.00 9.96 252 ALA C CA 1
ATOM 5568 C C . ALA C 1 252 ? 65.570 62.583 35.751 1.00 11.03 252 ALA C C 1
ATOM 5569 O O . ALA C 1 252 ? 65.653 63.446 34.878 1.00 11.12 252 ALA C O 1
ATOM 5571 N N . SER C 1 253 ? 64.409 62.075 36.149 1.00 11.34 253 SER C N 1
ATOM 5572 C CA . SER C 1 253 ? 63.147 62.518 35.564 1.00 12.24 253 SER C CA 1
ATOM 5573 C C . SER C 1 253 ? 62.227 63.176 36.587 1.00 12.42 253 SER C C 1
ATOM 5574 O O . SER C 1 253 ? 61.104 63.551 36.257 1.00 12.58 253 SER C O 1
ATOM 5577 N N . ALA C 1 254 ? 62.704 63.326 37.820 1.00 12.22 254 ALA C N 1
ATOM 5578 C CA . ALA C 1 254 ? 61.889 63.898 38.890 1.00 12.22 254 ALA C CA 1
ATOM 5579 C C . ALA C 1 254 ? 61.328 65.291 38.630 1.00 12.37 254 ALA C C 1
ATOM 5580 O O . ALA C 1 254 ? 60.158 65.552 38.920 1.00 12.37 254 ALA C O 1
ATOM 5582 N N . THR C 1 255 ? 62.149 66.190 38.096 1.00 12.86 255 THR C N 1
ATOM 5583 C CA . THR C 1 255 ? 61.680 67.542 37.822 1.00 13.19 255 THR C CA 1
ATOM 5584 C C . THR C 1 255 ? 60.557 67.489 36.793 1.00 13.25 255 THR C C 1
ATOM 5585 O O . THR C 1 255 ? 59.513 68.123 36.967 1.00 12.98 255 THR C O 1
ATOM 5589 N N . ARG C 1 256 ? 60.764 66.718 35.729 1.00 13.20 256 ARG C N 1
ATOM 5590 C CA . ARG C 1 256 ? 59.756 66.580 34.687 1.00 13.84 256 ARG C CA 1
ATOM 5591 C C . ARG C 1 256 ? 58.466 65.992 35.255 1.00 12.82 256 ARG C C 1
ATOM 5592 O O . ARG C 1 256 ? 57.370 66.448 34.933 1.00 12.05 256 ARG C O 1
ATOM 5600 N N . MET C 1 257 ? 58.602 64.969 36.093 1.00 12.01 257 MET C N 1
ATOM 5601 C CA . MET C 1 257 ? 57.441 64.318 36.689 1.00 11.62 257 MET C CA 1
ATOM 5602 C C . MET C 1 257 ? 56.678 65.256 37.616 1.00 11.46 257 MET C C 1
ATOM 5603 O O . MET C 1 257 ? 55.447 65.291 37.602 1.00 11.43 257 MET C O 1
ATOM 5608 N N . GLY C 1 258 ? 57.408 66.010 38.429 1.00 11.22 258 GLY C N 1
ATOM 5609 C CA . GLY C 1 258 ? 56.754 66.931 39.340 1.00 10.72 258 GLY C CA 1
ATOM 5610 C C . GLY C 1 258 ? 55.964 67.979 38.578 1.00 11.13 258 GLY C C 1
ATOM 5611 O O . GLY C 1 258 ? 54.824 68.293 38.924 1.00 10.59 258 GLY C O 1
ATOM 5612 N N . ALA C 1 259 ? 56.575 68.521 37.530 1.00 11.01 259 ALA C N 1
ATOM 5613 C CA . ALA C 1 259 ? 55.930 69.539 36.713 1.00 11.33 259 ALA C CA 1
ATOM 5614 C C . ALA C 1 259 ? 54.716 68.961 35.997 1.00 11.50 259 ALA C C 1
ATOM 5615 O O . ALA C 1 259 ? 53.695 69.633 35.850 1.00 11.54 259 ALA C O 1
ATOM 5617 N N . LEU C 1 260 ? 54.833 67.716 35.546 1.00 10.77 260 LEU C N 1
ATOM 5618 C CA . LEU C 1 260 ? 53.730 67.060 34.857 1.00 10.80 260 LEU C CA 1
ATOM 5619 C C . LEU C 1 260 ? 52.548 66.895 35.806 1.00 10.50 260 LEU C C 1
ATOM 5620 O O . LEU C 1 260 ? 51.412 67.232 35.464 1.00 10.17 260 LEU C O 1
ATOM 5625 N N . LEU C 1 261 ? 52.822 66.369 36.997 1.00 10.54 261 LEU C N 1
ATOM 5626 C CA . LEU C 1 261 ? 51.777 66.165 37.992 1.00 10.42 261 LEU C CA 1
ATOM 5627 C C . LEU C 1 261 ? 51.079 67.475 38.328 1.00 10.42 261 LEU C C 1
ATOM 5628 O O . LEU C 1 261 ? 49.856 67.523 38.443 1.00 10.53 261 LEU C O 1
ATOM 5633 N N . ALA C 1 262 ? 51.861 68.536 38.492 1.00 10.34 262 ALA C N 1
ATOM 5634 C CA . ALA C 1 262 ? 51.301 69.841 38.825 1.00 10.81 262 ALA C CA 1
ATOM 5635 C C . ALA C 1 262 ? 50.367 70.357 37.736 1.00 11.34 262 ALA C C 1
ATOM 5636 O O . ALA C 1 262 ? 49.295 70.891 38.027 1.00 11.97 262 ALA C O 1
ATOM 5638 N N . ASP C 1 263 ? 50.770 70.192 36.481 1.00 11.62 263 ASP C N 1
ATOM 5639 C CA . ASP C 1 263 ? 49.958 70.671 35.371 1.00 11.94 263 ASP C CA 1
ATOM 5640 C C . ASP C 1 263 ? 48.701 69.834 35.172 1.00 12.37 263 ASP C C 1
ATOM 5641 O O . ASP C 1 263 ? 47.643 70.368 34.831 1.00 11.99 263 ASP C O 1
ATOM 5646 N N . VAL C 1 264 ? 48.814 68.526 35.384 1.00 11.75 264 VAL C N 1
ATOM 5647 C CA . VAL C 1 264 ? 47.671 67.636 35.225 1.00 11.64 264 VAL C CA 1
ATOM 5648 C C . VAL C 1 264 ? 46.655 67.855 36.343 1.00 11.33 264 VAL C C 1
ATOM 5649 O O . VAL C 1 264 ? 45.465 68.006 36.088 1.00 11.76 264 VAL C O 1
ATOM 5653 N N . ILE C 1 265 ? 47.131 67.888 37.583 1.00 11.53 265 ILE C N 1
ATOM 5654 C CA . ILE C 1 265 ? 46.243 68.070 38.725 1.00 11.19 265 ILE C CA 1
ATOM 5655 C C . ILE C 1 265 ? 45.480 69.389 38.659 1.00 11.82 265 ILE C C 1
ATOM 5656 O O . ILE C 1 265 ? 44.307 69.444 39.020 1.00 11.34 265 ILE C O 1
ATOM 5661 N N . ALA C 1 266 ? 46.135 70.444 38.182 1.00 11.55 266 ALA C N 1
ATOM 5662 C CA . ALA C 1 266 ? 45.481 71.743 38.072 1.00 12.78 266 ALA C CA 1
ATOM 5663 C C . ALA C 1 266 ? 44.280 71.656 37.134 1.00 13.25 266 ALA C C 1
ATOM 5664 O O . ALA C 1 266 ? 43.356 72.465 37.222 1.00 13.81 266 ALA C O 1
ATOM 5666 N N . ARG C 1 267 ? 44.293 70.669 36.244 1.00 13.61 267 ARG C N 1
ATOM 5667 C CA . ARG C 1 267 ? 43.197 70.493 35.292 1.00 14.06 267 ARG C CA 1
ATOM 5668 C C . ARG C 1 267 ? 42.004 69.748 35.884 1.00 14.32 267 ARG C C 1
ATOM 5669 O O . ARG C 1 267 ? 40.923 69.725 35.292 1.00 14.20 267 ARG C O 1
ATOM 5677 N N . PHE C 1 268 ? 42.196 69.138 37.050 1.00 13.75 268 PHE C N 1
ATOM 5678 C CA . PHE C 1 268 ? 41.111 68.411 37.698 1.00 14.01 268 PHE C CA 1
ATOM 5679 C C . PHE C 1 268 ? 40.008 69.375 38.125 1.00 14.45 268 PHE C C 1
ATOM 5680 O O . PHE C 1 268 ? 38.836 68.951 38.146 1.00 14.84 268 PHE C O 1
#

Sequence (786 aa):
DPDELARRAAQVIADRTGIGEHDVAVVLGSGWLPAVAALGSPTTVLPQAELPGFVPPTAAGHAGELLSVPIGAHRVLVLAGRIHAYEGHDLRYVVHPVRAARAAGAQIMVLTNAAGGLRADLQVGQPVLISDHLNLTARSPLVGGEFVDLTDAYSPRLRELARQSDPQLAEGVYAGLPGPHYETPAEIRMLQTLGADLVGMSTVHETIAARAAGAEVLGVSLVTNLAAGITGEPLSHAEVLAAGAASATRMGALLADVIARFDPDELARRAAQVIADRTGIGEHDVAVVLGSGWLPAVAALGSPTTVLPQAELPGFVPPTAAGHAGELLSVPIGAHRVLVLAGRIHAYEGHDLRYVVHPVRAARAAGAQIMVLTNAAGGLRADLQVGQPVLISDHLNLTARSPLVGGEFVDLTDAYSPRLRELARQSDPQLAEGVYAGLPGPHYETPAEIRMLQTLGADLVGMSTVHETIAARAAGAEVLGVSLVTNLAAGITGEPLSHAEVLAAGAASATRMGALLADVIARFDPDELARRAAQVIADRTGIGEHDVAVVLGSGWLPAVAALGSPTTVLPQAELPGFVPPTAAGHAGELLSVPIGAHRVLVLAGRIHAYEGHDLRYVVHPVRAARAAGAQIMVLTNAAGGLRADLQVGQPVLISDHLNLTARSPLVGGEFVDLTDAYSPRLRELARQSDPQLAEGVYAGLPGPHYETPAEIRMLQTLGADLVGMSTVHETIAARAAGAEVLGVSLVTNLAAGITGEPLSHAEVLAAGAASATRMGALLADVIARF

InterPro domains:
  IPR000845 Nucleoside phosphorylase domain [PF01048] (30-266)
  IPR011268 Purine nucleoside phosphorylase [PIRSF000477] (4-268)
  IPR011268 Purine nucleoside phosphorylase [PTHR11904] (13-267)
  IPR011268 Purine nucleoside phosphorylase [TIGR01697] (29-266)
  IPR011268 Purine nucleoside phosphorylase [cd09009] (10-265)
  IPR011269 Putative purine nucleotide phosphorylase [TIGR01698] (29-266)
  IPR018099 Purine phosphorylase, family 2, conserved site [PS01240] (83-124)
  IPR035994 Nucleoside phosphorylase superfamily [G3DSA:3.40.50.1580] (1-268)
  IPR035994 Nucleoside phosphorylase superfamily [SSF53167] (12-267)

B-factor: mean 14.11, std 6.04, range [4.85, 36.07]

CATH classification: 3.40.50.1580

Nearest PDB structures (foldseek):
  7zsq-assembly1_C  TM=9.605E-01  e=1.289E-53  Mycobacterium tuberculosis
  1qe5-assembly1_C  TM=9.397E-01  e=2.266E-35  Cellulomonas sp.
  3pnp-assembly1_A  TM=8.996E-01  e=6.199E-25  Bos taurus
  8swq-assembly2_E  TM=8.558E-01  e=1.264E-25  Kluyveromyces lactis NRRL Y-1140
  1lv8-assembly1_F  TM=8.584E-01  e=4.664E-24  Bos taurus

Solvent-accessible surface area: 25971 Å² total; per-residue (Å²): 115,34,98,96,31,5,136,121,0,4,103,38,3,23,98,120,14,64,33,70,108,1,56,1,1,0,8,2,0,14,3,2,72,67,1,33,80,53,4,26,87,53,89,24,77,2,73,3,60,74,3,31,22,14,35,68,16,105,8,58,22,17,49,12,68,2,11,0,0,54,8,61,103,32,90,0,2,0,5,4,3,14,6,9,21,18,26,65,51,82,9,80,80,8,0,2,18,1,34,0,1,71,15,8,18,0,105,17,2,0,0,0,2,19,3,4,1,7,86,111,80,6,131,81,13,39,1,0,1,0,30,13,0,0,19,43,7,29,99,18,9,5,105,18,39,78,31,28,29,0,18,81,2,1,10,67,112,0,36,93,23,1,69,88,31,25,104,134,6,26,47,2,14,0,0,0,26,28,5,1,16,18,7,0,17,4,6,2,128,12,0,76,62,13,39,5,20,0,8,7,26,18,0,2,7,9,0,0,0,0,63,41,30,52,0,50,0,3,0,3,0,0,0,5,23,45,2,1,36,82,74,39,119,89,21,40,26,72,110,8,42,62,17,0,56,93,14,10,121,93,1,0,58,14,2,23,59,4,0,46,100,41,115,34,81,78,25,4,144,116,0,10,106,42,2,20,100,132,13,65,30,72,110,1,53,1,2,0,7,1,1,15,4,2,75,66,1,28,86,50,6,29,86,53,87,28,79,2,61,3,60,106,6,31,20,13,35,67,17,102,7,58,24,16,50,11,66,1,8,0,0,55,7,61,104,29,95,0,2,0,4,3,4,13,5,8,22,19,25,66,49,83,8,89,82,9,0,3,17,2,29,0,2,68,46,11,21,0,106,17,1,0,1,0,2,21,2,5,2,8,77,110,97,5,131,77,15,40,1,0,1,0,28,13,0,0,19,43,8,26,98,21,9,5,100,20,48,69,34,29,29,0,19,81,3,1,8,64,113,0,38,91,20,1,68,96,28,30,102,162,10,25,45,2,16,0,0,0,25,28,6,1,18,20,7,0,19,4,5,2,130,15,0,77,65,12,40,5,24,0,6,7,27,18,0,2,6,9,0,0,0,0,65,41,35,50,0,51,0,2,0,2,0,1,0,6,24,50,2,2,36,85,76,42,123,85,20,36,26,71,107,8,42,63,17,0,59,93,13,10,119,118,1,0,57,16,1,22,59,3,0,49,104,44,114,50,103,74,32,4,130,137,0,4,104,42,2,20,101,128,14,64,31,72,107,1,60,1,1,0,6,1,1,15,4,2,72,63,0,40,86,32,6,27,85,54,82,28,77,3,56,3,65,94,5,44,25,14,34,70,19,99,5,59,22,16,47,11,65,0,11,0,2,56,7,62,104,30,90,0,2,0,4,4,5,13,6,10,20,16,22,62,49,94,11,77,74,8,0,3,17,1,31,0,1,71,15,9,13,0,109,16,2,0,0,0,3,19,2,7,2,7,84,110,72,7,126,83,15,38,2,0,2,0,28,13,0,0,19,42,6,28,97,19,8,4,105,20,44,73,33,29,30,0,18,79,2,1,8,63,116,0,32,75,26,0,81,90,28,31,107,168,13,27,58,2,16,0,0,0,26,29,6,1,17,20,11,0,17,4,6,3,128,14,0,79,60,12,39,4,23,0,7,6,25,16,0,3,7,8,0,0,0,0,64,44,36,52,0,51,0,1,0,3,0,1,0,6,23,44,3,1,35,83,78,40,119,78,20,35,26,72,109,7,44,62,17,0,60,93,14,4,107,124,1,0,53,19,2,22,62,3,0,50,102,43

GO terms:
  GO:0004731 purine-nucleoside phosphorylase activity (F, IDA)
  GO:0006161 deoxyguanosine catabolic process (P, IDA)

Foldseek 3Di:
DLQVQLLQQLVVVCVQLVNQAFAEEEEQEFLQLLLVPLLADFSGKDALVVGRLADAADDPQAPRMWTFHCFANTTYIYRRGFHFVLVVDQVSSRQSVLSSNVSRHYQEYEYEYAWAFQDPVDDQQAKAKEQEEAEPAPDASDDDPLDFDCPRLAPPVLVVLLCVLPVVHHYWYEYAYQDDDADALVVSVVVVVVRGGIYDHGDPNNSRVSRSSNHHYIYMYRNQHHGHPPVVDDDDSVSSNVSSNVNSNVVSNSCSNSVSSD/DLLVQLLQLLVVVCVQQVNQAFAEEEEQEFLQLLLVPLLADFSGKAALVVGGLADAADDPQAPRMWTFHCFAPTTYIYRRGFHFCLVVDQVSSRQSVLSSNVSRPYQEYEYEYAWAFQDPVDDQLAKAKEQEEAEPAPDANDDDPLPFDCPRLAPPVLVVLLCVLPVPHHYWYEYAYQDDDADALVVSVVVVVVGGRIYDHGDPRNSRVSRSSNHHYIYMYRNLHHGHPPVVDDDDSVSSNVSSNVNSNVVSNSVSNSVSSD/DLLVLLLQLLVVVCVQLVNQAFAEEEEQEFLQLLLQVLQADFSGKAALVPGGLADAADDPQAPRMWTFGCFAPTTYIYRRGFHFVLVPDQVSSRQSVLSSNVSRPYQEYEYEYAWAFQDPVDDQQAKAKEQEEAEPAPDASDDDPLPFDCPRLAPPVLVVLLCVLPVPHHYFYEYAYQDDDADAVVVSVVVVVVRGGIYDHGDPRNSRVSRSSNHHYIYMYRNQHHGHPPVVDDDDSVSSNVSSNVNSNVVSNSCSSSVSSD

Radius of gyration: 27.51 Å; Cα contacts (8 Å, |Δi|>4): 2077; chains: 3; bounding box: 79×71×42 Å

Organism: Mycobacterium tuberculosis (strain ATCC 25618 / H37Rv) (NCBI:txid83332)